Protein AF-0000000084953321 (afdb_homodimer)

Secondary structure (DSSP, 8-state):
--HHHHHHHHHH---------PBPHHHHHHHHHHH-HHHHHHHHHHHHHHHHHHHHHHTTSPPEEEEEEEEEEEESEE-TTS-EESS-EEEEEEEEEEEEEEEETTHHHHHHHHHHHHHHHHHHHHHHHHHHHHHHHHHHHHHHHHHHHHHHHHHHHHHHHHHHHHHHHHHHHTTSS-HHHHHHHHHHHHHHHHHHHHHHHHHHHHHHHHHHHHT-S--TT--BPPP-----PPP-S-HHHHHHHHHHH-HHHHHHHHHHHHHHHHHHHHHGGGS-EEEEEEEEEEEEEE-SS----HHHHHHHT-EEEEEEEEE--S--TTHHHHHHHHHHHHHHHHHHHHHHHHHHHHHHHHHHHHHHHHHHHHHHHHHHHHHHHHHHHHHHHHHHHTT-S-HHHHHHHHHHHHHHHHHHHHHHHHHHHHHHHHHHHTT----/-HHHHHHHHHHHT--------PBPHHHHHHHHHHH-HHHHHHHHHHHHHHHHHHHHHHTTSPP-EEEEEEEEE-SSEE-TTS-EESS-EEEEEEEEEEEEEEESTTHHHHHHHHHHHHHHHHHHHHHHHHHHHHHHHHHHHHHHHHHHHHHHHHHHHHHHHHHHHHHHHHHHHTTSS-HHHHHHHHHHHHHHHHHHHHHHHHHHHHHHHHHHHHT-S--TT--BPPP-----PPP-S-HHHHHHHHHHH-HHHHHHHHHHHHHHHHHHHHHGGGS-EEEEEEEEEEEEEE-SS----HHHHHHHT-EEEEEEEEEEEEE-TTHHHHHHHHHHHHHHHHHHHHHHHHHHHHHHHHHHHHHHHHHHHHHHHHHHHHHHHHHHHHHHHHHHHTT-S-HHHHHHHHHHHHHHHHHHHHHHHHHHHHHHHHHHHHHS---

Foldseek 3Di:
DVVVVVVVVVVPPCPVPPLPPAAELVRLLVLLCVPPVVLVVLVVVLVVLVVVLVVLVCLQPKDKDKDKDKDWDAAFDQDPVRDTDGFIKIKIKMKIKIKGWDDQLCLSVLVSVLSVLVSLLSVLVSVQVSLVLSLQLLVLQLQLLLLVLLLVLLVVLLVVLVVVLVLVVVCCVVVLDPPVQNVVSVVVNVVSVVSNVVSVVSSVVSLVSSCVSSVPDDCVSHHHDDDPLPDLDADDDDLVRLLVQLCVPRSLLVSLVSVLVSLVSQLSSLLSLQDKIKMKMKMWMFMAMDGPPDGDDPVVRRVVRIDIDIDMDIGHPPDDPCPSVVSSVVSVVVSVVSVVVSVVSSVVVSVVSNVLSVQLVVLSVQLVVLVVQLVVLVVQLVVQVVCVSVSNDGSVSNVVSSVSNSVSSSSNSVSSSSNVSSVLVSCVSSVNPSD/DVVVVVVVVVVVPCPVVPLPPAAELVRLLVLLCVDPVVLVVLVVVLVVLVVVLVVLVCLQPKDKDKDKDKDWDAAWDQDPVRDTDGFIKIKIKIKIKIKGWDDLLCLSVLVSVLSVLVSLLSVLVSVLVSLVLSLQLLVLQLQLLLLVLLLVLLVVLLVVLVVVLVLVVVCCVVVLDPPVQNVVSVVVSVVSVVSNVVSVVSSVVSLVSSCVSSVPPDCPSHHHDDDPLPDLDADPDDLVLLLVQLCVPRSVLVSLVSVLVSLVSQLSSLLSLQAKIKMKMKMWMFMAMDDPPDGPDPVVRRVVRIDIDIDMDIGGPPDDPCSSVVSSVVSVVVSVVSVVVSVVSSVVVSVVSNVLNVQLVVLSVQLVVLVVQLVVLVVLLVVQVVCVSVSNDGSVSNSVSSVSNSVSSSSNSVSSSSNVSSVLVSVCSRPVDSD

Radius of gyration: 41.82 Å; Cα contacts (8 Å, |Δi|>4): 1225; chains: 2; bounding box: 87×138×111 Å

Solvent-accessible surface area (backbone atoms only — not comparable to full-atom values): 43554 Å² total; per-residue (Å²): 120,71,72,64,53,56,56,58,54,62,67,63,59,66,63,64,74,65,68,63,73,52,39,42,69,52,55,47,38,52,42,21,70,72,53,26,62,70,52,53,46,38,48,43,52,38,50,46,36,50,48,48,32,50,42,51,57,30,62,63,43,53,35,33,36,42,36,37,37,42,37,39,32,40,45,47,21,73,44,97,84,56,34,76,40,82,43,61,37,39,38,38,38,38,34,42,37,33,42,27,65,76,39,51,37,57,23,63,62,30,48,34,52,26,37,51,38,50,38,51,27,37,51,23,48,41,51,36,48,49,50,51,51,43,51,50,48,50,52,35,51,52,47,35,56,45,30,50,52,46,27,49,53,30,50,50,48,37,54,54,40,51,52,47,40,54,51,43,48,55,36,29,76,71,67,69,40,62,67,64,52,43,40,48,41,51,22,48,37,30,49,31,50,36,50,26,53,54,31,48,44,53,30,52,51,36,48,52,55,41,36,56,50,35,60,55,84,80,62,81,71,71,48,67,53,85,74,86,75,74,87,81,67,76,84,87,70,51,55,67,61,36,40,66,50,25,65,75,67,38,32,67,47,52,24,30,53,41,46,30,54,29,28,53,29,45,29,51,33,29,52,14,58,74,39,47,32,34,32,43,37,39,36,41,33,30,38,45,71,48,52,90,79,83,60,75,58,70,69,60,36,36,63,74,44,52,43,79,45,76,52,75,48,76,48,70,71,86,76,67,88,57,50,44,62,49,42,27,52,51,27,50,53,50,27,52,51,32,46,52,51,33,50,47,49,52,51,50,52,46,50,51,46,42,50,40,47,51,50,24,51,49,20,47,53,49,27,57,54,25,54,52,47,34,53,51,27,49,52,47,31,53,51,35,49,52,33,38,75,70,60,74,47,51,69,64,56,40,50,49,30,51,51,49,28,52,51,31,49,46,51,28,47,50,20,48,49,47,22,53,50,31,48,48,52,50,35,39,45,54,73,37,77,81,104,118,72,72,61,52,55,55,60,55,60,67,66,58,65,63,68,74,64,70,66,72,54,40,43,71,58,53,48,37,52,44,21,69,74,52,24,62,69,52,52,51,37,49,52,53,36,51,53,36,50,51,50,31,50,52,51,58,55,63,61,50,61,53,78,47,82,47,79,46,81,46,79,39,73,46,75,24,72,44,96,62,64,45,81,41,82,42,63,35,38,37,40,39,40,34,42,37,35,43,27,68,76,39,50,39,56,24,64,61,31,48,34,53,27,36,50,38,50,36,52,27,37,50,22,49,39,50,34,48,49,51,52,49,43,50,50,45,50,52,35,51,51,48,32,55,45,29,50,50,46,27,49,54,30,49,50,48,37,53,54,38,52,53,47,41,54,51,42,48,54,37,28,75,70,67,68,40,62,67,66,53,45,53,52,40,51,52,48,38,53,52,31,49,51,50,25,52,53,31,46,49,52,28,51,51,36,48,50,54,42,38,59,51,34,60,55,85,80,62,82,72,71,48,66,53,85,74,83,78,70,86,86,65,78,84,89,70,52,54,65,61,36,40,64,45,23,65,74,66,38,31,66,47,52,23,30,52,40,46,29,53,29,29,53,28,47,28,50,33,30,53,13,57,72,38,46,33,34,33,42,34,38,36,40,33,27,36,45,69,47,50,90,79,83,58,75,58,69,71,60,33,36,63,67,44,32,26,40,35,41,34,39,42,37,41,34,59,73,36,65,37,56,45,42,61,44,43,28,53,42,26,48,44,48,26,52,45,32,46,52,50,32,52,49,50,52,52,50,51,46,49,51,46,42,52,40,47,50,49,24,53,45,19,47,54,40,27,58,31,24,53,51,23,32,53,30,24,49,51,38,31,55,52,37,50,53,33,39,76,69,61,74,46,53,69,64,57,41,49,50,32,50,51,51,27,51,51,31,48,46,49,28,48,50,20,48,48,46,21,54,51,31,48,48,52,51,44,24,48,50,67,66,63,76,113

pLDDT: mean 88.87, std 13.4, range [34.41, 98.69]

Structure (mmCIF, N/CA/C/O backbone):
data_AF-0000000084953321-model_v1
#
loop_
_entity.id
_entity.type
_entity.pdbx_description
1 polymer 'Outer membrane efflux protein'
#
loop_
_atom_site.group_PDB
_atom_site.id
_atom_site.type_symbol
_atom_site.label_atom_id
_atom_site.label_alt_id
_atom_site.label_comp_id
_atom_site.label_asym_id
_atom_site.label_entity_id
_atom_site.label_seq_id
_atom_site.pdbx_PDB_ins_code
_atom_site.Cartn_x
_atom_site.Cartn_y
_atom_site.Cartn_z
_atom_site.occupancy
_atom_site.B_iso_or_equiv
_atom_site.auth_seq_id
_atom_site.auth_comp_id
_atom_site.auth_asym_id
_atom_site.auth_atom_id
_atom_site.pdbx_PDB_model_num
ATOM 1 N N . MET A 1 1 ? -1.437 18.734 -62.312 1 34.41 1 MET A N 1
ATOM 2 C CA . MET A 1 1 ? -1.422 18.906 -60.844 1 34.41 1 MET A CA 1
ATOM 3 C C . MET A 1 1 ? -2.051 17.719 -60.156 1 34.41 1 MET A C 1
ATOM 5 O O . MET A 1 1 ? -1.994 17.625 -58.906 1 34.41 1 MET A O 1
ATOM 9 N N . LYS A 1 2 ? -2.984 16.938 -60.875 1 46.22 2 LYS A N 1
ATOM 10 C CA . LYS A 1 2 ? -3.689 15.758 -60.375 1 46.22 2 LYS A CA 1
ATOM 11 C C . LYS A 1 2 ? -2.725 14.602 -60.125 1 46.22 2 LYS A C 1
ATOM 13 O O . LYS A 1 2 ? -2.971 13.758 -59.281 1 46.22 2 LYS A O 1
ATOM 18 N N . SER A 1 3 ? -1.724 14.477 -61.094 1 47.38 3 SER A N 1
ATOM 19 C CA . SER A 1 3 ? -0.884 13.289 -61 1 47.38 3 SER A CA 1
ATOM 20 C C . SER A 1 3 ? 0.082 13.391 -59.812 1 47.38 3 SER A C 1
ATOM 22 O O . SER A 1 3 ? 0.59 12.375 -59.344 1 47.38 3 SER A O 1
ATOM 24 N N . MET A 1 4 ? 0.511 14.672 -59.469 1 47.03 4 MET A N 1
ATOM 25 C CA . MET A 1 4 ? 1.503 14.766 -58.406 1 47.03 4 MET A CA 1
ATOM 26 C C . MET A 1 4 ? 0.872 14.469 -57.062 1 47.03 4 MET A C 1
ATOM 28 O O . MET A 1 4 ? 1.576 14.188 -56.094 1 47.03 4 MET A O 1
ATOM 32 N N . VAL A 1 5 ? -0.448 14.719 -56.969 1 49.5 5 VAL A N 1
ATOM 33 C CA . VAL A 1 5 ? -1.085 14.578 -55.688 1 49.5 5 VAL A CA 1
ATOM 34 C C . VAL A 1 5 ? -1.229 13.102 -55.312 1 49.5 5 VAL A C 1
ATOM 36 O O . VAL A 1 5 ? -1.121 12.719 -54.156 1 49.5 5 VAL A O 1
ATOM 39 N N . PHE A 1 6 ? -1.409 12.305 -56.438 1 45.25 6 PHE A N 1
ATOM 40 C CA . PHE A 1 6 ? -1.646 10.898 -56.125 1 45.25 6 PHE A CA 1
ATOM 41 C C . PHE A 1 6 ? -0.385 10.258 -55.531 1 45.25 6 PHE A C 1
ATOM 43 O O . PHE A 1 6 ? -0.465 9.336 -54.719 1 45.25 6 PHE A O 1
ATOM 50 N N . LEU A 1 7 ? 0.84 10.797 -56 1 44.09 7 LEU A N 1
ATOM 51 C CA . LEU A 1 7 ? 2.047 10.117 -55.562 1 44.09 7 LEU A CA 1
ATOM 52 C C . LEU A 1 7 ? 2.307 10.406 -54.094 1 44.09 7 LEU A C 1
ATOM 54 O O . LEU A 1 7 ? 2.783 9.539 -53.344 1 44.09 7 LEU A O 1
ATOM 58 N N . VAL A 1 8 ? 1.982 11.672 -53.625 1 45.53 8 VAL A N 1
ATOM 59 C CA . VAL A 1 8 ? 2.295 11.992 -52.25 1 45.53 8 VAL A CA 1
ATOM 60 C C . VAL A 1 8 ? 1.425 11.156 -51.312 1 45.53 8 VAL A C 1
ATOM 62 O O . VAL A 1 8 ? 1.843 10.812 -50.219 1 45.53 8 VAL A O 1
ATOM 65 N N . LEU A 1 9 ? 0.199 10.773 -51.812 1 40.38 9 LEU A N 1
ATOM 66 C CA . LEU A 1 9 ? -0.658 10.047 -50.875 1 40.38 9 LEU A CA 1
ATOM 67 C C . LEU A 1 9 ? -0.146 8.625 -50.656 1 40.38 9 LEU A C 1
ATOM 69 O O . LEU A 1 9 ? -0.31 8.055 -49.594 1 40.38 9 LEU A O 1
ATOM 73 N N . CYS A 1 10 ? 0.402 7.996 -51.75 1 38.84 10 CYS A N 1
ATOM 74 C CA . CYS A 1 10 ? 0.872 6.633 -51.531 1 38.84 10 CYS A CA 1
ATOM 75 C C . CYS A 1 10 ? 2.033 6.605 -50.562 1 38.84 10 CYS A C 1
ATOM 77 O O . CYS A 1 10 ? 2.432 5.539 -50.094 1 38.84 10 CYS A O 1
ATOM 79 N N . LEU A 1 11 ? 2.893 7.688 -50.562 1 38.62 11 LEU A N 1
ATOM 80 C CA . LEU A 1 11 ? 4.02 7.57 -49.656 1 38.62 11 LEU A CA 1
ATOM 81 C C . LEU A 1 11 ? 3.549 7.605 -48.188 1 38.62 11 LEU A C 1
ATOM 83 O O . LEU A 1 11 ? 4.332 7.359 -47.281 1 38.62 11 LEU A O 1
ATOM 87 N N . LEU A 1 12 ? 2.422 8.344 -48 1 39.53 12 LEU A N 1
ATOM 88 C CA . LEU A 1 12 ? 2.117 8.453 -46.562 1 39.53 12 LEU A CA 1
ATOM 89 C C . LEU A 1 12 ? 1.625 7.125 -46 1 39.53 12 LEU A C 1
ATOM 91 O O . LEU A 1 12 ? 1.459 6.977 -44.781 1 39.53 12 LEU A O 1
ATOM 95 N N . SER A 1 13 ? 0.953 6.344 -46.906 1 35.62 13 SER A N 1
ATOM 96 C CA . SER A 1 13 ? 0.2 5.305 -46.188 1 35.62 13 SER A CA 1
ATOM 97 C C . SER A 1 13 ? 1.119 4.195 -45.688 1 35.62 13 SER A C 1
ATOM 99 O O . SER A 1 13 ? 0.65 3.176 -45.188 1 35.62 13 SER A O 1
ATOM 101 N N . GLY A 1 14 ? 2.287 4.059 -46.375 1 35.19 14 GLY A N 1
ATOM 102 C CA . GLY A 1 14 ? 2.861 2.84 -45.844 1 35.19 14 GLY A CA 1
ATOM 103 C C . GLY A 1 14 ? 3.109 2.914 -44.344 1 35.19 14 GLY A C 1
ATOM 104 O O . GLY A 1 14 ? 4.176 3.352 -43.906 1 35.19 14 GLY A O 1
ATOM 105 N N . ASN A 1 15 ? 2.248 3.5 -43.656 1 35.62 15 ASN A N 1
ATOM 106 C CA . ASN A 1 15 ? 2.469 3.154 -42.25 1 35.62 15 ASN A CA 1
ATOM 107 C C . ASN A 1 15 ? 2.699 1.657 -42.094 1 35.62 15 ASN A C 1
ATOM 109 O O . ASN A 1 15 ? 1.761 0.865 -42.188 1 35.62 15 ASN A O 1
ATOM 113 N N . LEU A 1 16 ? 3.693 1.079 -42.781 1 35.28 16 LEU A N 1
ATOM 114 C CA . LEU A 1 16 ? 4.164 -0.241 -42.406 1 35.28 16 LEU A CA 1
ATOM 115 C C . LEU A 1 16 ? 3.947 -0.465 -40.906 1 35.28 16 LEU A C 1
ATOM 117 O O . LEU A 1 16 ? 4.234 0.417 -40.094 1 35.28 16 LEU A O 1
ATOM 121 N N . LEU A 1 17 ? 2.906 -1.05 -40.625 1 37.84 17 LEU A N 1
ATOM 122 C CA . LEU A 1 17 ? 2.783 -1.704 -39.312 1 37.84 17 LEU A CA 1
ATOM 123 C C . LEU A 1 17 ? 4.137 -2.217 -38.844 1 37.84 17 LEU A C 1
ATOM 125 O O . LEU A 1 17 ? 4.621 -3.248 -39.312 1 37.84 17 LEU A O 1
ATOM 129 N N . TYR A 1 18 ? 5.191 -1.519 -38.938 1 39.66 18 TYR A N 1
ATOM 130 C CA . TYR A 1 18 ? 6.402 -1.981 -38.25 1 39.66 18 TYR A CA 1
ATOM 131 C C . TYR A 1 18 ? 6.059 -2.832 -37.031 1 39.66 18 TYR A C 1
ATOM 133 O O . TYR A 1 18 ? 5.398 -2.357 -36.125 1 39.66 18 TYR A O 1
ATOM 141 N N . GLY A 1 19 ? 5.613 -3.943 -37.312 1 47.06 19 GLY A N 1
ATOM 142 C CA . GLY A 1 19 ? 5.633 -4.871 -36.188 1 47.06 19 GLY A CA 1
ATOM 143 C C . GLY A 1 19 ? 6.656 -4.508 -35.156 1 47.06 19 GLY A C 1
ATOM 144 O O . GLY A 1 19 ? 7.824 -4.262 -35.469 1 47.06 19 GLY A O 1
ATOM 145 N N . GLN A 1 20 ? 6.23 -3.846 -34.156 1 59.62 20 GLN A N 1
ATOM 146 C CA . GLN A 1 20 ? 7.117 -3.385 -33.094 1 59.62 20 GLN A CA 1
ATOM 147 C C . GLN A 1 20 ? 8.203 -4.414 -32.812 1 59.62 20 GLN A C 1
ATOM 149 O O . GLN A 1 20 ? 7.914 -5.602 -32.625 1 59.62 20 GLN A O 1
ATOM 154 N N . ALA A 1 21 ? 9.57 -4.191 -33.344 1 76.06 21 ALA A N 1
ATOM 155 C CA . ALA A 1 21 ? 10.742 -5.016 -33.031 1 76.06 21 ALA A CA 1
ATOM 156 C C . ALA A 1 21 ? 10.703 -5.5 -31.578 1 76.06 21 ALA A C 1
ATOM 158 O O . ALA A 1 21 ? 10.234 -4.789 -30.703 1 76.06 21 ALA A O 1
ATOM 159 N N . PRO A 1 22 ? 11.023 -6.848 -31.438 1 89.94 22 PRO A N 1
ATOM 160 C CA . PRO A 1 22 ? 11.039 -7.371 -30.078 1 89.94 22 PRO A CA 1
ATOM 161 C C . PRO A 1 22 ? 11.93 -6.551 -29.141 1 89.94 22 PRO A C 1
ATOM 163 O O . PRO A 1 22 ? 12.922 -5.965 -29.578 1 89.94 22 PRO A O 1
ATOM 166 N N . TYR A 1 23 ? 11.562 -6.395 -28 1 92.25 23 TYR A N 1
ATOM 167 C CA . TYR A 1 23 ? 12.25 -5.59 -27 1 92.25 23 TYR A CA 1
ATOM 168 C C . TYR A 1 23 ? 13.438 -6.348 -26.406 1 92.25 23 TYR A C 1
ATOM 170 O O . TYR A 1 23 ? 13.328 -7.531 -26.078 1 92.25 23 TYR A O 1
ATOM 178 N N . THR A 1 24 ? 14.594 -5.656 -26.375 1 95.12 24 THR A N 1
ATOM 179 C CA . THR A 1 24 ? 15.719 -6.199 -25.641 1 95.12 24 THR A CA 1
ATOM 180 C C . THR A 1 24 ? 15.562 -5.93 -24.141 1 95.12 24 THR A C 1
ATOM 182 O O . THR A 1 24 ? 14.719 -5.125 -23.734 1 95.12 24 THR A O 1
ATOM 185 N N . LEU A 1 25 ? 16.312 -6.637 -23.328 1 95.5 25 LEU A N 1
ATOM 186 C CA . LEU A 1 25 ? 16.266 -6.418 -21.875 1 95.5 25 LEU A CA 1
ATOM 187 C C . LEU A 1 25 ? 16.578 -4.965 -21.547 1 95.5 25 LEU A C 1
ATOM 189 O O . LEU A 1 25 ? 15.859 -4.344 -20.75 1 95.5 25 LEU A O 1
ATOM 193 N N . GLY A 1 26 ? 17.609 -4.391 -22.156 1 95.06 26 GLY A N 1
ATOM 194 C CA . GLY A 1 26 ? 17.969 -3 -21.938 1 95.06 26 GLY A CA 1
ATOM 195 C C . GLY A 1 26 ? 16.859 -2.031 -22.266 1 95.06 26 GLY A C 1
ATOM 196 O O . GLY A 1 26 ? 16.609 -1.078 -21.531 1 95.06 26 GLY A O 1
ATOM 197 N N . GLU A 1 27 ? 16.203 -2.281 -23.359 1 95.12 27 GLU A N 1
ATOM 198 C CA . GLU A 1 27 ? 15.094 -1.429 -23.781 1 95.12 27 GLU A CA 1
ATOM 199 C C . GLU A 1 27 ? 13.922 -1.526 -22.812 1 95.12 27 GLU A C 1
ATOM 201 O O . GLU A 1 27 ? 13.266 -0.526 -22.516 1 95.12 27 GLU A O 1
ATOM 206 N N . CYS A 1 28 ? 13.703 -2.771 -22.328 1 96.62 28 CYS A N 1
ATOM 207 C CA . CYS A 1 28 ? 12.641 -2.955 -21.344 1 96.62 28 CYS A CA 1
ATOM 208 C C . CYS A 1 28 ? 12.938 -2.184 -20.062 1 96.62 28 CYS A C 1
ATOM 210 O O . CYS A 1 28 ? 12.062 -1.514 -19.516 1 96.62 28 CYS A O 1
ATOM 212 N N . ILE A 1 29 ? 14.172 -2.221 -19.688 1 96.81 29 ILE A N 1
ATOM 213 C CA . ILE A 1 29 ? 14.562 -1.535 -18.453 1 96.81 29 ILE A CA 1
ATOM 214 C C . ILE A 1 29 ? 14.438 -0.025 -18.641 1 96.81 29 ILE A C 1
ATOM 216 O O . ILE A 1 29 ? 13.867 0.666 -17.797 1 96.81 29 ILE A O 1
ATOM 220 N N . GLN A 1 30 ? 14.875 0.483 -19.766 1 96.38 30 GLN A N 1
ATOM 221 C CA . GLN A 1 30 ? 14.805 1.916 -20.047 1 96.38 30 GLN A CA 1
ATOM 222 C C . GLN A 1 30 ? 13.352 2.391 -20.109 1 96.38 30 GLN A C 1
ATOM 224 O O . GLN A 1 30 ? 13.016 3.441 -19.562 1 96.38 30 GLN A O 1
ATOM 229 N N . GLN A 1 31 ? 12.578 1.626 -20.781 1 95.19 31 GLN A N 1
ATOM 230 C CA . GLN A 1 31 ? 11.164 1.958 -20.875 1 95.19 31 GLN A CA 1
ATOM 231 C C . GLN A 1 31 ? 10.516 2.004 -19.5 1 95.19 31 GLN A C 1
ATOM 233 O O . GLN A 1 31 ? 9.742 2.92 -19.203 1 95.19 31 GLN A O 1
ATOM 238 N N . ALA A 1 32 ? 10.773 0.993 -18.609 1 96.31 32 ALA A N 1
ATOM 239 C CA . ALA A 1 32 ? 10.211 0.942 -17.266 1 96.31 32 ALA A CA 1
ATOM 240 C C . ALA A 1 32 ? 10.695 2.119 -16.422 1 96.31 32 ALA A C 1
ATOM 242 O O . ALA A 1 32 ? 9.906 2.73 -15.695 1 96.31 32 ALA A O 1
ATOM 243 N N . LEU A 1 33 ? 12 2.463 -16.578 1 96.69 33 LEU A N 1
ATOM 244 C CA . LEU A 1 33 ? 12.578 3.561 -15.805 1 96.69 33 LEU A CA 1
ATOM 245 C C . LEU A 1 33 ? 11.93 4.887 -16.188 1 96.69 33 LEU A C 1
ATOM 247 O O . LEU A 1 33 ? 11.797 5.781 -15.352 1 96.69 33 LEU A O 1
ATOM 251 N N . HIS A 1 34 ? 11.477 5.004 -17.375 1 94.62 34 HIS A N 1
ATOM 252 C CA . HIS A 1 34 ? 10.906 6.254 -17.859 1 94.62 34 HIS A CA 1
ATOM 253 C C . HIS A 1 34 ? 9.414 6.348 -17.531 1 94.62 34 HIS A C 1
ATOM 255 O O . HIS A 1 34 ? 8.906 7.43 -17.25 1 94.62 34 HIS A O 1
ATOM 261 N N . ALA A 1 35 ? 8.789 5.238 -17.516 1 92.56 35 ALA A N 1
ATOM 262 C CA . ALA A 1 35 ? 7.328 5.309 -17.562 1 92.56 35 ALA A CA 1
ATOM 263 C C . ALA A 1 35 ? 6.727 4.801 -16.25 1 92.56 35 ALA A C 1
ATOM 265 O O . ALA A 1 35 ? 5.551 5.047 -15.961 1 92.56 35 ALA A O 1
ATOM 266 N N . ASN A 1 36 ? 7.477 4.07 -15.422 1 93.06 36 ASN A N 1
ATOM 267 C CA . ASN A 1 36 ? 6.918 3.404 -14.25 1 93.06 36 ASN A CA 1
ATOM 268 C C . ASN A 1 36 ? 6.379 4.41 -13.234 1 93.06 36 ASN A C 1
ATOM 270 O O . ASN A 1 36 ? 7.047 5.395 -12.914 1 93.06 36 ASN A O 1
ATOM 274 N N . VAL A 1 37 ? 5.215 4.18 -12.727 1 92.81 37 VAL A N 1
ATOM 275 C CA . VAL A 1 37 ? 4.473 5.109 -11.883 1 92.81 37 VAL A CA 1
ATOM 276 C C . VAL A 1 37 ? 5.172 5.242 -10.531 1 92.81 37 VAL A C 1
ATOM 278 O O . VAL A 1 37 ? 5.195 6.324 -9.938 1 92.81 37 VAL A O 1
ATOM 281 N N . ASP A 1 38 ? 5.754 4.176 -10.016 1 93.19 38 ASP A N 1
ATOM 282 C CA . ASP A 1 38 ? 6.422 4.207 -8.719 1 93.19 38 ASP A CA 1
ATOM 283 C C . ASP A 1 38 ? 7.613 5.16 -8.734 1 93.19 38 ASP A C 1
ATOM 285 O O . ASP A 1 38 ? 7.883 5.84 -7.738 1 93.19 38 ASP A O 1
ATOM 289 N N . ILE A 1 39 ? 8.305 5.215 -9.867 1 96.25 39 ILE A N 1
ATOM 290 C CA . ILE A 1 39 ? 9.43 6.125 -10.016 1 96.25 39 ILE A CA 1
ATOM 291 C C . ILE A 1 39 ? 8.93 7.566 -10.039 1 96.25 39 ILE A C 1
ATOM 293 O O . ILE A 1 39 ? 9.5 8.438 -9.375 1 96.25 39 ILE A O 1
ATOM 297 N N . LYS A 1 40 ? 7.828 7.758 -10.766 1 96.31 40 LYS A N 1
ATOM 298 C CA . LYS A 1 40 ? 7.254 9.094 -10.852 1 96.31 40 LYS A CA 1
ATOM 299 C C . LYS A 1 40 ? 6.773 9.578 -9.484 1 96.31 40 LYS A C 1
ATOM 301 O O . LYS A 1 40 ? 6.957 10.742 -9.133 1 96.31 40 LYS A O 1
ATOM 306 N N . ARG A 1 41 ? 6.223 8.672 -8.766 1 96.19 41 ARG A N 1
ATOM 307 C CA . ARG A 1 41 ? 5.73 9.023 -7.438 1 96.19 41 ARG A CA 1
ATOM 308 C C . ARG A 1 41 ? 6.883 9.352 -6.496 1 96.19 41 ARG A C 1
ATOM 310 O O . ARG A 1 41 ? 6.785 10.281 -5.684 1 96.19 41 ARG A O 1
ATOM 317 N N . GLN A 1 42 ? 7.969 8.594 -6.586 1 97.12 42 GLN A N 1
ATOM 318 C CA . GLN A 1 42 ? 9.141 8.883 -5.766 1 97.12 42 GLN A CA 1
ATOM 319 C C . GLN A 1 42 ? 9.773 10.211 -6.164 1 97.12 42 GLN A C 1
ATOM 321 O O . GLN A 1 42 ? 10.289 10.945 -5.316 1 97.12 42 GLN A O 1
ATOM 326 N N . GLN A 1 43 ? 9.672 10.555 -7.457 1 97.94 43 GLN A N 1
ATOM 327 C CA . GLN A 1 43 ? 10.148 11.852 -7.926 1 97.94 43 GLN A CA 1
ATOM 328 C C . GLN A 1 43 ? 9.336 12.984 -7.32 1 97.94 43 GLN A C 1
ATOM 330 O O . GLN A 1 43 ? 9.891 14.016 -6.93 1 97.94 43 GLN A O 1
ATOM 335 N N . VAL A 1 44 ? 8.047 12.789 -7.234 1 98.12 44 VAL A N 1
ATOM 336 C CA . VAL A 1 44 ? 7.176 13.789 -6.625 1 98.12 44 VAL A CA 1
ATOM 337 C C . VAL A 1 44 ? 7.574 13.992 -5.164 1 98.12 44 VAL A C 1
ATOM 339 O O . VAL A 1 44 ? 7.641 15.125 -4.684 1 98.12 44 VAL A O 1
ATOM 342 N N . LYS A 1 45 ? 7.902 12.922 -4.434 1 97.69 45 LYS A N 1
ATOM 343 C CA . LYS A 1 45 ? 8.336 13.016 -3.041 1 97.69 45 LYS A CA 1
ATOM 344 C C . LYS A 1 45 ? 9.648 13.789 -2.928 1 97.69 45 LYS A C 1
ATOM 346 O O . LYS A 1 45 ? 9.812 14.602 -2.01 1 97.69 45 LYS A O 1
ATOM 351 N N . LEU A 1 46 ? 10.539 13.555 -3.869 1 98.38 46 LEU A N 1
ATOM 352 C CA . LEU A 1 46 ? 11.805 14.281 -3.916 1 98.38 46 LEU A CA 1
ATOM 353 C C . LEU A 1 46 ? 11.57 15.766 -4.141 1 98.38 46 LEU A C 1
ATOM 355 O O . LEU A 1 46 ? 12.188 16.609 -3.477 1 98.38 46 LEU A O 1
ATOM 359 N N . ASP A 1 47 ? 10.648 16.109 -5.012 1 98.44 47 ASP A N 1
ATOM 360 C CA . ASP A 1 47 ? 10.328 17.5 -5.293 1 98.44 47 ASP A CA 1
ATOM 361 C C . ASP A 1 47 ? 9.719 18.188 -4.07 1 98.44 47 ASP A C 1
ATOM 363 O O . ASP A 1 47 ? 10.047 19.328 -3.77 1 98.44 47 ASP A O 1
ATOM 367 N N . LYS A 1 48 ? 8.859 17.438 -3.387 1 98.38 48 LYS A N 1
ATOM 368 C CA . LYS A 1 48 ? 8.258 17.984 -2.178 1 98.38 48 LYS A CA 1
ATOM 369 C C . LYS A 1 48 ? 9.32 18.266 -1.111 1 98.38 48 LYS A C 1
ATOM 371 O O . LYS A 1 48 ? 9.258 19.281 -0.417 1 98.38 48 LYS A O 1
ATOM 376 N N . GLN A 1 49 ? 10.273 17.391 -1.01 1 98.44 49 GLN A N 1
ATOM 377 C CA . GLN A 1 49 ? 11.352 17.578 -0.045 1 98.44 49 GLN A CA 1
ATOM 378 C C . GLN A 1 49 ? 12.227 18.781 -0.424 1 98.44 49 GLN A C 1
ATOM 380 O O . GLN A 1 49 ? 12.695 19.516 0.449 1 98.44 49 GLN A O 1
ATOM 385 N N . ALA A 1 50 ? 12.43 18.984 -1.701 1 98.56 50 ALA A N 1
ATOM 386 C CA . ALA A 1 50 ? 13.172 20.156 -2.164 1 98.56 50 ALA A CA 1
ATOM 387 C C . ALA A 1 50 ? 12.461 21.453 -1.785 1 98.56 50 ALA A C 1
ATOM 389 O O . ALA A 1 50 ? 13.102 22.422 -1.381 1 98.56 50 ALA A O 1
ATOM 390 N N . ILE A 1 51 ? 11.148 21.422 -1.904 1 98.44 51 ILE A N 1
ATOM 391 C CA . ILE A 1 51 ? 10.359 22.578 -1.511 1 98.44 51 ILE A CA 1
ATOM 392 C C . ILE A 1 51 ? 10.5 22.812 -0.009 1 98.44 51 ILE A C 1
ATOM 394 O O . ILE A 1 51 ? 10.586 23.969 0.44 1 98.44 51 ILE A O 1
ATOM 398 N N . ARG A 1 52 ? 10.578 21.781 0.773 1 97.94 52 ARG A N 1
ATOM 399 C CA . ARG A 1 52 ? 10.734 21.891 2.219 1 97.94 52 ARG A CA 1
ATOM 400 C C . ARG A 1 52 ? 12.078 22.531 2.576 1 97.94 52 ARG A C 1
ATOM 402 O O . ARG A 1 52 ? 12.156 23.344 3.498 1 97.94 52 ARG A O 1
ATOM 409 N N . VAL A 1 53 ? 13.133 22.188 1.866 1 98.12 53 VAL A N 1
ATOM 410 C CA . VAL A 1 53 ? 14.445 22.781 2.078 1 98.12 53 VAL A CA 1
ATOM 411 C C . VAL A 1 53 ? 14.375 24.281 1.813 1 98.12 53 VAL A C 1
ATOM 413 O O . VAL A 1 53 ? 14.875 25.094 2.604 1 98.12 53 VAL A O 1
ATOM 416 N N . GLU A 1 54 ? 13.695 24.656 0.747 1 97.69 54 GLU A N 1
ATOM 417 C CA . GLU A 1 54 ? 13.539 26.062 0.401 1 97.69 54 GLU A CA 1
ATOM 418 C C . GLU A 1 54 ? 12.758 26.812 1.476 1 97.69 54 GLU A C 1
ATOM 420 O O . GLU A 1 54 ? 13.109 27.938 1.838 1 97.69 54 GLU A O 1
ATOM 425 N N . THR A 1 55 ? 11.742 26.125 1.97 1 97.38 55 THR A N 1
ATOM 426 C CA . THR A 1 55 ? 10.914 26.719 3.006 1 97.38 55 THR A CA 1
ATOM 427 C C . THR A 1 55 ? 11.727 26.984 4.266 1 97.38 55 THR A C 1
ATOM 429 O O . THR A 1 55 ? 11.633 28.062 4.855 1 97.38 55 THR A O 1
ATOM 432 N N . GLU A 1 56 ? 12.492 26.031 4.641 1 96.44 56 GLU A N 1
ATOM 433 C CA . GLU A 1 56 ? 13.328 26.203 5.828 1 96.44 56 GLU A CA 1
ATOM 434 C C . GLU A 1 56 ? 14.375 27.281 5.613 1 96.44 56 GLU A C 1
ATOM 436 O O . GLU A 1 56 ? 14.68 28.062 6.527 1 96.44 56 GLU A O 1
ATOM 441 N N . LYS A 1 57 ? 14.945 27.422 4.426 1 97.31 57 LYS A N 1
ATOM 442 C CA . LYS A 1 57 ? 15.945 28.453 4.102 1 97.31 57 LYS A CA 1
ATOM 443 C C . LYS A 1 57 ? 15.336 29.844 4.168 1 97.31 57 LYS A C 1
ATOM 445 O O . LYS A 1 57 ? 15.945 30.766 4.707 1 97.31 57 LYS A O 1
ATOM 450 N N . TYR A 1 58 ? 14.094 29.953 3.68 1 96.94 58 TYR A N 1
A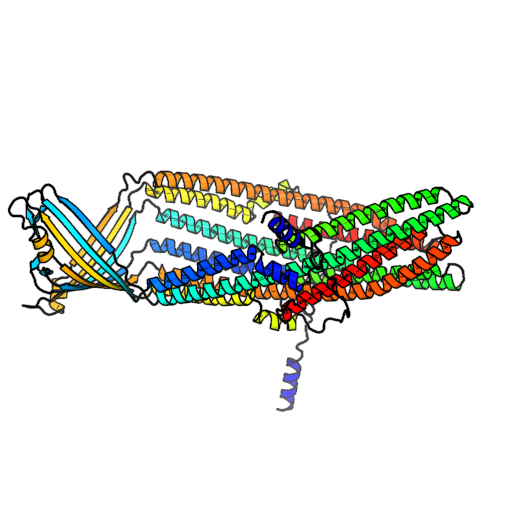TOM 451 C CA . TYR A 1 58 ? 13.445 31.266 3.598 1 96.94 58 TYR A CA 1
ATOM 452 C C . TYR A 1 58 ? 12.906 31.688 4.957 1 96.94 58 TYR A C 1
ATOM 454 O O . TYR A 1 58 ? 12.562 32.844 5.16 1 96.94 58 TYR A O 1
ATOM 462 N N . SER A 1 59 ? 12.914 30.75 5.938 1 95.19 59 SER A N 1
ATOM 463 C CA . SER A 1 59 ? 12.445 31.078 7.277 1 95.19 59 SER A CA 1
ATOM 464 C C . SER A 1 59 ? 13.367 32.094 7.949 1 95.19 59 SER A C 1
ATOM 466 O O . SER A 1 59 ? 13 32.719 8.945 1 95.19 59 SER A O 1
ATOM 468 N N . ARG A 1 60 ? 14.57 32.344 7.32 1 95.19 60 ARG A N 1
ATOM 469 C CA . ARG A 1 60 ? 15.555 33.25 7.859 1 95.19 60 ARG A CA 1
ATOM 470 C C . ARG A 1 60 ? 15.25 34.688 7.434 1 95.19 60 ARG A C 1
ATOM 472 O O . ARG A 1 60 ? 15.82 35.656 7.973 1 95.19 60 ARG A O 1
ATOM 479 N N . LEU A 1 61 ? 14.25 34.875 6.562 1 96.44 61 LEU A N 1
ATOM 480 C CA . LEU A 1 61 ? 13.93 36.188 6.035 1 96.44 61 LEU A CA 1
ATOM 481 C C . LEU A 1 61 ? 12.93 36.906 6.93 1 96.44 61 LEU A C 1
ATOM 483 O O . LEU A 1 61 ? 12.195 36.25 7.684 1 96.44 61 LEU A O 1
ATOM 487 N N . PRO A 1 62 ? 12.93 38.25 6.957 1 96.5 62 PRO A N 1
ATOM 488 C CA . PRO A 1 62 ? 11.867 38.969 7.664 1 96.5 62 PRO A CA 1
ATOM 489 C C . PRO A 1 62 ? 10.5 38.781 7 1 96.5 62 PRO A C 1
ATOM 491 O O . PRO A 1 62 ? 10.43 38.5 5.801 1 96.5 62 PRO A O 1
ATOM 4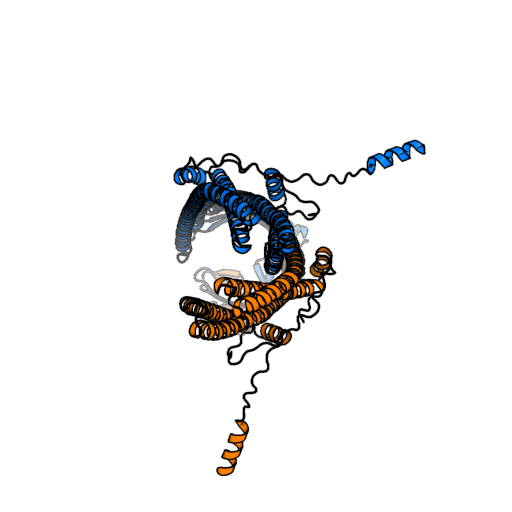94 N N . ASP A 1 63 ? 9.492 38.906 7.75 1 96.25 63 ASP A N 1
ATOM 495 C CA . ASP A 1 63 ? 8.141 38.906 7.188 1 96.25 63 ASP A CA 1
ATOM 496 C C . ASP A 1 63 ? 7.602 40.312 7.074 1 96.25 63 ASP A C 1
ATOM 498 O O . ASP A 1 63 ? 8.312 41.281 7.352 1 96.25 63 ASP A O 1
ATOM 502 N N . LEU A 1 64 ? 6.48 40.562 6.43 1 96.94 64 LEU A N 1
ATOM 503 C CA . LEU A 1 64 ? 5.809 41.875 6.328 1 96.94 64 LEU A CA 1
ATOM 504 C C . LEU A 1 64 ? 4.293 41.688 6.348 1 96.94 64 LEU A C 1
ATOM 506 O O . LEU A 1 64 ? 3.736 40.969 5.516 1 96.94 64 LEU A O 1
ATOM 510 N N . ASN A 1 65 ? 3.668 42.312 7.383 1 96.5 65 ASN A N 1
ATOM 511 C CA . ASN A 1 65 ? 2.223 42.188 7.547 1 96.5 65 ASN A CA 1
ATOM 512 C C . ASN A 1 65 ? 1.57 43.562 7.734 1 96.5 65 ASN A C 1
ATOM 514 O O . ASN A 1 65 ? 2.129 44.438 8.398 1 96.5 65 ASN A O 1
ATOM 518 N N . LEU A 1 66 ? 0.456 43.781 7.129 1 96.06 66 LEU A N 1
ATOM 519 C CA . LEU A 1 66 ? -0.393 44.969 7.352 1 96.06 66 LEU A CA 1
ATOM 520 C C . LEU A 1 66 ? -1.626 44.594 8.172 1 96.06 66 LEU A C 1
ATOM 522 O O . LEU A 1 66 ? -2.369 43.656 7.797 1 96.06 66 LEU A O 1
ATOM 526 N N . ASN A 1 67 ? -1.767 45.188 9.289 1 95.69 67 ASN A N 1
ATOM 527 C CA . ASN A 1 67 ? -2.916 44.969 10.156 1 95.69 67 ASN A CA 1
ATOM 528 C C . ASN A 1 67 ? -3.797 46.188 10.273 1 95.69 67 ASN A C 1
ATOM 530 O O . ASN A 1 67 ? -3.293 47.312 10.328 1 95.69 67 ASN A O 1
ATOM 534 N N . GLY A 1 68 ? -5.113 46.031 10.258 1 94.38 68 GLY A N 1
ATOM 535 C CA . GLY A 1 68 ? -6.102 47.094 10.484 1 94.38 68 GLY A CA 1
ATOM 536 C C . GLY A 1 68 ? -7.172 46.688 11.477 1 94.38 68 GLY A C 1
ATOM 537 O O . GLY A 1 68 ? -7.629 45.531 11.484 1 94.38 68 GLY A O 1
ATOM 538 N N . THR A 1 69 ? -7.469 47.594 12.367 1 94.5 69 THR A N 1
ATOM 539 C CA . THR A 1 69 ? -8.531 47.344 13.336 1 94.5 69 THR A CA 1
ATOM 540 C C . THR A 1 69 ? -9.492 48.531 13.406 1 94.5 69 THR A C 1
ATOM 542 O O . THR A 1 69 ? -9.055 49.656 13.516 1 94.5 69 THR A O 1
ATOM 545 N N . GLN A 1 70 ? -10.781 48.344 13.242 1 93.12 70 GLN A N 1
ATOM 546 C CA . GLN A 1 70 ? -11.828 49.312 13.5 1 93.12 70 GLN A CA 1
ATOM 547 C C . GLN A 1 70 ? -12.625 48.969 14.75 1 93.12 70 GLN A C 1
ATOM 549 O O . GLN A 1 70 ? -13.219 47.875 14.828 1 93.12 70 GLN A O 1
ATOM 554 N N . GLN A 1 71 ? -12.523 49.812 15.68 1 93.19 71 GLN A N 1
ATOM 555 C CA . GLN A 1 71 ? -13.141 49.531 16.969 1 93.19 71 GLN A CA 1
ATOM 556 C C . GLN A 1 71 ? -14.25 50.531 17.266 1 93.19 71 GLN A C 1
ATOM 558 O O . GLN A 1 71 ? -14.109 51.719 16.984 1 93.19 71 GLN A O 1
ATOM 563 N N . PHE A 1 72 ? -15.398 50.094 17.719 1 90.88 72 PHE A N 1
ATOM 564 C CA . PHE A 1 72 ? -16.516 50.906 18.203 1 90.88 72 PHE A CA 1
ATOM 565 C C . PHE A 1 72 ? -16.734 50.688 19.703 1 90.88 72 PHE A C 1
ATOM 567 O O . PHE A 1 72 ? -17.031 49.562 20.125 1 90.88 72 PHE A O 1
ATOM 574 N N . ASP A 1 73 ? -16.547 51.656 20.438 1 88.5 73 ASP A N 1
ATOM 575 C CA . ASP A 1 73 ? -16.75 51.562 21.875 1 88.5 73 ASP A CA 1
ATOM 576 C C . ASP A 1 73 ? -18.031 52.281 22.297 1 88.5 73 ASP A C 1
ATOM 578 O O . ASP A 1 73 ? -18.281 53.406 21.906 1 88.5 73 ASP A O 1
ATOM 582 N N . PHE A 1 74 ? -18.812 51.562 23.078 1 86.06 74 PHE A N 1
ATOM 583 C CA . PHE A 1 74 ? -20.047 52.125 23.609 1 86.06 74 PHE A CA 1
ATOM 584 C C . PHE A 1 74 ? -20.016 52.188 25.125 1 86.06 74 PHE A C 1
ATOM 586 O O . PHE A 1 74 ? -19.562 51.219 25.781 1 86.06 74 PHE A O 1
ATOM 593 N N . GLY A 1 75 ? -20.391 53.25 25.719 1 78.12 75 GLY A N 1
ATOM 594 C CA . GLY A 1 75 ? -20.391 53.438 27.172 1 78.12 75 GLY A CA 1
ATOM 595 C C . GLY A 1 75 ? -19.141 54.156 27.656 1 78.12 75 GLY A C 1
ATOM 596 O O . GLY A 1 75 ? -18.844 55.281 27.203 1 78.12 75 GLY A O 1
ATOM 597 N N . ARG A 1 76 ? -18.375 53.438 28.516 1 75.06 76 ARG A N 1
ATOM 598 C CA . ARG A 1 76 ? -17.141 54.031 29.016 1 75.06 76 ARG A CA 1
ATOM 599 C C . ARG A 1 76 ? -15.984 53.75 28.062 1 75.06 76 ARG A C 1
ATOM 601 O O . ARG A 1 76 ? -15.719 52.594 27.719 1 75.06 76 ARG A O 1
ATOM 608 N N . SER A 1 77 ? -15.531 54.906 27.453 1 70.94 77 SER A N 1
ATOM 609 C CA . SER A 1 77 ? -14.492 54.719 26.453 1 70.94 77 SER A CA 1
ATOM 610 C C . SER A 1 77 ? -13.25 55.531 26.781 1 70.94 77 SER A C 1
ATOM 612 O O . SER A 1 77 ? -13.328 56.5 27.547 1 70.94 77 SER A O 1
ATOM 614 N N . LEU A 1 78 ? -12.141 55.031 26.391 1 65.75 78 LEU A N 1
ATOM 615 C CA . LEU A 1 78 ? -10.883 55.75 26.578 1 65.75 78 LEU A CA 1
ATOM 616 C C . LEU A 1 78 ? -10.773 56.906 25.578 1 65.75 78 LEU A C 1
ATOM 618 O O . LEU A 1 78 ? -11 56.719 24.375 1 65.75 78 LEU A O 1
ATOM 622 N N . ASN A 1 79 ? -10.555 58.062 26.078 1 62.12 79 ASN A N 1
ATOM 623 C CA . ASN A 1 79 ? -10.398 59.219 25.188 1 62.12 79 ASN A CA 1
ATOM 624 C C . ASN A 1 79 ? -8.953 59.344 24.719 1 62.12 79 ASN A C 1
ATOM 626 O O . ASN A 1 79 ? -8.094 58.531 25.062 1 62.12 79 ASN A O 1
ATOM 630 N N . ARG A 1 80 ? -8.617 60.312 23.906 1 63.53 80 ARG A N 1
ATOM 631 C CA . ARG A 1 80 ? -7.309 60.562 23.297 1 63.53 80 ARG A CA 1
ATOM 632 C C . ARG A 1 80 ? -6.238 60.75 24.359 1 63.53 80 ARG A C 1
ATOM 634 O O . ARG A 1 80 ? -5.078 60.406 24.156 1 63.53 80 ARG A O 1
ATOM 641 N N . ASP A 1 81 ? -6.621 61.219 25.438 1 58.81 81 ASP A N 1
ATOM 642 C CA . ASP A 1 81 ? -5.68 61.5 26.516 1 58.81 81 ASP A CA 1
ATOM 643 C C . ASP A 1 81 ? -5.531 60.312 27.453 1 58.81 81 ASP A C 1
ATOM 645 O O . ASP A 1 81 ? -4.93 60.438 28.531 1 58.81 81 ASP A O 1
ATOM 649 N N . ASN A 1 82 ? -6.113 59.188 27.156 1 65.44 82 ASN A N 1
ATOM 650 C CA . ASN A 1 82 ? -6.031 57.969 27.938 1 65.44 82 ASN A CA 1
ATOM 651 C C . ASN A 1 82 ? -6.812 58.062 29.234 1 65.44 82 ASN A C 1
ATOM 653 O O . ASN A 1 82 ? -6.336 57.656 30.297 1 65.44 82 ASN A O 1
ATOM 657 N N . THR A 1 83 ? -7.902 58.906 29.141 1 67.12 83 THR A N 1
ATOM 658 C CA . THR A 1 83 ? -8.797 59 30.281 1 67.12 83 THR A CA 1
ATOM 659 C C . THR A 1 83 ? -10.18 58.438 29.938 1 67.12 83 THR A C 1
ATOM 661 O O . THR A 1 83 ? -10.633 58.562 28.797 1 67.12 83 THR A O 1
ATOM 664 N N . TYR A 1 84 ? -10.836 57.75 30.875 1 70.5 84 TYR A N 1
ATOM 665 C CA . TYR A 1 84 ? -12.148 57.156 30.625 1 70.5 84 TYR A CA 1
ATOM 666 C C . TYR A 1 84 ? -13.25 58.219 30.719 1 70.5 84 TYR A C 1
ATOM 668 O O . TYR A 1 84 ? -13.273 59.031 31.656 1 70.5 84 TYR A O 1
ATOM 676 N N . THR A 1 85 ? -13.969 58.375 29.562 1 70.75 85 THR A N 1
ATOM 677 C CA . THR A 1 85 ? -15.156 59.219 29.562 1 70.75 85 THR A CA 1
ATOM 678 C C . THR A 1 85 ? -16.375 58.438 29.078 1 70.75 85 THR A C 1
ATOM 680 O O . THR A 1 85 ? -16.234 57.406 28.375 1 70.75 85 THR A O 1
ATOM 683 N N . ASP A 1 86 ? -17.562 58.719 29.406 1 74.56 86 ASP A N 1
ATOM 684 C CA . ASP A 1 86 ? -18.797 58.062 29.031 1 74.56 86 ASP A CA 1
ATOM 685 C C . ASP A 1 86 ? -19.297 58.531 27.672 1 74.56 86 ASP A C 1
ATOM 687 O O . ASP A 1 86 ? -20.391 59.094 27.578 1 74.56 86 ASP A O 1
ATOM 691 N N . VAL A 1 87 ? -18.469 58.438 26.656 1 76 87 VAL A N 1
ATOM 692 C CA . VAL A 1 87 ? -18.859 58.812 25.297 1 76 87 VAL A CA 1
ATOM 693 C C . VAL A 1 87 ? -18.578 57.688 24.328 1 76 87 VAL A C 1
ATOM 695 O O . VAL A 1 87 ? -17.656 56.875 24.547 1 76 87 VAL A O 1
ATOM 698 N N . ASN A 1 88 ? -19.406 57.625 23.266 1 80.75 88 ASN A N 1
ATOM 699 C CA . ASN A 1 88 ? -19.141 56.656 22.188 1 80.75 88 ASN A CA 1
ATOM 700 C C . ASN A 1 88 ? -17.922 57.094 21.375 1 80.75 88 ASN A C 1
ATOM 702 O O . ASN A 1 88 ? -17.672 58.281 21.172 1 80.75 88 ASN A O 1
ATOM 706 N N . SER A 1 89 ? -17.125 56.156 21.109 1 82.88 89 SER A N 1
ATOM 707 C CA . SER A 1 89 ? -15.93 56.469 20.344 1 82.88 89 SER A CA 1
ATOM 708 C C . SER A 1 89 ? -15.656 55.438 19.25 1 82.88 89 SER A C 1
ATOM 710 O O . SER A 1 89 ? -16.156 54.312 19.328 1 82.88 89 SER A O 1
ATOM 712 N N . GLN A 1 90 ? -15.109 55.906 18.125 1 86 90 GLN A N 1
ATOM 713 C CA . GLN A 1 90 ? -14.633 55.062 17.031 1 86 90 GLN A CA 1
ATOM 714 C C . GLN A 1 90 ? -13.141 55.25 16.797 1 86 90 GLN A C 1
ATOM 716 O O . GLN A 1 90 ? -12.648 56.375 16.797 1 86 90 GLN A O 1
ATOM 721 N N . THR A 1 91 ? -12.508 54.188 16.797 1 86.31 91 THR A N 1
ATOM 722 C CA . THR A 1 91 ? -11.062 54.281 16.578 1 86.31 91 THR A CA 1
ATOM 723 C C . THR A 1 91 ? -10.633 53.344 15.438 1 86.31 91 THR A C 1
ATOM 725 O O . THR A 1 91 ? -11.086 52.219 15.352 1 86.31 91 THR A O 1
ATOM 728 N N . SER A 1 92 ? -9.898 53.875 14.438 1 89.81 92 SER A N 1
ATOM 729 C CA . SER A 1 92 ? -9.242 53.094 13.383 1 89.81 92 SER A CA 1
ATOM 730 C C . SER A 1 92 ? -7.73 53.062 13.578 1 89.81 92 SER A C 1
ATOM 732 O O . SER A 1 92 ? -7.113 54.125 13.82 1 89.81 92 SER A O 1
ATOM 734 N N . SER A 1 93 ? -7.223 51.906 13.609 1 91.62 93 SER A N 1
ATOM 735 C CA . SER A 1 93 ? -5.777 51.781 13.766 1 91.62 93 SER A CA 1
ATOM 736 C C . SER A 1 93 ? -5.18 50.906 12.672 1 91.62 93 SER A C 1
ATOM 738 O O . SER A 1 93 ? -5.781 49.906 12.281 1 91.62 93 SER A O 1
ATOM 740 N N . PHE A 1 94 ? -4.07 51.312 12.039 1 93.31 94 PHE A N 1
ATOM 741 C CA . PHE A 1 94 ? -3.309 50.562 11.047 1 93.31 94 PHE A CA 1
ATOM 742 C C . PHE A 1 94 ? -1.868 50.375 11.508 1 93.31 94 PHE A C 1
ATOM 744 O O . PHE A 1 94 ? -1.275 51.281 12.109 1 93.31 94 PHE A O 1
ATOM 751 N N . SER A 1 95 ? -1.417 49.219 11.227 1 95.62 95 SER A N 1
ATOM 752 C CA . SER A 1 95 ? -0.028 48.969 11.594 1 95.62 95 SER A CA 1
ATOM 753 C C . SER A 1 95 ? 0.666 48.062 10.57 1 95.62 95 SER A C 1
ATOM 755 O O . SER A 1 95 ? 0.059 47.125 10.039 1 95.62 95 SER A O 1
ATOM 757 N N . LEU A 1 96 ? 1.878 48.438 10.172 1 95.75 96 LEU A N 1
ATOM 758 C CA . LEU A 1 96 ? 2.807 47.625 9.391 1 95.75 96 LEU A CA 1
ATOM 759 C C . LEU A 1 96 ? 3.871 47 10.289 1 95.75 96 LEU A C 1
ATOM 761 O O . LEU A 1 96 ? 4.551 47.719 11.031 1 95.75 96 LEU A O 1
ATOM 765 N N . THR A 1 97 ? 3.92 45.656 10.227 1 96.88 97 THR A N 1
ATOM 766 C CA . THR A 1 97 ? 4.848 45 11.125 1 96.88 97 THR A CA 1
ATOM 767 C C . THR A 1 97 ? 5.781 44.062 10.359 1 96.88 97 THR A C 1
ATOM 769 O O . THR A 1 97 ? 5.379 43.469 9.352 1 96.88 97 THR A O 1
ATOM 772 N N . THR A 1 98 ? 7.09 43.938 10.719 1 96.88 98 THR A N 1
ATOM 773 C CA . THR A 1 98 ? 8.086 43 10.203 1 96.88 98 THR A CA 1
ATOM 774 C C . THR A 1 98 ? 8.914 42.406 11.336 1 96.88 98 THR A C 1
ATOM 776 O O . THR A 1 98 ? 9.125 43.062 12.359 1 96.88 98 THR A O 1
ATOM 779 N N . GLU A 1 99 ? 9.18 41.125 11.156 1 97.25 99 GLU A N 1
ATOM 780 C CA . GLU A 1 99 ? 9.945 40.438 12.195 1 97.25 99 GLU A CA 1
ATOM 781 C C . GLU A 1 99 ? 10.93 39.438 11.578 1 97.25 99 GLU A C 1
ATOM 783 O O . GLU A 1 99 ? 10.617 38.781 10.578 1 97.25 99 GLU A O 1
ATOM 788 N N . VAL A 1 100 ? 12.164 39.375 12.133 1 96.31 100 VAL A N 1
ATOM 789 C CA . VAL A 1 100 ? 13.172 38.438 11.695 1 96.31 100 VAL A CA 1
ATOM 790 C C . VAL A 1 100 ? 13.852 37.812 12.914 1 96.31 100 VAL A C 1
ATOM 792 O O . VAL A 1 100 ? 14.148 38.5 13.891 1 96.31 100 VAL A O 1
ATOM 795 N N . GLY A 1 101 ? 13.914 36.5 12.898 1 94.25 101 GLY A N 1
ATOM 796 C CA . GLY A 1 101 ? 14.68 35.844 13.945 1 94.25 101 GLY A CA 1
ATOM 797 C C . GLY A 1 101 ? 16.188 35.969 13.773 1 94.25 101 GLY A C 1
ATOM 798 O O . GLY A 1 101 ? 16.734 35.625 12.727 1 94.25 101 GLY A O 1
ATOM 799 N N . LEU A 1 102 ? 16.859 36.531 14.75 1 95 102 LEU A N 1
ATOM 800 C CA . LEU A 1 102 ? 18.297 36.75 14.664 1 95 102 LEU A CA 1
ATOM 801 C C . LEU A 1 102 ? 19.047 35.531 15.211 1 95 102 LEU A C 1
ATOM 803 O O . LEU A 1 102 ? 20.078 35.125 14.641 1 95 102 LEU A O 1
ATOM 807 N N . PHE A 1 103 ? 18.562 35.062 16.312 1 95.5 103 PHE A N 1
ATOM 808 C CA . PHE A 1 103 ? 19.188 33.938 16.953 1 95.5 103 PHE A CA 1
ATOM 809 C C . PHE A 1 103 ? 18.156 33 17.594 1 95.5 103 PHE A C 1
ATOM 811 O O . PHE A 1 103 ? 17.266 33.469 18.312 1 95.5 103 PHE A O 1
ATOM 818 N N . SER A 1 104 ? 18.203 31.734 17.234 1 94.25 104 SER A N 1
ATOM 819 C CA . SER A 1 104 ? 17.25 30.766 17.766 1 94.25 104 SER A CA 1
ATOM 820 C C . SER A 1 104 ? 17.969 29.531 18.312 1 94.25 104 SER A C 1
ATOM 822 O O . SER A 1 104 ? 17.547 28.391 18.047 1 94.25 104 SER A O 1
ATOM 824 N N . GLY A 1 105 ? 19.172 29.688 18.922 1 94.19 105 GLY A N 1
ATOM 825 C CA . GLY A 1 105 ? 19.938 28.562 19.453 1 94.19 105 GLY A CA 1
ATOM 826 C C . GLY A 1 105 ? 20.438 27.625 18.359 1 94.19 105 GLY A C 1
ATOM 827 O O . GLY A 1 105 ? 20.422 26.406 18.531 1 94.19 105 GLY A O 1
ATOM 828 N N . PHE A 1 106 ? 20.594 28.109 17.172 1 95.06 106 PHE A N 1
ATOM 829 C CA . PHE A 1 106 ? 21.094 27.406 16 1 95.06 106 PHE A CA 1
ATOM 830 C C . PHE A 1 106 ? 20.047 26.453 15.453 1 95.06 106 PHE A C 1
ATOM 832 O O . PHE A 1 106 ? 20.375 25.531 14.695 1 95.06 106 PHE A O 1
ATOM 839 N N . LYS A 1 107 ? 18.828 26.531 15.93 1 96.5 107 LYS A N 1
ATOM 840 C CA . LYS A 1 107 ? 17.75 25.656 15.492 1 96.5 107 LYS A CA 1
ATOM 841 C C . LYS A 1 107 ? 17.547 25.75 13.977 1 96.5 107 LYS A C 1
ATOM 843 O O . LYS A 1 107 ? 17.484 24.719 13.297 1 96.5 107 LYS A O 1
ATOM 848 N N . THR A 1 108 ? 17.5 26.969 13.461 1 95.81 108 THR A N 1
ATOM 849 C CA . THR A 1 108 ? 17.234 27.172 12.039 1 95.81 108 THR A CA 1
ATOM 850 C C . THR A 1 108 ? 18.375 26.594 11.195 1 95.81 108 THR A C 1
ATOM 852 O O . THR A 1 108 ? 18.109 25.938 10.188 1 95.81 108 THR A O 1
ATOM 855 N N . MET A 1 109 ? 19.609 26.797 11.609 1 96.19 109 MET A N 1
ATOM 856 C CA . MET A 1 109 ? 20.781 26.281 10.891 1 96.19 109 MET A CA 1
ATOM 857 C C . MET A 1 109 ? 20.75 24.766 10.836 1 96.19 109 MET A C 1
ATOM 859 O O . MET A 1 109 ? 20.891 24.172 9.758 1 96.19 109 MET A O 1
ATOM 863 N N . HIS A 1 110 ? 20.469 24.172 11.992 1 97.44 110 HIS A N 1
ATOM 864 C CA . HIS A 1 110 ? 20.438 22.719 12.055 1 97.44 110 HIS A CA 1
ATOM 865 C C . HIS A 1 110 ? 19.219 22.156 11.344 1 97.44 110 HIS A C 1
ATOM 867 O O . HIS A 1 110 ? 19.281 21.062 10.766 1 97.44 110 HIS A O 1
ATOM 873 N N . SER A 1 111 ? 18.125 22.859 11.391 1 97.62 111 SER A N 1
ATOM 874 C CA . SER A 1 111 ? 16.922 22.422 10.68 1 97.62 111 SER A CA 1
ATOM 875 C C . SER A 1 111 ? 17.141 22.406 9.172 1 97.62 111 SER A C 1
ATOM 877 O O . SER A 1 111 ? 16.766 21.453 8.492 1 97.62 111 SER A O 1
ATOM 879 N N . ILE A 1 112 ? 17.797 23.469 8.609 1 97.81 112 ILE A N 1
ATOM 880 C CA . ILE A 1 112 ? 18.125 23.516 7.188 1 97.81 112 ILE A CA 1
ATOM 881 C C . ILE A 1 112 ? 19.062 22.359 6.832 1 97.81 112 ILE A C 1
ATOM 883 O O . ILE A 1 112 ? 18.844 21.672 5.832 1 97.81 112 ILE A O 1
ATOM 887 N N . ALA A 1 113 ? 20.062 22.156 7.688 1 97.75 113 ALA A N 1
ATOM 888 C CA . ALA A 1 113 ? 21 21.062 7.457 1 97.75 113 ALA A CA 1
ATOM 889 C C . ALA A 1 113 ? 20.266 19.719 7.434 1 97.75 113 ALA A C 1
ATOM 891 O O . ALA A 1 113 ? 20.531 18.875 6.574 1 97.75 113 ALA A O 1
ATOM 892 N N . ARG A 1 114 ? 19.359 19.516 8.344 1 98.12 114 ARG A N 1
ATOM 893 C CA . ARG A 1 114 ? 18.609 18.266 8.406 1 98.12 114 ARG A CA 1
ATOM 894 C C . ARG A 1 114 ? 17.766 18.078 7.141 1 98.12 114 ARG A C 1
ATOM 896 O O . ARG A 1 114 ? 17.734 16.984 6.582 1 98.12 114 ARG A O 1
ATOM 903 N N . GLN A 1 115 ? 17.062 19.125 6.715 1 98.38 115 GLN A N 1
ATOM 904 C CA . GLN A 1 115 ? 16.219 19.016 5.531 1 98.38 115 GLN A CA 1
ATOM 905 C C . GLN A 1 115 ? 17.047 18.688 4.293 1 98.38 115 GLN A C 1
ATOM 907 O O . GLN A 1 115 ? 16.578 17.984 3.396 1 98.38 115 GLN A O 1
ATOM 912 N N . LYS A 1 116 ? 18.297 19.25 4.203 1 98.5 116 LYS A N 1
ATOM 913 C CA . LYS A 1 116 ? 19.188 18.906 3.104 1 98.5 116 LYS A CA 1
ATOM 914 C C . LYS A 1 116 ? 19.562 17.422 3.131 1 98.5 116 LYS A C 1
ATOM 916 O O . LYS A 1 116 ? 19.656 16.781 2.082 1 98.5 116 LYS A O 1
ATOM 921 N N . LEU A 1 117 ? 19.812 16.922 4.336 1 98.62 117 LEU A N 1
ATOM 922 C CA . LEU A 1 117 ? 20.078 15.492 4.473 1 98.62 117 LEU A CA 1
ATOM 923 C C . LEU A 1 117 ? 18.875 14.664 4.062 1 98.62 117 LEU A C 1
ATOM 925 O O . LEU A 1 117 ? 19.016 13.633 3.398 1 98.62 117 LEU A O 1
ATOM 929 N N . GLU A 1 118 ? 17.688 15.133 4.461 1 98.5 118 GLU A N 1
ATOM 930 C CA . GLU A 1 118 ? 16.469 14.453 4.055 1 98.5 118 GLU A CA 1
ATOM 931 C C . GLU A 1 118 ? 16.312 14.445 2.537 1 98.5 118 GLU A C 1
ATOM 933 O O . GLU A 1 118 ? 15.812 13.477 1.964 1 98.5 118 GLU A O 1
ATOM 938 N N . LEU A 1 119 ? 16.719 15.57 1.876 1 98.62 119 LEU A N 1
ATOM 939 C CA . LEU A 1 119 ? 16.703 15.617 0.418 1 98.62 119 LEU A CA 1
ATOM 940 C C . LEU A 1 119 ? 17.641 14.562 -0.167 1 98.62 119 LEU A C 1
ATOM 942 O O . LEU A 1 119 ? 17.266 13.867 -1.118 1 98.62 119 LEU A O 1
ATOM 946 N N . LYS A 1 120 ? 18.828 14.414 0.427 1 98.56 120 LYS A N 1
ATOM 947 C CA . LYS A 1 120 ? 19.766 13.391 -0.008 1 98.56 120 LYS A CA 1
ATOM 948 C C . LYS A 1 120 ? 19.188 11.992 0.174 1 98.56 120 LYS A C 1
ATOM 950 O O . LYS A 1 120 ? 19.344 11.125 -0.692 1 98.56 120 LYS A O 1
ATOM 955 N N . ILE A 1 121 ? 18.5 11.727 1.295 1 98.5 121 ILE A N 1
ATOM 956 C CA . ILE A 1 121 ? 17.859 10.445 1.57 1 98.5 121 ILE A CA 1
ATOM 957 C C . ILE A 1 121 ? 16.844 10.133 0.48 1 98.5 121 ILE A C 1
ATOM 959 O O . ILE A 1 121 ? 16.844 9.031 -0.079 1 98.5 121 ILE A O 1
ATOM 963 N N . ASN A 1 122 ? 16.016 11.125 0.136 1 98.44 122 ASN A N 1
ATOM 964 C CA . ASN A 1 122 ? 14.984 10.914 -0.874 1 98.44 122 ASN A CA 1
ATOM 965 C C . ASN A 1 122 ? 15.594 10.672 -2.254 1 98.44 122 ASN A C 1
ATOM 967 O O . ASN A 1 122 ? 15.039 9.914 -3.055 1 98.44 122 ASN A O 1
ATOM 971 N N . ARG A 1 123 ? 16.719 11.305 -2.527 1 98.44 123 ARG A N 1
ATOM 972 C CA . ARG A 1 123 ? 17.422 11.039 -3.777 1 98.44 123 ARG A CA 1
ATOM 973 C C . ARG A 1 123 ? 17.906 9.594 -3.842 1 98.44 123 ARG A C 1
ATOM 975 O O . ARG A 1 123 ? 17.75 8.93 -4.867 1 98.44 123 ARG A O 1
ATOM 982 N N . GLU A 1 124 ? 18.469 9.148 -2.711 1 98.19 124 GLU A N 1
ATOM 983 C CA . GLU A 1 124 ? 18.891 7.754 -2.645 1 98.19 124 GLU A CA 1
ATOM 984 C C . GLU A 1 124 ? 17.703 6.801 -2.756 1 98.19 124 GLU A C 1
ATOM 986 O O . GLU A 1 124 ? 17.797 5.742 -3.379 1 98.19 124 GLU A O 1
ATOM 991 N N . LEU A 1 125 ? 16.625 7.125 -2.189 1 97.81 125 LEU A N 1
ATOM 992 C CA . LEU A 1 125 ? 15.422 6.293 -2.268 1 97.81 125 LEU A CA 1
ATOM 993 C C . LEU A 1 125 ? 14.906 6.223 -3.699 1 97.81 125 LEU A C 1
ATOM 995 O O . LEU A 1 125 ? 14.391 5.184 -4.125 1 97.81 125 LEU A O 1
ATOM 999 N N . LEU A 1 126 ? 14.992 7.344 -4.457 1 97.88 126 LEU A N 1
ATOM 1000 C CA . LEU A 1 126 ? 14.633 7.316 -5.871 1 97.88 126 LEU A CA 1
ATOM 1001 C C . LEU A 1 126 ? 15.516 6.336 -6.633 1 97.88 126 LEU A C 1
ATOM 1003 O O . LEU A 1 126 ? 15.023 5.551 -7.445 1 97.88 126 LEU A O 1
ATOM 1007 N N . GLU A 1 127 ? 16.812 6.352 -6.32 1 97.31 127 GLU A N 1
ATOM 1008 C CA . GLU A 1 127 ? 17.719 5.41 -6.957 1 97.31 127 GLU A CA 1
ATOM 1009 C C . GLU A 1 127 ? 17.391 3.971 -6.57 1 97.31 127 GLU A C 1
ATOM 1011 O O . GLU A 1 127 ? 17.516 3.059 -7.391 1 97.31 127 GLU A O 1
ATOM 1016 N N . LYS A 1 128 ? 16.984 3.74 -5.359 1 97.06 128 LYS A N 1
ATOM 1017 C CA . LYS A 1 128 ? 16.594 2.41 -4.914 1 97.06 128 LYS A CA 1
ATOM 1018 C C . LYS A 1 128 ? 15.391 1.901 -5.703 1 97.06 128 LYS A C 1
ATOM 1020 O O . LYS A 1 128 ? 15.367 0.746 -6.133 1 97.06 128 LYS A O 1
ATOM 1025 N N . VAL A 1 129 ? 14.406 2.771 -5.859 1 97.19 129 VAL A N 1
ATOM 1026 C CA . VAL A 1 129 ? 13.219 2.389 -6.613 1 97.19 129 VAL A CA 1
ATOM 1027 C C . VAL A 1 129 ? 13.602 2.049 -8.047 1 97.19 129 VAL A C 1
ATOM 1029 O O . VAL A 1 129 ? 13.086 1.087 -8.625 1 97.19 129 VAL A O 1
ATOM 1032 N N . ARG A 1 130 ? 14.516 2.809 -8.602 1 96.75 130 ARG A N 1
ATOM 1033 C CA . ARG A 1 130 ? 15 2.535 -9.953 1 96.75 130 ARG A CA 1
ATOM 1034 C C . ARG A 1 130 ? 15.672 1.166 -10.031 1 96.75 130 ARG A C 1
ATOM 1036 O O . ARG A 1 130 ? 15.414 0.393 -10.953 1 96.75 130 ARG A O 1
ATOM 1043 N N . ASN A 1 131 ? 16.516 0.871 -9.039 1 95.81 131 ASN A N 1
ATOM 1044 C CA . ASN A 1 131 ? 17.141 -0.438 -8.953 1 95.81 131 ASN A CA 1
ATOM 1045 C C . ASN A 1 131 ? 16.109 -1.557 -8.828 1 95.81 131 ASN A C 1
ATOM 1047 O O . ASN A 1 131 ? 16.219 -2.578 -9.508 1 95.81 131 ASN A O 1
ATOM 1051 N N . ASP A 1 132 ? 15.156 -1.325 -7.965 1 96.38 132 ASP A N 1
ATOM 1052 C CA . ASP A 1 132 ? 14.133 -2.338 -7.73 1 96.38 132 ASP A CA 1
ATOM 1053 C C . ASP A 1 132 ? 13.352 -2.633 -9.008 1 96.38 132 ASP A C 1
ATOM 1055 O O . ASP A 1 132 ? 13.078 -3.793 -9.32 1 96.38 132 ASP A O 1
ATOM 1059 N N . ILE A 1 133 ? 13 -1.603 -9.719 1 96.69 133 ILE A N 1
ATOM 1060 C CA . ILE A 1 133 ? 12.234 -1.764 -10.945 1 96.69 133 ILE A CA 1
ATOM 1061 C C . ILE A 1 133 ? 13.086 -2.471 -12 1 96.69 133 ILE A C 1
ATOM 1063 O O . ILE A 1 133 ? 12.609 -3.357 -12.703 1 96.69 133 ILE A O 1
ATOM 1067 N N . SER A 1 134 ? 14.367 -2.141 -12.109 1 96.88 134 SER A N 1
ATOM 1068 C CA . SER A 1 134 ? 15.273 -2.797 -13.047 1 96.88 134 SER A CA 1
ATOM 1069 C C . SER A 1 134 ? 15.383 -4.289 -12.758 1 96.88 134 SER A C 1
ATOM 1071 O O . SER A 1 134 ? 15.359 -5.109 -13.672 1 96.88 134 SER A O 1
ATOM 1073 N N . LEU A 1 135 ? 15.516 -4.582 -11.516 1 96.31 135 LEU A N 1
ATOM 1074 C CA . LEU A 1 135 ? 15.609 -5.98 -11.109 1 96.31 135 LEU A CA 1
ATOM 1075 C C . LEU A 1 135 ? 14.32 -6.723 -11.422 1 96.31 135 LEU A C 1
ATOM 1077 O O . LEU A 1 135 ? 14.352 -7.855 -11.914 1 96.31 135 LEU A O 1
ATOM 1081 N N . GLN A 1 136 ? 13.18 -6.098 -11.164 1 96.88 136 GLN A N 1
ATOM 1082 C CA . GLN A 1 136 ? 11.891 -6.723 -11.422 1 96.88 136 GLN A CA 1
ATOM 1083 C C . GLN A 1 136 ? 11.688 -6.988 -12.906 1 96.88 136 GLN A C 1
ATOM 1085 O O . GLN A 1 136 ? 11.195 -8.047 -13.297 1 96.88 136 GLN A O 1
ATOM 1090 N N . VAL A 1 137 ? 12.062 -6.031 -13.68 1 97.31 137 VAL A N 1
ATOM 1091 C CA . VAL A 1 137 ? 11.961 -6.199 -15.133 1 97.31 137 VAL A CA 1
ATOM 1092 C C . VAL A 1 137 ? 12.836 -7.367 -15.57 1 97.31 137 VAL A C 1
ATOM 1094 O O . VAL A 1 137 ? 12.414 -8.195 -16.375 1 97.31 137 VAL A O 1
ATOM 1097 N N . THR A 1 138 ? 14.023 -7.473 -15.039 1 96.62 138 THR A N 1
ATOM 1098 C CA . THR A 1 138 ? 14.938 -8.555 -15.375 1 96.62 138 THR A CA 1
ATOM 1099 C C . THR A 1 138 ? 14.344 -9.906 -15.008 1 96.62 138 THR A C 1
ATOM 1101 O O . THR A 1 138 ? 14.391 -10.852 -15.797 1 96.62 138 THR A O 1
ATOM 1104 N N . ILE A 1 139 ? 13.75 -9.953 -13.844 1 97.19 139 ILE A N 1
ATOM 1105 C CA . ILE A 1 139 ? 13.133 -11.188 -13.375 1 97.19 139 ILE A CA 1
ATOM 1106 C C . ILE A 1 139 ? 12.008 -11.594 -14.328 1 97.19 139 ILE A C 1
ATOM 1108 O O . ILE A 1 139 ? 11.938 -12.75 -14.758 1 97.19 139 ILE A O 1
ATOM 1112 N N . CYS A 1 140 ? 11.164 -10.648 -14.656 1 97.5 140 CYS A N 1
ATOM 1113 C CA . CYS A 1 140 ? 10.047 -10.93 -15.547 1 97.5 140 CYS A CA 1
ATOM 1114 C C . CYS A 1 140 ? 10.547 -11.328 -16.938 1 97.5 140 CYS A C 1
ATOM 1116 O O . CYS A 1 140 ? 9.984 -12.227 -17.562 1 97.5 140 CYS A O 1
ATOM 1118 N N . TYR A 1 141 ? 11.602 -10.719 -17.391 1 97.19 141 TYR A N 1
ATOM 1119 C CA . TYR A 1 141 ? 12.18 -10.992 -18.703 1 97.19 141 TYR A CA 1
ATOM 1120 C C . TYR A 1 141 ? 12.664 -12.43 -18.797 1 97.19 141 TYR A C 1
ATOM 1122 O O . TYR A 1 141 ? 12.312 -13.148 -19.75 1 97.19 141 TYR A O 1
ATOM 1130 N N . TYR A 1 142 ? 13.422 -12.844 -17.828 1 96.62 142 TYR A N 1
ATOM 1131 C CA . TYR A 1 142 ? 13.953 -14.203 -17.828 1 96.62 142 TYR A CA 1
ATOM 1132 C C . TYR A 1 142 ? 12.844 -15.227 -17.625 1 96.62 142 TYR A C 1
ATOM 1134 O O . TYR A 1 142 ? 12.906 -16.328 -18.172 1 96.62 142 TYR A O 1
ATOM 1142 N N . GLN A 1 143 ? 11.844 -14.805 -16.906 1 97.44 143 GLN A N 1
ATOM 1143 C CA . GLN A 1 143 ? 10.711 -15.711 -16.719 1 97.44 143 GLN A CA 1
ATOM 1144 C C . GLN A 1 143 ? 9.992 -15.961 -18.047 1 97.44 143 GLN A C 1
ATOM 1146 O O . GLN A 1 143 ? 9.555 -17.078 -18.312 1 97.44 143 GLN A O 1
ATOM 1151 N N . ILE A 1 144 ? 9.852 -14.938 -18.812 1 97.44 144 ILE A N 1
ATOM 1152 C CA . ILE A 1 144 ? 9.211 -15.086 -20.125 1 97.44 144 ILE A CA 1
ATOM 1153 C C . ILE A 1 144 ? 10.047 -16.016 -21 1 97.44 144 ILE A C 1
ATOM 1155 O O . ILE A 1 144 ? 9.508 -16.891 -21.672 1 97.44 144 ILE A O 1
ATOM 1159 N N . LEU A 1 145 ? 11.383 -15.852 -20.969 1 97.31 145 LEU A N 1
ATOM 1160 C CA . LEU A 1 145 ? 12.258 -16.703 -21.75 1 97.31 145 LEU A CA 1
ATOM 1161 C C . LEU A 1 145 ? 12.117 -18.172 -21.328 1 97.31 145 LEU A C 1
ATOM 1163 O O . LEU A 1 145 ? 12.039 -19.062 -22.172 1 97.31 145 LEU A O 1
ATOM 1167 N N . LEU A 1 146 ? 12.047 -18.359 -20.016 1 97.31 146 LEU A N 1
ATOM 1168 C CA . LEU A 1 146 ? 11.844 -19.703 -19.5 1 97.31 146 LEU A CA 1
ATOM 1169 C C . LEU A 1 146 ? 10.5 -20.266 -19.938 1 97.31 146 LEU A C 1
ATOM 1171 O O . LEU A 1 146 ? 10.422 -21.391 -20.422 1 97.31 146 LEU A O 1
ATOM 1175 N N . ASP A 1 147 ? 9.469 -19.453 -19.828 1 97.44 147 ASP A N 1
ATOM 1176 C CA . ASP A 1 147 ? 8.125 -19.906 -20.156 1 97.44 147 ASP A CA 1
ATOM 1177 C C . ASP A 1 147 ? 7.996 -20.203 -21.641 1 97.44 147 ASP A C 1
ATOM 1179 O O . ASP A 1 147 ? 7.258 -21.109 -22.047 1 97.44 147 ASP A O 1
ATOM 1183 N N . LYS A 1 148 ? 8.711 -19.5 -22.469 1 96.69 148 LYS A N 1
ATOM 1184 C CA . LYS A 1 148 ? 8.75 -19.781 -23.906 1 96.69 148 LYS A CA 1
ATOM 1185 C C . LYS A 1 148 ? 9.344 -21.172 -24.172 1 96.69 148 LYS A C 1
ATOM 1187 O O . LYS A 1 148 ? 8.805 -21.938 -24.969 1 96.69 148 LYS A O 1
ATOM 1192 N N . GLU A 1 149 ? 10.438 -21.438 -23.469 1 96.19 149 GLU A N 1
ATOM 1193 C CA . GLU A 1 149 ? 11.078 -22.734 -23.641 1 96.19 149 GLU A CA 1
ATOM 1194 C C . GLU A 1 149 ? 10.195 -23.859 -23.125 1 96.19 149 GLU A C 1
ATOM 1196 O O . GLU A 1 149 ? 10.102 -24.922 -23.766 1 96.19 149 GLU A O 1
ATOM 1201 N N . ILE A 1 150 ? 9.531 -23.609 -22.031 1 97.12 150 ILE A N 1
ATOM 1202 C CA . ILE A 1 150 ? 8.641 -24.625 -21.453 1 97.12 150 ILE A CA 1
ATOM 1203 C C . ILE A 1 150 ? 7.477 -24.875 -22.406 1 97.12 150 ILE A C 1
ATOM 1205 O O . ILE A 1 150 ? 7.082 -26.031 -22.625 1 97.12 150 ILE A O 1
ATOM 1209 N N . ALA A 1 151 ? 6.93 -23.844 -23 1 96.75 151 ALA A N 1
ATOM 1210 C CA . ALA A 1 151 ? 5.855 -23.984 -23.969 1 96.75 151 ALA A CA 1
ATOM 1211 C C . ALA A 1 151 ? 6.324 -24.766 -25.203 1 96.75 151 ALA A C 1
ATOM 1213 O O . ALA A 1 151 ? 5.598 -25.609 -25.719 1 96.75 151 ALA A O 1
ATOM 1214 N N . ALA A 1 152 ? 7.559 -24.531 -25.609 1 96.19 152 ALA A N 1
ATOM 1215 C CA . ALA A 1 152 ? 8.117 -25.234 -26.766 1 96.19 152 ALA A CA 1
ATOM 1216 C C . ALA A 1 152 ? 8.281 -26.734 -26.469 1 96.19 152 ALA A C 1
ATOM 1218 O O . ALA A 1 152 ? 8.008 -27.578 -27.312 1 96.19 152 ALA A O 1
ATOM 1219 N N . ILE A 1 153 ? 8.703 -27.016 -25.234 1 95.12 153 ILE A N 1
ATOM 1220 C CA . ILE A 1 153 ? 8.859 -28.406 -24.812 1 95.12 153 ILE A CA 1
ATOM 1221 C C . ILE A 1 153 ? 7.504 -29.109 -24.828 1 95.12 153 ILE A C 1
ATOM 1223 O O . ILE A 1 153 ? 7.387 -30.234 -25.297 1 95.12 153 ILE A O 1
ATOM 1227 N N . ALA A 1 154 ? 6.484 -28.453 -24.328 1 95.19 154 ALA A N 1
ATOM 1228 C CA . ALA A 1 154 ? 5.137 -29 -24.312 1 95.19 154 ALA A CA 1
ATOM 1229 C C . ALA A 1 154 ? 4.617 -29.25 -25.719 1 95.19 154 ALA A C 1
ATOM 1231 O O . ALA A 1 154 ? 3.992 -30.281 -25.984 1 95.19 154 ALA A O 1
ATOM 1232 N N . ASP A 1 155 ? 4.918 -28.422 -26.656 1 95.69 155 ASP A N 1
ATOM 1233 C CA . ASP A 1 155 ? 4.496 -28.562 -28.047 1 95.69 155 ASP A CA 1
ATOM 1234 C C . ASP A 1 155 ? 5.215 -29.734 -28.719 1 95.69 155 ASP A C 1
ATOM 1236 O O . ASP A 1 155 ? 4.617 -30.469 -29.5 1 95.69 155 ASP A O 1
ATOM 1240 N N . GLU A 1 156 ? 6.461 -29.859 -28.375 1 94.25 156 GLU A N 1
ATOM 1241 C CA . GLU A 1 156 ? 7.238 -30.969 -28.922 1 94.25 156 GLU A CA 1
ATOM 1242 C C . GLU A 1 156 ? 6.676 -32.312 -28.453 1 94.25 156 GLU A C 1
ATOM 1244 O O . GLU A 1 156 ? 6.703 -33.281 -29.219 1 94.25 156 GLU A O 1
ATOM 1249 N N . GLN A 1 157 ? 6.141 -32.344 -27.266 1 94.12 157 GLN A N 1
ATOM 1250 C CA . GLN A 1 157 ? 5.551 -33.562 -26.734 1 94.12 157 GLN A CA 1
ATOM 1251 C C . GLN A 1 157 ? 4.32 -33.969 -27.547 1 94.12 157 GLN A C 1
ATOM 1253 O O . GLN A 1 157 ? 4.074 -35.156 -27.75 1 94.12 157 GLN A O 1
ATOM 1258 N N . ILE A 1 158 ? 3.578 -33 -27.953 1 94.19 158 ILE A N 1
ATOM 1259 C CA . ILE A 1 158 ? 2.398 -33.281 -28.766 1 94.19 158 ILE A CA 1
ATOM 1260 C C . ILE A 1 158 ? 2.824 -33.938 -30.094 1 94.19 158 ILE A C 1
ATOM 1262 O O . ILE A 1 158 ? 2.227 -34.906 -30.531 1 94.19 158 ILE A O 1
ATOM 1266 N N . ILE A 1 159 ? 3.885 -33.438 -30.656 1 93.88 159 ILE A N 1
ATOM 1267 C CA . ILE A 1 159 ? 4.383 -33.938 -31.922 1 93.88 159 ILE A CA 1
ATOM 1268 C C . ILE A 1 159 ? 4.844 -35.406 -31.75 1 93.88 159 ILE A C 1
ATOM 1270 O O . ILE A 1 159 ? 4.469 -36.281 -32.531 1 93.88 159 ILE A O 1
ATOM 1274 N N . LEU A 1 160 ? 5.566 -35.656 -30.656 1 90.69 160 LEU A N 1
ATOM 1275 C CA . LEU A 1 160 ? 6.07 -37 -30.391 1 90.69 160 LEU A CA 1
ATOM 1276 C C . LEU A 1 160 ? 4.922 -37.969 -30.156 1 90.69 160 LEU A C 1
ATOM 1278 O O . LEU A 1 160 ? 4.953 -39.094 -30.656 1 90.69 160 LEU A O 1
ATOM 1282 N N . THR A 1 161 ? 3.936 -37.531 -29.422 1 93.44 161 THR A N 1
ATOM 1283 C CA . THR A 1 161 ? 2.82 -38.406 -29.094 1 93.44 161 THR A CA 1
ATOM 1284 C C . THR A 1 161 ? 1.938 -38.625 -30.312 1 93.44 161 THR A C 1
ATOM 1286 O O . THR A 1 161 ? 1.385 -39.719 -30.5 1 93.44 161 THR A O 1
ATOM 1289 N N . ARG A 1 162 ? 1.812 -37.688 -31.203 1 93.94 162 ARG A N 1
ATOM 1290 C CA . ARG A 1 162 ? 1.089 -37.875 -32.469 1 93.94 162 ARG A CA 1
ATOM 1291 C C . ARG A 1 162 ? 1.78 -38.906 -33.344 1 93.94 162 ARG A C 1
ATOM 1293 O O . ARG A 1 162 ? 1.121 -39.75 -33.969 1 93.94 162 ARG A O 1
ATOM 1300 N N . GLU A 1 163 ? 3.096 -38.844 -33.375 1 91.5 163 GLU A N 1
ATOM 1301 C CA . GLU A 1 163 ? 3.865 -39.875 -34.125 1 91.5 163 GLU A CA 1
ATOM 1302 C C . GLU A 1 163 ? 3.66 -41.25 -33.531 1 91.5 163 GLU A C 1
ATOM 1304 O O . GLU A 1 163 ? 3.529 -42.25 -34.25 1 91.5 163 GLU A O 1
ATOM 1309 N N . GLN A 1 164 ? 3.641 -41.25 -32.188 1 90.81 164 GLN A N 1
ATOM 1310 C CA . GLN A 1 164 ? 3.414 -42.5 -31.5 1 90.81 164 GLN A CA 1
ATOM 1311 C C . GLN A 1 164 ? 2.035 -43.062 -31.828 1 90.81 164 GLN A C 1
ATOM 1313 O O . GLN A 1 164 ? 1.875 -44.281 -31.969 1 90.81 164 GLN A O 1
ATOM 1318 N N . GLU A 1 165 ? 1.079 -42.188 -31.859 1 92.12 165 GLU A N 1
ATOM 1319 C CA . GLU A 1 165 ? -0.277 -42.594 -32.188 1 92.12 165 GLU A CA 1
ATOM 1320 C C . GLU A 1 165 ? -0.338 -43.25 -33.562 1 92.12 165 GLU A C 1
ATOM 1322 O O . GLU A 1 165 ? -0.941 -44.312 -33.719 1 92.12 165 GLU A O 1
ATOM 1327 N N . GLU A 1 166 ? 0.31 -42.688 -34.562 1 91.94 166 GLU A N 1
ATOM 1328 C CA . GLU A 1 166 ? 0.333 -43.219 -35.906 1 91.94 166 GLU A CA 1
ATOM 1329 C C . GLU A 1 166 ? 1.043 -44.562 -35.969 1 91.94 166 GLU A C 1
ATOM 1331 O O . GLU A 1 166 ? 0.563 -45.5 -36.625 1 91.94 166 GLU A O 1
ATOM 1336 N N . MET A 1 167 ? 2.111 -44.625 -35.25 1 89.31 167 MET A N 1
ATOM 1337 C CA . MET A 1 167 ? 2.867 -45.875 -35.219 1 89.31 167 MET A CA 1
ATOM 1338 C C . MET A 1 167 ? 2.053 -46.969 -34.562 1 89.31 167 MET A C 1
ATOM 1340 O O . MET A 1 167 ? 2.01 -48.094 -35.062 1 89.31 167 MET A O 1
ATOM 1344 N N . THR A 1 168 ? 1.45 -46.625 -33.406 1 90.62 168 THR A N 1
ATOM 1345 C CA . THR A 1 168 ? 0.671 -47.625 -32.688 1 90.62 168 THR A CA 1
ATOM 1346 C C . THR A 1 168 ? -0.533 -48.062 -33.5 1 90.62 168 THR A C 1
ATOM 1348 O O . THR A 1 168 ? -0.918 -49.25 -33.438 1 90.62 168 THR A O 1
ATOM 1351 N N . ARG A 1 169 ? -1.104 -47.188 -34.281 1 91.25 169 ARG A N 1
ATOM 1352 C CA . ARG A 1 169 ? -2.225 -47.531 -35.125 1 91.25 169 ARG A CA 1
ATOM 1353 C C . ARG A 1 169 ? -1.806 -48.531 -36.219 1 91.25 169 ARG A C 1
ATOM 1355 O O . ARG A 1 169 ? -2.543 -49.5 -36.5 1 91.25 169 ARG A O 1
ATOM 1362 N N . VAL A 1 170 ? -0.628 -48.406 -36.781 1 90.06 170 VAL A N 1
ATOM 1363 C CA . VAL A 1 170 ? -0.101 -49.312 -37.781 1 90.06 170 VAL A CA 1
ATOM 1364 C C . VAL A 1 170 ? 0.175 -50.656 -37.188 1 90.06 170 VAL A C 1
ATOM 1366 O O . VAL A 1 170 ? -0.173 -51.688 -37.75 1 90.06 170 VAL A O 1
ATOM 1369 N N . LEU A 1 171 ? 0.737 -50.688 -35.969 1 87.69 171 LEU A N 1
ATOM 1370 C CA . LEU A 1 171 ? 1.039 -51.938 -35.312 1 87.69 171 LEU A CA 1
ATOM 1371 C C . LEU A 1 171 ? -0.242 -52.688 -34.938 1 87.69 171 LEU A C 1
ATOM 1373 O O . LEU A 1 171 ? -0.3 -53.906 -35 1 87.69 171 LEU A O 1
ATOM 1377 N N . ALA A 1 172 ? -1.258 -51.906 -34.531 1 88.19 172 ALA A N 1
ATOM 1378 C CA . ALA A 1 172 ? -2.535 -52.5 -34.156 1 88.19 172 ALA A CA 1
ATOM 1379 C C . ALA A 1 172 ? -3.238 -53.094 -35.375 1 88.19 172 ALA A C 1
ATOM 1381 O O . ALA A 1 172 ? -3.828 -54.188 -35.281 1 88.19 172 ALA A O 1
ATOM 1382 N N . THR A 1 173 ? -3.133 -52.5 -36.5 1 89.94 173 THR A N 1
ATOM 1383 C CA . THR A 1 173 ? -3.762 -52.969 -37.75 1 89.94 173 THR A CA 1
ATOM 1384 C C . THR A 1 173 ? -3.121 -54.25 -38.219 1 89.94 173 THR A C 1
ATOM 1386 O O . THR A 1 173 ? -3.795 -55.125 -38.781 1 89.94 173 THR A O 1
ATOM 1389 N N . HIS A 1 174 ? -1.834 -54.469 -37.844 1 87.69 174 HIS A N 1
ATOM 1390 C CA . HIS A 1 174 ? -1.109 -55.656 -38.25 1 87.69 174 HIS A CA 1
ATOM 1391 C C . HIS A 1 174 ? -1.142 -56.719 -37.156 1 87.69 174 HIS A C 1
ATOM 1393 O O . HIS A 1 174 ? -0.446 -57.75 -37.25 1 87.69 174 HIS A O 1
ATOM 1399 N N . GLY A 1 175 ? -1.855 -56.438 -36.031 1 83.44 175 GLY A N 1
ATOM 1400 C CA . GLY A 1 175 ? -2.096 -57.438 -34.969 1 83.44 175 GLY A CA 1
ATOM 1401 C C . GLY A 1 175 ? -0.923 -57.594 -34.031 1 83.44 175 GLY A C 1
ATOM 1402 O O . GLY A 1 175 ? -0.865 -58.531 -33.25 1 83.44 175 GLY A O 1
ATOM 1403 N N . LYS A 1 176 ? -0.01 -56.625 -34.125 1 82.19 176 LYS A N 1
ATOM 1404 C CA . LYS A 1 176 ? 1.188 -56.719 -33.281 1 82.19 176 LYS A CA 1
ATOM 1405 C C . LYS A 1 176 ? 0.934 -56.156 -31.891 1 82.19 176 LYS A C 1
ATOM 1407 O O . LYS A 1 176 ? 1.6 -56.562 -30.938 1 82.19 176 LYS A O 1
ATOM 1412 N N . VAL A 1 177 ? 0.045 -55.156 -31.812 1 84.12 177 VAL A N 1
ATOM 1413 C CA . VAL A 1 177 ? -0.313 -54.594 -30.516 1 84.12 177 VAL A CA 1
ATOM 1414 C C . VAL A 1 177 ? -1.833 -54.562 -30.359 1 84.12 177 VAL A C 1
ATOM 1416 O O . VAL A 1 177 ? -2.557 -54.594 -31.359 1 84.12 177 VAL A O 1
ATOM 1419 N N . ALA A 1 178 ? -2.266 -54.625 -29.188 1 81.25 178 ALA A N 1
ATOM 1420 C CA . ALA A 1 178 ? -3.701 -54.594 -28.922 1 81.25 178 ALA A CA 1
ATOM 1421 C C . ALA A 1 178 ? -4.285 -53.219 -29.25 1 81.25 178 ALA A C 1
ATOM 1423 O O . ALA A 1 178 ? -3.604 -52.188 -29.125 1 81.25 178 ALA A O 1
ATOM 1424 N N . GLU A 1 179 ? -5.543 -53.188 -29.625 1 81.06 179 GLU A N 1
ATOM 1425 C CA . GLU A 1 179 ? -6.254 -51.938 -29.938 1 81.06 179 GLU A CA 1
ATOM 1426 C C . GLU A 1 179 ? -6.348 -51.031 -28.703 1 81.06 179 GLU A C 1
ATOM 1428 O O . GLU A 1 179 ? -6.418 -49.812 -28.828 1 81.06 179 GLU A O 1
ATOM 1433 N N . SER A 1 180 ? -6.254 -51.625 -27.594 1 80 180 SER A N 1
ATOM 1434 C CA . SER A 1 180 ? -6.32 -50.875 -26.344 1 80 180 SER A CA 1
ATOM 1435 C C . SER A 1 180 ? -5.137 -49.906 -26.203 1 80 180 SER A C 1
ATOM 1437 O O . SER A 1 180 ? -5.242 -48.875 -25.547 1 80 180 SER A O 1
ATOM 1439 N N . GLN A 1 181 ? -4.086 -50.25 -26.812 1 84.06 181 GLN A N 1
ATOM 1440 C CA . GLN A 1 181 ? -2.895 -49.406 -26.75 1 84.06 181 GLN A CA 1
ATOM 1441 C C . GLN A 1 181 ? -3.08 -48.094 -27.531 1 84.06 181 GLN A C 1
ATOM 1443 O O . GLN A 1 181 ? -2.537 -47.062 -27.156 1 84.06 181 GLN A O 1
ATOM 1448 N N . VAL A 1 182 ? -3.852 -48.219 -28.578 1 87.31 182 VAL A N 1
ATOM 1449 C CA . VAL A 1 182 ? -4.148 -47 -29.359 1 87.31 182 VAL A CA 1
ATOM 1450 C C . VAL A 1 182 ? -4.965 -46.031 -28.516 1 87.31 182 VAL A C 1
ATOM 1452 O O . VAL A 1 182 ? -4.715 -44.812 -28.547 1 87.31 182 VAL A O 1
ATOM 1455 N N . LEU A 1 183 ? -5.844 -46.594 -27.75 1 83.31 183 LEU A N 1
ATOM 1456 C CA . LEU A 1 183 ? -6.668 -45.75 -26.891 1 83.31 183 LEU A CA 1
ATOM 1457 C C . LEU A 1 183 ? -5.828 -45.094 -25.797 1 83.31 183 LEU A C 1
ATOM 1459 O O . LEU A 1 183 ? -6.074 -43.938 -25.422 1 83.31 183 LEU A O 1
ATOM 1463 N N . THR A 1 184 ? -4.84 -45.75 -25.312 1 83.69 184 THR A N 1
ATOM 1464 C CA . THR A 1 184 ? -3.939 -45.219 -24.297 1 83.69 184 THR A CA 1
ATOM 1465 C C . THR A 1 184 ? -3.119 -44.062 -24.844 1 83.69 184 THR A C 1
ATOM 1467 O O . THR A 1 184 ? -2.932 -43.062 -24.172 1 83.69 184 THR A O 1
ATOM 1470 N N . VAL A 1 185 ? -2.707 -44.219 -26.047 1 88 185 VAL A N 1
ATOM 1471 C CA . VAL A 1 185 ? -1.909 -43.156 -26.672 1 88 185 VAL A CA 1
ATOM 1472 C C . VAL A 1 185 ? -2.785 -41.938 -26.938 1 88 185 VAL A C 1
ATOM 1474 O O . VAL A 1 185 ? -2.34 -40.812 -26.781 1 88 185 VAL A O 1
ATOM 1477 N N . LYS A 1 186 ? -4.02 -42.188 -27.297 1 87.75 186 LYS A N 1
ATOM 1478 C CA . LYS A 1 186 ? -4.957 -41.094 -27.531 1 87.75 186 LYS A CA 1
ATOM 1479 C C . LYS A 1 186 ? -5.215 -40.344 -26.234 1 87.75 186 LYS A C 1
ATOM 1481 O O . LYS A 1 186 ? -5.309 -39.094 -26.266 1 87.75 186 LYS A O 1
ATOM 1486 N N . ALA A 1 187 ? -5.305 -41.031 -25.188 1 84.69 187 ALA A N 1
ATOM 1487 C CA . ALA A 1 187 ? -5.469 -40.406 -23.891 1 84.69 187 ALA A CA 1
ATOM 1488 C C . ALA A 1 187 ? -4.242 -39.562 -23.531 1 84.69 187 ALA A C 1
ATOM 1490 O O . ALA A 1 187 ? -4.371 -38.469 -23 1 84.69 187 ALA A O 1
ATOM 1491 N N . GLN A 1 188 ? -3.111 -40.094 -23.828 1 87.75 188 GLN A N 1
ATOM 1492 C CA . GLN A 1 188 ? -1.873 -39.375 -23.578 1 87.75 188 GLN A CA 1
ATOM 1493 C C . GLN A 1 188 ? -1.787 -38.125 -24.422 1 87.75 188 GLN A C 1
ATOM 1495 O O . GLN A 1 188 ? -1.334 -37.062 -23.953 1 87.75 188 GLN A O 1
ATOM 1500 N N . LEU A 1 189 ? -2.203 -38.219 -25.656 1 90.19 189 LEU A N 1
ATOM 1501 C CA . LEU A 1 189 ? -2.219 -37.062 -26.547 1 90.19 189 LEU A CA 1
ATOM 1502 C C . LEU A 1 189 ? -3.104 -35.938 -25.984 1 90.19 189 LEU A C 1
ATOM 1504 O O . LEU A 1 189 ? -2.721 -34.781 -26 1 90.19 189 LEU A O 1
ATOM 1508 N N . ALA A 1 190 ? -4.219 -36.375 -25.5 1 86.44 190 ALA A N 1
ATOM 1509 C CA . ALA A 1 190 ? -5.121 -35.406 -24.891 1 86.44 190 ALA A CA 1
ATOM 1510 C C . ALA A 1 190 ? -4.473 -34.719 -23.672 1 86.44 190 ALA A C 1
ATOM 1512 O O . ALA A 1 190 ? -4.633 -33.531 -23.469 1 86.44 190 ALA A O 1
ATOM 1513 N N . ASN A 1 191 ? -3.738 -35.438 -22.859 1 86.75 191 ASN A N 1
ATOM 1514 C CA . ASN A 1 191 ? -3.02 -34.906 -21.703 1 86.75 191 ASN A CA 1
ATOM 1515 C C . ASN A 1 191 ? -1.917 -33.938 -22.141 1 86.75 191 ASN A C 1
ATOM 1517 O O . ASN A 1 191 ? -1.688 -32.938 -21.5 1 86.75 191 ASN A O 1
ATOM 1521 N N . ASP A 1 192 ? -1.262 -34.281 -23.203 1 90.69 192 ASP A N 1
ATOM 1522 C CA . ASP A 1 192 ? -0.204 -33.438 -23.719 1 90.69 192 ASP A CA 1
ATOM 1523 C C . ASP A 1 192 ? -0.775 -32.094 -24.25 1 90.69 192 ASP A C 1
ATOM 1525 O O . ASP A 1 192 ? -0.168 -31.047 -24.062 1 90.69 192 ASP A O 1
ATOM 1529 N N . GLU A 1 193 ? -1.878 -32.25 -24.875 1 90.25 193 GLU A N 1
ATOM 1530 C CA . GLU A 1 193 ? -2.537 -31.047 -25.359 1 90.25 193 GLU A CA 1
ATOM 1531 C C . GLU A 1 193 ? -2.945 -30.125 -24.203 1 90.25 193 GLU A C 1
ATOM 1533 O O . GLU A 1 193 ? -2.795 -28.906 -24.297 1 90.25 193 GLU A O 1
ATOM 1538 N N . LEU A 1 194 ? -3.41 -30.734 -23.188 1 87.25 194 LEU A N 1
ATOM 1539 C CA . LEU A 1 194 ? -3.756 -29.969 -22 1 87.25 194 LEU A CA 1
ATOM 1540 C C . LEU A 1 194 ? -2.525 -29.281 -21.422 1 87.25 194 LEU A C 1
ATOM 1542 O O . LEU A 1 194 ? -2.584 -28.109 -21.031 1 87.25 194 LEU A O 1
ATOM 1546 N N . ALA A 1 195 ? -1.462 -29.969 -21.312 1 89.62 195 ALA A N 1
ATOM 1547 C CA . ALA A 1 195 ? -0.214 -29.422 -20.797 1 89.62 195 ALA A CA 1
ATOM 1548 C C . ALA A 1 195 ? 0.262 -28.234 -21.625 1 89.62 195 ALA A C 1
ATOM 1550 O O . ALA A 1 195 ? 0.772 -27.25 -21.094 1 89.62 195 ALA A O 1
ATOM 1551 N N . SER A 1 196 ? 0.141 -28.359 -22.922 1 93.38 196 SER A N 1
ATOM 1552 C CA . SER A 1 196 ? 0.518 -27.266 -23.828 1 93.38 196 SER A CA 1
ATOM 1553 C C . SER A 1 196 ? -0.341 -26.031 -23.594 1 93.38 196 SER A C 1
ATOM 1555 O O . SER A 1 196 ? 0.172 -24.906 -23.562 1 93.38 196 SER A O 1
ATOM 1557 N N . VAL A 1 197 ? -1.591 -26.219 -23.406 1 89.62 197 VAL A N 1
ATOM 1558 C CA . VAL A 1 197 ? -2.508 -25.109 -23.141 1 89.62 197 VAL A CA 1
ATOM 1559 C C . VAL A 1 197 ? -2.121 -24.438 -21.828 1 89.62 197 VAL A C 1
ATOM 1561 O O . VAL A 1 197 ? -2.094 -23.203 -21.75 1 89.62 197 VAL A O 1
ATOM 1564 N N . LYS A 1 198 ? -1.789 -25.203 -20.797 1 90.88 198 LYS A N 1
ATOM 1565 C CA . LYS A 1 198 ? -1.371 -24.656 -19.5 1 90.88 198 LYS A CA 1
ATOM 1566 C C . LYS A 1 198 ? -0.088 -23.844 -19.641 1 90.88 198 LYS A C 1
ATOM 1568 O O . LYS A 1 198 ? 0.025 -22.766 -19.078 1 90.88 198 LYS A O 1
ATOM 1573 N N . ALA A 1 199 ? 0.839 -24.344 -20.391 1 94.69 199 ALA A N 1
ATOM 1574 C CA . ALA A 1 199 ? 2.109 -23.656 -20.594 1 94.69 199 ALA A CA 1
ATOM 1575 C C . ALA A 1 199 ? 1.907 -22.359 -21.359 1 94.69 199 ALA A C 1
ATOM 1577 O O . ALA A 1 199 ? 2.537 -21.344 -21.047 1 94.69 199 ALA A O 1
ATOM 1578 N N . ALA A 1 200 ? 1.07 -22.422 -22.344 1 93 200 ALA A N 1
ATOM 1579 C CA . ALA A 1 200 ? 0.768 -21.219 -23.125 1 93 200 ALA A CA 1
ATOM 1580 C C . ALA A 1 200 ? 0.13 -20.141 -22.266 1 93 200 ALA A C 1
ATOM 1582 O O . ALA A 1 200 ? 0.425 -18.953 -22.422 1 93 200 ALA A O 1
ATOM 1583 N N . ASN A 1 201 ? -0.706 -20.531 -21.422 1 89.75 201 ASN A N 1
ATOM 1584 C CA . ASN A 1 201 ? -1.341 -19.594 -20.5 1 89.75 201 ASN A CA 1
ATOM 1585 C C . ASN A 1 201 ? -0.327 -18.969 -19.547 1 89.75 201 ASN A C 1
ATOM 1587 O O . ASN A 1 201 ? -0.383 -17.766 -19.281 1 89.75 201 ASN A O 1
ATOM 1591 N N . THR A 1 202 ? 0.501 -19.766 -19.016 1 94.44 202 THR A N 1
ATOM 1592 C CA . THR A 1 202 ? 1.545 -19.266 -18.125 1 94.44 202 THR A CA 1
ATOM 1593 C C . THR A 1 202 ? 2.412 -18.234 -18.844 1 94.44 202 THR A C 1
ATOM 1595 O O . THR A 1 202 ? 2.766 -17.203 -18.25 1 94.44 202 THR A O 1
ATOM 1598 N N . LEU A 1 203 ? 2.762 -18.547 -20.094 1 94.94 203 LEU A N 1
ATOM 1599 C CA . LEU A 1 203 ? 3.547 -17.609 -20.891 1 94.94 203 LEU A CA 1
ATOM 1600 C C . LEU A 1 203 ? 2.803 -16.297 -21.078 1 94.94 203 LEU A C 1
ATOM 1602 O O . LEU A 1 203 ? 3.385 -15.219 -20.922 1 94.94 203 LEU A O 1
ATOM 1606 N N . ARG A 1 204 ? 1.534 -16.359 -21.359 1 90.56 204 ARG A N 1
ATOM 1607 C CA . ARG A 1 204 ? 0.714 -15.164 -21.547 1 90.56 204 ARG A CA 1
ATOM 1608 C C . ARG A 1 204 ? 0.688 -14.312 -20.281 1 90.56 204 ARG A C 1
ATOM 1610 O O . ARG A 1 204 ? 0.813 -13.094 -20.344 1 90.56 204 ARG A O 1
ATOM 1617 N N . LEU A 1 205 ? 0.549 -14.977 -19.172 1 90.75 205 LEU A N 1
ATOM 1618 C CA . LEU A 1 205 ? 0.51 -14.273 -17.891 1 90.75 205 LEU A CA 1
ATOM 1619 C C . LEU A 1 205 ? 1.846 -13.594 -17.609 1 90.75 205 LEU A C 1
ATOM 1621 O O . LEU A 1 205 ? 1.881 -12.461 -17.109 1 90.75 205 LEU A O 1
ATOM 1625 N N . SER A 1 206 ? 2.912 -14.289 -17.891 1 95.12 206 SER A N 1
ATOM 1626 C CA . SER A 1 206 ? 4.234 -13.695 -17.703 1 95.12 206 SER A CA 1
ATOM 1627 C C . SER A 1 206 ? 4.426 -12.469 -18.578 1 95.12 206 SER A C 1
ATOM 1629 O O . SER A 1 206 ? 5.027 -11.484 -18.156 1 95.12 206 SER A O 1
ATOM 1631 N N . MET A 1 207 ? 3.916 -12.555 -19.781 1 92.94 207 MET A N 1
ATOM 1632 C CA . MET A 1 207 ? 4 -11.414 -20.703 1 92.94 207 MET A CA 1
ATOM 1633 C C . MET A 1 207 ? 3.217 -10.227 -20.156 1 92.94 207 MET A C 1
ATOM 1635 O O . MET A 1 207 ? 3.693 -9.086 -20.203 1 92.94 207 MET A O 1
ATOM 1639 N N . ILE A 1 208 ? 2.072 -10.461 -19.625 1 88.75 208 ILE A N 1
ATOM 1640 C CA . ILE A 1 208 ? 1.226 -9.414 -19.062 1 88.75 208 ILE A CA 1
ATOM 1641 C C . ILE A 1 208 ? 1.941 -8.742 -17.891 1 88.75 208 ILE A C 1
ATOM 1643 O O . ILE A 1 208 ? 1.894 -7.52 -17.734 1 88.75 208 ILE A O 1
ATOM 1647 N N . ASN A 1 209 ? 2.643 -9.516 -17.094 1 92.38 209 ASN A N 1
ATOM 1648 C CA . ASN A 1 209 ? 3.371 -8.977 -15.945 1 92.38 209 ASN A CA 1
ATOM 1649 C C . ASN A 1 209 ? 4.461 -8 -16.375 1 92.38 209 ASN A C 1
ATOM 1651 O O . ASN A 1 209 ? 4.625 -6.941 -15.773 1 92.38 209 ASN A O 1
ATOM 1655 N N . LEU A 1 210 ? 5.184 -8.43 -17.422 1 95.25 210 LEU A N 1
ATOM 1656 C CA . LEU A 1 210 ? 6.23 -7.543 -17.922 1 95.25 210 LEU A CA 1
ATOM 1657 C C . LEU A 1 210 ? 5.629 -6.281 -18.531 1 95.25 210 LEU A C 1
ATOM 1659 O O . LEU A 1 210 ? 6.109 -5.176 -18.281 1 95.25 210 LEU A O 1
ATOM 1663 N N . LEU A 1 211 ? 4.566 -6.445 -19.281 1 91.44 211 LEU A N 1
ATOM 1664 C CA . LEU A 1 211 ? 3.916 -5.316 -19.938 1 91.44 211 LEU A CA 1
ATOM 1665 C C . LEU A 1 211 ? 3.432 -4.293 -18.906 1 91.44 211 LEU A C 1
ATOM 1667 O O . LEU A 1 211 ? 3.496 -3.088 -19.156 1 91.44 211 LEU A O 1
ATOM 1671 N N . GLN A 1 212 ? 3.047 -4.773 -17.797 1 88.88 212 GLN A N 1
ATOM 1672 C CA . GLN A 1 212 ? 2.592 -3.891 -16.734 1 88.88 212 GLN A CA 1
ATOM 1673 C C . GLN A 1 212 ? 3.742 -3.051 -16.188 1 88.88 212 GLN A C 1
ATOM 1675 O O . GLN A 1 212 ? 3.582 -1.854 -15.945 1 88.88 212 GLN A O 1
ATOM 1680 N N . LEU A 1 213 ? 4.852 -3.641 -16.016 1 92.12 213 LEU A N 1
ATOM 1681 C CA . LEU A 1 213 ? 6.023 -2.928 -15.523 1 92.12 213 LEU A CA 1
ATOM 1682 C C . LEU A 1 213 ? 6.477 -1.868 -16.531 1 92.12 213 LEU A C 1
ATOM 1684 O O . LEU A 1 213 ? 6.977 -0.812 -16.141 1 92.12 213 LEU A O 1
ATOM 1688 N N . LEU A 1 214 ? 6.27 -2.217 -17.781 1 93.38 214 LEU A N 1
ATOM 1689 C CA . LEU A 1 214 ? 6.719 -1.333 -18.844 1 93.38 214 LEU A CA 1
ATOM 1690 C C . LEU A 1 214 ? 5.703 -0.224 -19.109 1 93.38 214 LEU A C 1
ATOM 1692 O O . LEU A 1 214 ? 6 0.745 -19.797 1 93.38 214 LEU A O 1
ATOM 1696 N N . GLU A 1 215 ? 4.543 -0.417 -18.5 1 88.44 215 GLU A N 1
ATOM 1697 C CA . GLU A 1 215 ? 3.471 0.561 -18.641 1 88.44 215 GLU A CA 1
ATOM 1698 C C . GLU A 1 215 ? 3.115 0.762 -20.125 1 88.44 215 GLU A C 1
ATOM 1700 O O . GLU A 1 215 ? 3 1.896 -20.578 1 88.44 215 GLU A O 1
ATOM 1705 N N . LEU A 1 216 ? 3.059 -0.339 -20.781 1 85 216 LEU A N 1
ATOM 1706 C CA . LEU A 1 216 ? 2.678 -0.288 -22.188 1 85 216 LEU A CA 1
ATOM 1707 C C . LEU A 1 216 ? 1.2 -0.618 -22.359 1 85 216 LEU A C 1
ATOM 1709 O O . LEU A 1 216 ? 0.696 -1.568 -21.766 1 85 216 LEU A O 1
ATOM 1713 N N . ARG A 1 217 ? 0.407 0.111 -23.078 1 72.69 217 ARG A N 1
ATOM 1714 C CA . ARG A 1 217 ? -1.026 -0.081 -23.266 1 72.69 217 ARG A CA 1
ATOM 1715 C C . ARG A 1 217 ? -1.301 -1.026 -24.438 1 72.69 217 ARG A C 1
ATOM 1717 O O . ARG A 1 217 ? -2.184 -1.882 -24.344 1 72.69 217 ARG A O 1
ATOM 1724 N N . ASP A 1 218 ? -0.589 -0.747 -25.484 1 66.06 218 ASP A N 1
ATOM 1725 C CA . ASP A 1 218 ? -0.821 -1.559 -26.672 1 66.06 218 ASP A CA 1
ATOM 1726 C C . ASP A 1 218 ? 0.076 -2.795 -26.688 1 66.06 218 ASP A C 1
ATOM 1728 O O . ASP A 1 218 ? 1.292 -2.686 -26.844 1 66.06 218 ASP A O 1
ATOM 1732 N N . THR A 1 219 ? -0.563 -3.916 -26.391 1 69.31 219 THR A N 1
ATOM 1733 C CA . THR A 1 219 ? 0.22 -5.129 -26.188 1 69.31 219 THR A CA 1
ATOM 1734 C C . THR A 1 219 ? 0.159 -6.023 -27.422 1 69.31 219 THR A C 1
ATOM 1736 O O . THR A 1 219 ? 0.721 -7.121 -27.438 1 69.31 219 THR A O 1
ATOM 1739 N N . ALA A 1 220 ? -0.49 -5.359 -28.453 1 71.69 220 ALA A N 1
ATOM 1740 C CA . ALA A 1 220 ? -0.594 -6.227 -29.625 1 71.69 220 ALA A CA 1
ATOM 1741 C C . ALA A 1 220 ? 0.77 -6.43 -30.266 1 71.69 220 ALA A C 1
ATOM 1743 O O . ALA A 1 220 ? 1.459 -5.461 -30.594 1 71.69 220 ALA A O 1
ATOM 1744 N N . GLY A 1 221 ? 1.198 -7.617 -30.281 1 77.81 221 GLY A N 1
ATOM 1745 C CA . GLY A 1 221 ? 2.426 -7.984 -30.969 1 77.81 221 GLY A CA 1
ATOM 1746 C C . GLY A 1 221 ? 3.662 -7.84 -30.109 1 77.81 221 GLY A C 1
ATOM 1747 O O . GLY A 1 221 ? 4.781 -7.789 -30.625 1 77.81 221 GLY A O 1
ATOM 1748 N N . PHE A 1 222 ? 3.572 -7.645 -28.828 1 88.44 222 PHE A N 1
ATOM 1749 C CA . PHE A 1 222 ? 4.715 -7.508 -27.922 1 88.44 222 PHE A CA 1
ATOM 1750 C C . PHE A 1 222 ? 5.512 -8.805 -27.859 1 88.44 222 PHE A C 1
ATOM 1752 O O . PHE A 1 222 ? 4.934 -9.891 -27.766 1 88.44 222 PHE A O 1
ATOM 1759 N N . ASP A 1 223 ? 6.797 -8.672 -28.047 1 92.31 223 ASP A N 1
ATOM 1760 C CA . ASP A 1 223 ? 7.695 -9.812 -27.906 1 92.31 223 ASP A CA 1
ATOM 1761 C C . ASP A 1 223 ? 9.07 -9.367 -27.406 1 92.31 223 ASP A C 1
ATOM 1763 O O . ASP A 1 223 ? 9.367 -8.172 -27.391 1 92.31 223 ASP A O 1
ATOM 1767 N N . ILE A 1 224 ? 9.781 -10.328 -26.891 1 94.81 224 ILE A N 1
ATOM 1768 C CA . ILE A 1 224 ? 11.094 -9.992 -26.344 1 94.81 224 ILE A CA 1
ATOM 1769 C C . ILE A 1 224 ? 12.18 -10.742 -27.109 1 94.81 224 ILE A C 1
ATOM 1771 O O . ILE A 1 224 ? 11.914 -11.781 -27.719 1 94.81 224 ILE A O 1
ATOM 1775 N N . VAL A 1 225 ? 13.414 -10.211 -27.156 1 94.19 225 VAL A N 1
ATOM 1776 C CA . VAL A 1 225 ? 14.555 -10.836 -27.812 1 94.19 225 VAL A CA 1
ATOM 1777 C C . VAL A 1 225 ? 15.156 -11.906 -26.891 1 94.19 225 VAL A C 1
ATOM 1779 O O . VAL A 1 225 ? 15.391 -11.656 -25.703 1 94.19 225 VAL A O 1
ATOM 1782 N N . PRO A 1 226 ? 15.305 -13.117 -27.438 1 91.94 226 PRO A N 1
ATOM 1783 C CA . PRO A 1 226 ? 15.953 -14.148 -26.609 1 91.94 226 PRO A CA 1
ATOM 1784 C C . PRO A 1 226 ? 17.391 -13.789 -26.234 1 91.94 226 PRO A C 1
ATOM 1786 O O . PRO A 1 226 ? 18.078 -13.094 -26.984 1 91.94 226 PRO A O 1
ATOM 1789 N N . VAL A 1 227 ? 17.719 -14.219 -25.016 1 86.75 227 VAL A N 1
ATOM 1790 C CA . VAL A 1 227 ? 19.078 -13.969 -24.547 1 86.75 227 VAL A CA 1
ATOM 1791 C C . VAL A 1 227 ? 19.906 -15.242 -24.656 1 86.75 227 VAL A C 1
ATOM 1793 O O . VAL A 1 227 ? 19.406 -16.344 -24.391 1 86.75 227 VAL A O 1
ATOM 1796 N N . ALA A 1 228 ? 21.109 -15.109 -25.25 1 75.81 228 ALA A N 1
ATOM 1797 C CA . ALA A 1 228 ? 22.016 -16.25 -25.344 1 75.81 228 ALA A CA 1
ATOM 1798 C C . ALA A 1 228 ? 22.516 -16.656 -23.969 1 75.81 228 ALA A C 1
ATOM 1800 O O . ALA A 1 228 ? 23.047 -15.836 -23.219 1 75.81 228 ALA A O 1
ATOM 1801 N N . LEU A 1 229 ? 22.016 -17.875 -23.484 1 75.75 229 LEU A N 1
ATOM 1802 C CA . LEU A 1 229 ? 22.422 -18.344 -22.172 1 75.75 229 LEU A CA 1
ATOM 1803 C C . LEU A 1 229 ? 23.734 -19.125 -22.25 1 75.75 229 LEU A C 1
ATOM 1805 O O . LEU A 1 229 ? 24.094 -19.844 -21.312 1 75.75 229 LEU A O 1
ATOM 1809 N N . ASP A 1 230 ? 24.656 -18.75 -23.203 1 61.06 230 ASP A N 1
ATOM 1810 C CA . ASP A 1 230 ? 25.797 -19.625 -23.469 1 61.06 230 ASP A CA 1
ATOM 1811 C C . ASP A 1 230 ? 26.438 -20.078 -22.156 1 61.06 230 ASP A C 1
ATOM 1813 O O . ASP A 1 230 ? 26.156 -21.188 -21.688 1 61.06 230 ASP A O 1
ATOM 1817 N N . THR A 1 231 ? 27.672 -19.266 -21.656 1 60.09 231 THR A N 1
ATOM 1818 C CA . THR A 1 231 ? 28.719 -19.828 -20.812 1 60.09 231 THR A CA 1
ATOM 1819 C C . THR A 1 231 ? 28.328 -19.766 -19.344 1 60.09 231 THR A C 1
ATOM 1821 O O . THR A 1 231 ? 28.156 -18.688 -18.781 1 60.09 231 THR A O 1
ATOM 1824 N N . LEU A 1 232 ? 27.594 -20.875 -18.875 1 67.75 232 LEU A N 1
ATOM 1825 C CA . LEU A 1 232 ? 27.297 -21.016 -17.453 1 67.75 232 LEU A CA 1
ATOM 1826 C C . LEU A 1 232 ? 28.578 -21.203 -16.656 1 67.75 232 LEU A C 1
ATOM 1828 O O . LEU A 1 232 ? 28.891 -22.312 -16.188 1 67.75 232 LEU A O 1
ATOM 1832 N N . MET A 1 233 ? 29.406 -20.219 -16.734 1 70.12 233 MET A N 1
ATOM 1833 C CA . MET A 1 233 ? 30.641 -20.312 -15.961 1 70.12 233 MET A CA 1
ATOM 1834 C C . MET A 1 233 ? 30.359 -20.172 -14.469 1 70.12 233 MET A C 1
ATOM 1836 O O . MET A 1 233 ? 29.453 -19.422 -14.07 1 70.12 233 MET A O 1
ATOM 1840 N N . PRO A 1 234 ? 31.062 -21.094 -13.617 1 73.06 234 PRO A N 1
ATOM 1841 C CA . PRO A 1 234 ? 30.875 -21.031 -12.164 1 73.06 234 PRO A CA 1
ATOM 1842 C C . PRO A 1 234 ? 31.125 -19.641 -11.602 1 73.06 234 PRO A C 1
ATOM 1844 O O . PRO A 1 234 ? 31.844 -18.844 -12.203 1 73.06 234 PRO A O 1
ATOM 1847 N N . LEU A 1 235 ? 30.531 -19.422 -10.523 1 81.94 235 LEU A N 1
ATOM 1848 C CA . LEU A 1 235 ? 30.641 -18.156 -9.82 1 81.94 235 LEU A CA 1
ATOM 1849 C C . LEU A 1 235 ? 32.062 -17.906 -9.344 1 81.94 235 LEU A C 1
ATOM 1851 O O . LEU A 1 235 ? 32.656 -18.781 -8.703 1 81.94 235 LEU A O 1
ATOM 1855 N N . ALA A 1 236 ? 32.688 -16.766 -9.703 1 78.06 236 ALA A N 1
ATOM 1856 C CA . ALA A 1 236 ? 34.094 -16.5 -9.391 1 78.06 236 ALA A CA 1
ATOM 1857 C C . ALA A 1 236 ? 34.219 -15.664 -8.117 1 78.06 236 ALA A C 1
ATOM 1859 O O . ALA A 1 236 ? 35.281 -15.664 -7.469 1 78.06 236 ALA A O 1
ATOM 1860 N N . VAL A 1 237 ? 33.219 -15.07 -7.699 1 87.19 237 VAL A N 1
ATOM 1861 C CA . VAL A 1 237 ? 33.312 -14.109 -6.605 1 87.19 237 VAL A CA 1
ATOM 1862 C C . VAL A 1 237 ? 32.469 -14.578 -5.426 1 87.19 237 VAL A C 1
ATOM 1864 O O . VAL A 1 237 ? 31.344 -15.086 -5.609 1 87.19 237 VAL A O 1
ATOM 1867 N N . SER A 1 238 ? 32.969 -14.438 -4.211 1 92.31 238 SER A N 1
ATOM 1868 C CA . SER A 1 238 ? 32.281 -14.867 -3.002 1 92.31 238 SER A CA 1
ATOM 1869 C C . SER A 1 238 ? 31.219 -13.852 -2.584 1 92.31 238 SER A C 1
ATOM 1871 O O . SER A 1 238 ? 31.281 -12.688 -2.98 1 92.31 238 SER A O 1
ATOM 1873 N N . PRO A 1 239 ? 30.219 -14.359 -1.854 1 94.81 239 PRO A N 1
ATOM 1874 C CA . PRO A 1 239 ? 29.219 -13.43 -1.344 1 94.81 239 PRO A CA 1
ATOM 1875 C C . PRO A 1 239 ? 29.812 -12.273 -0.555 1 94.81 239 PRO A C 1
ATOM 1877 O O . PRO A 1 239 ? 29.328 -11.141 -0.638 1 94.81 239 PRO A O 1
ATOM 1880 N N . ASP A 1 240 ? 30.891 -12.578 0.184 1 95.56 240 ASP A N 1
ATOM 1881 C CA . ASP A 1 240 ? 31.531 -11.555 1.005 1 95.56 240 ASP A CA 1
ATOM 1882 C C . ASP A 1 240 ? 32.156 -10.461 0.136 1 95.56 240 ASP A C 1
ATOM 1884 O O . ASP A 1 240 ? 32.062 -9.273 0.47 1 95.56 240 ASP A O 1
ATOM 1888 N N . GLU A 1 241 ? 32.75 -10.852 -0.919 1 94.69 241 GLU A N 1
ATOM 1889 C CA . GLU A 1 241 ? 33.375 -9.898 -1.832 1 94.69 241 GLU A CA 1
ATOM 1890 C C . GLU A 1 241 ? 32.344 -9.023 -2.516 1 94.69 241 GLU A C 1
ATOM 1892 O O . GLU A 1 241 ? 32.531 -7.82 -2.674 1 94.69 241 GLU A O 1
ATOM 1897 N N . ILE A 1 242 ? 31.25 -9.617 -2.904 1 95.19 242 ILE A N 1
ATOM 1898 C CA . ILE A 1 242 ? 30.172 -8.867 -3.539 1 95.19 242 ILE A CA 1
ATOM 1899 C C . ILE A 1 242 ? 29.578 -7.875 -2.545 1 95.19 242 ILE A C 1
ATOM 1901 O O . ILE A 1 242 ? 29.312 -6.719 -2.895 1 95.19 242 ILE A O 1
ATOM 1905 N N . PHE A 1 243 ? 29.422 -8.32 -1.31 1 96 243 PHE A N 1
ATOM 1906 C CA . PHE A 1 243 ? 28.859 -7.48 -0.263 1 96 243 PHE A CA 1
ATOM 1907 C C . PHE A 1 243 ? 29.75 -6.273 0.001 1 96 243 PHE A C 1
ATOM 1909 O O . PHE A 1 243 ? 29.25 -5.16 0.201 1 96 243 PHE A O 1
ATOM 1916 N N . ALA A 1 244 ? 31.031 -6.477 0.026 1 94.69 244 ALA A N 1
ATOM 1917 C CA . ALA A 1 244 ? 31.984 -5.402 0.303 1 94.69 244 ALA A CA 1
ATOM 1918 C C . ALA A 1 244 ? 31.828 -4.262 -0.702 1 94.69 244 ALA A C 1
ATOM 1920 O O . ALA A 1 244 ? 31.969 -3.092 -0.345 1 94.69 244 ALA A O 1
ATOM 1921 N N . VAL A 1 245 ? 31.531 -4.617 -1.87 1 93.44 245 VAL A N 1
ATOM 1922 C CA . VAL A 1 245 ? 31.328 -3.609 -2.904 1 93.44 245 VAL A CA 1
ATOM 1923 C C . VAL A 1 245 ? 29.922 -3.016 -2.775 1 93.44 245 VAL A C 1
ATOM 1925 O O . VAL A 1 245 ? 29.766 -1.795 -2.797 1 93.44 245 VAL A O 1
ATOM 1928 N N . SER A 1 246 ? 28.875 -3.891 -2.576 1 95.44 246 SER A N 1
ATOM 1929 C CA . SER A 1 246 ? 27.469 -3.506 -2.57 1 95.44 246 SER A CA 1
ATOM 1930 C C . SER A 1 246 ? 27.172 -2.551 -1.422 1 95.44 246 SER A C 1
ATOM 1932 O O . SER A 1 246 ? 26.375 -1.619 -1.577 1 95.44 246 SER A O 1
ATOM 1934 N N . GLU A 1 247 ? 27.812 -2.797 -0.299 1 95.06 247 GLU A N 1
ATOM 1935 C CA . GLU A 1 247 ? 27.516 -1.977 0.872 1 95.06 247 GLU A CA 1
ATOM 1936 C C . GLU A 1 247 ? 27.906 -0.521 0.642 1 95.06 247 GLU A C 1
ATOM 1938 O O . GLU A 1 247 ? 27.359 0.385 1.268 1 95.06 247 GLU A O 1
ATOM 1943 N N . GLN A 1 248 ? 28.828 -0.25 -0.312 1 94.12 248 GLN A N 1
ATOM 1944 C CA . GLN A 1 248 ? 29.312 1.098 -0.566 1 94.12 248 GLN A CA 1
ATOM 1945 C C . GLN A 1 248 ? 28.5 1.796 -1.643 1 94.12 248 GLN A C 1
ATOM 1947 O O . GLN A 1 248 ? 28.453 3.027 -1.703 1 94.12 248 GLN A O 1
ATOM 1952 N N . ILE A 1 249 ? 27.828 0.981 -2.422 1 94.06 249 ILE A N 1
ATOM 1953 C CA . ILE A 1 249 ? 27.281 1.62 -3.613 1 94.06 249 ILE A CA 1
ATOM 1954 C C . ILE A 1 249 ? 25.75 1.56 -3.574 1 94.06 249 ILE A C 1
ATOM 1956 O O . ILE A 1 249 ? 25.078 2.34 -4.25 1 94.06 249 ILE A O 1
ATOM 1960 N N . MET A 1 250 ? 25.125 0.656 -2.783 1 96.19 250 MET A N 1
ATOM 1961 C CA . MET A 1 250 ? 23.672 0.473 -2.799 1 96.19 250 MET A CA 1
ATOM 1962 C C . MET A 1 250 ? 22.969 1.67 -2.17 1 96.19 250 MET A C 1
ATOM 1964 O O . MET A 1 250 ? 23.281 2.051 -1.037 1 96.19 250 MET A O 1
ATOM 1968 N N . PRO A 1 251 ? 21.984 2.188 -2.904 1 97.25 251 PRO A N 1
ATOM 1969 C CA . PRO A 1 251 ? 21.312 3.396 -2.43 1 97.25 251 PRO A CA 1
ATOM 1970 C C . PRO A 1 251 ? 20.562 3.18 -1.112 1 97.25 251 PRO A C 1
ATOM 1972 O O . PRO A 1 251 ? 20.453 4.105 -0.304 1 97.25 251 PRO A O 1
ATOM 1975 N N . GLU A 1 252 ? 20.031 1.97 -0.824 1 96.69 252 GLU A N 1
ATOM 1976 C CA . GLU A 1 252 ? 19.312 1.701 0.424 1 96.69 252 GLU A CA 1
ATOM 1977 C C . GLU A 1 252 ? 20.25 1.838 1.627 1 96.69 252 GLU A C 1
ATOM 1979 O O . GLU A 1 252 ? 19.812 2.262 2.703 1 96.69 252 GLU A O 1
ATOM 1984 N N . ILE A 1 253 ? 21.547 1.518 1.444 1 97.62 253 ILE A N 1
ATOM 1985 C CA . ILE A 1 253 ? 22.516 1.64 2.523 1 97.62 253 ILE A CA 1
ATOM 1986 C C . ILE A 1 253 ? 22.922 3.104 2.693 1 97.62 253 ILE A C 1
ATOM 1988 O O . ILE A 1 253 ? 22.984 3.607 3.816 1 97.62 253 ILE A O 1
ATOM 1992 N N . LYS A 1 254 ? 23.141 3.768 1.558 1 97.56 254 LYS A N 1
ATOM 1993 C CA . LYS A 1 254 ? 23.469 5.188 1.608 1 97.56 254 LYS A CA 1
ATOM 1994 C C . LYS A 1 254 ? 22.359 5.988 2.277 1 97.56 254 LYS A C 1
ATOM 1996 O O . LYS A 1 254 ? 22.625 6.875 3.092 1 97.56 254 LYS A O 1
ATOM 2001 N N . SER A 1 255 ? 21.094 5.637 1.936 1 98.19 255 SER A N 1
ATOM 2002 C CA . SER A 1 255 ? 19.938 6.305 2.539 1 98.19 255 SER A CA 1
ATOM 2003 C C . SER A 1 255 ? 19.891 6.066 4.047 1 98.19 255 SER A C 1
ATOM 2005 O O . SER A 1 255 ? 19.656 6.996 4.82 1 98.19 255 SER A O 1
ATOM 2007 N N . ALA A 1 256 ? 20.125 4.871 4.477 1 98 256 ALA A N 1
ATOM 2008 C CA . ALA A 1 256 ? 20.094 4.52 5.895 1 98 256 ALA A CA 1
ATOM 2009 C C . ALA A 1 256 ? 21.188 5.23 6.668 1 98 256 ALA A C 1
ATOM 2011 O O . ALA A 1 256 ? 20.969 5.715 7.781 1 98 256 ALA A O 1
ATOM 2012 N N . ARG A 1 257 ? 22.406 5.309 6.105 1 97.75 257 ARG A N 1
ATOM 2013 C CA . ARG A 1 257 ? 23.516 6 6.746 1 97.75 257 ARG A CA 1
ATOM 2014 C C . ARG A 1 257 ? 23.234 7.496 6.863 1 97.75 257 ARG A C 1
ATOM 2016 O O . ARG A 1 257 ? 23.5 8.102 7.902 1 97.75 257 ARG A O 1
ATOM 2023 N N . THR A 1 258 ? 22.703 8.039 5.801 1 98.38 258 THR A N 1
ATOM 2024 C CA . THR A 1 258 ? 22.359 9.461 5.82 1 98.38 258 THR A CA 1
ATOM 2025 C C . THR A 1 258 ? 21.266 9.734 6.84 1 98.38 258 THR A C 1
ATOM 2027 O O . THR A 1 258 ? 21.25 10.789 7.473 1 98.38 258 THR A O 1
ATOM 2030 N N . ALA A 1 259 ? 20.328 8.789 7.062 1 98.38 259 ALA A N 1
ATOM 2031 C CA . ALA A 1 259 ? 19.266 8.938 8.055 1 98.38 259 ALA A CA 1
ATOM 2032 C C . ALA A 1 259 ? 19.844 9.039 9.461 1 98.38 259 ALA A C 1
ATOM 2034 O O . ALA A 1 259 ? 19.312 9.773 10.305 1 98.38 259 ALA A O 1
ATOM 2035 N N . VAL A 1 260 ? 20.938 8.344 9.711 1 98.19 260 VAL A N 1
ATOM 2036 C CA . VAL A 1 260 ? 21.609 8.438 11 1 98.19 260 VAL A CA 1
ATOM 2037 C C . VAL A 1 260 ? 22.188 9.836 11.18 1 98.19 260 VAL A C 1
ATOM 2039 O O . VAL A 1 260 ? 22.047 10.438 12.25 1 98.19 260 VAL A O 1
ATOM 2042 N N . GLU A 1 261 ? 22.766 10.344 10.117 1 97.94 261 GLU A N 1
ATOM 2043 C CA . GLU A 1 261 ? 23.281 11.711 10.148 1 97.94 261 GLU A CA 1
ATOM 2044 C C . GLU A 1 261 ? 22.172 12.727 10.383 1 97.94 261 GLU A C 1
ATOM 2046 O O . GLU A 1 261 ? 22.344 13.68 11.141 1 97.94 261 GLU A O 1
ATOM 2051 N N . SER A 1 262 ? 21.031 12.469 9.719 1 98.31 262 SER A N 1
ATOM 2052 C CA . SER A 1 262 ? 19.875 13.344 9.898 1 98.31 262 SER A CA 1
ATOM 2053 C C . SER A 1 262 ? 19.391 13.328 11.336 1 98.31 262 SER A C 1
ATOM 2055 O O . SER A 1 262 ? 19.016 14.367 11.883 1 98.31 262 SER A O 1
ATOM 2057 N N . SER A 1 263 ? 19.375 12.18 11.945 1 98 263 SER A N 1
ATOM 2058 C CA . SER A 1 263 ? 18.938 12.055 13.328 1 98 263 SER A CA 1
ATOM 2059 C C . SER A 1 263 ? 19.875 12.797 14.273 1 98 263 SER A C 1
ATOM 2061 O O . SER A 1 263 ? 19.453 13.312 15.305 1 98 263 SER A O 1
ATOM 2063 N N . GLN A 1 264 ? 21.219 12.867 13.922 1 97.38 264 GLN A N 1
ATOM 2064 C CA . GLN A 1 264 ? 22.172 13.664 14.695 1 97.38 264 GLN A CA 1
ATOM 2065 C C . GLN A 1 264 ? 21.812 15.148 14.648 1 97.38 264 GLN A C 1
ATOM 2067 O O . GLN A 1 264 ? 21.922 15.852 15.656 1 97.38 264 GLN A O 1
ATOM 2072 N N . SER A 1 265 ? 21.375 15.547 13.5 1 97.12 265 SER A N 1
ATOM 2073 C CA . SER A 1 265 ? 20.922 16.922 13.367 1 97.12 265 SER A CA 1
ATOM 2074 C C . SER A 1 265 ? 19.672 17.172 14.211 1 97.12 265 SER A C 1
ATOM 2076 O O . SER A 1 265 ? 19.5 18.266 14.766 1 97.12 265 SER A O 1
ATOM 2078 N N . ALA A 1 266 ? 18.828 16.172 14.352 1 97.94 266 ALA A N 1
ATOM 2079 C CA . ALA A 1 266 ? 17.625 16.297 15.172 1 97.94 266 ALA A CA 1
ATOM 2080 C C . ALA A 1 266 ? 17.984 16.5 16.641 1 97.94 266 ALA A C 1
ATOM 2082 O O . ALA A 1 266 ? 17.281 17.234 17.359 1 97.94 266 ALA A O 1
ATOM 2083 N N . ILE A 1 267 ? 19.062 15.906 17.078 1 98.25 267 ILE A N 1
ATOM 2084 C CA . ILE A 1 267 ? 19.531 16.109 18.438 1 98.25 267 ILE A CA 1
ATOM 2085 C C . ILE A 1 267 ? 19.984 17.547 18.625 1 98.25 267 ILE A C 1
ATOM 2087 O O . ILE A 1 267 ? 19.656 18.188 19.625 1 98.25 267 ILE A O 1
ATOM 2091 N N . ARG A 1 268 ? 20.672 18.062 17.641 1 97.94 268 ARG A N 1
ATOM 2092 C CA . ARG A 1 268 ? 21.156 19.438 17.703 1 97.94 268 ARG A CA 1
ATOM 2093 C C . ARG A 1 268 ? 19.984 20.422 17.703 1 97.94 268 ARG A C 1
ATOM 2095 O O . ARG A 1 268 ? 20.031 21.438 18.391 1 97.94 268 ARG A O 1
ATOM 2102 N N . ILE A 1 269 ? 18.969 20.047 16.938 1 98.12 269 ILE A N 1
ATOM 2103 C CA . ILE A 1 269 ? 17.766 20.875 16.906 1 98.12 269 ILE A CA 1
ATOM 2104 C C . ILE A 1 269 ? 17.094 20.875 18.281 1 98.12 269 ILE A C 1
ATOM 2106 O O . ILE A 1 269 ? 16.703 21.922 18.797 1 98.12 269 ILE A O 1
ATOM 2110 N N . ALA A 1 270 ? 17 19.734 18.891 1 97.94 270 ALA A N 1
ATOM 2111 C CA . ALA A 1 270 ? 16.406 19.625 20.219 1 97.94 270 ALA A CA 1
ATOM 2112 C C . ALA A 1 270 ? 17.203 20.406 21.25 1 97.94 270 ALA A C 1
ATOM 2114 O O . ALA A 1 270 ? 16.641 21.047 22.156 1 97.94 270 ALA A O 1
ATOM 2115 N N . LYS A 1 271 ? 18.547 20.438 21.172 1 97.44 271 LYS A N 1
ATOM 2116 C CA . LYS A 1 271 ? 19.422 21.125 22.109 1 97.44 271 LYS A CA 1
ATOM 2117 C C . LYS A 1 271 ? 19.25 22.641 22 1 97.44 271 LYS A C 1
ATOM 2119 O O . LYS A 1 271 ? 19.656 23.375 22.906 1 97.44 271 LYS A O 1
ATOM 2124 N N . ALA A 1 272 ? 18.719 23 20.859 1 96.38 272 ALA A N 1
ATOM 2125 C CA . ALA A 1 272 ? 18.516 24.438 20.672 1 96.38 272 ALA A CA 1
ATOM 2126 C C . ALA A 1 272 ? 17.562 24.984 21.734 1 96.38 272 ALA A C 1
ATOM 2128 O O . ALA A 1 272 ? 17.609 26.188 22.047 1 96.38 272 ALA A O 1
ATOM 2129 N N . GLY A 1 273 ? 16.766 24.156 22.375 1 95.62 273 GLY A N 1
ATOM 2130 C CA . GLY A 1 273 ? 15.812 24.562 23.406 1 95.62 273 GLY A CA 1
ATOM 2131 C C . GLY A 1 273 ? 16.484 25.031 24.672 1 95.62 273 GLY A C 1
ATOM 2132 O O . GLY A 1 273 ? 15.859 25.688 25.516 1 95.62 273 GLY A O 1
ATOM 2133 N N . TYR A 1 274 ? 17.891 24.812 24.797 1 95.94 274 TYR A N 1
ATOM 2134 C CA . TYR A 1 274 ? 18.641 25.25 25.969 1 95.94 274 TYR A CA 1
ATOM 2135 C C . TYR A 1 274 ? 19.125 26.672 25.797 1 95.94 274 TYR A C 1
ATOM 2137 O O . TYR A 1 274 ? 19.578 27.312 26.766 1 95.94 274 TYR A O 1
ATOM 2145 N N . TYR A 1 275 ? 19 27.156 24.594 1 96.31 275 TYR A N 1
ATOM 2146 C CA . TYR A 1 275 ? 19.594 28.453 24.281 1 96.31 275 TYR A CA 1
ATOM 2147 C C . TYR A 1 275 ? 18.516 29.547 24.203 1 96.31 275 TYR A C 1
ATOM 2149 O O . TYR A 1 275 ? 17.344 29.25 23.969 1 96.31 275 TYR A O 1
ATOM 2157 N N . PRO A 1 276 ? 18.875 30.797 24.453 1 95.94 276 PRO A N 1
ATOM 2158 C CA . PRO A 1 276 ? 17.922 31.906 24.281 1 95.94 276 PRO A CA 1
ATOM 2159 C C . PRO A 1 276 ? 17.547 32.125 22.828 1 95.94 276 PRO A C 1
ATOM 2161 O O . PRO A 1 276 ? 18.203 31.609 21.922 1 95.94 276 PRO A O 1
ATOM 2164 N N 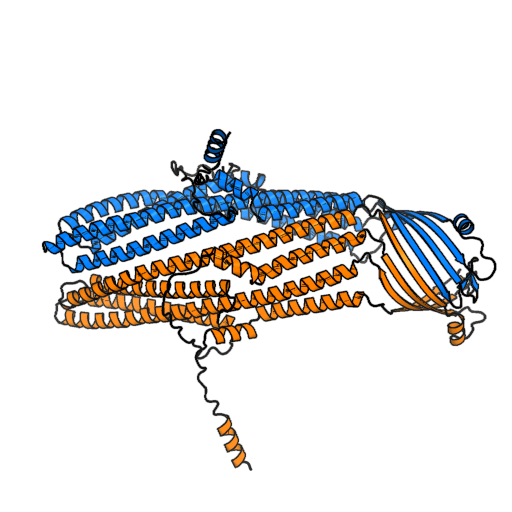. SER A 1 277 ? 16.469 32.781 22.594 1 96.31 277 SER A N 1
ATOM 2165 C CA . SER A 1 277 ? 16.094 33.219 21.25 1 96.31 277 SER A CA 1
ATOM 2166 C C . SER A 1 277 ? 16.016 34.75 21.188 1 96.31 277 SER A C 1
ATOM 2168 O O . SER A 1 277 ? 15.664 35.406 22.172 1 96.31 277 SER A O 1
ATOM 2170 N N . LEU A 1 278 ? 16.531 35.312 20.094 1 97.38 278 LEU A N 1
ATOM 2171 C CA . LEU A 1 278 ? 16.562 36.75 19.859 1 97.38 278 LEU A CA 1
ATOM 2172 C C . LEU A 1 278 ? 15.883 37.094 18.531 1 97.38 278 LEU A C 1
ATOM 2174 O O . LEU A 1 278 ? 16.172 36.469 17.516 1 97.38 278 LEU A O 1
ATOM 2178 N N . ALA A 1 279 ? 14.898 38.031 18.609 1 97.38 279 ALA A N 1
ATOM 2179 C CA . ALA A 1 279 ? 14.203 38.469 17.391 1 97.38 279 ALA A CA 1
ATOM 2180 C C . ALA A 1 279 ? 14.219 40 17.281 1 97.38 279 ALA A C 1
ATOM 2182 O O . ALA A 1 279 ? 14.25 40.688 18.281 1 97.38 279 ALA A O 1
ATOM 2183 N N . LEU A 1 280 ? 14.328 40.469 16.047 1 97.62 280 LEU A N 1
ATOM 2184 C CA . LEU A 1 280 ? 14.227 41.875 15.711 1 97.62 280 LEU A CA 1
ATOM 2185 C C . LEU A 1 280 ? 12.906 42.156 15.008 1 97.62 280 LEU A C 1
ATOM 2187 O O . LEU A 1 280 ? 12.508 41.438 14.094 1 97.62 280 LEU A O 1
ATOM 2191 N N . ALA A 1 281 ? 12.141 43.125 15.5 1 97.44 281 ALA A N 1
ATOM 2192 C CA . ALA A 1 281 ? 10.867 43.5 14.891 1 97.44 281 ALA A CA 1
ATOM 2193 C C . ALA A 1 281 ? 10.742 45 14.75 1 97.44 281 ALA A C 1
ATOM 2195 O O . ALA A 1 281 ? 11.43 45.75 15.438 1 97.44 281 ALA A O 1
ATOM 2196 N N . ALA A 1 282 ? 10.031 45.438 13.789 1 96.81 282 ALA A N 1
ATOM 2197 C CA . ALA A 1 282 ? 9.688 46.844 13.562 1 96.81 282 ALA A CA 1
ATOM 2198 C C . ALA A 1 282 ? 8.188 47 13.289 1 96.81 282 ALA A C 1
ATOM 2200 O O . ALA A 1 282 ? 7.566 46.094 12.703 1 96.81 282 ALA A O 1
ATOM 2201 N N . LYS A 1 283 ? 7.625 48 13.797 1 96.44 283 LYS A N 1
ATOM 2202 C CA . LYS A 1 283 ? 6.203 48.281 13.641 1 96.44 283 LYS A CA 1
ATOM 2203 C C . LYS A 1 283 ? 5.977 49.781 13.344 1 96.44 283 LYS A C 1
ATOM 2205 O O . LYS A 1 283 ? 6.57 50.625 13.984 1 96.44 283 LYS A O 1
ATOM 2210 N N . ILE A 1 284 ? 5.316 50.156 12.297 1 94.88 284 ILE A N 1
ATOM 2211 C CA . ILE A 1 284 ? 4.801 51.5 12.016 1 94.88 284 ILE A CA 1
ATOM 2212 C C . ILE A 1 284 ? 3.281 51.5 12.172 1 94.88 284 ILE A C 1
ATOM 2214 O O . ILE A 1 284 ? 2.584 50.688 11.547 1 94.88 284 ILE A O 1
ATOM 2218 N N . SER A 1 285 ? 2.812 52.219 13.109 1 93.88 285 SER A N 1
ATOM 2219 C CA . SER A 1 285 ? 1.371 52.25 13.328 1 93.88 285 SER A CA 1
ATOM 2220 C C . SER A 1 285 ? 0.845 53.656 13.344 1 93.88 285 SER A C 1
ATOM 2222 O O . SER A 1 285 ? 1.589 54.594 13.641 1 93.88 285 SER A O 1
ATOM 2224 N N . SER A 1 286 ? -0.353 53.844 12.859 1 90.44 286 SER A N 1
ATOM 2225 C CA . SER A 1 286 ? -1.086 55.094 12.93 1 90.44 286 SER A CA 1
ATOM 2226 C C . SER A 1 286 ? -2.578 54.875 13.141 1 90.44 286 SER A C 1
ATOM 2228 O O . SER A 1 286 ? -3.041 53.719 13.102 1 90.44 286 SER A O 1
ATOM 2230 N N . GLY A 1 287 ? -3.271 55.875 13.742 1 86.25 287 GLY A N 1
ATOM 2231 C CA . GLY A 1 287 ? -4.688 55.688 14.016 1 86.25 287 GLY A CA 1
ATOM 2232 C C . GLY A 1 287 ? -5.477 56.969 13.938 1 86.25 287 GLY A C 1
ATOM 2233 O O . GLY A 1 287 ? -4.898 58.062 13.844 1 86.25 287 GLY A O 1
ATOM 2234 N N . TYR A 1 288 ? -6.711 56.781 13.664 1 83.25 288 TYR A N 1
ATOM 2235 C CA . TYR A 1 288 ? -7.688 57.844 13.641 1 83.25 288 TYR A CA 1
ATOM 2236 C C . TYR A 1 288 ? -8.727 57.688 14.742 1 83.25 288 TYR A C 1
ATOM 2238 O O . TYR A 1 288 ? -9.242 56.594 14.953 1 83.25 288 TYR A O 1
ATOM 2246 N N . TYR A 1 289 ? -8.828 58.719 15.609 1 80.69 289 TYR A N 1
ATOM 2247 C CA . TYR A 1 289 ? -9.82 58.75 16.672 1 80.69 289 TYR A CA 1
ATOM 2248 C C . TYR A 1 289 ? -10.953 59.688 16.344 1 80.69 289 TYR A C 1
ATOM 2250 O O . TYR A 1 289 ? -10.719 60.844 15.938 1 80.69 289 TYR A O 1
ATOM 2258 N N . HIS A 1 290 ? -12.117 59.188 16.172 1 78.19 290 HIS A N 1
ATOM 2259 C CA . HIS A 1 290 ? -13.273 60.031 15.992 1 78.19 290 HIS A CA 1
ATOM 2260 C C . HIS A 1 290 ? -14.117 60.125 17.266 1 78.19 290 HIS A C 1
ATOM 2262 O O . HIS A 1 290 ? -14.609 59.094 17.75 1 78.19 290 HIS A O 1
ATOM 2268 N N . ASN A 1 291 ? -14.008 61.344 17.922 1 67.75 291 ASN A N 1
ATOM 2269 C CA . ASN A 1 291 ? -14.938 61.656 19 1 67.75 291 ASN A CA 1
ATOM 2270 C C . ASN A 1 291 ? -15.867 62.781 18.625 1 67.75 291 ASN A C 1
ATOM 2272 O O . ASN A 1 291 ? -15.664 63.469 17.609 1 67.75 291 ASN A O 1
ATOM 2276 N N . ASN A 1 292 ? -17.094 63.031 19.094 1 59.19 292 ASN A N 1
ATOM 2277 C CA . ASN A 1 292 ? -18.141 64 18.766 1 59.19 292 ASN A CA 1
ATOM 2278 C C . ASN A 1 292 ? -17.625 65.438 18.812 1 59.19 292 ASN A C 1
ATOM 2280 O O . ASN A 1 292 ? -18.297 66.312 18.344 1 59.19 292 ASN A O 1
ATOM 2284 N N . ASP A 1 293 ? -16.641 65.75 19.469 1 59.47 293 ASP A N 1
ATOM 2285 C CA . ASP A 1 293 ? -16.516 67.188 19.641 1 59.47 293 ASP A CA 1
ATOM 2286 C C . ASP A 1 293 ? -15.633 67.75 18.547 1 59.47 293 ASP A C 1
ATOM 2288 O O . ASP A 1 293 ? -16.031 68.75 17.875 1 59.47 293 ASP A O 1
ATOM 2292 N N . ASN A 1 294 ? -14.242 67.75 18.562 1 60.16 294 ASN A N 1
ATOM 2293 C CA . ASN A 1 294 ? -13.367 68.438 17.609 1 60.16 294 ASN A CA 1
ATOM 2294 C C . ASN A 1 294 ? -12.461 67.438 16.891 1 60.16 294 ASN A C 1
ATOM 2296 O O . ASN A 1 294 ? -11.422 67.062 17.406 1 60.16 294 ASN A O 1
ATOM 2300 N N . ASN A 1 295 ? -12.945 66.938 15.68 1 67.44 295 ASN A N 1
ATOM 2301 C CA . ASN A 1 295 ? -12.188 65.875 15.031 1 67.44 295 ASN A CA 1
ATOM 2302 C C . ASN A 1 295 ? -11.328 66.438 13.891 1 67.44 295 ASN A C 1
ATOM 2304 O O . ASN A 1 295 ? -11.852 66.875 12.875 1 67.44 295 ASN A O 1
ATOM 2308 N N . PRO A 1 296 ? -10.023 66.625 14.195 1 72.06 296 PRO A N 1
ATOM 2309 C CA . PRO A 1 296 ? -9.18 66.938 13.055 1 72.06 296 PRO A CA 1
ATOM 2310 C C . PRO A 1 296 ? -9.328 66 11.883 1 72.06 296 PRO A C 1
ATOM 2312 O O . PRO A 1 296 ? -9.766 64.875 12.07 1 72.06 296 PRO A O 1
ATOM 2315 N N . PRO A 1 297 ? -8.992 66.562 10.633 1 77.38 297 PRO A N 1
ATOM 2316 C CA . PRO A 1 297 ? -9.133 65.75 9.445 1 77.38 297 PRO A CA 1
ATOM 2317 C C . PRO A 1 297 ? -8.258 64.5 9.508 1 77.38 297 PRO A C 1
ATOM 2319 O O . PRO A 1 297 ? -7.258 64.438 10.234 1 77.38 297 PRO A O 1
ATOM 2322 N N . LEU A 1 298 ? -8.547 63.5 8.688 1 76.56 298 LEU A N 1
ATOM 2323 C CA . LEU A 1 298 ? -7.953 62.156 8.672 1 76.56 298 LEU A CA 1
ATOM 2324 C C . LEU A 1 298 ? -6.461 62.219 8.352 1 76.56 298 LEU A C 1
ATOM 2326 O O . LEU A 1 298 ? -5.652 61.562 9 1 76.56 298 LEU A O 1
ATOM 2330 N N . ASP A 1 299 ? -6.059 63 7.457 1 76.62 299 ASP A N 1
ATOM 2331 C CA . ASP A 1 299 ? -4.676 63.062 6.996 1 76.62 299 ASP A CA 1
ATOM 2332 C C . ASP A 1 299 ? -3.764 63.625 8.07 1 76.62 299 ASP A C 1
ATOM 2334 O O . ASP A 1 299 ? -2.66 63.125 8.297 1 76.62 299 ASP A O 1
ATOM 2338 N N . ILE A 1 300 ? -4.262 64.625 8.719 1 75.44 300 ILE A N 1
ATOM 2339 C CA . ILE A 1 300 ? -3.461 65.312 9.75 1 75.44 300 ILE A CA 1
ATOM 2340 C C . ILE A 1 300 ? -3.314 64.375 10.953 1 75.44 300 ILE A C 1
ATOM 2342 O O . ILE A 1 300 ? -2.221 64.25 11.508 1 75.44 300 ILE A O 1
ATOM 2346 N N . GLN A 1 301 ? -4.324 63.656 11.188 1 77.81 301 GLN A N 1
ATOM 2347 C CA . GLN A 1 301 ? -4.266 62.75 12.344 1 77.81 301 GLN A CA 1
ATOM 2348 C C . GLN A 1 301 ? -3.354 61.562 12.078 1 77.81 301 GLN A C 1
ATOM 2350 O O . GLN A 1 301 ? -2.598 61.156 12.953 1 77.81 301 GLN A O 1
ATOM 2355 N N . PHE A 1 302 ? -3.412 61.125 10.859 1 82.62 302 PHE A N 1
ATOM 2356 C CA . PHE A 1 302 ? -2.594 59.969 10.508 1 82.62 302 PHE A CA 1
ATOM 2357 C C . PHE A 1 302 ? -1.11 60.312 10.602 1 82.62 302 PHE A C 1
ATOM 2359 O O . PHE A 1 302 ? -0.303 59.469 11.016 1 82.62 302 PHE A O 1
ATOM 2366 N N . LYS A 1 303 ? -0.746 61.5 10.211 1 80.56 303 LYS A N 1
ATOM 2367 C CA . LYS A 1 303 ? 0.646 61.938 10.289 1 80.56 303 LYS A CA 1
ATOM 2368 C C . LYS A 1 303 ? 1.055 62.219 11.734 1 80.56 303 LYS A C 1
ATOM 2370 O O . LYS A 1 303 ? 2.141 61.844 12.164 1 80.56 303 LYS A O 1
ATOM 2375 N N . ASN A 1 304 ? 0.175 62.844 12.453 1 78.5 304 ASN A N 1
ATOM 2376 C CA . ASN A 1 304 ? 0.505 63.25 13.82 1 78.5 304 ASN A CA 1
ATOM 2377 C C . ASN A 1 304 ? 0.496 62.062 14.773 1 78.5 304 ASN A C 1
ATOM 2379 O O . ASN A 1 304 ? 1.199 62.062 15.789 1 78.5 304 ASN A O 1
ATOM 2383 N N . ASN A 1 305 ? -0.207 60.938 14.367 1 80.19 305 ASN A N 1
ATOM 2384 C CA . ASN A 1 305 ? -0.344 59.812 15.273 1 80.19 305 ASN A CA 1
ATOM 2385 C C . ASN A 1 305 ? 0.59 58.656 14.891 1 80.19 305 ASN A C 1
ATOM 2387 O O . ASN A 1 305 ? 0.535 57.594 15.484 1 80.19 305 ASN A O 1
ATOM 2391 N N . MET A 1 306 ? 1.463 58.969 13.945 1 86.5 306 MET A N 1
ATOM 2392 C CA . MET A 1 306 ? 2.357 57.906 13.461 1 86.5 306 MET A CA 1
ATOM 2393 C C . MET A 1 306 ? 3.393 57.562 14.523 1 86.5 306 MET A C 1
ATOM 2395 O O . MET A 1 306 ? 4.016 58.438 15.109 1 86.5 306 MET A O 1
ATOM 2399 N N . GLN A 1 307 ? 3.4 56.281 14.789 1 90.88 307 GLN A N 1
ATOM 2400 C CA . GLN A 1 307 ? 4.379 55.75 15.734 1 90.88 307 GLN A CA 1
ATOM 2401 C C . GLN A 1 307 ? 5.27 54.719 15.062 1 90.88 307 GLN A C 1
ATOM 2403 O O . GLN A 1 307 ? 4.773 53.781 14.398 1 90.88 307 GLN A O 1
ATOM 2408 N N . GLN A 1 308 ? 6.559 54.938 15.062 1 93.56 308 GLN A N 1
ATOM 2409 C CA . GLN A 1 308 ? 7.543 54 14.57 1 93.56 308 GLN A CA 1
ATOM 2410 C C . GLN A 1 308 ? 8.32 53.344 15.719 1 93.56 308 GLN A C 1
ATOM 2412 O O . GLN A 1 308 ? 8.891 54.062 16.547 1 93.56 308 GLN A O 1
ATOM 2417 N N . THR A 1 309 ? 8.227 52.094 15.75 1 95.38 309 THR A N 1
ATOM 2418 C CA . THR A 1 309 ? 8.883 51.406 16.844 1 95.38 309 THR A CA 1
ATOM 2419 C C . THR A 1 309 ? 9.781 50.281 16.297 1 95.38 309 THR A C 1
ATOM 2421 O O . THR A 1 309 ? 9.391 49.531 15.406 1 95.38 309 THR A O 1
ATOM 2424 N N . VAL A 1 310 ? 11.031 50.219 16.656 1 95.06 310 VAL A N 1
ATOM 2425 C CA . VAL A 1 310 ? 11.938 49.094 16.453 1 95.06 310 VAL A CA 1
ATOM 2426 C C . VAL A 1 310 ? 12.289 48.469 17.797 1 95.06 310 VAL A C 1
ATOM 2428 O O . VAL A 1 310 ? 12.617 49.156 18.766 1 95.06 310 VAL A O 1
ATOM 2431 N N . TYR A 1 311 ? 12.156 47.156 17.922 1 94.12 311 TYR A N 1
ATOM 2432 C CA . TYR A 1 311 ? 12.438 46.562 19.219 1 94.12 311 TYR A CA 1
ATOM 2433 C C . TYR A 1 311 ? 13.062 45.188 19.062 1 94.12 311 TYR A C 1
ATOM 2435 O O . TYR A 1 311 ? 12.867 44.5 18.031 1 94.12 311 TYR A O 1
ATOM 2443 N N . LEU A 1 312 ? 13.852 44.781 20.016 1 96.5 312 LEU A N 1
ATOM 2444 C CA . LEU A 1 312 ? 14.469 43.469 20.156 1 96.5 312 LEU A CA 1
ATOM 2445 C C . LEU A 1 312 ? 13.805 42.656 21.266 1 96.5 312 LEU A C 1
ATOM 2447 O O . LEU A 1 312 ? 13.484 43.188 22.328 1 96.5 312 LEU A O 1
ATOM 2451 N N . THR A 1 313 ? 13.484 41.438 20.906 1 96.5 313 THR A N 1
ATOM 2452 C CA . THR A 1 313 ? 12.891 40.594 21.938 1 96.5 313 THR A CA 1
ATOM 2453 C C . THR A 1 313 ? 13.805 39.406 22.25 1 96.5 313 THR A C 1
ATOM 2455 O O . THR A 1 313 ? 14.164 38.625 21.359 1 96.5 313 THR A O 1
ATOM 2458 N N . LEU A 1 314 ? 14.211 39.344 23.5 1 97 314 LEU A N 1
ATOM 2459 C CA . LEU A 1 314 ? 15.039 38.25 23.984 1 97 314 LEU A CA 1
ATOM 2460 C C . LEU A 1 314 ? 14.234 37.312 24.875 1 97 314 LEU A C 1
ATOM 2462 O O . LEU A 1 314 ? 13.547 37.75 25.797 1 97 314 LEU A O 1
ATOM 2466 N N . ARG A 1 315 ? 14.18 36.031 24.578 1 96.25 315 ARG A N 1
ATOM 2467 C CA . ARG A 1 315 ? 13.508 35.031 25.391 1 96.25 315 ARG A CA 1
ATOM 2468 C C . ARG A 1 315 ? 14.492 33.969 25.875 1 96.25 315 ARG A C 1
ATOM 2470 O O . ARG A 1 315 ? 15.148 33.312 25.062 1 96.25 315 ARG A O 1
ATOM 2477 N N . ILE A 1 316 ? 14.648 33.812 27.203 1 95.56 316 ILE A N 1
ATOM 2478 C CA . ILE A 1 316 ? 15.547 32.844 27.812 1 95.56 316 ILE A CA 1
ATOM 2479 C C . ILE A 1 316 ? 14.734 31.844 28.641 1 95.56 316 ILE A C 1
ATOM 2481 O O . ILE A 1 316 ? 14.227 32.188 29.703 1 95.56 316 ILE A O 1
ATOM 2485 N N . PRO A 1 317 ? 14.562 30.641 28.188 1 93.81 317 PRO A N 1
ATOM 2486 C CA . PRO A 1 317 ? 13.883 29.641 29.016 1 93.81 317 PRO A CA 1
ATOM 2487 C C . PRO A 1 317 ? 14.742 29.141 30.188 1 93.81 317 PRO A C 1
ATOM 2489 O O . PRO A 1 317 ? 15.742 28.453 29.969 1 93.81 317 PRO A O 1
ATOM 2492 N N . LEU A 1 318 ? 14.422 29.5 31.328 1 94.31 318 LEU A N 1
ATOM 2493 C CA . LEU A 1 318 ? 15.172 29.094 32.5 1 94.31 318 LEU A CA 1
ATOM 2494 C C . LEU A 1 318 ? 14.734 27.719 33 1 94.31 318 LEU A C 1
ATOM 2496 O O . LEU A 1 318 ? 15.57 26.891 33.406 1 94.31 318 LEU A O 1
ATOM 2500 N N . PHE A 1 319 ? 13.445 27.531 33 1 95.06 319 PHE A N 1
ATOM 2501 C CA . PHE A 1 319 ? 12.844 26.266 33.375 1 95.06 319 PHE A CA 1
ATOM 2502 C C . PHE A 1 319 ? 11.586 25.984 32.562 1 95.06 319 PHE A C 1
ATOM 2504 O O . PHE A 1 319 ? 10.633 26.766 32.594 1 95.06 319 PHE A O 1
ATOM 2511 N N . ASN A 1 320 ? 11.633 24.875 31.844 1 95 320 ASN A N 1
ATOM 2512 C CA . ASN A 1 320 ? 10.5 24.547 30.984 1 95 320 ASN A CA 1
ATOM 2513 C C . ASN A 1 320 ? 9.945 23.156 31.312 1 95 320 ASN A C 1
ATOM 2515 O O . ASN A 1 320 ? 9.594 22.391 30.406 1 95 320 ASN A O 1
ATOM 2519 N N . ARG A 1 321 ? 10.047 22.828 32.594 1 96.5 321 ARG A N 1
ATOM 2520 C CA . ARG A 1 321 ? 9.469 21.594 33.125 1 96.5 321 ARG A CA 1
ATOM 2521 C C . ARG A 1 321 ? 10.094 20.375 32.438 1 96.5 321 ARG A C 1
ATOM 2523 O O . ARG A 1 321 ? 9.391 19.422 32.094 1 96.5 321 ARG A O 1
ATOM 2530 N N . MET A 1 322 ? 11.359 20.438 31.984 1 96.62 322 MET A N 1
ATOM 2531 C CA . MET A 1 322 ? 12.195 19.359 31.453 1 96.62 322 MET A CA 1
ATOM 2532 C C . MET A 1 322 ? 11.789 19 30.031 1 96.62 322 MET A C 1
ATOM 2534 O O . MET A 1 322 ? 12.07 17.891 29.562 1 96.62 322 MET A O 1
ATOM 2538 N N . THR A 1 323 ? 11.023 19.797 29.375 1 97 323 THR A N 1
ATOM 2539 C CA . THR A 1 323 ? 10.586 19.531 28.016 1 97 323 THR A CA 1
ATOM 2540 C C . THR A 1 323 ? 11.773 19.406 27.078 1 97 323 THR A C 1
ATOM 2542 O O . THR A 1 323 ? 11.852 18.469 26.281 1 97 323 THR A O 1
ATOM 2545 N N . THR A 1 324 ? 12.836 20.391 27.156 1 96.69 324 THR A N 1
ATOM 2546 C CA . THR A 1 324 ? 14.008 20.359 26.297 1 96.69 324 THR A CA 1
ATOM 2547 C C . THR A 1 324 ? 14.875 19.141 26.609 1 96.69 324 THR A C 1
ATOM 2549 O O . THR A 1 324 ? 15.32 18.438 25.703 1 96.69 324 THR A O 1
ATOM 2552 N N . ARG A 1 325 ? 15.086 18.938 27.844 1 97.12 325 ARG A N 1
ATOM 2553 C CA . ARG A 1 325 ? 15.883 17.797 28.25 1 97.12 325 ARG A CA 1
ATOM 2554 C C . ARG A 1 325 ? 15.305 16.5 27.688 1 97.12 325 ARG A C 1
ATOM 2556 O O . ARG A 1 325 ? 16.031 15.672 27.141 1 97.12 325 ARG A O 1
ATOM 2563 N N . ASN A 1 326 ? 13.992 16.297 27.828 1 97.94 326 ASN A N 1
ATOM 2564 C CA . ASN A 1 326 ? 13.344 15.078 27.359 1 97.94 326 ASN A CA 1
ATOM 2565 C C . ASN A 1 326 ? 13.289 15.023 25.844 1 97.94 326 ASN A C 1
ATOM 2567 O O . ASN A 1 326 ? 13.367 13.945 25.25 1 97.94 326 ASN A O 1
ATOM 2571 N N . ALA A 1 327 ? 13.148 16.125 25.188 1 98.12 327 ALA A N 1
ATOM 2572 C CA . ALA A 1 327 ? 13.211 16.156 23.719 1 98.12 327 ALA A CA 1
ATOM 2573 C C . ALA A 1 327 ? 14.57 15.68 23.219 1 98.12 327 ALA A C 1
ATOM 2575 O O . ALA A 1 327 ? 14.656 14.945 22.234 1 98.12 327 ALA A O 1
ATOM 2576 N N . VAL A 1 328 ? 15.656 16.156 23.891 1 98.25 328 VAL A N 1
ATOM 2577 C CA . VAL A 1 328 ? 17.016 15.742 23.531 1 98.25 328 VAL A CA 1
ATOM 2578 C C . VAL A 1 328 ? 17.172 14.234 23.75 1 98.25 328 VAL A C 1
ATOM 2580 O O . VAL A 1 328 ? 17.688 13.531 22.875 1 98.25 328 VAL A O 1
ATOM 2583 N N . ARG A 1 329 ? 16.656 13.742 24.844 1 98.31 329 ARG A N 1
ATOM 2584 C CA . ARG A 1 329 ? 16.734 12.312 25.125 1 98.31 329 ARG A CA 1
ATOM 2585 C C . ARG A 1 329 ? 15.953 11.5 24.109 1 98.31 329 ARG A C 1
ATOM 2587 O O . ARG A 1 329 ? 16.406 10.438 23.672 1 98.31 329 ARG A O 1
ATOM 2594 N N . THR A 1 330 ? 14.766 11.961 23.781 1 98.38 330 THR A N 1
ATOM 2595 C CA . THR A 1 330 ? 13.969 11.305 22.766 1 98.38 330 THR A CA 1
ATOM 2596 C C . THR A 1 330 ? 14.711 11.273 21.422 1 98.38 330 THR A C 1
ATOM 2598 O O . THR A 1 330 ? 14.742 10.242 20.75 1 98.38 330 THR A O 1
ATOM 2601 N N . ALA A 1 331 ? 15.328 12.43 21.031 1 98.31 331 ALA A N 1
ATOM 2602 C CA . ALA A 1 331 ? 16.078 12.508 19.781 1 98.31 331 ALA A CA 1
ATOM 2603 C C . ALA A 1 331 ? 17.266 11.547 19.797 1 98.31 331 ALA A C 1
ATOM 2605 O O . ALA A 1 331 ? 17.609 10.953 18.766 1 98.31 331 ALA A O 1
ATOM 2606 N N . GLN A 1 332 ? 17.891 11.43 20.953 1 98.56 332 GLN A N 1
ATOM 2607 C CA . GLN A 1 332 ? 19 10.492 21.078 1 98.56 332 GLN A CA 1
ATOM 2608 C C . GLN A 1 332 ? 18.531 9.055 20.875 1 98.56 332 GLN A C 1
ATOM 2610 O O . GLN A 1 332 ? 19.219 8.258 20.234 1 98.56 332 GLN A O 1
ATOM 2615 N N . LYS A 1 333 ? 17.344 8.719 21.453 1 98.38 333 LYS A N 1
ATOM 2616 C CA . LYS A 1 333 ? 16.781 7.387 21.25 1 98.38 333 LYS A CA 1
ATOM 2617 C C . LYS A 1 333 ? 16.422 7.176 19.781 1 98.38 333 LYS A C 1
ATOM 2619 O O . LYS A 1 333 ? 16.578 6.074 19.25 1 98.38 333 LYS A O 1
ATOM 2624 N N . GLU A 1 334 ? 15.945 8.203 19.125 1 98.06 334 GLU A N 1
ATOM 2625 C CA . GLU A 1 334 ? 15.625 8.117 17.703 1 98.06 334 GLU A CA 1
ATOM 2626 C C . GLU A 1 334 ? 16.891 7.859 16.875 1 98.06 334 GLU A C 1
ATOM 2628 O O . GLU A 1 334 ? 16.844 7.133 15.883 1 98.06 334 GLU A O 1
ATOM 2633 N N . ARG A 1 335 ? 18.016 8.508 17.25 1 98.06 335 ARG A N 1
ATOM 2634 C CA . ARG A 1 335 ? 19.281 8.234 16.578 1 98.06 335 ARG A CA 1
ATOM 2635 C C . ARG A 1 335 ? 19.703 6.781 16.766 1 98.06 335 ARG A C 1
ATOM 2637 O O . ARG A 1 335 ? 20.156 6.133 15.812 1 98.06 335 ARG A O 1
ATOM 2644 N N . GLU A 1 336 ? 19.516 6.262 17.953 1 98.12 336 GLU A N 1
ATOM 2645 C CA . GLU A 1 336 ? 19.797 4.852 18.203 1 98.12 336 GLU A CA 1
ATOM 2646 C C . GLU A 1 336 ? 18.953 3.949 17.312 1 98.12 336 GLU A C 1
ATOM 2648 O O . GLU A 1 336 ? 19.453 2.979 16.75 1 98.12 336 GLU A O 1
ATOM 2653 N N . ASP A 1 337 ? 17.703 4.227 17.234 1 97.75 337 ASP A N 1
ATOM 2654 C CA . ASP A 1 337 ? 16.797 3.473 16.375 1 97.75 337 ASP A CA 1
ATOM 2655 C C . ASP A 1 337 ? 17.266 3.535 14.914 1 97.75 337 ASP A C 1
ATOM 2657 O O . ASP A 1 337 ? 17.234 2.527 14.211 1 97.75 337 ASP A O 1
ATOM 2661 N N . SER A 1 338 ? 17.656 4.758 14.453 1 97.75 338 SER A N 1
ATOM 2662 C CA . SER A 1 338 ? 18.141 4.922 13.086 1 97.75 338 SER A CA 1
ATOM 2663 C C . SER A 1 338 ? 19.391 4.098 12.836 1 97.75 338 SER A C 1
ATOM 2665 O O . SER A 1 338 ? 19.578 3.535 11.758 1 97.75 338 SER A O 1
ATOM 2667 N N . ARG A 1 339 ? 20.266 4.059 13.789 1 98.06 339 ARG A N 1
ATOM 2668 C CA . ARG A 1 339 ? 21.484 3.244 13.68 1 98.06 339 ARG A CA 1
ATOM 2669 C C . ARG A 1 339 ? 21.125 1.765 13.562 1 98.06 339 ARG A C 1
ATOM 2671 O O . ARG A 1 339 ? 21.703 1.051 12.742 1 98.06 339 ARG A O 1
ATOM 2678 N N . LEU A 1 340 ? 20.203 1.312 14.391 1 98.12 340 LEU A N 1
ATOM 2679 C CA . LEU A 1 340 ? 19.766 -0.076 14.328 1 98.12 340 LEU A CA 1
ATOM 2680 C C . LEU A 1 340 ? 19.125 -0.377 12.969 1 98.12 340 LEU A C 1
ATOM 2682 O O . LEU A 1 340 ? 19.328 -1.458 12.414 1 98.12 340 LEU A O 1
ATOM 2686 N N . ALA A 1 341 ? 18.375 0.558 12.508 1 97.56 341 ALA A N 1
ATOM 2687 C CA . ALA A 1 341 ? 17.766 0.395 11.188 1 97.56 341 ALA A CA 1
ATOM 2688 C C . ALA A 1 341 ? 18.828 0.279 10.102 1 97.56 341 ALA A C 1
ATOM 2690 O O . ALA A 1 341 ? 18.688 -0.513 9.164 1 97.56 341 ALA A O 1
ATOM 2691 N N . ALA A 1 342 ? 19.875 1.104 10.18 1 97.81 342 ALA A N 1
ATOM 2692 C CA . ALA A 1 342 ? 20.984 1.028 9.227 1 97.81 342 ALA A CA 1
ATOM 2693 C C . ALA A 1 342 ? 21.688 -0.325 9.297 1 97.81 342 ALA A C 1
ATOM 2695 O O . ALA A 1 342 ? 22 -0.93 8.273 1 97.81 342 ALA A O 1
ATOM 2696 N N . ASP A 1 343 ? 21.844 -0.848 10.492 1 97.5 343 ASP A N 1
ATOM 2697 C CA . ASP A 1 343 ? 22.438 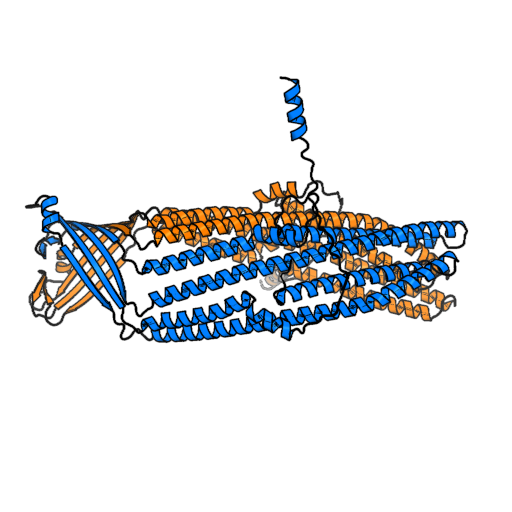-2.17 10.68 1 97.5 343 ASP A CA 1
ATOM 2698 C C . ASP A 1 343 ? 21.547 -3.256 10.062 1 97.5 343 ASP A C 1
ATOM 2700 O O . ASP A 1 343 ? 22.062 -4.188 9.438 1 97.5 343 ASP A O 1
ATOM 2704 N N . ASN A 1 344 ? 20.312 -3.105 10.312 1 97.5 344 ASN A N 1
ATOM 2705 C CA . ASN A 1 344 ? 19.375 -4.07 9.742 1 97.5 344 ASN A CA 1
ATOM 2706 C C . ASN A 1 344 ? 19.391 -4.039 8.219 1 97.5 344 ASN A C 1
ATOM 2708 O O . ASN A 1 344 ? 19.266 -5.078 7.57 1 97.5 344 ASN A O 1
ATOM 2712 N N . ALA A 1 345 ? 19.516 -2.855 7.645 1 97.31 345 ALA A N 1
ATOM 2713 C CA . ALA A 1 345 ? 19.609 -2.74 6.191 1 97.31 345 ALA A CA 1
ATOM 2714 C C . ALA A 1 345 ? 20.828 -3.477 5.656 1 97.31 345 ALA A C 1
ATOM 2716 O O . ALA A 1 345 ? 20.766 -4.148 4.625 1 97.31 345 ALA A O 1
ATOM 2717 N N . LEU A 1 346 ? 21.922 -3.381 6.348 1 97.25 346 LEU A N 1
ATOM 2718 C CA . LEU A 1 346 ? 23.156 -4.07 5.961 1 97.25 346 LEU A CA 1
ATOM 2719 C C . LEU A 1 346 ? 22.984 -5.582 6.051 1 97.25 346 LEU A C 1
ATOM 2721 O O . LEU A 1 346 ? 23.359 -6.309 5.133 1 97.25 346 LEU A O 1
ATOM 2725 N N . LYS A 1 347 ? 22.375 -6.023 7.141 1 97.38 347 LYS A N 1
ATOM 2726 C CA . LYS A 1 347 ? 22.141 -7.453 7.32 1 97.38 347 LYS A CA 1
ATOM 2727 C C . LYS A 1 347 ? 21.203 -7.992 6.238 1 97.38 347 LYS A C 1
ATOM 2729 O O . LYS A 1 347 ? 21.422 -9.086 5.715 1 97.38 347 LYS A O 1
ATOM 2734 N N . THR A 1 348 ? 20.203 -7.246 5.977 1 97.56 348 THR A N 1
ATOM 2735 C CA . THR A 1 348 ? 19.25 -7.656 4.957 1 97.56 348 THR A CA 1
ATOM 2736 C C . THR A 1 348 ? 19.922 -7.75 3.59 1 97.56 348 THR A C 1
ATOM 2738 O O . THR A 1 348 ? 19.703 -8.711 2.848 1 97.56 348 THR A O 1
ATOM 2741 N N . LEU A 1 349 ? 20.75 -6.727 3.264 1 97 349 LEU A N 1
ATOM 2742 C CA . LEU A 1 349 ? 21.484 -6.746 2.002 1 97 349 LEU A CA 1
ATOM 2743 C C . LEU A 1 349 ? 22.406 -7.969 1.926 1 97 349 LEU A C 1
ATOM 2745 O O . LEU A 1 349 ? 22.422 -8.672 0.912 1 97 349 LEU A O 1
ATOM 2749 N N . TYR A 1 350 ? 23.078 -8.305 2.984 1 97.19 350 TYR A N 1
ATOM 2750 C CA . TYR A 1 350 ? 23.969 -9.453 3.027 1 97.19 350 TYR A CA 1
ATOM 2751 C C . TYR A 1 350 ? 23.188 -10.75 2.836 1 97.19 350 TYR A C 1
ATOM 2753 O O . TYR A 1 350 ? 23.594 -11.617 2.059 1 97.19 350 TYR A O 1
ATOM 2761 N N . LYS A 1 351 ? 22.156 -10.836 3.549 1 97.31 351 LYS A N 1
ATOM 2762 C CA . LYS A 1 351 ? 21.312 -12.023 3.432 1 97.31 351 LYS A CA 1
ATOM 2763 C C . LYS A 1 351 ? 20.812 -12.203 2.002 1 97.31 351 LYS A C 1
ATOM 2765 O O . LYS A 1 351 ? 20.812 -13.32 1.478 1 97.31 351 LYS A O 1
ATOM 2770 N N . GLU A 1 352 ? 20.391 -11.156 1.39 1 96.69 352 GLU A N 1
ATOM 2771 C CA . GLU A 1 352 ? 19.891 -11.219 0.021 1 96.69 352 GLU A CA 1
ATOM 2772 C C . GLU A 1 352 ? 20.984 -11.656 -0.95 1 96.69 352 GLU A C 1
ATOM 2774 O O . GLU A 1 352 ? 20.734 -12.469 -1.847 1 96.69 352 GLU A O 1
ATOM 2779 N N . ILE A 1 353 ? 22.172 -11.156 -0.766 1 96.5 353 ILE A N 1
ATOM 2780 C CA . ILE A 1 353 ? 23.297 -11.508 -1.621 1 96.5 353 ILE A CA 1
ATOM 2781 C C . ILE A 1 353 ? 23.656 -12.977 -1.406 1 96.5 353 ILE A C 1
ATOM 2783 O O . ILE A 1 353 ? 23.844 -13.727 -2.369 1 96.5 353 ILE A O 1
ATOM 2787 N N . GLN A 1 354 ? 23.672 -13.398 -0.127 1 96.94 354 GLN A N 1
ATOM 2788 C CA . GLN A 1 354 ? 23.984 -14.789 0.183 1 96.94 354 GLN A CA 1
ATOM 2789 C C . GLN A 1 354 ? 22.953 -15.727 -0.436 1 96.94 354 GLN A C 1
ATOM 2791 O O . GLN A 1 354 ? 23.297 -16.719 -1.068 1 96.94 354 GLN A O 1
ATOM 2796 N N . LYS A 1 355 ? 21.719 -15.352 -0.229 1 97.38 355 LYS A N 1
ATOM 2797 C CA . LYS A 1 355 ? 20.656 -16.188 -0.78 1 97.38 355 LYS A CA 1
ATOM 2798 C C . LYS A 1 355 ? 20.766 -16.281 -2.299 1 97.38 355 LYS A C 1
ATOM 2800 O O . LYS A 1 355 ? 20.672 -17.375 -2.861 1 97.38 355 LYS A O 1
ATOM 2805 N N . THR A 1 356 ? 20.984 -15.18 -2.898 1 96.62 356 THR A N 1
ATOM 2806 C CA . THR A 1 356 ? 21.094 -15.156 -4.352 1 96.62 356 THR A CA 1
ATOM 2807 C C . THR A 1 356 ? 22.312 -15.969 -4.816 1 96.62 356 THR A C 1
ATOM 2809 O O . THR A 1 356 ? 22.219 -16.703 -5.809 1 96.62 356 THR A O 1
ATOM 2812 N N . TRP A 1 357 ? 23.406 -15.867 -4.09 1 95.94 357 TRP A N 1
ATOM 2813 C CA . TRP A 1 357 ? 24.625 -16.594 -4.43 1 95.94 357 TRP A CA 1
ATOM 2814 C C . TRP A 1 357 ? 24.422 -18.094 -4.289 1 95.94 357 TRP A C 1
ATOM 2816 O O . TRP A 1 357 ? 24.781 -18.859 -5.191 1 95.94 357 TRP A O 1
ATOM 2826 N N . TYR A 1 358 ? 23.766 -18.516 -3.197 1 96.12 358 TYR A N 1
ATOM 2827 C CA . TYR A 1 358 ? 23.547 -19.938 -2.984 1 96.12 358 TYR A CA 1
ATOM 2828 C C . TYR A 1 358 ? 22.5 -20.469 -3.957 1 96.12 358 TYR A C 1
ATOM 2830 O O . TYR A 1 358 ? 22.578 -21.625 -4.387 1 96.12 358 TYR A O 1
ATOM 2838 N N . ASP A 1 359 ? 21.531 -19.641 -4.27 1 96 359 ASP A N 1
ATOM 2839 C CA . ASP A 1 359 ? 20.578 -20.031 -5.301 1 96 359 ASP A CA 1
ATOM 2840 C C . ASP A 1 359 ? 21.281 -20.234 -6.645 1 96 359 ASP A C 1
ATOM 2842 O O . ASP A 1 359 ? 20.938 -21.172 -7.379 1 96 359 ASP A O 1
ATOM 2846 N N . ALA A 1 360 ? 22.219 -19.359 -6.941 1 94.88 360 ALA A N 1
ATOM 2847 C CA . ALA A 1 360 ? 22.984 -19.484 -8.172 1 94.88 360 ALA A CA 1
ATOM 2848 C C . ALA A 1 360 ? 23.828 -20.766 -8.164 1 94.88 360 ALA A C 1
ATOM 2850 O O . ALA A 1 360 ? 23.859 -21.5 -9.148 1 94.88 360 ALA A O 1
ATOM 2851 N N . LEU A 1 361 ? 24.406 -21.031 -7.016 1 94.19 361 LEU A N 1
ATOM 2852 C CA . LEU A 1 361 ? 25.203 -22.234 -6.867 1 94.19 361 LEU A CA 1
ATOM 2853 C C . LEU A 1 361 ? 24.344 -23.484 -7.027 1 94.19 361 LEU A C 1
ATOM 2855 O O . LEU A 1 361 ? 24.703 -24.422 -7.754 1 94.19 361 LEU A O 1
ATOM 2859 N N . SER A 1 362 ? 23.219 -23.469 -6.359 1 95.38 362 SER A N 1
ATOM 2860 C CA . SER A 1 362 ? 22.297 -24.578 -6.449 1 95.38 362 SER A CA 1
ATOM 2861 C C . SER A 1 362 ? 21.797 -24.781 -7.879 1 95.38 362 SER A C 1
ATOM 2863 O O . SER A 1 362 ? 21.719 -25.906 -8.359 1 95.38 362 SER A O 1
ATOM 2865 N N . ALA A 1 363 ? 21.5 -23.688 -8.516 1 94.88 363 ALA A N 1
ATOM 2866 C CA . ALA A 1 363 ? 21.016 -23.766 -9.891 1 94.88 363 ALA A CA 1
ATOM 2867 C C . ALA A 1 363 ? 22.094 -24.328 -10.812 1 94.88 363 ALA A C 1
ATOM 2869 O O . ALA A 1 363 ? 21.812 -25.125 -11.711 1 94.88 363 ALA A O 1
ATOM 2870 N N . HIS A 1 364 ? 23.344 -23.938 -10.594 1 93.19 364 HIS A N 1
ATOM 2871 C CA . HIS A 1 364 ? 24.469 -24.453 -11.383 1 93.19 364 HIS A CA 1
ATOM 2872 C C . HIS A 1 364 ? 24.641 -25.953 -11.188 1 93.19 364 HIS A C 1
ATOM 2874 O O . HIS A 1 364 ? 24.812 -26.688 -12.156 1 93.19 364 HIS A O 1
ATOM 2880 N N . GLU A 1 365 ? 24.531 -26.359 -9.945 1 93.06 365 GLU A N 1
ATOM 2881 C CA . GLU A 1 365 ? 24.656 -27.781 -9.641 1 93.06 365 GLU A CA 1
ATOM 2882 C C . GLU A 1 365 ? 23.5 -28.594 -10.234 1 93.06 365 GLU A C 1
ATOM 2884 O O . GLU A 1 365 ? 23.703 -29.688 -10.766 1 93.06 365 GLU A O 1
ATOM 2889 N N . ARG A 1 366 ? 22.328 -28.016 -10.141 1 94 366 ARG A N 1
ATOM 2890 C CA . ARG A 1 366 ? 21.172 -28.656 -10.742 1 94 366 ARG A CA 1
ATOM 2891 C C . ARG A 1 366 ? 21.328 -28.766 -12.258 1 94 366 ARG A C 1
ATOM 2893 O O . ARG A 1 366 ? 21.016 -29.797 -12.852 1 94 366 ARG A O 1
ATOM 2900 N N . TYR A 1 367 ? 21.828 -27.719 -12.891 1 92.25 367 TYR A N 1
ATOM 2901 C CA . TYR A 1 367 ? 22.016 -27.719 -14.336 1 92.25 367 TYR A CA 1
ATOM 2902 C C . TYR A 1 367 ? 22.984 -28.797 -14.766 1 92.25 367 TYR A C 1
ATOM 2904 O O . TYR A 1 367 ? 22.734 -29.531 -15.719 1 92.25 367 TYR A O 1
ATOM 2912 N N . GLU A 1 368 ? 24.031 -28.969 -14.023 1 91 368 GLU A N 1
ATOM 2913 C CA . GLU A 1 368 ? 25.016 -30 -14.328 1 91 368 GLU A CA 1
ATOM 2914 C C . GLU A 1 368 ? 24.422 -31.391 -14.188 1 91 368 GLU A C 1
ATOM 2916 O O . GLU A 1 368 ? 24.672 -32.281 -15.023 1 91 368 GLU A O 1
ATOM 2921 N N . SER A 1 369 ? 23.641 -31.516 -13.148 1 93.06 369 SER A N 1
ATOM 2922 C CA . SER A 1 369 ? 23 -32.812 -12.938 1 93.06 369 SER A CA 1
ATOM 2923 C C . SER A 1 369 ? 21.984 -33.094 -14.031 1 93.06 369 SER A C 1
ATOM 2925 O O . SER A 1 369 ? 21.844 -34.25 -14.469 1 93.06 369 SER A O 1
ATOM 2927 N N . THR A 1 370 ? 21.281 -32.062 -14.469 1 93.69 370 THR A N 1
ATOM 2928 C CA . THR A 1 370 ? 20.25 -32.25 -15.469 1 93.69 370 THR A CA 1
ATOM 2929 C C . THR A 1 370 ? 20.859 -32.562 -16.828 1 93.69 370 THR A C 1
ATOM 2931 O O . THR A 1 370 ? 20.234 -33.219 -17.656 1 93.69 370 THR A O 1
ATOM 2934 N N . ARG A 1 371 ? 22.047 -32.094 -17.094 1 90.38 371 ARG A N 1
ATOM 2935 C CA . ARG A 1 371 ? 22.719 -32.438 -18.328 1 90.38 371 ARG A CA 1
ATOM 2936 C C . ARG A 1 371 ? 22.875 -33.938 -18.469 1 90.38 371 ARG A C 1
ATOM 2938 O O . ARG A 1 371 ? 22.594 -34.531 -19.516 1 90.38 371 ARG A O 1
ATOM 2945 N N . HIS A 1 372 ? 23.188 -34.562 -17.359 1 93.06 372 HIS A N 1
ATOM 2946 C CA . HIS A 1 372 ? 23.312 -36.031 -17.344 1 93.06 372 HIS A CA 1
ATOM 2947 C C . HIS A 1 372 ? 21.953 -36.719 -17.438 1 93.06 372 HIS A C 1
ATOM 2949 O O . HIS A 1 372 ? 21.812 -37.688 -18.156 1 93.06 372 HIS A O 1
ATOM 2955 N N . SER A 1 373 ? 21.047 -36.094 -16.75 1 94.69 373 SER A N 1
ATOM 2956 C CA . SER A 1 373 ? 19.703 -36.656 -16.75 1 94.69 373 SER A CA 1
ATOM 2957 C C . SER A 1 373 ? 19.078 -36.594 -18.141 1 94.69 373 SER A C 1
ATOM 2959 O O . SER A 1 373 ? 18.453 -37.562 -18.594 1 94.69 373 SER A O 1
ATOM 2961 N N . VAL A 1 374 ? 19.234 -35.5 -18.844 1 95.38 374 VAL A N 1
ATOM 2962 C CA . VAL A 1 374 ? 18.672 -35.344 -20.188 1 95.38 374 VAL A CA 1
ATOM 2963 C C . VAL A 1 374 ? 19.359 -36.344 -21.141 1 95.38 374 VAL A C 1
ATOM 2965 O O . VAL A 1 374 ? 18.688 -37 -21.953 1 95.38 374 VAL A O 1
ATOM 2968 N N . ALA A 1 375 ? 20.656 -36.531 -21.016 1 94.81 375 ALA A N 1
ATOM 2969 C CA . ALA A 1 375 ? 21.391 -37.469 -21.859 1 94.81 375 ALA A CA 1
ATOM 2970 C C . ALA A 1 375 ? 20.922 -38.906 -21.625 1 94.81 375 ALA A C 1
ATOM 2972 O O . ALA A 1 375 ? 20.656 -39.625 -22.578 1 94.81 375 ALA A O 1
ATOM 2973 N N . ALA A 1 376 ? 20.766 -39.219 -20.375 1 95.31 376 ALA A N 1
ATOM 2974 C CA . ALA A 1 376 ? 20.344 -40.594 -20.016 1 95.31 376 ALA A CA 1
ATOM 2975 C C . ALA A 1 376 ? 18.906 -40.844 -20.5 1 95.31 376 ALA A C 1
ATOM 2977 O O . ALA A 1 376 ? 18.625 -41.906 -21.078 1 95.31 376 ALA A O 1
ATOM 2978 N N . ASN A 1 377 ? 18.094 -39.875 -20.281 1 95.19 377 ASN A N 1
ATOM 2979 C CA . ASN A 1 377 ? 16.688 -40.062 -20.672 1 95.19 377 ASN A CA 1
ATOM 2980 C C . ASN A 1 377 ? 16.516 -40.031 -22.188 1 95.19 377 ASN A C 1
ATOM 2982 O O . ASN A 1 377 ? 15.633 -40.688 -22.719 1 95.19 377 ASN A O 1
ATOM 2986 N N . SER A 1 378 ? 17.344 -39.312 -22.859 1 94.75 378 SER A N 1
ATOM 2987 C CA . SER A 1 378 ? 17.328 -39.312 -24.312 1 94.75 378 SER A CA 1
ATOM 2988 C C . SER A 1 378 ? 17.688 -40.688 -24.875 1 94.75 378 SER A C 1
ATOM 2990 O O . SER A 1 378 ? 17.031 -41.188 -25.797 1 94.75 378 SER A O 1
ATOM 2992 N N . GLU A 1 379 ? 18.703 -41.312 -24.266 1 94.94 379 GLU A N 1
ATOM 2993 C CA . GLU A 1 379 ? 19.109 -42.656 -24.672 1 94.94 379 GLU A CA 1
ATOM 2994 C C . GLU A 1 379 ? 18.031 -43.688 -24.312 1 94.94 379 GLU A C 1
ATOM 2996 O O . GLU A 1 379 ? 17.75 -44.594 -25.109 1 94.94 379 GLU A O 1
ATOM 3001 N N . ALA A 1 380 ? 17.484 -43.438 -23.141 1 93.44 380 ALA A N 1
ATOM 3002 C CA . ALA A 1 380 ? 16.422 -44.344 -22.719 1 93.44 380 ALA A CA 1
ATOM 3003 C C . ALA A 1 380 ? 15.234 -44.281 -23.672 1 93.44 380 ALA A C 1
ATOM 3005 O O . ALA A 1 380 ? 14.617 -45.281 -23.984 1 93.44 380 ALA A O 1
ATOM 3006 N N . LEU A 1 381 ? 14.914 -43.094 -24.109 1 93.19 381 LEU A N 1
ATOM 3007 C CA . LEU A 1 381 ? 13.812 -42.938 -25.047 1 93.19 381 LEU A CA 1
ATOM 3008 C C . LEU A 1 381 ? 14.133 -43.562 -26.391 1 93.19 381 LEU A C 1
ATOM 3010 O O . LEU A 1 381 ? 13.266 -44.219 -27 1 93.19 381 LEU A O 1
ATOM 3014 N N . ARG A 1 382 ? 15.375 -43.469 -26.844 1 93.12 382 ARG A N 1
ATOM 3015 C CA . ARG A 1 382 ? 15.805 -44.062 -28.094 1 93.12 382 ARG A CA 1
ATOM 3016 C C . ARG A 1 382 ? 15.633 -45.594 -28.047 1 93.12 382 ARG A C 1
ATOM 3018 O O . ARG A 1 382 ? 15.07 -46.188 -28.953 1 93.12 382 ARG A O 1
ATOM 3025 N N . TYR A 1 383 ? 16.047 -46.188 -26.938 1 92.56 383 TYR A N 1
ATOM 3026 C CA . TYR A 1 383 ? 15.93 -47.625 -26.766 1 92.56 383 TYR A CA 1
ATOM 3027 C C . TYR A 1 383 ? 14.469 -48.031 -26.656 1 92.56 383 TYR A C 1
ATOM 3029 O O . TYR A 1 383 ? 14.062 -49.062 -27.234 1 92.56 383 TYR A O 1
ATOM 3037 N N . ALA A 1 384 ? 13.758 -47.188 -25.875 1 90.88 384 ALA A N 1
ATOM 3038 C CA . ALA A 1 384 ? 12.344 -47.531 -25.719 1 90.88 384 ALA A CA 1
ATOM 3039 C C . ALA A 1 384 ? 11.609 -47.469 -27.047 1 90.88 384 ALA A C 1
ATOM 3041 O O . ALA A 1 384 ? 10.719 -48.281 -27.312 1 90.88 384 ALA A O 1
ATOM 3042 N N . LYS A 1 385 ? 11.977 -46.562 -27.859 1 90 385 LYS A N 1
ATOM 3043 C CA . LYS A 1 385 ? 11.367 -46.406 -29.188 1 90 385 LYS A CA 1
ATOM 3044 C C . LYS A 1 385 ? 11.68 -47.625 -30.062 1 90 385 LYS A C 1
ATOM 3046 O O . LYS A 1 385 ? 10.789 -48.156 -30.719 1 90 385 LYS A O 1
ATOM 3051 N N . GLU A 1 386 ? 12.922 -48.156 -30.062 1 90.19 386 GLU A N 1
ATOM 3052 C CA . GLU A 1 386 ? 13.344 -49.281 -30.859 1 90.19 386 GLU A CA 1
ATOM 3053 C C . GLU A 1 386 ? 12.641 -50.562 -30.391 1 90.19 386 GLU A C 1
ATOM 3055 O O . GLU A 1 386 ? 12.172 -51.344 -31.219 1 90.19 386 GLU A O 1
ATOM 3060 N N . LYS A 1 387 ? 12.609 -50.625 -29.125 1 88.62 387 LYS A N 1
ATOM 3061 C CA . LYS A 1 387 ? 11.945 -51.812 -28.578 1 88.62 387 LYS A CA 1
ATOM 3062 C C . LYS A 1 387 ? 10.453 -51.812 -28.906 1 88.62 387 LYS A C 1
ATOM 3064 O O . LYS A 1 387 ? 9.875 -52.844 -29.188 1 88.62 387 LYS A O 1
ATOM 3069 N N . TYR A 1 388 ? 9.906 -50.656 -28.812 1 87.12 388 TYR A N 1
ATOM 3070 C CA . TYR A 1 388 ? 8.484 -50.531 -29.094 1 87.12 388 TYR A CA 1
ATOM 3071 C C . TYR A 1 388 ? 8.188 -50.812 -30.562 1 87.12 388 TYR A C 1
ATOM 3073 O O . TYR A 1 388 ? 7.223 -51.5 -30.891 1 87.12 388 TYR A O 1
ATOM 3081 N N . GLN A 1 389 ? 9.055 -50.344 -31.453 1 84.06 389 GLN A N 1
ATOM 3082 C CA . GLN A 1 389 ? 8.891 -50.562 -32.875 1 84.06 389 GLN A CA 1
ATOM 3083 C C . GLN A 1 389 ? 9.031 -52.031 -33.25 1 84.06 389 GLN A C 1
ATOM 3085 O O . GLN A 1 389 ? 8.398 -52.531 -34.188 1 84.06 389 GLN A O 1
ATOM 3090 N N . ALA A 1 390 ? 9.805 -52.75 -32.375 1 81.94 390 ALA A N 1
ATOM 3091 C CA . ALA A 1 390 ? 10.023 -54.156 -32.594 1 81.94 390 ALA A CA 1
ATOM 3092 C C . ALA A 1 390 ? 8.922 -55 -31.922 1 81.94 390 ALA A C 1
ATOM 3094 O O . ALA A 1 390 ? 8.906 -56.219 -32.031 1 81.94 390 ALA A O 1
ATOM 3095 N N . GLY A 1 391 ? 7.996 -54.312 -31.203 1 77.5 391 GLY A N 1
ATOM 3096 C CA . GLY A 1 391 ? 6.902 -55 -30.531 1 77.5 391 GLY A CA 1
ATOM 3097 C C . GLY A 1 391 ? 7.309 -55.625 -29.219 1 77.5 391 GLY A C 1
ATOM 3098 O O . GLY A 1 391 ? 6.609 -56.5 -28.703 1 77.5 391 GLY A O 1
ATOM 3099 N N . LYS A 1 392 ? 8.43 -55.156 -28.688 1 78.5 392 LYS A N 1
ATOM 3100 C CA . LYS A 1 392 ? 8.984 -55.812 -27.5 1 78.5 392 LYS A CA 1
ATOM 3101 C C . LYS A 1 392 ? 8.766 -54.969 -26.25 1 78.5 392 LYS A C 1
ATOM 3103 O O . LYS A 1 392 ? 9.352 -55.219 -25.203 1 78.5 392 LYS A O 1
ATOM 3108 N N . SER A 1 393 ? 8.062 -53.875 -26.406 1 79.88 393 SER A N 1
ATOM 3109 C CA . SER A 1 393 ? 7.793 -53.031 -25.266 1 79.88 393 SER A CA 1
ATOM 3110 C C . SER A 1 393 ? 6.34 -52.562 -25.25 1 79.88 393 SER A C 1
ATOM 3112 O O . SER A 1 393 ? 5.625 -52.719 -26.234 1 79.88 393 SER A O 1
ATOM 3114 N N . THR A 1 394 ? 5.922 -52.125 -24.094 1 78.75 394 THR A N 1
ATOM 3115 C CA . THR A 1 394 ? 4.543 -51.688 -23.938 1 78.75 394 THR A CA 1
ATOM 3116 C C . THR A 1 394 ? 4.441 -50.156 -24.156 1 78.75 394 THR A C 1
ATOM 3118 O O . THR A 1 394 ? 5.441 -49.438 -24.078 1 78.75 394 THR A O 1
ATOM 3121 N N . VAL A 1 395 ? 3.262 -49.75 -24.562 1 81.62 395 VAL A N 1
ATOM 3122 C CA . VAL A 1 395 ? 2.957 -48.344 -24.75 1 81.62 395 VAL A CA 1
ATOM 3123 C C . VAL A 1 395 ? 3.264 -47.562 -23.484 1 81.62 395 VAL A C 1
ATOM 3125 O O . VAL A 1 395 ? 3.709 -46.406 -23.531 1 81.62 395 VAL A O 1
ATOM 3128 N N . TYR A 1 396 ? 3.156 -48.188 -22.391 1 78.5 396 TYR A N 1
ATOM 3129 C CA . TYR A 1 396 ? 3.385 -47.562 -21.109 1 78.5 396 TYR A CA 1
ATOM 3130 C C . TYR A 1 396 ? 4.863 -47.219 -20.906 1 78.5 396 TYR A C 1
ATOM 3132 O O . TYR A 1 396 ? 5.211 -46.125 -20.453 1 78.5 396 TYR A O 1
ATOM 3140 N N . GLU A 1 397 ? 5.656 -48.156 -21.359 1 83.38 397 GLU A N 1
ATOM 3141 C CA . GLU A 1 397 ? 7.094 -47.969 -21.219 1 83.38 397 GLU A CA 1
ATOM 3142 C C . GLU A 1 397 ? 7.574 -46.812 -22.109 1 83.38 397 GLU A C 1
ATOM 3144 O O . GLU A 1 397 ? 8.383 -46 -21.703 1 83.38 397 GLU A O 1
ATOM 3149 N N . TYR A 1 398 ? 7.07 -46.812 -23.219 1 86.12 398 TYR A N 1
ATOM 3150 C CA . TYR A 1 398 ? 7.438 -45.781 -24.172 1 86.12 398 TYR A CA 1
ATOM 3151 C C . TYR A 1 398 ? 6.949 -44.406 -23.688 1 86.12 398 TYR A C 1
ATOM 3153 O O . TYR A 1 398 ? 7.695 -43.438 -23.719 1 86.12 398 TYR A O 1
ATOM 3161 N N . ASN A 1 399 ? 5.746 -44.375 -23.219 1 86.31 399 ASN A N 1
ATOM 3162 C CA . ASN A 1 399 ? 5.188 -43.156 -22.688 1 86.31 399 ASN A CA 1
ATOM 3163 C C . ASN A 1 399 ? 5.977 -42.656 -21.484 1 86.31 399 ASN A C 1
ATOM 3165 O O . ASN A 1 399 ? 6.207 -41.438 -21.344 1 86.31 399 ASN A O 1
ATOM 3169 N N . GLU A 1 400 ? 6.289 -43.469 -20.688 1 86.25 400 GLU A N 1
ATOM 3170 C CA . GLU A 1 400 ? 7.062 -43.094 -19.5 1 86.25 400 GLU A CA 1
ATOM 3171 C C . GLU A 1 400 ? 8.406 -42.5 -19.891 1 86.25 400 GLU A C 1
ATOM 3173 O O . GLU A 1 400 ? 8.828 -41.5 -19.297 1 86.25 400 GLU A O 1
ATOM 3178 N N . ALA A 1 401 ? 9.023 -43.156 -20.828 1 90.25 401 ALA A N 1
ATOM 3179 C CA . ALA A 1 401 ? 10.312 -42.625 -21.281 1 90.25 401 ALA A CA 1
ATOM 3180 C C . ALA A 1 401 ? 10.172 -41.219 -21.875 1 90.25 401 ALA A C 1
ATOM 3182 O O . ALA A 1 401 ? 11 -40.375 -21.625 1 90.25 401 ALA A O 1
ATOM 3183 N N . LYS A 1 402 ? 9.125 -41 -22.594 1 91.5 402 LYS A N 1
ATOM 3184 C CA . LYS A 1 402 ? 8.859 -39.719 -23.188 1 91.5 402 LYS A CA 1
ATOM 3185 C C . LYS A 1 402 ? 8.633 -38.656 -22.125 1 91.5 402 LYS A C 1
ATOM 3187 O O . LYS A 1 402 ? 9.164 -37.531 -22.219 1 91.5 402 LYS A O 1
ATOM 3192 N N . MET A 1 403 ? 7.836 -39 -21.141 1 88.88 403 MET A N 1
ATOM 3193 C CA . MET A 1 403 ? 7.512 -38.062 -20.062 1 88.88 403 MET A CA 1
ATOM 3194 C C . MET A 1 403 ? 8.758 -37.719 -19.25 1 88.88 403 MET A C 1
ATOM 3196 O O . MET A 1 403 ? 8.953 -36.562 -18.875 1 88.88 403 MET A O 1
ATOM 3200 N N . LYS A 1 404 ? 9.523 -38.75 -19.078 1 91.38 404 LYS A N 1
ATOM 3201 C CA . LYS A 1 404 ? 10.742 -38.531 -18.297 1 91.38 404 LYS A CA 1
ATOM 3202 C C . LYS A 1 404 ? 11.703 -37.594 -19.031 1 91.38 404 LYS A C 1
ATOM 3204 O O . LYS A 1 404 ? 12.328 -36.75 -18.406 1 91.38 404 LYS A O 1
ATOM 3209 N N . LEU A 1 405 ? 11.836 -37.75 -20.312 1 93.19 405 LEU A N 1
ATOM 3210 C CA . LEU A 1 405 ? 12.703 -36.875 -21.078 1 93.19 405 LEU A CA 1
ATOM 3211 C C . LEU A 1 405 ? 12.172 -35.438 -21.078 1 93.19 405 LEU A C 1
ATOM 3213 O O . LEU A 1 405 ? 12.93 -34.5 -20.844 1 93.19 405 LEU A O 1
ATOM 3217 N N . ALA A 1 406 ? 10.906 -35.281 -21.266 1 92.69 406 ALA A N 1
ATOM 3218 C CA . ALA A 1 406 ? 10.297 -33.969 -21.266 1 92.69 406 ALA A CA 1
ATOM 3219 C C . ALA A 1 406 ? 10.508 -33.281 -19.922 1 92.69 406 ALA A C 1
ATOM 3221 O O . ALA A 1 406 ? 10.844 -32.094 -19.859 1 92.69 406 ALA A O 1
ATOM 3222 N N . ASN A 1 407 ? 10.25 -34 -18.859 1 93.69 407 ASN A N 1
ATOM 3223 C CA . ASN A 1 407 ? 10.445 -33.469 -17.516 1 93.69 407 ASN A CA 1
ATOM 3224 C C . ASN A 1 407 ? 11.891 -33.062 -17.266 1 93.69 407 ASN A C 1
ATOM 3226 O O . ASN A 1 407 ? 12.156 -32 -16.688 1 93.69 407 ASN A O 1
ATOM 3230 N N . SER A 1 408 ? 12.75 -33.938 -17.688 1 95.19 408 SER A N 1
ATOM 3231 C CA . SER A 1 408 ? 14.164 -33.625 -17.5 1 95.19 408 SER A CA 1
ATOM 3232 C C . SER A 1 408 ? 14.57 -32.375 -18.297 1 95.19 408 SER A C 1
ATOM 3234 O O . SER A 1 408 ? 15.383 -31.578 -17.844 1 95.19 408 SER A O 1
ATOM 3236 N N . ARG A 1 409 ? 14.07 -32.219 -19.516 1 94.44 409 ARG A N 1
ATOM 3237 C CA . ARG A 1 409 ? 14.344 -31.031 -20.328 1 94.44 409 ARG A CA 1
ATOM 3238 C C . ARG A 1 409 ? 13.789 -29.781 -19.672 1 94.44 409 ARG A C 1
ATOM 3240 O O . ARG A 1 409 ? 14.438 -28.734 -19.688 1 94.44 409 ARG A O 1
ATOM 3247 N N . SER A 1 410 ? 12.602 -29.859 -19.156 1 95.5 410 SER A N 1
ATOM 3248 C CA . SER A 1 410 ? 12 -28.734 -18.453 1 95.5 410 SER A CA 1
ATOM 3249 C C . SER A 1 410 ? 12.844 -28.328 -17.234 1 95.5 410 SER A C 1
ATOM 3251 O O . SER A 1 410 ? 13.062 -27.141 -17 1 95.5 410 SER A O 1
ATOM 3253 N N . GLU A 1 411 ? 13.281 -29.297 -16.516 1 95.62 411 GLU A N 1
ATOM 3254 C CA . GLU A 1 411 ? 14.117 -29.047 -15.344 1 95.62 411 GLU A CA 1
ATOM 3255 C C . GLU A 1 411 ? 15.438 -28.391 -15.742 1 95.62 411 GLU A C 1
ATOM 3257 O O . GLU A 1 411 ? 15.945 -27.516 -15.031 1 95.62 411 GLU A O 1
ATOM 3262 N N . GLN A 1 412 ? 15.992 -28.906 -16.812 1 94.81 412 GLN A N 1
ATOM 3263 C CA . GLN A 1 412 ? 17.234 -28.312 -17.297 1 94.81 412 GLN A CA 1
ATOM 3264 C C . GLN A 1 412 ? 17.031 -26.844 -17.688 1 94.81 412 GLN A C 1
ATOM 3266 O O . GLN A 1 412 ? 17.844 -25.984 -17.328 1 94.81 412 GLN A O 1
ATOM 3271 N N . ALA A 1 413 ? 15.984 -26.578 -18.406 1 94.56 413 ALA A N 1
ATOM 3272 C CA . ALA A 1 413 ? 15.664 -25.203 -18.781 1 94.56 413 ALA A CA 1
ATOM 3273 C C . ALA A 1 413 ? 15.5 -24.328 -17.547 1 94.56 413 ALA A C 1
ATOM 3275 O O . ALA A 1 413 ? 16.031 -23.219 -17.5 1 94.56 413 ALA A O 1
ATOM 3276 N N . GLN A 1 414 ? 14.797 -24.812 -16.547 1 96.31 414 GLN A N 1
ATOM 3277 C CA . GLN A 1 414 ? 14.57 -24.078 -15.312 1 96.31 414 GLN A CA 1
ATOM 3278 C C . GLN A 1 414 ? 15.891 -23.766 -14.617 1 96.31 414 GLN A C 1
ATOM 3280 O O . GLN A 1 414 ? 16.125 -22.625 -14.195 1 96.31 414 GLN A O 1
ATOM 3285 N N . ALA A 1 415 ? 16.641 -24.781 -14.477 1 95.12 415 ALA A N 1
ATOM 3286 C CA . ALA A 1 415 ? 17.938 -24.594 -13.812 1 95.12 415 ALA A CA 1
ATOM 3287 C C . ALA A 1 415 ? 18.812 -23.609 -14.57 1 95.12 415 ALA A C 1
ATOM 3289 O O . ALA A 1 415 ? 19.469 -22.766 -13.969 1 95.12 415 ALA A O 1
ATOM 3290 N N . ARG A 1 416 ? 18.859 -23.75 -15.875 1 93.62 416 ARG A N 1
ATOM 3291 C CA . ARG A 1 416 ? 19.672 -22.891 -16.734 1 93.62 416 ARG A CA 1
ATOM 3292 C C . ARG A 1 416 ? 19.25 -21.438 -16.609 1 93.62 416 ARG A C 1
ATOM 3294 O O . ARG A 1 416 ? 20.094 -20.562 -16.391 1 93.62 416 ARG A O 1
ATOM 3301 N N . TYR A 1 417 ? 18.016 -21.156 -16.719 1 95.19 417 TYR A N 1
ATOM 3302 C CA . TYR A 1 417 ? 17.516 -19.781 -16.641 1 95.19 417 TYR A CA 1
ATOM 3303 C C . TYR A 1 417 ? 17.625 -19.234 -15.227 1 95.19 417 TYR A C 1
ATOM 3305 O O . TYR A 1 417 ? 17.875 -18.047 -15.031 1 95.19 417 TYR A O 1
ATOM 3313 N N . GLU A 1 418 ? 17.422 -20.062 -14.258 1 95.44 418 GLU A N 1
ATOM 3314 C CA . GLU A 1 418 ? 17.594 -19.625 -12.875 1 95.44 418 GLU A CA 1
ATOM 3315 C C . GLU A 1 418 ? 19.031 -19.203 -12.609 1 95.44 418 GLU A C 1
ATOM 3317 O O . GLU A 1 418 ? 19.281 -18.172 -11.961 1 95.44 418 GLU A O 1
ATOM 3322 N N . PHE A 1 419 ? 19.938 -20 -13.094 1 94.31 419 PHE A N 1
ATOM 3323 C CA . PHE A 1 419 ? 21.344 -19.656 -12.914 1 94.31 419 PHE A CA 1
ATOM 3324 C C . PHE A 1 419 ? 21.672 -18.344 -13.609 1 94.31 419 PHE A C 1
ATOM 3326 O O . PHE A 1 419 ? 22.312 -17.469 -13.023 1 94.31 419 PHE A O 1
ATOM 3333 N N . ALA A 1 420 ? 21.281 -18.25 -14.789 1 93.56 420 ALA A N 1
ATOM 3334 C CA . ALA A 1 420 ? 21.547 -17.031 -15.562 1 93.56 420 ALA A CA 1
ATOM 3335 C C . ALA A 1 420 ? 20.969 -15.805 -14.875 1 93.56 420 ALA A C 1
ATOM 3337 O O . ALA A 1 420 ? 21.609 -14.766 -14.797 1 93.56 420 ALA A O 1
ATOM 3338 N N . LEU A 1 421 ? 19.75 -15.883 -14.414 1 94.62 421 LEU A N 1
ATOM 3339 C CA . LEU A 1 421 ? 19.078 -14.789 -13.727 1 94.62 421 LEU A CA 1
ATOM 3340 C C . LEU A 1 421 ? 19.812 -14.414 -12.445 1 94.62 421 LEU A C 1
ATOM 3342 O O . LEU A 1 421 ? 20.062 -13.234 -12.195 1 94.62 421 LEU A O 1
ATOM 3346 N N . ARG A 1 422 ? 20.125 -15.422 -11.641 1 94.62 422 ARG A N 1
ATOM 3347 C CA . ARG A 1 422 ? 20.797 -15.164 -10.375 1 94.62 422 ARG A CA 1
ATOM 3348 C C . ARG A 1 422 ? 22.172 -14.547 -10.609 1 94.62 422 ARG A C 1
ATOM 3350 O O . ARG A 1 422 ? 22.594 -13.672 -9.852 1 94.62 422 ARG A O 1
ATOM 3357 N N . LYS A 1 423 ? 22.844 -15.07 -11.578 1 92.19 423 LYS A N 1
ATOM 3358 C CA . LYS A 1 423 ? 24.141 -14.484 -11.93 1 92.19 423 LYS A CA 1
ATOM 3359 C C . LYS A 1 423 ? 23.984 -13.016 -12.312 1 92.19 423 LYS A C 1
ATOM 3361 O O . LYS A 1 423 ? 24.797 -12.18 -11.906 1 92.19 423 LYS A O 1
ATOM 3366 N N . LYS A 1 424 ? 23 -12.758 -13.086 1 91.94 424 LYS A N 1
ATOM 3367 C CA . LYS A 1 424 ? 22.734 -11.383 -13.492 1 91.94 424 LYS A CA 1
ATOM 3368 C C . LYS A 1 424 ? 22.453 -10.492 -12.281 1 91.94 424 LYS A C 1
ATOM 3370 O O . LYS A 1 424 ? 22.906 -9.352 -12.219 1 91.94 424 LYS A O 1
ATOM 3375 N N . ILE A 1 425 ? 21.703 -10.953 -11.32 1 94.25 425 ILE A N 1
ATOM 3376 C CA . ILE A 1 425 ? 21.359 -10.219 -10.109 1 94.25 425 ILE A CA 1
ATOM 3377 C C . ILE A 1 425 ? 22.625 -9.977 -9.273 1 94.25 425 ILE A C 1
ATOM 3379 O O . ILE A 1 425 ? 22.812 -8.891 -8.719 1 94.25 425 ILE A O 1
ATOM 3383 N N . LEU A 1 426 ? 23.469 -10.992 -9.234 1 93.88 426 LEU A N 1
ATOM 3384 C CA . LEU A 1 426 ? 24.719 -10.844 -8.5 1 93.88 426 LEU A CA 1
ATOM 3385 C C . LEU A 1 426 ? 25.609 -9.797 -9.156 1 93.88 426 LEU A C 1
ATOM 3387 O O . LEU A 1 426 ? 26.281 -9.031 -8.469 1 93.88 426 LEU A O 1
ATOM 3391 N N . ASP A 1 427 ? 25.609 -9.812 -10.438 1 91.19 427 ASP A N 1
ATOM 3392 C CA . ASP A 1 427 ? 26.359 -8.797 -11.164 1 91.19 427 ASP A CA 1
ATOM 3393 C C . ASP A 1 427 ? 25.844 -7.395 -10.852 1 91.19 427 ASP A C 1
ATOM 3395 O O . ASP A 1 427 ? 26.625 -6.445 -10.758 1 91.19 427 ASP A O 1
ATOM 3399 N N . PHE A 1 428 ? 24.562 -7.324 -10.672 1 92 428 PHE A N 1
ATOM 3400 C CA . PHE A 1 428 ? 23.922 -6.062 -10.297 1 92 428 PHE A CA 1
ATOM 3401 C C . PHE A 1 428 ? 24.422 -5.59 -8.938 1 92 428 PHE A C 1
ATOM 3403 O O . PHE A 1 428 ? 24.75 -4.414 -8.766 1 92 428 PHE A O 1
ATOM 3410 N N . TYR A 1 429 ? 24.516 -6.484 -8.039 1 92.38 429 TYR A N 1
ATOM 3411 C CA . TYR A 1 429 ? 25 -6.141 -6.699 1 92.38 429 TYR A CA 1
ATOM 3412 C C . TYR A 1 429 ? 26.469 -5.777 -6.719 1 92.38 429 TYR A C 1
ATOM 3414 O O . TYR A 1 429 ? 26.938 -5.004 -5.883 1 92.38 429 TYR A O 1
ATOM 3422 N N . ALA A 1 430 ? 27.203 -6.273 -7.637 1 87.19 430 ALA A N 1
ATOM 3423 C CA . ALA A 1 430 ? 28.641 -6.027 -7.742 1 87.19 430 ALA A CA 1
ATOM 3424 C C . ALA A 1 430 ? 28.922 -4.828 -8.641 1 87.19 430 ALA A C 1
ATOM 3426 O O . ALA A 1 430 ? 30.078 -4.566 -8.984 1 87.19 430 ALA A O 1
ATOM 3427 N N . ASP A 1 431 ? 27.859 -3.893 -8.781 1 73.06 431 ASP A N 1
ATOM 3428 C CA . ASP A 1 431 ? 27.922 -2.631 -9.516 1 73.06 431 ASP A CA 1
ATOM 3429 C C . ASP A 1 431 ? 28.266 -2.865 -10.984 1 73.06 431 ASP A C 1
ATOM 3431 O O . ASP A 1 431 ? 28.844 -2 -11.641 1 73.06 431 ASP A O 1
ATOM 3435 N N . GLN A 1 432 ? 27.984 -4.086 -11.305 1 61.47 432 GLN A N 1
ATOM 3436 C CA . GLN A 1 432 ? 28.078 -4.332 -12.742 1 61.47 432 GLN A CA 1
ATOM 3437 C C . GLN A 1 432 ? 26.75 -4.047 -13.438 1 61.47 432 GLN A C 1
ATOM 3439 O O . GLN A 1 432 ? 25.688 -4.211 -12.852 1 61.47 432 GLN A O 1
ATOM 3444 N N . SER A 1 433 ? 26.641 -2.965 -14.172 1 55.47 433 SER A N 1
ATOM 3445 C CA . SER A 1 433 ? 25.438 -2.475 -14.812 1 55.47 433 SER A CA 1
ATOM 3446 C C . SER A 1 433 ? 24.562 -3.627 -15.305 1 55.47 433 SER A C 1
ATOM 3448 O O . SER A 1 433 ? 25.078 -4.605 -15.859 1 55.47 433 SER A O 1
ATOM 3450 N N . ILE A 1 434 ? 23.344 -3.85 -14.766 1 54.81 434 ILE A N 1
ATOM 3451 C CA . ILE A 1 434 ? 22.375 -4.781 -15.32 1 54.81 434 ILE A CA 1
ATOM 3452 C C . ILE A 1 434 ? 22.016 -4.367 -16.75 1 54.81 434 ILE A C 1
ATOM 3454 O O . ILE A 1 434 ? 21.219 -3.451 -16.953 1 54.81 434 ILE A O 1
ATOM 3458 N N . ARG A 1 435 ? 22.969 -4.027 -17.688 1 41.84 435 ARG A N 1
ATOM 3459 C CA . ARG A 1 435 ? 22.578 -3.746 -19.062 1 41.84 435 ARG A CA 1
ATOM 3460 C C . ARG A 1 435 ? 22.234 -5.031 -19.797 1 41.84 435 ARG A C 1
ATOM 3462 O O . ARG A 1 435 ? 22.875 -6.066 -19.594 1 41.84 435 ARG A O 1
ATOM 3469 N N . MET B 1 1 ? -54.062 -24.188 38.125 1 36.47 1 MET B N 1
ATOM 3470 C CA . MET B 1 1 ? -53.25 -23.156 37.438 1 36.47 1 MET B CA 1
ATOM 3471 C C . MET B 1 1 ? -51.875 -23.672 37.094 1 36.47 1 MET B C 1
ATOM 3473 O O . MET B 1 1 ? -51.188 -23.078 36.25 1 36.47 1 MET B O 1
ATOM 3477 N N . LYS B 1 2 ? -51.375 -24.656 37.969 1 47.78 2 LYS B N 1
ATOM 3478 C CA . LYS B 1 2 ? -50 -25.156 37.812 1 47.78 2 LYS B CA 1
ATOM 3479 C C . LYS B 1 2 ? -49.906 -26.078 36.625 1 47.78 2 LYS B C 1
ATOM 3481 O O . LYS B 1 2 ? -48.812 -26.219 36.031 1 47.78 2 LYS B O 1
ATOM 3486 N N . SER B 1 3 ? -50.969 -26.859 36.406 1 47.06 3 SER B N 1
ATOM 3487 C CA . SER B 1 3 ? -50.906 -27.859 35.344 1 47.06 3 SER B CA 1
ATOM 3488 C C . SER B 1 3 ? -50.938 -27.188 33.969 1 47.06 3 SER B C 1
ATOM 3490 O O . SER B 1 3 ? -50.531 -27.797 32.969 1 47.06 3 SER B O 1
ATOM 3492 N N . MET B 1 4 ? -51.625 -25.984 33.906 1 47.88 4 MET B N 1
ATOM 3493 C CA . MET B 1 4 ? -51.781 -25.359 32.625 1 47.88 4 MET B CA 1
ATOM 3494 C C . MET B 1 4 ? -50.438 -24.734 32.188 1 47.88 4 MET B C 1
ATOM 3496 O O . MET B 1 4 ? -50.25 -24.469 30.984 1 47.88 4 MET B O 1
ATOM 3500 N N . VAL B 1 5 ? -49.625 -24.328 33.188 1 51.06 5 VAL B N 1
ATOM 3501 C CA . VAL B 1 5 ? -48.406 -23.656 32.812 1 51.06 5 VAL B CA 1
ATOM 3502 C C . VAL B 1 5 ? -47.438 -24.641 32.188 1 51.06 5 VAL B C 1
ATOM 3504 O O . VAL B 1 5 ? -46.656 -24.297 31.297 1 51.06 5 VAL B O 1
ATOM 3507 N N . PHE B 1 6 ? -47.594 -25.922 32.625 1 48.62 6 PHE B N 1
ATOM 3508 C CA . PHE B 1 6 ? -46.594 -26.859 32.125 1 48.62 6 PHE B CA 1
ATOM 3509 C C . PHE B 1 6 ? -46.812 -27.141 30.641 1 48.62 6 PHE B C 1
ATOM 3511 O O . PHE B 1 6 ? -45.844 -27.375 29.891 1 48.62 6 PHE B O 1
ATOM 3518 N N . LEU B 1 7 ? -48.125 -27.078 30.25 1 46.34 7 LEU B N 1
ATOM 3519 C CA . LEU B 1 7 ? -48.375 -27.453 28.859 1 46.34 7 LEU B CA 1
ATOM 3520 C C . LEU B 1 7 ? -47.844 -26.359 27.922 1 46.34 7 LEU B C 1
ATOM 3522 O O . LEU B 1 7 ? -47.344 -26.656 26.828 1 46.34 7 LEU B O 1
ATOM 3526 N N . VAL B 1 8 ? -48.031 -25.062 28.359 1 47.81 8 VAL B N 1
ATOM 3527 C CA . VAL B 1 8 ? -47.625 -23.984 27.438 1 47.81 8 VAL B CA 1
ATOM 3528 C C . VAL B 1 8 ? -46.125 -24 27.25 1 47.81 8 VAL B C 1
ATOM 3530 O O . VAL B 1 8 ? -45.625 -23.641 26.188 1 47.81 8 VAL B O 1
ATOM 3533 N N . LEU B 1 9 ? -45.375 -24.547 28.281 1 42.69 9 LEU B N 1
ATOM 3534 C CA . LEU B 1 9 ? -43.938 -24.5 28.094 1 42.69 9 LEU B CA 1
ATOM 3535 C C . LEU B 1 9 ? -43.469 -25.547 27.094 1 42.69 9 LEU B C 1
ATOM 3537 O O . LEU B 1 9 ? -42.5 -25.344 26.359 1 42.69 9 LEU B O 1
ATOM 3541 N N . CYS B 1 10 ? -44.156 -26.75 27.047 1 42.5 10 CYS B N 1
ATOM 3542 C CA . CYS B 1 10 ? -43.688 -27.75 26.094 1 42.5 10 CYS B CA 1
ATOM 3543 C C . CYS B 1 10 ? -43.875 -27.281 24.656 1 42.5 10 CYS B C 1
ATOM 3545 O O . CYS B 1 10 ? -43.25 -27.797 23.75 1 42.5 10 CYS B O 1
ATOM 3547 N N . LEU B 1 11 ? -45.031 -26.578 24.422 1 41.41 11 LEU B N 1
ATOM 3548 C CA . LEU B 1 11 ? -45.219 -26.25 23 1 41.41 11 LEU B CA 1
ATOM 3549 C C . LEU B 1 11 ? -44.156 -25.281 22.516 1 41.41 11 LEU B C 1
ATOM 3551 O O . LEU B 1 11 ? -44.031 -25.031 21.312 1 41.41 11 LEU B O 1
ATOM 3555 N N . LEU B 1 12 ? -43.625 -24.422 23.406 1 41.03 12 LEU B N 1
ATOM 3556 C CA . LEU B 1 12 ? -42.719 -23.453 22.828 1 41.03 12 LEU B CA 1
ATOM 3557 C C . LEU B 1 12 ? -41.406 -24.125 22.422 1 41.03 12 LEU B C 1
ATOM 3559 O O . LEU B 1 12 ? -40.531 -23.484 21.812 1 41.03 12 LEU B O 1
ATOM 3563 N N . SER B 1 13 ? -41.156 -25.266 23.094 1 37.84 13 SER B N 1
ATOM 3564 C CA . SER B 1 13 ? -39.781 -25.625 22.812 1 37.84 13 SER B CA 1
ATOM 3565 C C . SER B 1 13 ? -39.625 -26.266 21.438 1 37.84 13 SER B C 1
ATOM 3567 O O . SER B 1 13 ? -38.625 -26.906 21.141 1 37.84 13 SER B O 1
ATOM 3569 N N . GLY B 1 14 ? -40.75 -26.656 20.828 1 35.97 14 GLY B N 1
ATOM 3570 C CA . GLY B 1 14 ? -40.344 -27.281 19.578 1 35.97 14 GLY B CA 1
ATOM 3571 C C . GLY B 1 14 ? -39.5 -26.359 18.719 1 35.97 14 GLY B C 1
ATOM 3572 O O . GLY B 1 14 ? -40.031 -25.578 17.938 1 35.97 14 GLY B O 1
ATOM 3573 N N . ASN B 1 15 ? -38.625 -25.688 19.281 1 36.88 15 ASN B N 1
ATOM 3574 C CA . ASN B 1 15 ? -37.719 -25.141 18.281 1 36.88 15 ASN B CA 1
ATOM 3575 C C . ASN B 1 15 ? -37.281 -26.203 17.266 1 36.88 15 ASN B C 1
ATOM 3577 O O . ASN B 1 15 ? -36.594 -27.156 17.609 1 36.88 15 ASN B O 1
ATOM 3581 N N . LEU B 1 16 ? -38.219 -26.766 16.438 1 35.59 16 LEU B N 1
ATOM 3582 C CA . LEU B 1 16 ? -37.75 -27.469 15.242 1 35.59 16 LEU B CA 1
ATOM 3583 C C . LEU B 1 16 ? -36.406 -26.938 14.766 1 35.59 16 LEU B C 1
ATOM 3585 O O . LEU B 1 16 ? -36.219 -25.734 14.641 1 35.59 16 LEU B O 1
ATOM 3589 N N . LEU B 1 17 ? -35.406 -27.547 15.219 1 38.19 17 LEU B N 1
ATOM 3590 C CA . LEU B 1 17 ? -34.125 -27.422 14.547 1 38.19 17 LEU B CA 1
ATOM 3591 C C . LEU B 1 17 ? -34.312 -27.297 13.039 1 38.19 17 LEU B C 1
ATOM 3593 O O . LEU B 1 17 ? -34.562 -28.281 12.352 1 38.19 17 LEU B O 1
ATOM 3597 N N . TYR B 1 18 ? -35.188 -26.531 12.531 1 40.09 18 TYR B N 1
ATOM 3598 C CA . TYR B 1 18 ? -35.094 -26.281 11.094 1 40.09 18 TYR B CA 1
ATOM 3599 C C . TYR B 1 18 ? -33.656 -26.375 10.609 1 40.09 18 TYR B C 1
ATOM 3601 O O . TYR B 1 18 ? -32.781 -25.656 11.094 1 40.09 18 TYR B O 1
ATOM 3609 N N . GLY B 1 19 ? -33.219 -27.547 10.484 1 47.53 19 GLY B N 1
ATOM 3610 C CA . GLY B 1 19 ? -31.969 -27.656 9.734 1 47.53 19 GLY B CA 1
ATOM 3611 C C . GLY B 1 19 ? -31.719 -26.5 8.789 1 47.53 19 GLY B C 1
ATOM 3612 O O . GLY B 1 19 ? -32.594 -26.156 7.992 1 47.53 19 GLY B O 1
ATOM 3613 N N . GLN B 1 20 ? -30.984 -25.594 9.219 1 59.91 20 GLN B N 1
ATOM 3614 C CA . GLN B 1 20 ? -30.688 -24.375 8.469 1 59.91 20 GLN B CA 1
ATOM 3615 C C . GLN B 1 20 ? -30.484 -24.688 6.984 1 59.91 20 GLN B C 1
ATOM 3617 O O . GLN B 1 20 ? -29.719 -25.578 6.629 1 59.91 20 GLN B O 1
ATOM 3622 N N . ALA B 1 21 ? -31.547 -24.391 6.082 1 75.88 21 ALA B N 1
ATOM 3623 C CA . ALA B 1 21 ? -31.469 -24.516 4.629 1 75.88 21 ALA B CA 1
ATOM 3624 C C . ALA B 1 21 ? -30.109 -24.047 4.113 1 75.88 21 ALA B C 1
ATOM 3626 O O . ALA B 1 21 ? -29.5 -23.125 4.672 1 75.88 21 ALA B O 1
ATOM 3627 N N . PRO B 1 22 ? -29.547 -24.906 3.205 1 90.25 22 PRO B N 1
ATOM 3628 C CA . PRO B 1 22 ? -28.25 -24.516 2.65 1 90.25 22 PRO B CA 1
ATOM 3629 C C . PRO B 1 22 ? -28.266 -23.094 2.088 1 90.25 22 PRO B C 1
ATOM 3631 O O . PRO B 1 22 ? -29.297 -22.609 1.631 1 90.25 22 PRO B O 1
ATOM 3634 N N . TYR B 1 23 ? -27.266 -22.438 2.234 1 91.94 23 TYR B N 1
ATOM 3635 C CA . TYR B 1 23 ? -27.125 -21.047 1.828 1 91.94 23 TYR B CA 1
ATOM 3636 C C . TYR B 1 23 ? -26.875 -20.938 0.329 1 91.94 23 TYR B C 1
ATOM 3638 O O . TYR B 1 23 ? -26.062 -21.688 -0.225 1 91.94 23 TYR B O 1
ATOM 3646 N N . THR B 1 24 ? -27.656 -20.016 -0.309 1 94.75 24 THR B N 1
ATOM 3647 C CA . THR B 1 24 ? -27.344 -19.672 -1.688 1 94.75 24 THR B CA 1
ATOM 3648 C C . THR B 1 24 ? -26.203 -18.641 -1.738 1 94.75 24 THR B C 1
ATOM 3650 O O . THR B 1 24 ? -25.859 -18.047 -0.716 1 94.75 24 THR B O 1
ATOM 3653 N N . LEU B 1 25 ? -25.609 -18.5 -2.904 1 95.31 25 LEU B N 1
ATOM 3654 C CA . LEU B 1 25 ? -24.547 -17.516 -3.062 1 95.31 25 LEU B CA 1
ATOM 3655 C C . LEU B 1 25 ? -25.031 -16.125 -2.672 1 95.31 25 LEU B C 1
ATOM 3657 O O . LEU B 1 25 ? -24.359 -15.398 -1.935 1 95.31 25 LEU B O 1
ATOM 3661 N N . GLY B 1 26 ? -26.25 -15.734 -3.113 1 94.75 26 GLY B N 1
ATOM 3662 C CA . GLY B 1 26 ? -26.828 -14.438 -2.779 1 94.75 26 GLY B CA 1
ATOM 3663 C C . GLY B 1 26 ? -27 -14.227 -1.286 1 94.75 26 GLY B C 1
ATOM 3664 O O . GLY B 1 26 ? -26.703 -13.148 -0.769 1 94.75 26 GLY B O 1
ATOM 3665 N N . GLU B 1 27 ? -27.422 -15.273 -0.64 1 94.81 27 GLU B N 1
ATOM 3666 C CA . GLU B 1 27 ? -27.625 -15.195 0.805 1 94.81 27 GLU B CA 1
ATOM 3667 C C . GLU B 1 27 ? -26.297 -15.055 1.536 1 94.81 27 GLU B C 1
ATOM 3669 O O . GLU B 1 27 ? -26.203 -14.328 2.531 1 94.81 27 GLU B O 1
ATOM 3674 N N . CYS B 1 28 ? -25.312 -15.797 1.03 1 96.25 28 CYS B N 1
ATOM 3675 C CA . CYS B 1 28 ? -23.984 -15.68 1.625 1 96.25 28 CYS B CA 1
ATOM 3676 C C . CYS B 1 28 ? -23.438 -14.258 1.479 1 96.25 28 CYS B C 1
ATOM 3678 O O . CYS B 1 28 ? -22.906 -13.695 2.432 1 96.25 28 CYS B O 1
ATOM 3680 N N . ILE B 1 29 ? -23.641 -13.695 0.308 1 96.69 29 ILE B N 1
ATOM 3681 C CA . ILE B 1 29 ? -23.156 -12.344 0.047 1 96.69 29 ILE B CA 1
ATOM 3682 C C . ILE B 1 29 ? -23.875 -11.344 0.95 1 96.69 29 ILE B C 1
ATOM 3684 O O . ILE B 1 29 ? -23.25 -10.5 1.583 1 96.69 29 ILE B O 1
ATOM 3688 N N . GLN B 1 30 ? -25.188 -11.492 1.074 1 96.12 30 GLN B N 1
ATOM 3689 C CA . GLN B 1 30 ? -25.984 -10.578 1.901 1 96.12 30 GLN B CA 1
ATOM 3690 C C . GLN B 1 30 ? -25.578 -10.688 3.371 1 96.12 30 GLN B C 1
ATOM 3692 O O . GLN B 1 30 ? -25.453 -9.672 4.059 1 96.12 30 GLN B O 1
ATOM 3697 N N . GLN B 1 31 ? -25.422 -11.914 3.783 1 94.88 31 GLN B N 1
ATOM 3698 C CA . GLN B 1 31 ? -25 -12.141 5.164 1 94.88 31 GLN B CA 1
ATOM 3699 C C . GLN B 1 31 ? -23.641 -11.5 5.434 1 94.88 31 GLN B C 1
ATOM 3701 O O . GLN B 1 31 ? -23.453 -10.859 6.473 1 94.88 31 GLN B O 1
ATOM 3706 N N . ALA B 1 32 ? -22.656 -11.664 4.531 1 96.62 32 ALA B N 1
ATOM 3707 C CA . ALA B 1 32 ? -21.328 -11.086 4.691 1 96.62 32 ALA B CA 1
ATOM 3708 C C . ALA B 1 32 ? -21.375 -9.562 4.684 1 96.62 32 ALA B C 1
ATOM 3710 O O . ALA B 1 32 ? -20.719 -8.906 5.488 1 96.62 32 ALA B O 1
ATOM 3711 N N . LEU B 1 33 ? -22.234 -8.992 3.795 1 96.81 33 LEU B N 1
ATOM 3712 C CA . LEU B 1 33 ? -22.359 -7.547 3.684 1 96.81 33 LEU B CA 1
ATOM 3713 C C . LEU B 1 33 ? -22.922 -6.945 4.969 1 96.81 33 LEU B C 1
ATOM 3715 O O . LEU B 1 33 ? -22.578 -5.824 5.34 1 96.81 33 LEU B O 1
ATOM 3719 N N . HIS B 1 34 ? -23.688 -7.699 5.66 1 94.75 34 HIS B N 1
ATOM 3720 C CA . HIS B 1 34 ? -24.344 -7.207 6.871 1 94.75 34 HIS B CA 1
ATOM 3721 C C . HIS B 1 34 ? -23.453 -7.391 8.094 1 94.75 34 HIS B C 1
ATOM 3723 O O . HIS B 1 34 ? -23.453 -6.555 9 1 94.75 34 HIS B O 1
ATOM 3729 N N . ALA B 1 35 ? -22.641 -8.43 8.039 1 93.88 35 ALA B N 1
ATOM 3730 C CA . ALA B 1 35 ? -22.016 -8.836 9.305 1 93.88 35 ALA B CA 1
ATOM 3731 C C . ALA B 1 35 ? -20.5 -8.633 9.266 1 93.88 35 ALA B C 1
ATOM 3733 O O . ALA B 1 35 ? -19.859 -8.617 10.312 1 93.88 35 ALA B O 1
ATOM 3734 N N . ASN B 1 36 ? -19.906 -8.477 8.141 1 94.81 36 ASN B N 1
ATOM 3735 C CA . ASN B 1 36 ? -18.438 -8.453 8.031 1 94.81 36 ASN B CA 1
ATOM 3736 C C . ASN B 1 36 ? -17.844 -7.254 8.75 1 94.81 36 ASN B C 1
ATOM 3738 O O . ASN B 1 36 ? -18.312 -6.129 8.586 1 94.81 36 ASN B O 1
ATOM 3742 N N . VAL B 1 37 ? -16.75 -7.477 9.469 1 95.31 37 VAL B N 1
ATOM 3743 C CA . VAL B 1 37 ? -16.156 -6.488 10.359 1 95.31 37 VAL B CA 1
ATOM 3744 C C . VAL B 1 37 ? -15.484 -5.391 9.531 1 95.31 37 VAL B C 1
ATOM 3746 O O . VAL B 1 37 ? -15.492 -4.223 9.922 1 95.31 37 VAL B O 1
ATOM 3749 N N . ASP B 1 38 ? -14.906 -5.754 8.438 1 96 38 ASP B N 1
ATOM 3750 C CA . ASP B 1 38 ? -14.219 -4.766 7.609 1 96 38 ASP B CA 1
ATOM 3751 C C . ASP B 1 38 ? -15.195 -3.721 7.078 1 96 38 ASP B C 1
ATOM 3753 O O . ASP B 1 38 ? -14.844 -2.545 6.953 1 96 38 ASP B O 1
ATOM 3757 N N . ILE B 1 39 ? -16.406 -4.113 6.715 1 97.19 39 ILE B N 1
ATOM 3758 C CA . ILE B 1 39 ? -17.438 -3.189 6.246 1 97.19 39 ILE B CA 1
ATOM 3759 C C . ILE B 1 39 ? -17.844 -2.256 7.383 1 97.19 39 ILE B C 1
ATOM 3761 O O . ILE B 1 39 ? -17.969 -1.045 7.184 1 97.19 39 ILE B O 1
ATOM 3765 N N . LYS B 1 40 ? -17.953 -2.855 8.531 1 96.88 40 LYS B N 1
ATOM 3766 C CA . LYS B 1 40 ? -18.312 -2.055 9.695 1 96.88 40 LYS B CA 1
ATOM 3767 C C . LYS B 1 40 ? -17.234 -1.036 10.023 1 96.88 40 LYS B C 1
ATOM 3769 O O . LYS B 1 40 ? -17.531 0.108 10.375 1 96.88 40 LYS B O 1
ATOM 3774 N N . ARG B 1 41 ? -16.062 -1.48 9.922 1 97.69 41 ARG B N 1
ATOM 3775 C CA . ARG B 1 41 ? -14.938 -0.584 10.188 1 97.69 41 ARG B CA 1
ATOM 3776 C C . ARG B 1 41 ? -14.914 0.565 9.18 1 97.69 41 ARG B C 1
ATOM 3778 O O . ARG B 1 41 ? -14.648 1.711 9.555 1 97.69 41 ARG B O 1
ATOM 3785 N N . GLN B 1 42 ? -15.18 0.283 7.918 1 97.88 42 GLN B N 1
ATOM 3786 C CA . GLN B 1 42 ? -15.211 1.328 6.898 1 97.88 42 GLN B CA 1
ATOM 3787 C C . GLN B 1 42 ? -16.391 2.273 7.117 1 97.88 42 GLN B C 1
ATOM 3789 O O . GLN B 1 42 ? -16.281 3.473 6.844 1 97.88 42 GLN B O 1
ATOM 3794 N N . GLN B 1 43 ? -17.484 1.737 7.621 1 98.12 43 GLN B N 1
ATOM 3795 C CA . GLN B 1 43 ? -18.641 2.572 7.965 1 98.12 43 GLN B CA 1
ATOM 3796 C C . GLN B 1 43 ? -18.281 3.57 9.062 1 98.12 43 GLN B C 1
ATOM 3798 O O . GLN B 1 43 ? -18.688 4.734 9.008 1 98.12 43 GLN B O 1
ATOM 3803 N N . VAL B 1 44 ? -17.516 3.143 10.07 1 98.31 44 VAL B N 1
ATOM 3804 C CA . VAL B 1 44 ? -17.062 4.02 11.141 1 98.31 44 VAL B CA 1
ATOM 3805 C C . VAL B 1 44 ? -16.203 5.145 10.57 1 98.31 44 VAL B C 1
ATOM 3807 O O . VAL B 1 44 ? -16.344 6.305 10.969 1 98.31 44 VAL B O 1
ATOM 3810 N N . LYS B 1 45 ? -15.359 4.801 9.641 1 98.19 45 LYS B N 1
ATOM 3811 C CA . LYS B 1 45 ? -14.531 5.82 9.008 1 98.19 45 LYS B CA 1
ATOM 3812 C C . LYS B 1 45 ? -15.383 6.84 8.258 1 98.19 45 LYS B C 1
ATOM 3814 O O . LYS B 1 45 ? -15.109 8.039 8.305 1 98.19 45 LYS B O 1
ATOM 3819 N N . LEU B 1 46 ? -16.422 6.371 7.582 1 98.5 46 LEU B N 1
ATOM 3820 C CA . LEU B 1 46 ? -17.344 7.246 6.875 1 98.5 46 LEU B CA 1
ATOM 3821 C C . LEU B 1 46 ? -18.062 8.172 7.852 1 98.5 46 LEU B C 1
ATOM 3823 O O . LEU B 1 46 ? -18.188 9.375 7.594 1 98.5 46 LEU B O 1
ATOM 3827 N N . ASP B 1 47 ? -18.422 7.676 8.984 1 98.5 47 ASP B N 1
ATOM 3828 C CA . ASP B 1 47 ? -19.094 8.469 10 1 98.5 47 ASP B CA 1
ATOM 3829 C C . ASP B 1 47 ? -18.172 9.523 10.594 1 98.5 47 ASP B C 1
ATOM 3831 O O . ASP B 1 47 ? -18.578 10.656 10.836 1 98.5 47 ASP B O 1
ATOM 3835 N N . LYS B 1 48 ? -16.969 9.094 10.852 1 98.62 48 LYS B N 1
ATOM 3836 C CA . LYS B 1 48 ? -15.977 10.047 11.352 1 98.62 48 LYS B CA 1
ATOM 3837 C C . LYS B 1 48 ? -15.781 11.195 10.367 1 98.62 48 LYS B C 1
ATOM 3839 O O . LYS B 1 48 ? -15.656 12.352 10.773 1 98.62 48 LYS B O 1
ATOM 3844 N N . GLN B 1 49 ? -15.797 10.867 9.086 1 98.56 49 GLN B N 1
ATOM 3845 C CA . GLN B 1 49 ? -15.633 11.898 8.062 1 98.56 49 GLN B CA 1
ATOM 3846 C C . GLN B 1 49 ? -16.844 12.828 8.016 1 98.56 49 GLN B C 1
ATOM 3848 O O . GLN B 1 49 ? -16.703 14.031 7.797 1 98.56 49 GLN B O 1
ATOM 3853 N N . ALA B 1 50 ? -18 12.297 8.203 1 98.62 50 ALA B N 1
ATOM 3854 C CA . ALA B 1 50 ? -19.203 13.117 8.258 1 98.62 50 ALA B CA 1
ATOM 3855 C C . ALA B 1 50 ? -19.141 14.117 9.414 1 98.62 50 ALA B C 1
ATOM 3857 O O . ALA B 1 50 ? -19.531 15.273 9.266 1 98.62 50 ALA B O 1
ATOM 3858 N N . ILE B 1 51 ? -18.578 13.664 10.516 1 98.56 51 ILE B N 1
ATOM 3859 C CA . ILE B 1 51 ? -18.406 14.539 11.672 1 98.56 51 ILE B CA 1
ATOM 3860 C C . ILE B 1 51 ? -17.391 15.641 11.344 1 98.56 51 ILE B C 1
ATOM 3862 O O . ILE B 1 51 ? -17.578 16.797 11.727 1 98.56 51 ILE B O 1
ATOM 3866 N N . ARG B 1 52 ? -16.422 15.328 10.602 1 98.44 52 ARG B N 1
ATOM 3867 C CA . ARG B 1 52 ? -15.43 16.312 10.203 1 98.44 52 ARG B CA 1
ATOM 3868 C C . ARG B 1 52 ? -16.062 17.391 9.312 1 98.44 52 ARG B C 1
ATOM 3870 O O . ARG B 1 52 ? -15.727 18.578 9.43 1 98.44 52 ARG B O 1
ATOM 3877 N N . VAL B 1 53 ? -16.953 16.984 8.406 1 98.25 53 VAL B N 1
ATOM 3878 C CA . VAL B 1 53 ? -17.656 17.938 7.555 1 98.25 53 VAL B CA 1
ATOM 3879 C C . VAL B 1 53 ? -18.469 18.891 8.414 1 98.25 53 VAL B C 1
ATOM 3881 O O . VAL B 1 53 ? -18.438 20.109 8.211 1 98.25 53 VAL B O 1
ATOM 3884 N N . GLU B 1 54 ? -19.109 18.344 9.406 1 98.06 54 GLU B N 1
ATOM 3885 C CA . GLU B 1 54 ? -19.922 19.156 10.305 1 98.06 54 GLU B CA 1
ATOM 3886 C C . GLU B 1 54 ? -19.047 20.125 11.102 1 98.06 54 GLU B C 1
ATOM 3888 O O . GLU B 1 54 ? -19.406 21.297 11.266 1 98.06 54 GLU B O 1
ATOM 3893 N N . THR B 1 55 ? -17.953 19.609 11.547 1 97.88 55 THR B N 1
ATOM 3894 C CA . THR B 1 55 ? -17.031 20.438 12.32 1 97.88 55 THR B CA 1
ATOM 3895 C C . THR B 1 55 ? -16.547 21.609 11.484 1 97.88 55 THR B C 1
ATOM 3897 O O . THR B 1 55 ? -16.516 22.75 11.961 1 97.88 55 THR B O 1
ATOM 3900 N N . GLU B 1 56 ? -16.203 21.359 10.25 1 96.69 56 GLU B N 1
ATOM 3901 C CA . GLU B 1 56 ? -15.727 22.422 9.367 1 96.69 56 GLU B CA 1
ATOM 3902 C C . GLU B 1 56 ? -16.844 23.406 9.039 1 96.69 56 GLU B C 1
ATOM 3904 O O . GLU B 1 56 ? -16.609 24.609 8.953 1 96.69 56 GLU B O 1
ATOM 3909 N N . LYS B 1 57 ? -18.078 22.938 8.859 1 97.31 57 LYS B N 1
ATOM 3910 C CA . LYS B 1 57 ? -19.234 23.812 8.594 1 97.31 57 LYS B CA 1
ATOM 3911 C C . LYS B 1 57 ? -19.5 24.734 9.766 1 97.31 57 LYS B C 1
ATOM 3913 O O . LYS B 1 57 ? -19.766 25.922 9.578 1 97.31 57 LYS B O 1
ATOM 3918 N N . TYR B 1 58 ? -19.328 24.172 11.008 1 97.12 58 TYR B N 1
ATOM 3919 C CA . TYR B 1 58 ? -19.656 24.938 12.203 1 97.12 58 TYR B CA 1
ATOM 3920 C C . TYR B 1 58 ? -18.547 25.906 12.57 1 97.12 58 TYR B C 1
ATOM 3922 O O . TYR B 1 58 ? -18.719 26.781 13.414 1 97.12 58 TYR B O 1
ATOM 3930 N N . SER B 1 59 ? -17.469 25.781 11.867 1 95.12 59 SER B N 1
ATOM 3931 C CA . SER B 1 59 ? -16.375 26.703 12.117 1 95.12 59 SER B CA 1
ATOM 3932 C C . SER B 1 59 ? -16.734 28.109 11.656 1 95.12 59 SER B C 1
ATOM 3934 O O . SER B 1 59 ? -16.062 29.078 12.031 1 95.12 59 SER B O 1
ATOM 3936 N N . ARG B 1 60 ? -17.859 28.266 10.875 1 95.25 60 ARG B N 1
ATOM 3937 C CA . ARG B 1 60 ? -18.328 29.562 10.359 1 95.25 60 ARG B CA 1
ATOM 3938 C C . ARG B 1 60 ? -19.141 30.297 11.414 1 95.25 60 ARG B C 1
ATOM 3940 O O . ARG B 1 60 ? -19.422 31.5 11.258 1 95.25 60 ARG B O 1
ATOM 3947 N N . LEU B 1 61 ? -19.438 29.625 12.516 1 96.31 61 LEU B N 1
ATOM 3948 C CA . LEU B 1 61 ? -20.281 30.234 13.539 1 96.31 61 LEU B CA 1
ATOM 3949 C C . LEU B 1 61 ? -19.438 31.016 14.539 1 96.31 61 LEU B C 1
ATOM 3951 O O . LEU B 1 61 ? -18.25 30.719 14.727 1 96.31 61 LEU B O 1
ATOM 3955 N N . PRO B 1 62 ? -19.984 32.125 15.156 1 96.5 62 PRO B N 1
ATOM 3956 C CA . PRO B 1 62 ? -19.25 32.812 16.219 1 96.5 62 PRO B CA 1
ATOM 3957 C C . PRO B 1 62 ? -19.062 31.953 17.469 1 96.5 62 PRO B C 1
ATOM 3959 O O . PRO B 1 62 ? -19.859 31.047 17.719 1 96.5 62 PRO B O 1
ATOM 3962 N N . ASP B 1 63 ? -18.078 32.125 18.125 1 96.62 63 ASP B N 1
ATOM 3963 C CA . ASP B 1 63 ? -17.875 31.484 19.422 1 96.62 63 ASP B CA 1
ATOM 3964 C C . ASP B 1 63 ? -18.391 32.375 20.562 1 96.62 63 ASP B C 1
ATOM 3966 O O . ASP B 1 63 ? -18.938 33.438 20.312 1 96.62 63 ASP B O 1
ATOM 3970 N N . LEU B 1 64 ? -18.484 31.938 21.75 1 97.19 64 LEU B N 1
ATOM 3971 C CA . LEU B 1 64 ? -18.828 32.688 22.953 1 97.19 64 LEU B CA 1
ATOM 3972 C C . LEU B 1 64 ? -18 32.219 24.141 1 97.19 64 LEU B C 1
ATOM 3974 O O . LEU B 1 64 ? -18.031 31.047 24.5 1 97.19 64 LEU B O 1
ATOM 3978 N N . ASN B 1 65 ? -17.234 33.25 24.719 1 97.44 65 ASN B N 1
ATOM 3979 C CA . ASN B 1 65 ? -16.359 32.906 25.844 1 97.44 65 ASN B CA 1
ATOM 3980 C C . ASN B 1 65 ? -16.531 33.875 27 1 97.44 65 ASN B C 1
ATOM 3982 O O . ASN B 1 65 ? -16.703 35.094 26.766 1 97.44 65 ASN B O 1
ATOM 3986 N N . LEU B 1 66 ? -16.469 33.375 28.203 1 96.44 66 LEU B N 1
ATOM 3987 C CA . LEU B 1 66 ? -16.422 34.156 29.422 1 96.44 66 LEU B CA 1
ATOM 3988 C C . LEU B 1 66 ? -15.031 34.094 30.047 1 96.44 66 LEU B C 1
ATOM 3990 O O . LEU B 1 66 ? -14.508 33 30.312 1 96.44 66 LEU B O 1
ATOM 3994 N N . ASN B 1 67 ? -14.477 35.375 30.172 1 96.25 67 ASN B N 1
ATOM 3995 C CA . ASN B 1 67 ? -13.172 35.469 30.812 1 96.25 67 ASN B CA 1
ATOM 3996 C C . ASN B 1 67 ? -13.242 36.25 32.125 1 96.25 67 ASN B C 1
ATOM 3998 O O . ASN B 1 67 ? -13.969 37.25 32.188 1 96.25 67 ASN B O 1
ATOM 4002 N N . GLY B 1 68 ? -12.422 35.812 33.156 1 93.62 68 GLY B N 1
ATOM 4003 C CA . GLY B 1 68 ? -12.281 36.5 34.438 1 93.62 68 GLY B CA 1
ATOM 4004 C C . GLY B 1 68 ? -10.844 36.594 34.938 1 93.62 68 GLY B C 1
ATOM 4005 O O . GLY B 1 68 ? -10.094 35.594 34.812 1 93.62 68 GLY B O 1
ATOM 4006 N N . THR B 1 69 ? -10.547 37.844 35.281 1 94.12 69 THR B N 1
ATOM 4007 C CA . THR B 1 69 ? -9.203 38.062 35.812 1 94.12 69 THR B CA 1
ATOM 4008 C C . THR B 1 69 ? -9.25 38.781 37.156 1 94.12 69 THR B C 1
ATOM 4010 O O . THR B 1 69 ? -9.914 39.812 37.281 1 94.12 69 THR B O 1
ATOM 4013 N N . GLN B 1 70 ? -8.609 38.219 38.156 1 91.81 70 GLN B N 1
ATOM 4014 C CA . GLN B 1 70 ? -8.367 38.906 39.406 1 91.81 70 GLN B CA 1
ATOM 4015 C C . GLN B 1 70 ? -6.887 39.25 39.562 1 91.81 70 GLN B C 1
ATOM 4017 O O . GLN B 1 70 ? -6.027 38.375 39.531 1 91.81 70 GLN B O 1
ATOM 4022 N N . GLN B 1 71 ? -6.703 40.625 39.656 1 91.69 71 GLN B N 1
ATOM 4023 C CA . GLN B 1 71 ? -5.328 41.094 39.75 1 91.69 71 GLN B CA 1
ATOM 4024 C C . GLN B 1 71 ? -5.07 41.812 41.062 1 91.69 71 GLN B C 1
ATOM 4026 O O . GLN B 1 71 ? -5.914 42.562 41.531 1 91.69 71 GLN B O 1
ATOM 4031 N N . PHE B 1 72 ? -3.916 41.438 41.719 1 88.44 72 PHE B N 1
ATOM 4032 C CA . PHE B 1 72 ? -3.43 42.125 42.906 1 88.44 72 PHE B CA 1
ATOM 4033 C C . PHE B 1 72 ? -2.131 42.875 42.625 1 88.44 72 PHE B C 1
ATOM 4035 O O . PHE B 1 72 ? -1.134 42.25 42.25 1 88.44 72 PHE B O 1
ATOM 4042 N N . ASP B 1 73 ? -2.201 44.156 42.656 1 86.81 73 ASP B N 1
ATOM 4043 C CA . ASP B 1 73 ? -1.015 45 42.469 1 86.81 73 ASP B CA 1
ATOM 4044 C C . ASP B 1 73 ? -0.485 45.5 43.781 1 86.81 73 ASP B C 1
ATOM 4046 O O . ASP B 1 73 ? -1.247 46.031 44.594 1 86.81 73 ASP B O 1
ATOM 4050 N N . PHE B 1 74 ? 0.794 45.281 43.875 1 86.81 74 PHE B N 1
ATOM 4051 C CA . PHE B 1 74 ? 1.45 45.75 45.094 1 86.81 74 PHE B CA 1
ATOM 4052 C C . PHE B 1 74 ? 2.443 46.875 44.75 1 86.81 74 PHE B C 1
ATOM 4054 O O . PHE B 1 74 ? 3.23 46.75 43.812 1 86.81 74 PHE B O 1
ATOM 4061 N N . GLY B 1 75 ? 2.447 47.938 45.312 1 82.12 75 GLY B N 1
ATOM 4062 C CA . GLY B 1 75 ? 3.318 49.062 45.094 1 82.12 75 GLY B CA 1
ATOM 4063 C C . GLY B 1 75 ? 2.682 50.156 44.25 1 82.12 75 GLY B C 1
ATOM 4064 O O . GLY B 1 75 ? 1.641 50.688 44.625 1 82.12 75 GLY B O 1
ATOM 4065 N N . ARG B 1 76 ? 3.225 50.375 42.969 1 79.25 76 ARG B N 1
ATOM 4066 C CA . ARG B 1 76 ? 2.689 51.375 42.062 1 79.25 76 ARG B CA 1
ATOM 4067 C C . ARG B 1 76 ? 1.598 50.75 41.156 1 79.25 76 ARG B C 1
ATOM 4069 O O . ARG B 1 76 ? 1.824 49.75 40.5 1 79.25 76 ARG B O 1
ATOM 4076 N N . SER B 1 77 ? 0.388 51.312 41.438 1 74.62 77 SER B N 1
ATOM 4077 C CA . SER B 1 77 ? -0.728 50.719 40.719 1 74.62 77 SER B CA 1
ATOM 4078 C C . SER B 1 77 ? -1.522 51.781 39.969 1 74.62 77 SER B C 1
ATOM 4080 O O . SER B 1 77 ? -1.46 52.969 40.312 1 74.62 77 SER B O 1
ATOM 4082 N N . LEU B 1 78 ? -2.139 51.406 38.844 1 69.38 78 LEU B N 1
ATOM 4083 C CA . LEU B 1 78 ? -3.014 52.281 38.062 1 69.38 78 LEU B CA 1
ATOM 4084 C C . LEU B 1 78 ? -4.359 52.438 38.75 1 69.38 78 LEU B C 1
ATOM 4086 O O . LEU B 1 78 ? -4.973 51.469 39.188 1 69.38 78 LEU B O 1
ATOM 4090 N N . ASN B 1 79 ? -4.77 53.688 38.906 1 65.69 79 ASN B N 1
ATOM 4091 C CA . ASN B 1 79 ? -6.062 53.938 39.531 1 65.69 79 ASN B CA 1
ATOM 4092 C C . ASN B 1 79 ? -7.191 53.938 38.5 1 65.69 79 ASN B C 1
ATOM 4094 O O . ASN B 1 79 ? -6.961 53.688 37.312 1 65.69 79 ASN B O 1
ATOM 4098 N N . ARG B 1 80 ? -8.398 54.156 38.906 1 65.81 80 ARG B N 1
ATOM 4099 C CA . ARG B 1 80 ? -9.602 54.125 38.094 1 65.81 80 ARG B CA 1
ATOM 4100 C C . ARG B 1 80 ? -9.484 55.125 36.938 1 65.81 80 ARG B C 1
ATOM 4102 O O . ARG B 1 80 ? -10.047 54.875 35.844 1 65.81 80 ARG B O 1
ATOM 4109 N N . ASP B 1 81 ? -8.781 56.094 37.125 1 62.69 81 ASP B N 1
ATOM 4110 C CA . ASP B 1 81 ? -8.68 57.156 36.094 1 62.69 81 ASP B CA 1
ATOM 4111 C C . ASP B 1 81 ? -7.465 56.938 35.219 1 62.69 81 ASP B C 1
ATOM 4113 O O . ASP B 1 81 ? -7.133 57.781 34.375 1 62.69 81 ASP B O 1
ATOM 4117 N N . ASN B 1 82 ? -6.773 55.812 35.375 1 67.62 82 ASN B N 1
ATOM 4118 C CA . ASN B 1 82 ? -5.613 55.438 34.562 1 67.62 82 ASN B CA 1
ATOM 4119 C C . ASN B 1 82 ? -4.391 56.281 34.938 1 67.62 82 ASN B C 1
ATOM 4121 O O . ASN B 1 82 ? -3.674 56.75 34.062 1 67.62 82 ASN B O 1
ATOM 4125 N N . THR B 1 83 ? -4.18 56.688 36.312 1 70.81 83 THR B N 1
ATOM 4126 C CA . THR B 1 83 ? -3.004 57.375 36.812 1 70.81 83 THR B CA 1
ATOM 4127 C C . THR B 1 83 ? -2.283 56.531 37.844 1 70.81 83 THR B C 1
ATOM 4129 O O . THR B 1 83 ? -2.914 55.75 38.562 1 70.81 83 THR B O 1
ATOM 4132 N N . TYR B 1 84 ? -0.952 56.594 37.781 1 74.81 84 TYR B N 1
ATOM 4133 C CA . TYR B 1 84 ? -0.149 55.781 38.688 1 74.81 84 TYR B CA 1
ATOM 4134 C C . TYR B 1 84 ? -0.085 56.375 40.094 1 74.81 84 TYR B C 1
ATOM 4136 O O . TYR B 1 84 ? 0.142 57.594 40.219 1 74.81 84 TYR B O 1
ATOM 4144 N N . THR B 1 85 ? -0.514 55.531 41.125 1 75.5 85 THR B N 1
ATOM 4145 C CA . THR B 1 85 ? -0.348 55.906 42.531 1 75.5 85 THR B CA 1
ATOM 4146 C C . THR B 1 85 ? 0.326 54.781 43.312 1 75.5 85 THR B C 1
ATOM 4148 O O . THR B 1 85 ? 0.276 53.625 42.906 1 75.5 85 THR B O 1
ATOM 4151 N N . ASP B 1 86 ? 1.036 55.031 44.344 1 79.75 86 ASP B N 1
ATOM 4152 C CA . ASP B 1 86 ? 1.759 54.062 45.156 1 79.75 86 ASP B CA 1
ATOM 4153 C C . ASP B 1 86 ? 0.828 53.406 46.188 1 79.75 86 ASP B C 1
ATOM 4155 O O . ASP B 1 86 ? 1.017 53.562 47.375 1 79.75 86 ASP B O 1
ATOM 4159 N N . VAL B 1 87 ? -0.283 52.812 45.781 1 78.31 87 VAL B N 1
ATOM 4160 C CA . VAL B 1 87 ? -1.209 52.125 46.656 1 78.31 87 VAL B CA 1
ATOM 4161 C C . VAL B 1 87 ? -1.447 50.719 46.156 1 78.31 87 VAL B C 1
ATOM 4163 O O . VAL B 1 87 ? -1.371 50.469 44.938 1 78.31 87 VAL B O 1
ATOM 4166 N N . ASN B 1 88 ? -1.699 49.719 47.25 1 82 88 ASN B N 1
ATOM 4167 C CA . ASN B 1 88 ? -2.129 48.406 46.844 1 82 88 ASN B CA 1
ATOM 4168 C C . ASN B 1 88 ? -3.523 48.406 46.25 1 82 88 ASN B C 1
ATOM 4170 O O . ASN B 1 88 ? -4.371 49.219 46.625 1 82 88 ASN B O 1
ATOM 4174 N N . SER B 1 89 ? -3.67 47.75 45.125 1 81.5 89 SER B N 1
ATOM 4175 C CA . SER B 1 89 ? -4.98 47.719 44.5 1 81.5 89 SER B CA 1
ATOM 4176 C C . SER B 1 89 ? -5.367 46.312 44.031 1 81.5 89 SER B C 1
ATOM 4178 O O . SER B 1 89 ? -4.504 45.469 43.906 1 81.5 89 SER B O 1
ATOM 4180 N N . GLN B 1 90 ? -6.695 46.094 44.188 1 85.88 90 GLN B N 1
ATOM 4181 C CA . GLN B 1 90 ? -7.27 44.875 43.625 1 85.88 90 GLN B CA 1
ATOM 4182 C C . GLN B 1 90 ? -8.258 45.156 42.5 1 85.88 90 GLN B C 1
ATOM 4184 O O . GLN B 1 90 ? -9.062 46.094 42.625 1 85.88 90 GLN B O 1
ATOM 4189 N N . THR B 1 91 ? -8.031 44.5 41.469 1 86 91 THR B N 1
ATOM 4190 C CA . THR B 1 91 ? -8.938 44.719 40.344 1 86 91 THR B CA 1
ATOM 4191 C C . THR B 1 91 ? -9.508 43.375 39.844 1 86 91 THR B C 1
ATOM 4193 O O . THR B 1 91 ? -8.781 42.406 39.688 1 86 91 THR B O 1
ATOM 4196 N N . SER B 1 92 ? -10.875 43.312 39.781 1 88.5 92 SER B N 1
ATOM 4197 C CA . SER B 1 92 ? -11.562 42.188 39.125 1 88.5 92 SER B CA 1
ATOM 4198 C C . SER B 1 92 ? -12.141 42.625 37.781 1 88.5 92 SER B C 1
ATOM 4200 O O . SER B 1 92 ? -12.773 43.688 37.688 1 88.5 92 SER B O 1
ATOM 4202 N N . SER B 1 93 ? -11.766 41.906 36.781 1 91.38 93 SER B N 1
ATOM 4203 C CA . SER B 1 93 ? -12.297 42.219 35.469 1 91.38 93 SER B CA 1
ATOM 4204 C C . SER B 1 93 ? -12.961 41 34.844 1 91.38 93 SER B C 1
ATOM 4206 O O . SER B 1 93 ? -12.469 39.875 34.969 1 91.38 93 SER B O 1
ATOM 4208 N N . PHE B 1 94 ? -14.18 41.188 34.281 1 92.25 94 PHE B N 1
ATOM 4209 C CA . PHE B 1 94 ? -14.922 40.156 33.531 1 92.25 94 PHE B CA 1
ATOM 4210 C C . PHE B 1 94 ? -15.172 40.625 32.125 1 92.25 94 PHE B C 1
ATOM 4212 O O . PHE B 1 94 ? -15.445 41.812 31.875 1 92.25 94 PHE B O 1
ATOM 4219 N N . SER B 1 95 ? -15.047 39.688 31.266 1 95.19 95 SER B N 1
ATOM 4220 C CA . SER B 1 95 ? -15.336 40.062 29.891 1 95.19 95 SER B CA 1
ATOM 4221 C C . SER B 1 95 ? -16.016 38.906 29.141 1 95.19 95 SER B C 1
ATOM 4223 O O . SER B 1 95 ? -15.672 37.75 29.344 1 95.19 95 SER B O 1
ATOM 4225 N N . LEU B 1 96 ? -17.094 39.156 28.391 1 95.69 96 LEU B N 1
ATOM 4226 C CA . LEU B 1 96 ? -17.734 38.281 27.422 1 95.69 96 LEU B CA 1
ATOM 4227 C C . LEU B 1 96 ? -17.281 38.625 26 1 95.69 96 LEU B C 1
ATOM 4229 O O . LEU B 1 96 ? -17.391 39.781 25.578 1 95.69 96 LEU B O 1
ATOM 4233 N N . THR B 1 97 ? -16.734 37.594 25.406 1 96.88 97 THR B N 1
ATOM 4234 C CA . THR B 1 97 ? -16.203 37.875 24.078 1 96.88 97 THR B CA 1
ATOM 4235 C C . THR B 1 97 ? -16.797 36.906 23.047 1 96.88 97 THR B C 1
ATOM 4237 O O . THR B 1 97 ? -17.062 35.75 23.359 1 96.88 97 THR B O 1
ATOM 4240 N N . THR B 1 98 ? -17.109 37.281 21.766 1 96.88 98 THR B N 1
ATOM 4241 C CA . THR B 1 98 ? -17.531 36.5 20.609 1 96.88 98 THR B CA 1
ATOM 4242 C C . THR B 1 98 ? -16.781 36.938 19.359 1 96.88 98 THR B C 1
ATOM 4244 O O . THR B 1 98 ? -16.422 38.094 19.219 1 96.88 98 THR B O 1
ATOM 4247 N N . GLU B 1 99 ? -16.422 35.969 18.609 1 97.25 99 GLU B N 1
ATOM 4248 C CA . GLU B 1 99 ? -15.688 36.25 17.391 1 97.25 99 GLU B CA 1
ATOM 4249 C C . GLU B 1 99 ? -16.156 35.375 16.234 1 97.25 99 GLU B C 1
ATOM 4251 O O . GLU B 1 99 ? -16.484 34.219 16.438 1 97.25 99 GLU B O 1
ATOM 4256 N N . VAL B 1 100 ? -16.297 35.938 15.016 1 96.25 100 VAL B N 1
ATOM 4257 C CA . VAL B 1 100 ? -16.641 35.188 13.812 1 96.25 100 VAL B CA 1
ATOM 4258 C C . VAL B 1 100 ? -15.766 35.625 12.648 1 96.25 100 VAL B C 1
ATOM 4260 O O . VAL B 1 100 ? -15.5 36.812 12.492 1 96.25 100 VAL B O 1
ATOM 4263 N N . GLY B 1 101 ? -15.203 34.625 11.992 1 94.19 101 GLY B N 1
ATOM 4264 C CA . GLY B 1 101 ? -14.477 34.969 10.773 1 94.19 101 GLY B CA 1
ATOM 4265 C C . GLY B 1 101 ? -15.383 35.344 9.625 1 94.19 101 GLY B C 1
ATOM 4266 O O . GLY B 1 101 ? -16.281 34.562 9.25 1 94.19 101 GLY B O 1
ATOM 4267 N N . LEU B 1 102 ? -15.164 36.562 9.055 1 94.94 102 LEU B N 1
ATOM 4268 C CA . LEU B 1 102 ? -16 37.031 7.953 1 94.94 102 LEU B CA 1
ATOM 4269 C C . LEU B 1 102 ? -15.406 36.656 6.609 1 94.94 102 LEU B C 1
ATOM 4271 O O . LEU B 1 102 ? -16.141 36.312 5.676 1 94.94 102 LEU B O 1
ATOM 4275 N N . PHE B 1 103 ? -14.125 36.75 6.539 1 95.38 103 PHE B N 1
ATOM 4276 C CA . PHE B 1 103 ? -13.414 36.438 5.305 1 95.38 103 PHE B CA 1
ATOM 4277 C C . PHE B 1 103 ? -12.031 35.875 5.609 1 95.38 103 PHE B C 1
ATOM 4279 O O . PHE B 1 103 ? -11.273 36.469 6.395 1 95.38 103 PHE B O 1
ATOM 4286 N N . SER B 1 104 ? -11.719 34.75 5.09 1 94 104 SER B N 1
ATOM 4287 C CA . SER B 1 104 ? -10.43 34.094 5.309 1 94 104 SER B CA 1
ATOM 4288 C C . SER B 1 104 ? -9.805 33.656 3.99 1 94 104 SER B C 1
ATOM 4290 O O . SER B 1 104 ? -9.289 32.562 3.883 1 94 104 SER B O 1
ATOM 4292 N N . GLY B 1 105 ? -9.977 34.5 2.875 1 94.06 105 GLY B N 1
ATOM 4293 C CA . GLY B 1 105 ? -9.422 34.188 1.573 1 94.06 105 GLY B CA 1
ATOM 4294 C C . GLY B 1 105 ? -10.062 32.938 0.96 1 94.06 105 GLY B C 1
ATOM 4295 O O . GLY B 1 105 ? -9.383 32.125 0.34 1 94.06 105 GLY B O 1
ATOM 4296 N N . PHE B 1 106 ? -11.242 32.656 1.326 1 95 106 PHE B N 1
ATOM 4297 C CA . PHE B 1 106 ? -12.062 31.547 0.837 1 95 106 PHE B CA 1
ATOM 4298 C C . PHE B 1 106 ? -11.57 30.219 1.409 1 95 106 PHE B C 1
ATOM 4300 O O . PHE B 1 106 ? -11.867 29.156 0.864 1 95 106 PHE B O 1
ATOM 4307 N N . LYS B 1 107 ? -10.68 30.234 2.402 1 96.38 107 LYS B N 1
ATOM 4308 C CA . LYS B 1 107 ? -10.125 29.016 3.014 1 96.38 107 LYS B CA 1
ATOM 4309 C C . LYS B 1 107 ? -11.234 28.141 3.58 1 96.38 107 LYS B C 1
ATOM 4311 O O . LYS B 1 107 ? -11.273 26.938 3.309 1 96.38 107 LYS B O 1
ATOM 4316 N N . THR B 1 108 ? -12.125 28.734 4.348 1 95.81 108 THR B N 1
ATOM 4317 C CA . THR B 1 108 ? -13.195 27.984 4.996 1 95.81 108 THR B CA 1
ATOM 4318 C C . THR B 1 108 ? -14.102 27.344 3.961 1 95.81 108 THR B C 1
ATOM 4320 O O . THR B 1 108 ? -14.461 26.172 4.094 1 95.81 108 THR B O 1
ATOM 4323 N N . MET B 1 109 ? -14.445 28.078 2.9 1 96.06 109 MET B N 1
ATOM 4324 C CA . MET B 1 109 ? -15.305 27.578 1.837 1 96.06 109 MET B CA 1
ATOM 4325 C C . MET B 1 109 ? -14.664 26.375 1.145 1 96.06 109 MET B C 1
ATOM 4327 O O . MET B 1 109 ? -15.305 25.328 0.982 1 96.06 109 MET B O 1
ATOM 4331 N N . HIS B 1 110 ? -13.398 26.578 0.815 1 97.31 110 HIS B N 1
ATOM 4332 C CA . HIS B 1 110 ? -12.703 25.5 0.118 1 97.31 110 HIS B CA 1
ATOM 4333 C C . HIS B 1 110 ? -12.43 24.328 1.05 1 97.31 110 HIS B C 1
ATOM 4335 O O . HIS B 1 110 ? -12.43 23.172 0.617 1 97.31 110 HIS B O 1
ATOM 4341 N N . SER B 1 111 ? -12.195 24.562 2.357 1 97.75 111 SER B N 1
ATOM 4342 C CA . SER B 1 111 ? -12 23.5 3.334 1 97.75 111 SER B CA 1
ATOM 4343 C C . SER B 1 111 ? -13.25 22.641 3.479 1 97.75 111 SER B C 1
ATOM 4345 O O . SER B 1 111 ? -13.172 21.406 3.502 1 97.75 111 SER B O 1
ATOM 4347 N N . ILE B 1 112 ? -14.414 23.297 3.555 1 97.88 112 ILE B N 1
ATOM 4348 C CA . ILE B 1 112 ? -15.672 22.578 3.635 1 97.88 112 ILE B CA 1
ATOM 4349 C C . ILE B 1 112 ? -15.875 21.75 2.367 1 97.88 112 ILE B C 1
ATOM 4351 O O . ILE B 1 112 ? -16.234 20.578 2.438 1 97.88 112 ILE B O 1
ATOM 4355 N N . ALA B 1 113 ? -15.633 22.359 1.215 1 97.69 113 ALA B N 1
ATOM 4356 C CA . ALA B 1 113 ? -15.766 21.656 -0.056 1 97.69 113 ALA B CA 1
ATOM 4357 C C . ALA B 1 113 ? -14.859 20.422 -0.094 1 97.69 113 ALA B C 1
ATOM 4359 O O . ALA B 1 113 ? -15.281 19.359 -0.545 1 97.69 113 ALA B O 1
ATOM 4360 N N . ARG B 1 114 ? -13.617 20.578 0.404 1 98.12 114 ARG B N 1
ATOM 4361 C CA . ARG B 1 114 ? -12.68 19.469 0.42 1 98.12 114 ARG B CA 1
ATOM 4362 C C . ARG B 1 114 ? -13.18 18.344 1.313 1 98.12 114 ARG B C 1
ATOM 4364 O O . ARG B 1 114 ? -13.117 17.156 0.94 1 98.12 114 ARG B O 1
ATOM 4371 N N . GLN B 1 115 ? -13.664 18.703 2.512 1 98.44 115 GLN B N 1
ATOM 4372 C CA . GLN B 1 115 ? -14.148 17.672 3.438 1 98.44 115 GLN B CA 1
ATOM 4373 C C . GLN B 1 115 ? -15.336 16.922 2.855 1 98.44 115 GLN B C 1
ATOM 4375 O O . GLN B 1 115 ? -15.508 15.734 3.104 1 98.44 115 GLN B O 1
ATOM 4380 N N . LYS B 1 116 ? -16.219 17.641 2.092 1 98.56 116 LYS B N 1
ATOM 4381 C CA . LYS B 1 116 ? -17.328 16.969 1.42 1 98.56 116 LYS B CA 1
ATOM 4382 C C . LYS B 1 116 ? -16.828 15.977 0.38 1 98.56 116 LYS B C 1
ATOM 4384 O O . LYS B 1 116 ? -17.406 14.898 0.217 1 98.56 116 LYS B O 1
ATOM 4389 N N . LEU B 1 117 ? -15.812 16.406 -0.354 1 98.62 117 LEU B N 1
ATOM 4390 C CA . LEU B 1 117 ? -15.219 15.492 -1.317 1 98.62 117 LEU B CA 1
ATOM 4391 C C . LEU B 1 117 ? -14.617 14.281 -0.612 1 98.62 117 LEU B C 1
ATOM 4393 O O . LEU B 1 117 ? -14.742 13.156 -1.092 1 98.62 117 LEU B O 1
ATOM 4397 N N . GLU B 1 118 ? -13.984 14.508 0.571 1 98.62 118 GLU B N 1
ATOM 4398 C CA . GLU B 1 118 ? -13.438 13.406 1.357 1 98.62 118 GLU B CA 1
ATOM 4399 C C . GLU B 1 118 ? -14.547 12.453 1.809 1 98.62 118 GLU B C 1
ATOM 4401 O O . GLU B 1 118 ? -14.336 11.242 1.885 1 98.62 118 GLU B O 1
ATOM 4406 N N . LEU B 1 119 ? -15.688 13.047 2.123 1 98.69 119 LEU B N 1
ATOM 4407 C CA . LEU B 1 119 ? -16.844 12.227 2.48 1 98.69 119 LEU B CA 1
ATOM 4408 C C . LEU B 1 119 ? -17.25 11.344 1.309 1 98.69 119 LEU B C 1
ATOM 4410 O O . LEU B 1 119 ? -17.531 10.156 1.486 1 98.69 119 LEU B O 1
ATOM 4414 N N . LYS B 1 120 ? -17.312 11.906 0.127 1 98.62 120 LYS B N 1
ATOM 4415 C CA . LYS B 1 120 ? -17.641 11.148 -1.077 1 98.62 120 LYS B CA 1
ATOM 4416 C C . LYS B 1 120 ? -16.625 10.031 -1.314 1 98.62 120 LYS B C 1
ATOM 4418 O O . LYS B 1 120 ? -17 8.914 -1.69 1 98.62 120 LYS B O 1
ATOM 4423 N N . ILE B 1 121 ? -15.312 10.305 -1.104 1 98.56 121 ILE B N 1
ATOM 4424 C CA . ILE B 1 121 ? -14.25 9.32 -1.261 1 98.56 121 ILE B CA 1
ATOM 4425 C C . ILE B 1 121 ? -14.5 8.141 -0.315 1 98.56 121 ILE B C 1
ATOM 4427 O O . ILE B 1 121 ? -14.453 6.984 -0.731 1 98.56 121 ILE B O 1
ATOM 4431 N N . ASN B 1 122 ? -14.812 8.453 0.934 1 98.5 122 ASN B N 1
ATOM 4432 C CA . ASN B 1 122 ? -15.023 7.402 1.921 1 98.5 122 ASN B CA 1
ATOM 4433 C C . ASN B 1 122 ? -16.266 6.574 1.598 1 98.5 122 ASN B C 1
ATOM 4435 O O . ASN B 1 122 ? -16.297 5.371 1.863 1 98.5 122 ASN B O 1
ATOM 4439 N N . ARG B 1 123 ? -17.266 7.219 1.019 1 98.56 123 ARG B N 1
ATOM 4440 C CA . ARG B 1 123 ? -18.438 6.477 0.569 1 98.56 123 ARG B CA 1
ATOM 4441 C C . ARG B 1 123 ? -18.062 5.48 -0.526 1 98.56 123 ARG B C 1
ATOM 4443 O O . ARG B 1 123 ? -18.5 4.332 -0.497 1 98.56 123 ARG B O 1
ATOM 4450 N N . GLU B 1 124 ? -17.281 5.996 -1.471 1 98.31 124 GLU B N 1
ATOM 4451 C CA . GLU B 1 124 ? -16.828 5.109 -2.535 1 98.31 124 GLU B CA 1
ATOM 4452 C C . GLU B 1 124 ? -15.961 3.984 -1.981 1 98.31 124 GLU B C 1
ATOM 4454 O O . GLU B 1 124 ? -16.031 2.848 -2.453 1 98.31 124 GLU B O 1
ATOM 4459 N N . LEU B 1 125 ? -15.133 4.25 -0.997 1 98.19 125 LEU B N 1
ATOM 4460 C CA . LEU B 1 125 ? -14.289 3.232 -0.383 1 98.19 125 LEU B CA 1
ATOM 4461 C C . LEU B 1 125 ? -15.133 2.18 0.328 1 98.19 125 LEU B C 1
ATOM 4463 O O . LEU B 1 125 ? -14.781 0.997 0.337 1 98.19 125 LEU B O 1
ATOM 4467 N N . LEU B 1 126 ? -16.203 2.617 0.944 1 98.25 126 LEU B N 1
ATOM 4468 C CA . LEU B 1 126 ? -17.125 1.656 1.541 1 98.25 126 LEU B CA 1
ATOM 4469 C C . LEU B 1 126 ? -17.703 0.719 0.482 1 98.25 126 LEU B C 1
ATOM 4471 O O . LEU B 1 126 ? -17.766 -0.495 0.69 1 98.25 126 LEU B O 1
ATOM 4475 N N . GLU B 1 127 ? -18.109 1.271 -0.634 1 97.38 127 GLU B N 1
ATOM 4476 C CA . GLU B 1 127 ? -18.609 0.452 -1.73 1 97.38 127 GLU B CA 1
ATOM 4477 C C . GLU B 1 127 ? -17.547 -0.502 -2.25 1 97.38 127 GLU B C 1
ATOM 4479 O O . GLU B 1 127 ? -17.844 -1.637 -2.627 1 97.38 127 GLU B O 1
ATOM 4484 N N . LYS B 1 128 ? -16.281 -0.052 -2.295 1 97.31 128 LYS B N 1
ATOM 4485 C CA . LYS B 1 128 ? -15.18 -0.913 -2.715 1 97.31 128 LYS B CA 1
ATOM 4486 C C . LYS B 1 128 ? -15.023 -2.107 -1.778 1 97.31 128 LYS B C 1
ATOM 4488 O O . LYS B 1 128 ? -14.859 -3.242 -2.232 1 97.31 128 LYS B O 1
ATOM 4493 N N . VAL B 1 129 ? -15.102 -1.838 -0.483 1 97.69 129 VAL B N 1
ATOM 4494 C CA . VAL B 1 129 ? -14.977 -2.91 0.498 1 97.69 129 VAL B CA 1
ATOM 4495 C C . VAL B 1 129 ? -16.125 -3.902 0.332 1 97.69 129 VAL B C 1
ATOM 4497 O O . VAL B 1 129 ? -15.922 -5.117 0.417 1 97.69 129 VAL B O 1
ATOM 4500 N N . ARG B 1 130 ? -17.312 -3.389 0.068 1 96.88 130 ARG B N 1
ATOM 4501 C CA . ARG B 1 130 ? -18.453 -4.254 -0.174 1 96.88 130 ARG B CA 1
ATOM 4502 C C . ARG B 1 130 ? -18.234 -5.141 -1.393 1 96.88 130 ARG B C 1
ATOM 4504 O O . ARG B 1 130 ? -18.5 -6.344 -1.349 1 96.88 130 ARG B O 1
ATOM 4511 N N . ASN B 1 131 ? -17.734 -4.531 -2.445 1 96.06 131 ASN B N 1
ATOM 4512 C CA . ASN B 1 131 ? -17.406 -5.285 -3.648 1 96.06 131 ASN B CA 1
ATOM 4513 C C . ASN B 1 131 ? -16.344 -6.359 -3.367 1 96.06 131 ASN B C 1
ATOM 4515 O O . ASN B 1 131 ? -16.484 -7.5 -3.812 1 96.06 131 ASN B O 1
ATOM 4519 N N . ASP B 1 132 ? -15.297 -5.949 -2.631 1 96.62 132 ASP B N 1
ATOM 4520 C CA . ASP B 1 132 ? -14.219 -6.879 -2.322 1 96.62 132 ASP B CA 1
ATOM 4521 C C . ASP B 1 132 ? -14.734 -8.078 -1.528 1 96.62 132 ASP B C 1
ATOM 4523 O O . ASP B 1 132 ? -14.359 -9.219 -1.808 1 96.62 132 ASP B O 1
ATOM 4527 N N . ILE B 1 133 ? -15.562 -7.805 -0.607 1 97.19 133 ILE B N 1
ATOM 4528 C CA . ILE B 1 133 ? -16.109 -8.867 0.233 1 97.19 133 ILE B CA 1
ATOM 4529 C C . ILE B 1 133 ? -17.016 -9.766 -0.598 1 97.19 133 ILE B C 1
ATOM 4531 O O . ILE B 1 133 ? -16.969 -10.992 -0.471 1 97.19 133 ILE B O 1
ATOM 4535 N N . SER B 1 134 ? -17.859 -9.219 -1.444 1 96.94 134 SER B N 1
ATOM 4536 C CA . SER B 1 134 ? -18.719 -10 -2.318 1 96.94 134 SER B CA 1
ATOM 4537 C C . SER B 1 134 ? -17.906 -10.922 -3.217 1 96.94 134 SER B C 1
ATOM 4539 O O . SER B 1 134 ? -18.266 -12.094 -3.398 1 96.94 134 SER B O 1
ATOM 4541 N N . LEU B 1 135 ? -16.859 -10.383 -3.768 1 96.38 135 LEU B N 1
ATOM 4542 C CA . LEU B 1 135 ? -15.992 -11.188 -4.629 1 96.38 135 LEU B CA 1
ATOM 4543 C C . LEU B 1 135 ? -15.328 -12.312 -3.842 1 96.38 135 LEU B C 1
ATOM 4545 O O . LEU B 1 135 ? -15.242 -13.445 -4.32 1 96.38 135 LEU B O 1
ATOM 4549 N N . GLN B 1 136 ? -14.891 -11.992 -2.617 1 97.25 136 GLN B N 1
ATOM 4550 C CA . GLN B 1 136 ? -14.234 -13 -1.784 1 97.25 136 GLN B CA 1
ATOM 4551 C C . GLN B 1 136 ? -15.195 -14.125 -1.421 1 97.25 136 GLN B C 1
ATOM 4553 O O . GLN B 1 136 ? -14.812 -15.297 -1.447 1 97.25 136 GLN B O 1
ATOM 4558 N N . VAL B 1 137 ? -16.375 -13.75 -1.123 1 97.44 137 VAL B N 1
ATOM 4559 C CA . VAL B 1 137 ? -17.391 -14.75 -0.806 1 97.44 137 VAL B CA 1
ATOM 4560 C C . VAL B 1 137 ? -17.641 -15.633 -2.023 1 97.44 137 VAL B C 1
ATOM 4562 O O . VAL B 1 137 ? -17.734 -16.859 -1.9 1 97.44 137 VAL B O 1
ATOM 4565 N N . THR B 1 138 ? -17.719 -15.023 -3.17 1 96.69 138 THR B N 1
ATOM 4566 C CA . THR B 1 138 ? -17.938 -15.773 -4.402 1 96.69 138 THR B CA 1
ATOM 4567 C C . THR B 1 138 ? -16.812 -16.766 -4.652 1 96.69 138 THR B C 1
ATOM 4569 O O . THR B 1 138 ? -17.062 -17.922 -4.992 1 96.69 138 THR B O 1
ATOM 4572 N N . ILE B 1 139 ? -15.602 -16.297 -4.441 1 97.25 139 ILE B N 1
ATOM 4573 C CA . ILE B 1 139 ? -14.438 -17.156 -4.645 1 97.25 139 ILE B CA 1
ATOM 4574 C C . ILE B 1 139 ? -14.492 -18.344 -3.689 1 97.25 139 ILE B C 1
ATOM 4576 O O . ILE B 1 139 ? -14.32 -19.484 -4.105 1 97.25 139 ILE B O 1
ATOM 4580 N N . CYS B 1 140 ? -14.789 -18.047 -2.467 1 97.69 140 CYS B N 1
ATOM 4581 C CA . CYS B 1 140 ? -14.867 -19.109 -1.47 1 97.69 140 CYS B CA 1
ATOM 4582 C C . CYS B 1 140 ? -16.016 -20.078 -1.775 1 97.69 140 CYS B C 1
ATOM 4584 O O . CYS B 1 140 ? -15.867 -21.281 -1.616 1 97.69 140 CYS B O 1
ATOM 4586 N N . TYR B 1 141 ? -17.125 -19.562 -2.209 1 97.12 141 TYR B N 1
ATOM 4587 C CA . TYR B 1 141 ? -18.297 -20.359 -2.537 1 97.12 141 TYR B CA 1
ATOM 4588 C C . TYR B 1 141 ? -17.984 -21.375 -3.635 1 97.12 141 TYR B C 1
ATOM 4590 O O . TYR B 1 141 ? -18.25 -22.562 -3.49 1 97.12 141 TYR B O 1
ATOM 4598 N N . TYR B 1 142 ? -17.359 -20.906 -4.691 1 96.44 142 TYR B N 1
ATOM 4599 C CA . TYR B 1 142 ? -17.016 -21.781 -5.809 1 96.44 142 TYR B CA 1
ATOM 4600 C C . TYR B 1 142 ? -15.93 -22.766 -5.414 1 96.44 142 TYR B C 1
ATOM 4602 O O . TYR B 1 142 ? -15.914 -23.906 -5.895 1 96.44 142 TYR B O 1
ATOM 4610 N N . GLN B 1 143 ? -15.055 -22.312 -4.535 1 97.5 143 GLN B N 1
ATOM 4611 C CA . GLN B 1 143 ? -14.016 -23.219 -4.066 1 97.5 143 GLN B CA 1
ATOM 4612 C C . GLN B 1 143 ? -14.617 -24.391 -3.287 1 97.5 143 GLN B C 1
ATOM 4614 O O . GLN B 1 143 ? -14.164 -25.531 -3.416 1 97.5 143 GLN B O 1
ATOM 4619 N N . ILE B 1 144 ? -15.617 -24.109 -2.502 1 97.56 144 ILE B N 1
ATOM 4620 C CA . ILE B 1 144 ? -16.281 -25.156 -1.748 1 97.56 144 ILE B CA 1
ATOM 4621 C C . ILE B 1 144 ? -16.953 -26.141 -2.711 1 97.56 144 ILE B C 1
ATOM 4623 O O . ILE B 1 144 ? -16.875 -27.359 -2.535 1 97.56 144 ILE B O 1
ATOM 4627 N N . LEU B 1 145 ? -17.609 -25.594 -3.738 1 97.25 145 LEU B N 1
ATOM 4628 C CA . LEU B 1 145 ? -18.266 -26.453 -4.723 1 97.25 145 LEU B CA 1
ATOM 4629 C C . LEU B 1 145 ? -17.234 -27.344 -5.414 1 97.25 145 LEU B C 1
ATOM 4631 O O . LEU B 1 145 ? -17.484 -28.547 -5.613 1 97.25 145 LEU B O 1
ATOM 4635 N N . LEU B 1 146 ? -16.109 -26.75 -5.75 1 97.19 146 LEU B N 1
ATOM 4636 C CA . LEU B 1 146 ? -15.039 -27.531 -6.363 1 97.19 146 LEU B CA 1
ATOM 4637 C C . LEU B 1 146 ? -14.531 -28.594 -5.402 1 97.19 146 LEU B C 1
ATOM 4639 O O . LEU B 1 146 ? -14.398 -29.766 -5.781 1 97.19 146 LEU B O 1
ATOM 4643 N N . ASP B 1 147 ? -14.32 -28.219 -4.152 1 97.56 147 ASP B N 1
ATOM 4644 C CA . ASP B 1 147 ? -13.766 -29.141 -3.17 1 97.56 147 ASP B CA 1
ATOM 4645 C C . ASP B 1 147 ? -14.742 -30.281 -2.865 1 97.56 147 ASP B C 1
ATOM 4647 O O . ASP B 1 147 ? -14.336 -31.406 -2.602 1 97.56 147 ASP B O 1
ATOM 4651 N N . LYS B 1 148 ? -16.047 -30.031 -2.926 1 96.75 148 LYS B N 1
ATOM 4652 C CA . LYS B 1 148 ? -17.047 -31.078 -2.775 1 96.75 148 LYS B CA 1
ATOM 4653 C C . LYS B 1 148 ? -16.953 -32.125 -3.891 1 96.75 148 LYS B C 1
ATOM 4655 O O . LYS B 1 148 ? -17.016 -33.312 -3.637 1 96.75 148 LYS B O 1
ATOM 4660 N N . GLU B 1 149 ? -16.766 -31.547 -5.082 1 95.88 149 GLU B N 1
ATOM 4661 C CA . GLU B 1 149 ? -16.641 -32.438 -6.219 1 95.88 149 GLU B CA 1
ATOM 4662 C C . GLU B 1 149 ? -15.367 -33.281 -6.145 1 95.88 149 GLU B C 1
ATOM 4664 O O . GLU B 1 149 ? -15.367 -34.469 -6.445 1 95.88 149 GLU B O 1
ATOM 4669 N N . ILE B 1 150 ? -14.297 -32.625 -5.699 1 97.06 150 ILE B N 1
ATOM 4670 C CA . ILE B 1 150 ? -13.016 -33.312 -5.578 1 97.06 150 ILE B CA 1
ATOM 4671 C C . ILE B 1 150 ? -13.117 -34.406 -4.504 1 97.06 150 ILE B C 1
ATOM 4673 O O . ILE B 1 150 ? -12.617 -35.5 -4.684 1 97.06 150 ILE B O 1
ATOM 4677 N N . ALA B 1 151 ? -13.789 -34.125 -3.414 1 97 151 ALA B N 1
ATOM 4678 C CA . ALA B 1 151 ? -13.992 -35.094 -2.354 1 97 151 ALA B CA 1
ATOM 4679 C C . ALA B 1 151 ? -14.836 -36.25 -2.848 1 97 151 ALA B C 1
ATOM 4681 O O . ALA B 1 151 ? -14.562 -37.406 -2.523 1 97 151 ALA B O 1
ATOM 4682 N N . ALA B 1 152 ? -15.82 -35.969 -3.641 1 96.19 152 ALA B N 1
ATOM 4683 C CA . ALA B 1 152 ? -16.672 -37 -4.195 1 96.19 152 ALA B CA 1
ATOM 4684 C C . ALA B 1 152 ? -15.891 -37.906 -5.125 1 96.19 152 ALA B C 1
ATOM 4686 O O . ALA B 1 152 ? -16.078 -39.125 -5.113 1 96.19 152 ALA B O 1
ATOM 4687 N N . ILE B 1 153 ? -15 -37.281 -5.91 1 94.88 153 ILE B N 1
ATOM 4688 C CA . ILE B 1 153 ? -14.164 -38.062 -6.82 1 94.88 153 ILE B CA 1
ATOM 4689 C C . ILE B 1 153 ? -13.242 -38.969 -6.016 1 94.88 153 ILE B C 1
ATOM 4691 O O . ILE B 1 153 ? -13.078 -40.156 -6.359 1 94.88 153 ILE B O 1
ATOM 4695 N N . ALA B 1 154 ? -12.68 -38.469 -4.93 1 95.75 154 ALA B N 1
ATOM 4696 C CA . ALA B 1 154 ? -11.797 -39.281 -4.078 1 95.75 154 ALA B CA 1
ATOM 4697 C C . ALA B 1 154 ? -12.555 -40.438 -3.436 1 95.75 154 ALA B C 1
ATOM 4699 O O . ALA B 1 154 ? -12.039 -41.562 -3.352 1 95.75 154 ALA B O 1
ATOM 4700 N N . ASP B 1 155 ? -13.781 -40.25 -3.039 1 96 155 ASP B N 1
ATOM 4701 C CA . ASP B 1 155 ? -14.602 -41.281 -2.438 1 96 155 ASP B CA 1
ATOM 4702 C C . ASP B 1 155 ? -14.969 -42.375 -3.459 1 96 155 ASP B C 1
ATOM 4704 O O . ASP B 1 155 ? -14.992 -43.562 -3.135 1 96 155 ASP B O 1
ATOM 4708 N N . GLU B 1 156 ? -15.234 -41.875 -4.629 1 94.38 156 GLU B N 1
ATOM 4709 C CA . GLU B 1 156 ? -15.547 -42.812 -5.699 1 94.38 156 GLU B CA 1
ATOM 4710 C C . GLU B 1 156 ? -14.367 -43.75 -5.984 1 94.38 156 GLU B C 1
ATOM 4712 O O . GLU B 1 156 ? -14.555 -44.906 -6.324 1 94.38 156 GLU B O 1
ATOM 4717 N N . GLN B 1 157 ? -13.188 -43.25 -5.828 1 94.62 157 GLN B N 1
ATOM 4718 C CA . GLN B 1 157 ? -11.992 -44.062 -6.051 1 94.62 157 GLN B CA 1
ATOM 4719 C C . GLN B 1 157 ? -11.891 -45.188 -5.027 1 94.62 157 GLN B C 1
ATOM 4721 O O . GLN B 1 157 ? -11.43 -46.281 -5.355 1 94.62 157 GLN B O 1
ATOM 4726 N N . ILE B 1 158 ? -12.281 -44.906 -3.828 1 95.06 158 ILE B N 1
ATOM 4727 C CA . ILE B 1 158 ? -12.266 -45.938 -2.787 1 95.06 158 ILE B CA 1
ATOM 4728 C C . ILE B 1 158 ? -13.227 -47.062 -3.154 1 95.06 158 ILE B C 1
ATOM 4730 O O . ILE B 1 158 ? -12.891 -48.219 -3.033 1 95.06 158 ILE B O 1
ATOM 4734 N N . ILE B 1 159 ? -14.336 -46.656 -3.664 1 94.25 159 ILE B N 1
ATOM 4735 C CA . ILE B 1 159 ? -15.344 -47.656 -4.043 1 94.25 159 ILE B CA 1
ATOM 4736 C C . ILE B 1 159 ? -14.82 -48.531 -5.176 1 94.25 159 ILE B C 1
ATOM 4738 O O . ILE B 1 159 ? -14.914 -49.75 -5.113 1 94.25 159 ILE B O 1
ATOM 4742 N N . LEU B 1 160 ? -14.195 -47.875 -6.137 1 91 160 LEU B N 1
ATOM 4743 C CA . LEU B 1 160 ? -13.656 -48.594 -7.281 1 91 160 LEU B CA 1
ATOM 4744 C C . LEU B 1 160 ? -12.539 -49.531 -6.844 1 91 160 LEU B C 1
ATOM 4746 O O . LEU B 1 160 ? -12.469 -50.688 -7.312 1 91 160 LEU B O 1
ATOM 4750 N N . THR B 1 161 ? -11.719 -49.094 -5.949 1 94.5 161 THR B N 1
ATOM 4751 C CA . THR B 1 161 ? -10.586 -49.906 -5.512 1 94.5 161 THR B CA 1
ATOM 4752 C C . THR B 1 161 ? -11.055 -51.031 -4.605 1 94.5 161 THR B C 1
ATOM 4754 O O . THR B 1 161 ? -10.484 -52.125 -4.633 1 94.5 161 THR B O 1
ATOM 4757 N N . ARG B 1 162 ? -12.094 -50.875 -3.834 1 94.5 162 ARG B N 1
ATOM 4758 C CA . ARG B 1 162 ? -12.672 -51.938 -3.037 1 94.5 162 ARG B CA 1
ATOM 4759 C C . ARG B 1 162 ? -13.25 -53.031 -3.93 1 94.5 162 ARG B C 1
ATOM 4761 O O . ARG B 1 162 ? -13.094 -54.219 -3.646 1 94.5 162 ARG B O 1
ATOM 4768 N N . GLU B 1 163 ? -13.891 -52.594 -4.977 1 91.81 163 GLU B N 1
ATOM 4769 C CA . GLU B 1 163 ? -14.391 -53.531 -5.957 1 91.81 163 GLU B CA 1
ATOM 4770 C C . GLU B 1 163 ? -13.25 -54.312 -6.605 1 91.81 163 GLU B C 1
ATOM 4772 O O . GLU B 1 163 ? -13.367 -55.531 -6.82 1 91.81 163 GLU B O 1
ATOM 4777 N N . GLN B 1 164 ? -12.234 -53.594 -6.863 1 90.94 164 GLN B N 1
ATOM 4778 C CA . GLN B 1 164 ? -11.055 -54.219 -7.445 1 90.94 164 GLN B CA 1
ATOM 4779 C C . GLN B 1 164 ? -10.445 -55.25 -6.484 1 90.94 164 GLN B C 1
ATOM 4781 O O . GLN B 1 164 ? -9.977 -56.281 -6.906 1 90.94 164 GLN B O 1
ATOM 4786 N N . GLU B 1 165 ? -10.414 -54.844 -5.211 1 93.06 165 GLU B N 1
ATOM 4787 C CA . GLU B 1 165 ? -9.875 -55.75 -4.203 1 93.06 165 GLU B CA 1
ATOM 4788 C C . GLU B 1 165 ? -10.664 -57.062 -4.156 1 93.06 165 GLU B C 1
ATOM 4790 O O . GLU B 1 165 ? -10.078 -58.156 -4.125 1 93.06 165 GLU B O 1
ATOM 4795 N N . GLU B 1 166 ? -11.938 -56.969 -4.203 1 92.38 166 GLU B N 1
ATOM 4796 C CA . GLU B 1 166 ? -12.805 -58.156 -4.164 1 92.38 166 GLU B CA 1
ATOM 4797 C C . GLU B 1 166 ? -12.617 -59 -5.41 1 92.38 166 GLU B C 1
ATOM 4799 O O . GLU B 1 166 ? -12.531 -60.25 -5.316 1 92.38 166 GLU B O 1
ATOM 4804 N N . MET B 1 167 ? -12.523 -58.312 -6.449 1 89.31 167 MET B N 1
ATOM 4805 C CA . MET B 1 167 ? -12.328 -59.062 -7.703 1 89.31 167 MET B CA 1
ATOM 4806 C C . MET B 1 167 ? -10.977 -59.781 -7.707 1 89.31 167 MET B C 1
ATOM 4808 O O . MET B 1 167 ? -10.891 -60.938 -8.102 1 89.31 167 MET B O 1
ATOM 4812 N N . THR B 1 168 ? -9.945 -59.062 -7.285 1 91.69 168 THR B N 1
ATOM 4813 C CA . THR B 1 168 ? -8.602 -59.625 -7.27 1 91.69 168 THR B CA 1
ATOM 4814 C C . THR B 1 168 ? -8.516 -60.812 -6.289 1 91.69 168 THR B C 1
ATOM 4816 O O . THR B 1 168 ? -7.82 -61.781 -6.543 1 91.69 168 THR B O 1
ATOM 4819 N N . ARG B 1 169 ? -9.242 -60.719 -5.199 1 91.88 169 ARG B N 1
ATOM 4820 C CA . ARG B 1 169 ? -9.289 -61.781 -4.223 1 91.88 169 ARG B CA 1
ATOM 4821 C C . ARG B 1 169 ? -9.906 -63.062 -4.824 1 91.88 169 ARG B C 1
ATOM 4823 O O . ARG B 1 169 ? -9.422 -64.188 -4.59 1 91.88 169 ARG B O 1
ATOM 4830 N N . VAL B 1 170 ? -10.922 -62.875 -5.629 1 90.81 170 VAL B N 1
ATOM 4831 C CA . VAL B 1 170 ? -11.594 -64 -6.277 1 90.81 170 VAL B CA 1
ATOM 4832 C C . VAL B 1 170 ? -10.664 -64.625 -7.309 1 90.81 170 VAL B C 1
ATOM 4834 O O . VAL B 1 170 ? -10.547 -65.875 -7.383 1 90.81 170 VAL B O 1
ATOM 4837 N N . LEU B 1 171 ? -9.992 -63.812 -8.039 1 88.81 171 LEU B N 1
ATOM 4838 C CA . LEU B 1 171 ? -9.07 -64.312 -9.055 1 88.81 171 LEU B CA 1
ATOM 4839 C C . LEU B 1 171 ? -7.895 -65.062 -8.414 1 88.81 171 LEU B C 1
ATOM 4841 O O . LEU B 1 171 ? -7.426 -66.062 -8.93 1 88.81 171 LEU B O 1
ATOM 4845 N N . ALA B 1 172 ? -7.434 -64.562 -7.254 1 90 172 ALA B N 1
ATOM 4846 C CA . ALA B 1 172 ? -6.316 -65.125 -6.539 1 90 172 ALA B CA 1
ATOM 4847 C C . ALA B 1 172 ? -6.719 -66.5 -5.961 1 90 172 ALA B C 1
ATOM 4849 O O . ALA B 1 172 ? -5.945 -67.438 -6.004 1 90 172 ALA B O 1
ATOM 4850 N N . THR B 1 173 ? -7.871 -66.562 -5.504 1 90.69 173 THR B N 1
ATOM 4851 C CA . THR B 1 173 ? -8.375 -67.812 -4.918 1 90.69 173 THR B CA 1
ATOM 4852 C C . THR B 1 173 ? -8.508 -68.938 -5.977 1 90.69 173 THR B C 1
ATOM 4854 O O . THR B 1 173 ? -8.328 -70.125 -5.684 1 90.69 173 THR B O 1
ATOM 4857 N N . HIS B 1 174 ? -8.68 -68.5 -7.234 1 89.12 174 HIS B N 1
ATOM 4858 C CA . HIS B 1 174 ? -8.82 -69.438 -8.336 1 89.12 174 HIS B CA 1
ATOM 4859 C C . HIS B 1 174 ? -7.496 -69.625 -9.062 1 89.12 174 HIS B C 1
ATOM 4861 O O . HIS B 1 174 ? -7.457 -70.25 -10.117 1 89.12 174 HIS B O 1
ATOM 4867 N N . GLY B 1 175 ? -6.355 -69 -8.547 1 85.06 175 GLY B N 1
ATOM 4868 C CA . GLY B 1 175 ? -5.008 -69.188 -9.047 1 85.06 175 GLY B CA 1
ATOM 4869 C C . GLY B 1 175 ? -4.719 -68.5 -10.336 1 85.06 175 GLY B C 1
ATOM 4870 O O . GLY B 1 175 ? -3.746 -68.75 -11.031 1 85.06 175 GLY B O 1
ATOM 4871 N N . LYS B 1 176 ? -5.582 -67.5 -10.617 1 83.38 176 LYS B N 1
ATOM 4872 C CA . LYS B 1 176 ? -5.43 -66.812 -11.875 1 83.38 176 LYS B CA 1
ATOM 4873 C C . LYS B 1 176 ? -4.449 -65.625 -11.727 1 83.38 176 LYS B C 1
ATOM 4875 O O . LYS B 1 176 ? -3.844 -65.188 -12.703 1 83.38 176 LYS B O 1
ATOM 4880 N N . VAL B 1 177 ? -4.457 -65.125 -10.477 1 86.12 177 VAL B N 1
ATOM 4881 C CA . VAL B 1 177 ? -3.508 -64 -10.195 1 86.12 177 VAL B CA 1
ATOM 4882 C C . VAL B 1 177 ? -2.736 -64.312 -8.914 1 86.12 177 VAL B C 1
ATOM 4884 O O . VAL B 1 177 ? -3.182 -65.125 -8.094 1 86.12 177 VAL B O 1
ATOM 4887 N N . ALA B 1 178 ? -1.546 -63.812 -8.859 1 86.94 178 ALA B N 1
ATOM 4888 C CA . ALA B 1 178 ? -0.721 -64.062 -7.672 1 86.94 178 ALA B CA 1
ATOM 4889 C C . ALA B 1 178 ? -1.308 -63.312 -6.453 1 86.94 178 ALA B C 1
ATOM 4891 O O . ALA B 1 178 ? -1.939 -62.281 -6.586 1 86.94 178 ALA B O 1
ATOM 4892 N N . GLU B 1 179 ? -1.053 -63.875 -5.32 1 87.75 179 GLU B N 1
ATOM 4893 C CA . GLU B 1 179 ? -1.514 -63.281 -4.066 1 87.75 179 GLU B CA 1
ATOM 4894 C C . GLU B 1 179 ? -0.873 -61.906 -3.832 1 87.75 179 GLU B C 1
ATOM 4896 O O . GLU B 1 179 ? -1.452 -61.062 -3.16 1 87.75 179 GLU B O 1
ATOM 4901 N N . SER B 1 180 ? 0.252 -61.719 -4.426 1 89.56 180 SER B N 1
ATOM 4902 C CA . SER B 1 180 ? 0.964 -60.469 -4.293 1 89.56 180 SER B CA 1
ATOM 4903 C C . SER B 1 180 ? 0.163 -59.312 -4.895 1 89.56 180 SER B C 1
ATOM 4905 O O . SER B 1 180 ? 0.284 -58.156 -4.453 1 89.56 180 SER B O 1
ATOM 4907 N N . GLN B 1 181 ? -0.677 -59.594 -5.789 1 89.88 181 GLN B N 1
ATOM 4908 C CA . GLN B 1 181 ? -1.491 -58.594 -6.434 1 89.88 181 GLN B CA 1
ATOM 4909 C C . GLN B 1 181 ? -2.584 -58.062 -5.496 1 89.88 181 GLN B C 1
ATOM 4911 O O . GLN B 1 181 ? -2.975 -56.906 -5.562 1 89.88 181 GLN B O 1
ATOM 4916 N N . VAL B 1 182 ? -3.033 -58.969 -4.676 1 91.94 182 VAL B N 1
ATOM 4917 C CA . VAL B 1 182 ? -4.027 -58.562 -3.689 1 91.94 182 VAL B CA 1
ATOM 4918 C C . VAL B 1 182 ? -3.416 -57.562 -2.721 1 91.94 182 VAL B C 1
ATOM 4920 O O . VAL B 1 182 ? -4.059 -56.562 -2.355 1 91.94 182 VAL B O 1
ATOM 4923 N N . LEU B 1 183 ? -2.17 -57.781 -2.459 1 92.44 183 LEU B N 1
ATOM 4924 C CA . LEU B 1 183 ? -1.471 -56.875 -1.558 1 92.44 183 LEU B CA 1
ATOM 4925 C C . LEU B 1 183 ? -1.253 -55.531 -2.217 1 92.44 183 LEU B C 1
ATOM 4927 O O . LEU B 1 183 ? -1.324 -54.5 -1.552 1 92.44 183 LEU B O 1
ATOM 4931 N N . THR B 1 184 ? -1.058 -55.5 -3.465 1 91.69 184 THR B N 1
ATOM 4932 C CA . THR B 1 184 ? -0.873 -54.25 -4.215 1 91.69 184 THR B CA 1
ATOM 4933 C C . THR B 1 184 ? -2.16 -53.438 -4.23 1 91.69 184 THR B C 1
ATOM 4935 O O . THR B 1 184 ? -2.125 -52.219 -4.082 1 91.69 184 THR B O 1
ATOM 4938 N N . VAL B 1 185 ? -3.238 -54.125 -4.355 1 92.75 185 VAL B N 1
ATOM 4939 C CA . VAL B 1 185 ? -4.523 -53.438 -4.383 1 92.75 185 VAL B CA 1
ATOM 4940 C C . VAL B 1 185 ? -4.844 -52.875 -2.998 1 92.75 185 VAL B C 1
ATOM 4942 O O . VAL B 1 185 ? -5.395 -51.781 -2.871 1 92.75 185 VAL B O 1
ATOM 4945 N N . LYS B 1 186 ? -4.438 -53.625 -1.994 1 93.38 186 LYS B N 1
ATOM 4946 C CA . LYS B 1 186 ? -4.656 -53.188 -0.626 1 93.38 186 LYS B CA 1
ATOM 4947 C C . LYS B 1 186 ? -3.846 -51.906 -0.333 1 93.38 186 LYS B C 1
ATOM 4949 O O . LYS B 1 186 ? -4.324 -51 0.344 1 93.38 186 LYS B O 1
ATOM 4954 N N . ALA B 1 187 ? -2.658 -51.906 -0.815 1 93.44 187 ALA B N 1
ATOM 4955 C CA . ALA B 1 187 ? -1.817 -50.719 -0.668 1 93.44 187 ALA B CA 1
ATOM 4956 C C . ALA B 1 187 ? -2.428 -49.531 -1.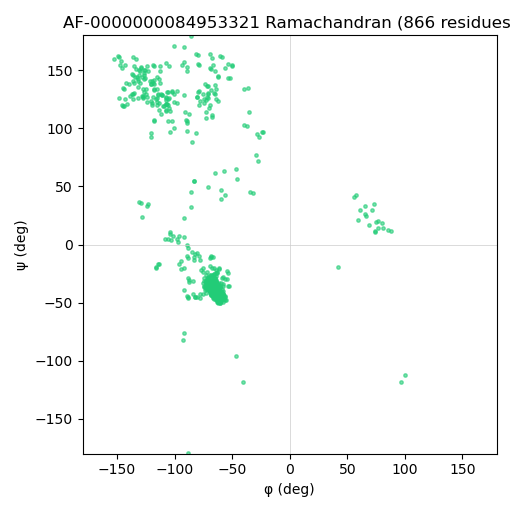389 1 93.44 187 ALA B C 1
ATOM 4958 O O . ALA B 1 187 ? -2.402 -48.406 -0.875 1 93.44 187 ALA B O 1
ATOM 4959 N N . GLN B 1 188 ? -2.961 -49.781 -2.568 1 92.94 188 GLN B N 1
ATOM 4960 C CA . GLN B 1 188 ? -3.619 -48.719 -3.328 1 92.94 188 GLN B CA 1
ATOM 4961 C C . GLN B 1 188 ? -4.863 -48.219 -2.602 1 92.94 188 GLN B C 1
ATOM 4963 O O . GLN B 1 188 ? -5.152 -47.031 -2.617 1 92.94 188 GLN B O 1
ATOM 4968 N N . LEU B 1 189 ? -5.602 -49.125 -2.029 1 94 189 LEU B N 1
ATOM 4969 C CA . LEU B 1 189 ? -6.785 -48.75 -1.267 1 94 189 LEU B CA 1
ATOM 4970 C C . LEU B 1 189 ? -6.418 -47.812 -0.116 1 94 189 LEU B C 1
ATOM 4972 O O . LEU B 1 189 ? -7.109 -46.812 0.132 1 94 189 LEU B O 1
ATOM 4976 N N . ALA B 1 190 ? -5.293 -48.125 0.53 1 94.56 190 ALA B N 1
ATOM 4977 C CA . ALA B 1 190 ? -4.816 -47.281 1.611 1 94.56 190 ALA B CA 1
ATOM 4978 C C . ALA B 1 190 ? -4.469 -45.875 1.094 1 94.56 190 ALA B C 1
ATOM 4980 O O . ALA B 1 190 ? -4.75 -44.875 1.751 1 94.56 190 ALA B O 1
ATOM 4981 N N . ASN B 1 191 ? -3.842 -45.812 -0.091 1 93.75 191 ASN B N 1
ATOM 4982 C CA . ASN B 1 191 ? -3.521 -44.531 -0.717 1 93.75 191 ASN B CA 1
ATOM 4983 C C . ASN B 1 191 ? -4.785 -43.75 -1.074 1 93.75 191 ASN B C 1
ATOM 4985 O O . ASN B 1 191 ? -4.82 -42.531 -0.933 1 93.75 191 ASN B O 1
ATOM 4989 N N . ASP B 1 192 ? -5.766 -44.438 -1.545 1 94.75 192 ASP B N 1
ATOM 4990 C CA . ASP B 1 192 ? -7.027 -43.812 -1.896 1 94.75 192 ASP B CA 1
ATOM 4991 C C . ASP B 1 192 ? -7.73 -43.25 -0.655 1 94.75 192 ASP B C 1
ATOM 4993 O O . ASP B 1 192 ? -8.328 -42.188 -0.698 1 94.75 192 ASP B O 1
ATOM 4997 N N . GLU B 1 193 ? -7.652 -44 0.372 1 95.5 193 GLU B N 1
ATOM 4998 C CA . GLU B 1 193 ? -8.242 -43.562 1.628 1 95.5 193 GLU B CA 1
ATOM 4999 C C . GLU B 1 193 ? -7.543 -42.312 2.137 1 95.5 193 GLU B C 1
ATOM 5001 O O . GLU B 1 193 ? -8.195 -41.375 2.621 1 95.5 193 GLU B O 1
ATOM 5006 N N . LEU B 1 194 ? -6.246 -42.312 2.025 1 94.56 194 LEU B N 1
ATOM 5007 C CA . LEU B 1 194 ? -5.48 -41.125 2.396 1 94.56 194 LEU B CA 1
ATOM 5008 C C . LEU B 1 194 ? -5.898 -39.938 1.552 1 94.56 194 LEU B C 1
ATOM 5010 O O . LEU B 1 194 ? -6.059 -38.812 2.074 1 94.56 194 LEU B O 1
ATOM 5014 N N . ALA B 1 195 ? -6.008 -40.062 0.277 1 94 195 ALA B N 1
ATOM 5015 C CA . ALA B 1 195 ? -6.422 -39 -0.632 1 94 195 ALA B CA 1
ATOM 5016 C C . ALA B 1 195 ? -7.801 -38.469 -0.26 1 94 195 ALA B C 1
ATOM 5018 O O . ALA B 1 195 ? -8.055 -37.25 -0.343 1 94 195 ALA B O 1
ATOM 5019 N N . SER B 1 196 ? -8.734 -39.344 0.075 1 96.44 196 SER B N 1
ATOM 5020 C CA . SER B 1 196 ? -10.078 -38.969 0.482 1 96.44 196 SER B CA 1
ATOM 5021 C C . SER B 1 196 ? -10.047 -38.125 1.757 1 96.44 196 SER B C 1
ATOM 5023 O O . SER B 1 196 ? -10.75 -37.125 1.862 1 96.44 196 SER B O 1
ATOM 5025 N N . VAL B 1 197 ? -9.242 -38.5 2.688 1 96.75 197 VAL B N 1
ATOM 5026 C CA . VAL B 1 197 ? -9.109 -37.781 3.936 1 96.75 197 VAL B CA 1
ATOM 5027 C C . VAL B 1 197 ? -8.539 -36.375 3.65 1 96.75 197 VAL B C 1
ATOM 5029 O O . VAL B 1 197 ? -9.008 -35.375 4.215 1 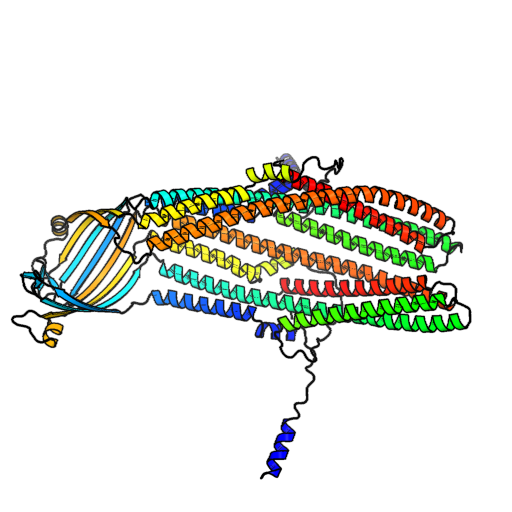96.75 197 VAL B O 1
ATOM 5032 N N . LYS B 1 198 ? -7.516 -36.312 2.781 1 96.62 198 LYS B N 1
ATOM 5033 C CA . LYS B 1 198 ? -6.934 -35.031 2.4 1 96.62 198 LYS B CA 1
ATOM 5034 C C . LYS B 1 198 ? -7.969 -34.125 1.738 1 96.62 198 LYS B C 1
ATOM 5036 O O . LYS B 1 198 ? -8.047 -32.938 2.043 1 96.62 198 LYS B O 1
ATOM 5041 N N . ALA B 1 199 ? -8.758 -34.656 0.84 1 96.81 199 ALA B N 1
ATOM 5042 C CA . ALA B 1 199 ? -9.797 -33.906 0.15 1 96.81 199 ALA B CA 1
ATOM 5043 C C . ALA B 1 199 ? -10.859 -33.406 1.128 1 96.81 199 ALA B C 1
ATOM 5045 O O . ALA B 1 199 ? -11.336 -32.281 1.021 1 96.81 199 ALA B O 1
ATOM 5046 N N . ALA B 1 200 ? -11.234 -34.281 2.053 1 96.06 200 ALA B N 1
ATOM 5047 C CA . ALA B 1 200 ? -12.219 -33.906 3.064 1 96.06 200 ALA B CA 1
ATOM 5048 C C . ALA B 1 200 ? -11.711 -32.781 3.941 1 96.06 200 ALA B C 1
ATOM 5050 O O . ALA B 1 200 ? -12.469 -31.875 4.309 1 96.06 200 ALA B O 1
ATOM 5051 N N . ASN B 1 201 ? -10.492 -32.875 4.309 1 95.94 201 ASN B N 1
ATOM 5052 C CA . ASN B 1 201 ? -9.883 -31.812 5.098 1 95.94 201 ASN B CA 1
ATOM 5053 C C . ASN B 1 201 ? -9.852 -30.5 4.328 1 95.94 201 ASN B C 1
ATOM 5055 O O . ASN B 1 201 ? -10.109 -29.438 4.898 1 95.94 201 ASN B O 1
ATOM 5059 N N . THR B 1 202 ? -9.453 -30.531 3.064 1 97.31 202 THR B N 1
ATOM 5060 C CA . THR B 1 202 ? -9.453 -29.344 2.225 1 97.31 202 THR B CA 1
ATOM 5061 C C . THR B 1 202 ? -10.844 -28.719 2.154 1 97.31 202 THR B C 1
ATOM 5063 O O . THR B 1 202 ? -10.992 -27.5 2.207 1 97.31 202 THR B O 1
ATOM 5066 N N . LEU B 1 203 ? -11.875 -29.562 1.974 1 96.56 203 LEU B N 1
ATOM 5067 C CA . LEU B 1 203 ? -13.258 -29.094 1.937 1 96.56 203 LEU B CA 1
ATOM 5068 C C . LEU B 1 203 ? -13.641 -28.406 3.246 1 96.56 203 LEU B C 1
ATOM 5070 O O . LEU B 1 203 ? -14.227 -27.328 3.236 1 96.56 203 LEU B O 1
ATOM 5074 N N . ARG B 1 204 ? -13.219 -29.031 4.355 1 94.69 204 ARG B N 1
ATOM 5075 C CA . ARG B 1 204 ? -13.508 -28.453 5.664 1 94.69 204 ARG B CA 1
ATOM 5076 C C . ARG B 1 204 ? -12.852 -27.078 5.816 1 94.69 204 ARG B C 1
ATOM 5078 O O . ARG B 1 204 ? -13.469 -26.141 6.336 1 94.69 204 ARG B O 1
ATOM 5085 N N . LEU B 1 205 ? -11.641 -26.984 5.375 1 95.56 205 LEU B N 1
ATOM 5086 C CA . LEU B 1 205 ? -10.922 -25.719 5.457 1 95.56 205 LEU B CA 1
ATOM 5087 C C . LEU B 1 205 ? -11.602 -24.656 4.602 1 95.56 205 LEU B C 1
ATOM 5089 O O . LEU B 1 205 ? -11.711 -23.5 5.016 1 95.56 205 LEU B O 1
ATOM 5093 N N . SER B 1 206 ? -12.016 -25.031 3.389 1 96.75 206 SER B N 1
ATOM 5094 C CA . SER B 1 206 ? -12.719 -24.094 2.521 1 96.75 206 SER B CA 1
ATOM 5095 C C . SER B 1 206 ? -14.016 -23.625 3.164 1 96.75 206 SER B C 1
ATOM 5097 O O . SER B 1 206 ? -14.383 -22.453 3.041 1 96.75 206 SER B O 1
ATOM 5099 N N . MET B 1 207 ? -14.719 -24.547 3.816 1 94.81 207 MET B N 1
ATOM 5100 C CA . MET B 1 207 ? -15.945 -24.188 4.516 1 94.81 207 MET B CA 1
ATOM 5101 C C . MET B 1 207 ? -15.672 -23.203 5.641 1 94.81 207 MET B C 1
ATOM 5103 O O . MET B 1 207 ? -16.406 -22.219 5.809 1 94.81 207 MET B O 1
ATOM 5107 N N . ILE B 1 208 ? -14.602 -23.406 6.406 1 93.62 208 ILE B N 1
ATOM 5108 C CA . ILE B 1 208 ? -14.211 -22.516 7.504 1 93.62 208 ILE B CA 1
ATOM 5109 C C . ILE B 1 208 ? -13.914 -21.125 6.965 1 93.62 208 ILE B C 1
ATOM 5111 O O . ILE B 1 208 ? -14.305 -20.125 7.574 1 93.62 208 ILE B O 1
ATOM 5115 N N . ASN B 1 209 ? -13.273 -21.078 5.816 1 95.38 209 ASN B N 1
ATOM 5116 C CA . ASN B 1 209 ? -12.938 -19.797 5.211 1 95.38 209 ASN B CA 1
ATOM 5117 C C . ASN B 1 209 ? -14.195 -18.984 4.883 1 95.38 209 ASN B C 1
ATOM 5119 O O . ASN B 1 209 ? -14.242 -17.781 5.117 1 95.38 209 ASN B O 1
ATOM 5123 N N . LEU B 1 210 ? -15.164 -19.688 4.277 1 96.56 210 LEU B N 1
ATOM 5124 C CA . LEU B 1 210 ? -16.406 -18.984 3.953 1 96.56 210 LEU B CA 1
ATOM 5125 C C . LEU B 1 210 ? -17.141 -18.562 5.219 1 96.56 210 LEU B C 1
ATOM 5127 O O . LEU B 1 210 ? -17.625 -17.438 5.305 1 96.56 210 LEU B O 1
ATOM 5131 N N . LEU B 1 211 ? -17.141 -19.438 6.207 1 94.44 211 LEU B N 1
ATOM 5132 C CA . LEU B 1 211 ? -17.828 -19.156 7.461 1 94.44 211 LEU B CA 1
ATOM 5133 C C . LEU B 1 211 ? -17.219 -17.938 8.141 1 94.44 211 LEU B C 1
ATOM 5135 O O . LEU B 1 211 ? -17.938 -17.125 8.742 1 94.44 211 LEU B O 1
ATOM 5139 N N . GLN B 1 212 ? -15.922 -17.797 8.047 1 93.81 212 GLN B N 1
ATOM 5140 C CA . GLN B 1 212 ? -15.234 -16.641 8.617 1 93.81 212 GLN B CA 1
ATOM 5141 C C . GLN B 1 212 ? -15.695 -15.344 7.949 1 93.81 212 GLN B C 1
ATOM 5143 O O . GLN B 1 212 ? -15.922 -14.344 8.625 1 93.81 212 GLN B O 1
ATOM 5148 N N . LEU B 1 213 ? -15.867 -15.328 6.652 1 94.88 213 LEU B N 1
ATOM 5149 C CA . LEU B 1 213 ? -16.328 -14.156 5.914 1 94.88 213 LEU B CA 1
ATOM 5150 C C . LEU B 1 213 ? -17.766 -13.805 6.293 1 94.88 213 LEU B C 1
ATOM 5152 O O . LEU B 1 213 ? -18.125 -12.625 6.301 1 94.88 213 LEU B O 1
ATOM 5156 N N . LEU B 1 214 ? -18.5 -14.875 6.594 1 94.62 214 LEU B N 1
ATOM 5157 C CA . LEU B 1 214 ? -19.922 -14.695 6.891 1 94.62 214 LEU B CA 1
ATOM 5158 C C . LEU B 1 214 ? -20.125 -14.281 8.352 1 94.62 214 LEU B C 1
ATOM 5160 O O . LEU B 1 214 ? -21.203 -13.844 8.727 1 94.62 214 LEU B O 1
ATOM 5164 N N . GLU B 1 215 ? -19.031 -14.438 9.156 1 92.12 215 GLU B N 1
ATOM 5165 C CA . GLU B 1 215 ? -19.078 -14.094 10.578 1 92.12 215 GLU B CA 1
ATOM 5166 C C . GLU B 1 215 ? -20.203 -14.852 11.281 1 92.12 215 GLU B C 1
ATOM 5168 O O . GLU B 1 215 ? -20.984 -14.266 12.031 1 92.12 215 GLU B O 1
ATOM 5173 N N . LEU B 1 216 ? -20.266 -16.125 10.836 1 88.31 216 LEU B N 1
ATOM 5174 C CA . LEU B 1 216 ? -21.25 -16.984 11.492 1 88.31 216 LEU B CA 1
ATOM 5175 C C . LEU B 1 216 ? -20.625 -17.719 12.672 1 88.31 216 LEU B C 1
ATOM 5177 O O . LEU B 1 216 ? -19.5 -18.219 12.57 1 88.31 216 LEU B O 1
ATOM 5181 N N . ARG B 1 217 ? -21.188 -17.688 13.844 1 75.94 217 ARG B N 1
ATOM 5182 C CA . ARG B 1 217 ? -20.672 -18.328 15.055 1 75.94 217 ARG B CA 1
ATOM 5183 C C . ARG B 1 217 ? -21.047 -19.797 15.102 1 75.94 217 ARG B C 1
ATOM 5185 O O . ARG B 1 217 ? -20.234 -20.641 15.484 1 75.94 217 ARG B O 1
ATOM 5192 N N . ASP B 1 218 ? -22.375 -20.078 14.773 1 72.25 218 ASP B N 1
ATOM 5193 C CA . ASP B 1 218 ? -22.844 -21.453 14.797 1 72.25 218 ASP B CA 1
ATOM 5194 C C . ASP B 1 218 ? -22.656 -22.109 13.43 1 72.25 218 ASP B C 1
ATOM 5196 O O . ASP B 1 218 ? -23.359 -21.766 12.469 1 72.25 218 ASP B O 1
ATOM 5200 N N . THR B 1 219 ? -21.734 -22.953 13.352 1 72.06 219 THR B N 1
ATOM 5201 C CA . THR B 1 219 ? -21.344 -23.547 12.07 1 72.06 219 THR B CA 1
ATOM 5202 C C . THR B 1 219 ? -21.891 -24.953 11.93 1 72.06 219 THR B C 1
ATOM 5204 O O . THR B 1 219 ? -21.641 -25.625 10.922 1 72.06 219 THR B O 1
ATOM 5207 N N . ALA B 1 220 ? -22.672 -25.312 12.977 1 76.31 220 ALA B N 1
ATOM 5208 C CA . ALA B 1 220 ? -23.172 -26.688 12.898 1 76.31 220 ALA B CA 1
ATOM 5209 C C . ALA B 1 220 ? -24.203 -26.844 11.781 1 76.31 220 ALA B C 1
ATOM 5211 O O . ALA B 1 220 ? -25.172 -26.078 11.727 1 76.31 220 ALA B O 1
ATOM 5212 N N . GLY B 1 221 ? -23.938 -27.656 10.875 1 80.31 221 GLY B N 1
ATOM 5213 C CA . GLY B 1 221 ? -24.859 -27.984 9.797 1 80.31 221 GLY B CA 1
ATOM 5214 C C . GLY B 1 221 ? -24.781 -27.031 8.633 1 80.31 221 GLY B C 1
ATOM 5215 O O . GLY B 1 221 ? -25.703 -26.969 7.809 1 80.31 221 GLY B O 1
ATOM 5216 N N . PHE B 1 222 ? -23.812 -26.188 8.531 1 89.69 222 PHE B N 1
ATOM 5217 C CA . PHE B 1 222 ? -23.672 -25.234 7.43 1 89.69 222 PHE B CA 1
ATOM 5218 C C . PHE B 1 222 ? -23.422 -25.953 6.113 1 89.69 222 PHE B C 1
ATOM 5220 O O . PHE B 1 222 ? -22.625 -26.891 6.055 1 89.69 222 PHE B O 1
ATOM 5227 N N . ASP B 1 223 ? -24.188 -25.594 5.121 1 92.25 223 ASP B N 1
ATOM 5228 C CA . ASP B 1 223 ? -23.984 -26.109 3.77 1 92.25 223 ASP B CA 1
ATOM 5229 C C . ASP B 1 223 ? -24.406 -25.078 2.721 1 92.25 223 ASP B C 1
ATOM 5231 O O . ASP B 1 223 ? -25.047 -24.078 3.047 1 92.25 223 ASP B O 1
ATOM 5235 N N . ILE B 1 224 ? -23.938 -25.297 1.549 1 94.5 224 ILE B N 1
ATOM 5236 C CA . ILE B 1 224 ? -24.25 -24.359 0.49 1 94.5 224 ILE B CA 1
ATOM 5237 C C . ILE B 1 224 ? -25.016 -25.062 -0.623 1 94.5 224 ILE B C 1
ATOM 5239 O O . ILE B 1 224 ? -24.922 -26.281 -0.771 1 94.5 224 ILE B O 1
ATOM 5243 N N . VAL B 1 225 ? -25.812 -24.281 -1.384 1 94 225 VAL B N 1
ATOM 5244 C CA . VAL B 1 225 ? -26.578 -24.797 -2.512 1 94 225 VAL B CA 1
ATOM 5245 C C . VAL B 1 225 ? -25.672 -24.922 -3.74 1 94 225 VAL B C 1
ATOM 5247 O O . VAL B 1 225 ? -24.953 -23.984 -4.074 1 94 225 VAL B O 1
ATOM 5250 N N . PRO B 1 226 ? -25.641 -26.094 -4.352 1 91.75 226 PRO B N 1
ATOM 5251 C CA . PRO B 1 226 ? -24.844 -26.219 -5.582 1 91.75 226 PRO B CA 1
ATOM 5252 C C . PRO B 1 226 ? -25.359 -25.312 -6.703 1 91.75 226 PRO B C 1
ATOM 5254 O O . PRO B 1 226 ? -26.547 -25.031 -6.781 1 91.75 226 PRO B O 1
ATOM 5257 N N . VAL B 1 227 ? -24.391 -24.828 -7.422 1 86.5 227 VAL B N 1
ATOM 5258 C CA . VAL B 1 227 ? -24.75 -23.969 -8.555 1 86.5 227 VAL B CA 1
ATOM 5259 C C . VAL B 1 227 ? -24.641 -24.766 -9.852 1 86.5 227 VAL B C 1
ATOM 5261 O O . VAL B 1 227 ? -23.734 -25.578 -10.016 1 86.5 227 VAL B O 1
ATOM 5264 N N . ALA B 1 228 ? -25.703 -24.625 -10.641 1 74.88 228 ALA B N 1
ATOM 5265 C CA . ALA B 1 228 ? -25.672 -25.281 -11.945 1 74.88 228 ALA B CA 1
ATOM 5266 C C . ALA B 1 228 ? -24.625 -24.641 -12.859 1 74.88 228 ALA B C 1
ATOM 5268 O O . ALA B 1 228 ? -24.641 -23.422 -13.055 1 74.88 228 ALA B O 1
ATOM 5269 N N . LEU B 1 229 ? -23.578 -25.422 -13.133 1 76.19 229 LEU B N 1
ATOM 5270 C CA . LEU B 1 229 ? -22.531 -24.906 -14.008 1 76.19 229 LEU B CA 1
ATOM 5271 C C . LEU B 1 229 ? -22.875 -25.141 -15.477 1 76.19 229 LEU B C 1
ATOM 5273 O O . LEU B 1 229 ? -22.844 -26.266 -15.961 1 76.19 229 LEU B O 1
ATOM 5277 N N . ASP B 1 230 ? -24.219 -24.812 -15.844 1 60.28 230 ASP B N 1
ATOM 5278 C CA . ASP B 1 230 ? -24.609 -25.188 -17.203 1 60.28 230 ASP B CA 1
ATOM 5279 C C . ASP B 1 230 ? -23.484 -24.922 -18.188 1 60.28 230 ASP B C 1
ATOM 5281 O O . ASP B 1 230 ? -22.312 -24.859 -17.812 1 60.28 230 ASP B O 1
ATOM 5285 N N . THR B 1 231 ? -23.922 -23.828 -19.312 1 60.19 231 THR B N 1
ATOM 5286 C CA . THR B 1 231 ? -23.328 -23.703 -20.641 1 60.19 231 THR B CA 1
ATOM 5287 C C . THR B 1 231 ? -22.031 -22.906 -20.578 1 60.19 231 THR B C 1
ATOM 5289 O O . THR B 1 231 ? -22.016 -21.75 -20.125 1 60.19 231 THR B O 1
ATOM 5292 N N . LEU B 1 232 ? -20.906 -23.625 -20.5 1 68.44 232 LEU B N 1
ATOM 5293 C CA . LEU B 1 232 ? -19.594 -23.016 -20.641 1 68.44 232 LEU B CA 1
ATOM 5294 C C . LEU B 1 232 ? -19.469 -22.297 -21.969 1 68.44 232 LEU B C 1
ATOM 5296 O O . LEU B 1 232 ? -18.797 -22.781 -22.891 1 68.44 232 LEU B O 1
ATOM 5300 N N . MET B 1 233 ? -20.297 -21.281 -22.141 1 69.94 233 MET B N 1
ATOM 5301 C CA . MET B 1 233 ? -20.203 -20.516 -23.391 1 69.94 233 MET B CA 1
ATOM 5302 C C . MET B 1 233 ? -18.953 -19.641 -23.391 1 69.94 233 MET B C 1
ATOM 5304 O O . MET B 1 233 ? -18.562 -19.109 -22.359 1 69.94 233 MET B O 1
ATOM 5308 N N . PRO B 1 234 ? -18.266 -19.625 -24.625 1 73.81 234 PRO B N 1
ATOM 5309 C CA . PRO B 1 234 ? -17.062 -18.812 -24.766 1 73.81 234 PRO B CA 1
ATOM 5310 C C . PRO B 1 234 ? -17.312 -17.344 -24.422 1 73.81 234 PRO B C 1
ATOM 5312 O O . PRO B 1 234 ? -18.453 -16.859 -24.516 1 73.81 234 PRO B O 1
ATOM 5315 N N . LEU B 1 235 ? -16.328 -16.719 -24 1 81.62 235 LEU B N 1
ATOM 5316 C CA . LEU B 1 235 ? -16.375 -15.305 -23.625 1 81.62 235 LEU B CA 1
ATOM 5317 C C . LEU B 1 235 ? -16.734 -14.43 -24.812 1 81.62 235 LEU B C 1
ATOM 5319 O O . LEU B 1 235 ? -16.125 -14.562 -25.891 1 81.62 235 LEU B O 1
ATOM 5323 N N . ALA B 1 236 ? -17.797 -13.617 -24.734 1 77.5 236 ALA B N 1
ATOM 5324 C CA . ALA B 1 236 ? -18.281 -12.82 -25.859 1 77.5 236 ALA B CA 1
ATOM 5325 C C . ALA B 1 236 ? -17.703 -11.406 -25.828 1 77.5 236 ALA B C 1
ATOM 5327 O O . ALA B 1 236 ? -17.672 -10.719 -26.844 1 77.5 236 ALA B O 1
ATOM 5328 N N . VAL B 1 237 ? -17.141 -11 -24.766 1 86.69 237 VAL B N 1
ATOM 5329 C CA . VAL B 1 237 ? -16.734 -9.609 -24.609 1 86.69 237 VAL B CA 1
ATOM 5330 C C . VAL B 1 237 ? -15.234 -9.531 -24.359 1 86.69 237 VAL B C 1
ATOM 5332 O O . VAL B 1 237 ? -14.68 -10.352 -23.625 1 86.69 237 VAL B O 1
ATOM 5335 N N . SER B 1 238 ? -14.578 -8.578 -24.984 1 89.94 238 SER B N 1
ATOM 5336 C CA . SER B 1 238 ? -13.133 -8.398 -24.859 1 89.94 238 SER B CA 1
ATOM 5337 C C . SER B 1 238 ? -12.773 -7.695 -23.547 1 89.94 238 SER B C 1
ATOM 5339 O O . SER B 1 238 ? -13.617 -7.027 -22.953 1 89.94 238 SER B O 1
ATOM 5341 N N . PRO B 1 239 ? -11.578 -7.914 -23.062 1 90.62 239 PRO B N 1
ATOM 5342 C CA . PRO B 1 239 ? -11.133 -7.203 -21.875 1 90.62 239 PRO B CA 1
ATOM 5343 C C . PRO B 1 239 ? -11.289 -5.688 -21.984 1 90.62 239 PRO B C 1
ATOM 5345 O O . PRO B 1 239 ? -11.648 -5.023 -21.016 1 90.62 239 PRO B O 1
ATOM 5348 N N . ASP B 1 240 ? -11.062 -5.148 -23.234 1 91.81 240 ASP B N 1
ATOM 5349 C CA . ASP B 1 240 ? -11.148 -3.705 -23.438 1 91.81 240 ASP B CA 1
ATOM 5350 C C . ASP B 1 240 ? -12.586 -3.213 -23.266 1 91.81 240 ASP B C 1
ATOM 5352 O O . ASP B 1 240 ? -12.812 -2.146 -22.688 1 91.81 240 ASP B O 1
ATOM 5356 N N . GLU B 1 241 ? -13.461 -3.99 -23.734 1 93.25 241 GLU B N 1
ATOM 5357 C CA . GLU B 1 241 ? -14.867 -3.619 -23.609 1 93.25 241 GLU B CA 1
ATOM 5358 C C . GLU B 1 241 ? -15.32 -3.658 -22.156 1 93.25 241 GLU B C 1
ATOM 5360 O O . GLU B 1 241 ? -16.047 -2.775 -21.703 1 93.25 241 GLU B O 1
ATOM 5365 N N . ILE B 1 242 ? -14.867 -4.676 -21.438 1 94.69 242 ILE B N 1
ATOM 5366 C CA . ILE B 1 242 ? -15.219 -4.797 -20.031 1 94.69 242 ILE B CA 1
ATOM 5367 C C . ILE B 1 242 ? -14.617 -3.633 -19.25 1 94.69 242 ILE B C 1
ATOM 5369 O O . ILE B 1 242 ? -15.281 -3.035 -18.391 1 94.69 242 ILE B O 1
ATOM 5373 N N . PHE B 1 243 ? -13.43 -3.264 -19.656 1 94.5 243 PHE B N 1
ATOM 5374 C CA . PHE B 1 243 ? -12.734 -2.172 -18.984 1 94.5 243 PHE B CA 1
ATOM 5375 C C . PHE B 1 243 ? -13.453 -0.847 -19.234 1 94.5 243 PHE B C 1
ATOM 5377 O O . PHE B 1 243 ? -13.586 -0.033 -18.312 1 94.5 243 PHE B O 1
ATOM 5384 N N . ALA B 1 244 ? -13.883 -0.639 -20.359 1 93.75 244 ALA B N 1
ATOM 5385 C CA . ALA B 1 244 ? -14.555 0.609 -20.719 1 93.75 244 ALA B CA 1
ATOM 5386 C C . ALA B 1 244 ? -15.773 0.845 -19.828 1 93.75 244 ALA B C 1
ATOM 5388 O O . ALA B 1 244 ? -16.062 1.983 -19.453 1 93.75 244 ALA B O 1
ATOM 5389 N N . VAL B 1 245 ? -16.406 -0.2 -19.453 1 93.81 245 VAL B N 1
ATOM 5390 C CA . VAL B 1 245 ? -17.562 -0.093 -18.578 1 93.81 245 VAL B CA 1
ATOM 5391 C C . VAL B 1 245 ? -17.109 0.02 -17.125 1 93.81 245 VAL B C 1
ATOM 5393 O O . VAL B 1 245 ? -17.562 0.893 -16.391 1 93.81 245 VAL B O 1
ATOM 5396 N N . SER B 1 246 ? -16.141 -0.839 -16.719 1 95.44 246 SER B N 1
ATOM 5397 C CA . SER B 1 246 ? -15.68 -0.95 -15.336 1 95.44 246 SER B CA 1
ATOM 5398 C C . SER B 1 246 ? -15.062 0.359 -14.852 1 95.44 246 SER B C 1
ATOM 5400 O O . SER B 1 246 ? -15.242 0.745 -13.695 1 95.44 246 SER B O 1
ATOM 5402 N N . GLU B 1 247 ? -14.375 1.053 -15.797 1 95.12 247 GLU B N 1
ATOM 5403 C CA . GLU B 1 247 ? -13.688 2.277 -15.398 1 95.12 247 GLU B CA 1
ATOM 5404 C C . GLU B 1 247 ? -14.68 3.35 -14.961 1 95.12 247 GLU B C 1
ATOM 5406 O O . GLU B 1 247 ? -14.344 4.234 -14.172 1 95.12 247 GLU B O 1
ATOM 5411 N N . GLN B 1 248 ? -15.93 3.211 -15.367 1 94.19 248 GLN B N 1
ATOM 5412 C CA . GLN B 1 248 ? -16.938 4.223 -15.07 1 94.19 248 GLN B CA 1
ATOM 5413 C C . GLN B 1 248 ? -17.719 3.873 -13.797 1 94.19 248 GLN B C 1
ATOM 5415 O O . GLN B 1 248 ? -18.266 4.754 -13.141 1 94.19 248 GLN B O 1
ATOM 5420 N N . ILE B 1 249 ? -17.672 2.592 -13.453 1 94.44 249 ILE B N 1
ATOM 5421 C CA . ILE B 1 249 ? -18.625 2.217 -12.422 1 94.44 249 ILE B CA 1
ATOM 5422 C C . ILE B 1 249 ? -17.891 1.76 -11.164 1 94.44 249 ILE B C 1
ATOM 5424 O O . ILE B 1 249 ? -18.469 1.734 -10.078 1 94.44 249 ILE B O 1
ATOM 5428 N N . MET B 1 250 ? -16.641 1.383 -11.234 1 96.44 250 MET B N 1
ATOM 5429 C CA . MET B 1 250 ? -15.914 0.824 -10.094 1 96.44 250 MET B CA 1
ATOM 5430 C C . MET B 1 250 ? -15.633 1.897 -9.047 1 96.44 250 MET B C 1
ATOM 5432 O O . MET B 1 250 ? -15.062 2.941 -9.367 1 96.44 250 MET B O 1
ATOM 5436 N N . PRO B 1 251 ? -15.969 1.581 -7.777 1 97.38 251 PRO B N 1
ATOM 5437 C CA . PRO B 1 251 ? -15.828 2.58 -6.719 1 97.38 251 PRO B CA 1
ATOM 5438 C C . PRO B 1 251 ? -14.375 2.984 -6.48 1 97.38 251 PRO B C 1
ATOM 5440 O O . PRO B 1 251 ? -14.102 4.129 -6.109 1 97.38 251 PRO B O 1
ATOM 5443 N N . GLU B 1 252 ? -13.398 2.086 -6.66 1 96.75 252 GLU B N 1
ATOM 5444 C CA . GLU B 1 252 ? -11.992 2.418 -6.465 1 96.75 252 GLU B CA 1
ATOM 5445 C C . GLU B 1 252 ? -11.539 3.498 -7.441 1 96.75 252 GLU B C 1
ATOM 5447 O O . GLU B 1 252 ? -10.695 4.332 -7.105 1 96.75 252 GLU B O 1
ATOM 5452 N N . ILE B 1 253 ? -12.102 3.486 -8.688 1 97.62 253 ILE B N 1
ATOM 5453 C CA . ILE B 1 253 ? -11.758 4.492 -9.688 1 97.62 253 ILE B CA 1
ATOM 5454 C C . ILE B 1 253 ? -12.445 5.812 -9.344 1 97.62 253 ILE B C 1
ATOM 5456 O O . ILE B 1 253 ? -11.82 6.879 -9.406 1 97.62 253 ILE B O 1
ATOM 5460 N N . LYS B 1 254 ? -13.711 5.711 -8.953 1 97.56 254 LYS B N 1
ATOM 5461 C CA . LYS B 1 254 ? -14.438 6.91 -8.547 1 97.56 254 LYS B CA 1
ATOM 5462 C C . LYS B 1 254 ? -13.758 7.586 -7.359 1 97.56 254 LYS B C 1
ATOM 5464 O O . LYS B 1 254 ? -13.625 8.812 -7.332 1 97.56 254 LYS B O 1
ATOM 5469 N N . SER B 1 255 ? -13.336 6.766 -6.391 1 98.25 255 SER B N 1
ATOM 5470 C CA . SER B 1 255 ? -12.641 7.293 -5.223 1 98.25 255 SER B CA 1
ATOM 5471 C C . SER B 1 255 ? -11.344 7.988 -5.625 1 98.25 255 SER B C 1
ATOM 5473 O O . SER B 1 255 ? -11.039 9.086 -5.141 1 98.25 255 SER B O 1
ATOM 5475 N N . ALA B 1 256 ? -10.555 7.395 -6.535 1 97.69 256 ALA B N 1
ATOM 5476 C CA . ALA B 1 256 ? -9.281 7.953 -6.977 1 97.69 256 ALA B CA 1
ATOM 5477 C C . ALA B 1 256 ? -9.492 9.266 -7.73 1 97.69 256 ALA B C 1
ATOM 5479 O O . ALA B 1 256 ? -8.734 10.219 -7.547 1 97.69 256 ALA B O 1
ATOM 5480 N N . ARG B 1 257 ? -10.523 9.328 -8.57 1 97.56 257 ARG B N 1
ATOM 5481 C CA . ARG B 1 257 ? -10.828 10.539 -9.32 1 97.56 257 ARG B CA 1
ATOM 5482 C C . ARG B 1 257 ? -11.266 11.664 -8.375 1 97.56 257 ARG B C 1
ATOM 5484 O O . ARG B 1 257 ? -10.844 12.812 -8.531 1 97.56 257 ARG B O 1
ATOM 5491 N N . THR B 1 258 ? -12.078 11.312 -7.418 1 98.38 258 THR B N 1
ATOM 5492 C CA . THR B 1 258 ? -12.531 12.297 -6.441 1 98.38 258 THR B CA 1
ATOM 5493 C C . THR B 1 258 ? -11.352 12.797 -5.602 1 98.38 258 THR B C 1
ATOM 5495 O O . THR B 1 258 ? -11.312 13.969 -5.215 1 98.38 258 THR B O 1
ATOM 5498 N N . ALA B 1 259 ? -10.422 11.93 -5.324 1 98.25 259 ALA B N 1
ATOM 5499 C CA . ALA B 1 259 ? -9.227 12.32 -4.57 1 98.25 259 ALA B CA 1
ATOM 5500 C C . ALA B 1 259 ? -8.438 13.398 -5.316 1 98.25 259 ALA B C 1
ATOM 5502 O O . ALA B 1 259 ? -7.867 14.297 -4.695 1 98.25 259 ALA B O 1
ATOM 5503 N N . VAL B 1 260 ? -8.391 13.305 -6.656 1 98.06 260 VAL B N 1
ATOM 5504 C CA . VAL B 1 260 ? -7.73 14.328 -7.461 1 98.06 260 VAL B CA 1
ATOM 5505 C C . VAL B 1 260 ? -8.461 15.656 -7.312 1 98.06 260 VAL B C 1
ATOM 5507 O O . VAL B 1 260 ? -7.832 16.703 -7.156 1 98.06 260 VAL B O 1
ATOM 5510 N N . GLU B 1 261 ? -9.766 15.594 -7.297 1 97.75 261 GLU B N 1
ATOM 5511 C CA . GLU B 1 261 ? -10.562 16.797 -7.086 1 97.75 261 GLU B CA 1
ATOM 5512 C C . GLU B 1 261 ? -10.32 17.391 -5.703 1 97.75 261 GLU B C 1
ATOM 5514 O O . GLU B 1 261 ? -10.211 18.609 -5.551 1 97.75 261 GLU B O 1
ATOM 5519 N N . SER B 1 262 ? -10.234 16.484 -4.73 1 98.19 262 SER B N 1
ATOM 5520 C CA . SER B 1 262 ? -9.953 16.922 -3.365 1 98.19 262 SER B CA 1
ATOM 5521 C C . SER B 1 262 ? -8.602 17.625 -3.277 1 98.19 262 SER B C 1
ATOM 5523 O O . SER B 1 262 ? -8.461 18.641 -2.578 1 98.19 262 SER B O 1
ATOM 5525 N N . SER B 1 263 ? -7.625 17.094 -3.986 1 97.81 263 SER B N 1
ATOM 5526 C CA . SER B 1 263 ? -6.297 17.703 -3.994 1 97.81 263 SER B CA 1
ATOM 5527 C C . SER B 1 263 ? -6.32 19.078 -4.648 1 97.81 263 SER B C 1
ATOM 5529 O O . SER B 1 263 ? -5.547 19.969 -4.273 1 97.81 263 SER B O 1
ATOM 5531 N N . GLN B 1 264 ? -7.234 19.297 -5.648 1 97.06 264 GLN B N 1
ATOM 5532 C CA . GLN B 1 264 ? -7.418 20.609 -6.25 1 97.06 264 GLN B CA 1
ATOM 5533 C C . GLN B 1 264 ? -7.945 21.609 -5.227 1 97.06 264 GLN B C 1
ATOM 5535 O O . GLN B 1 264 ? -7.527 22.766 -5.211 1 97.06 264 GLN B O 1
ATOM 5540 N N . SER B 1 265 ? -8.812 21.125 -4.375 1 96.94 265 SER B N 1
ATOM 5541 C CA . SER B 1 265 ? -9.312 21.969 -3.295 1 96.94 265 SER B CA 1
ATOM 5542 C C . SER B 1 265 ? -8.195 22.328 -2.312 1 96.94 265 SER B C 1
ATOM 5544 O O . SER B 1 265 ? -8.164 23.438 -1.773 1 96.94 265 SER B O 1
ATOM 5546 N N . ALA B 1 266 ? -7.305 21.406 -2.139 1 97.69 266 ALA B N 1
ATOM 5547 C CA . ALA B 1 266 ? -6.172 21.656 -1.255 1 97.69 266 ALA B CA 1
ATOM 5548 C C . ALA B 1 266 ? -5.289 22.781 -1.796 1 97.69 266 ALA B C 1
ATOM 5550 O O . ALA B 1 266 ? -4.742 23.578 -1.026 1 97.69 266 ALA B O 1
ATOM 5551 N N . ILE B 1 267 ? -5.18 22.891 -3.135 1 98.19 267 ILE B N 1
ATOM 5552 C CA . ILE B 1 267 ? -4.426 23.969 -3.758 1 98.19 267 ILE B CA 1
ATOM 5553 C C . ILE B 1 267 ? -5.133 25.297 -3.5 1 98.19 267 ILE B C 1
ATOM 5555 O O . ILE B 1 267 ? -4.488 26.297 -3.162 1 98.19 267 ILE B O 1
ATOM 5559 N N . ARG B 1 268 ? -6.434 25.281 -3.59 1 97.81 268 ARG B N 1
ATOM 5560 C CA . ARG B 1 268 ? -7.207 26.484 -3.348 1 97.81 268 ARG B CA 1
ATOM 5561 C C . ARG B 1 268 ? -7.102 26.922 -1.889 1 97.81 268 ARG B C 1
ATOM 5563 O O . ARG B 1 268 ? -7.027 28.125 -1.596 1 97.81 268 ARG B O 1
ATOM 5570 N N . ILE B 1 269 ? -7.078 25.922 -1.009 1 98 269 ILE B N 1
ATOM 5571 C CA . ILE B 1 269 ? -6.91 26.219 0.409 1 98 269 ILE B CA 1
ATOM 5572 C C . ILE B 1 269 ? -5.539 26.844 0.645 1 98 269 ILE B C 1
ATOM 5574 O O . ILE B 1 269 ? -5.418 27.844 1.362 1 98 269 ILE B O 1
ATOM 5578 N N . ALA B 1 270 ? -4.527 26.312 0.003 1 97.62 270 ALA B N 1
ATOM 5579 C CA . ALA B 1 270 ? -3.18 26.859 0.143 1 97.62 270 ALA B CA 1
ATOM 5580 C C . ALA B 1 270 ? -3.104 28.281 -0.413 1 97.62 270 ALA B C 1
ATOM 5582 O O . ALA B 1 270 ? -2.426 29.141 0.154 1 97.62 270 ALA B O 1
ATOM 5583 N N . LYS B 1 271 ? -3.809 28.594 -1.482 1 97.44 271 LYS B N 1
ATOM 5584 C CA . LYS B 1 271 ? -3.803 29.906 -2.123 1 97.44 271 LYS B CA 1
ATOM 5585 C C . LYS B 1 271 ? -4.484 30.953 -1.244 1 97.44 271 LYS B C 1
ATOM 5587 O O . LYS B 1 271 ? -4.305 32.156 -1.445 1 97.44 271 LYS B O 1
ATOM 5592 N N . ALA B 1 272 ? -5.262 30.406 -0.306 1 96.44 272 ALA B N 1
ATOM 5593 C CA . ALA B 1 272 ? -5.941 31.328 0.6 1 96.44 272 ALA B CA 1
ATOM 5594 C C . ALA B 1 272 ? -4.934 32.156 1.397 1 96.44 272 ALA B C 1
ATOM 5596 O O . ALA B 1 272 ? -5.25 33.25 1.861 1 96.44 272 ALA B O 1
ATOM 5597 N N . GLY B 1 273 ? -3.725 31.672 1.508 1 95.12 273 GLY B N 1
ATOM 5598 C CA . GLY B 1 273 ? -2.68 32.375 2.244 1 95.12 273 GLY B CA 1
ATOM 5599 C C . GLY B 1 273 ? -2.24 33.656 1.582 1 95.12 273 GLY B C 1
ATOM 5600 O O . GLY B 1 273 ? -1.601 34.5 2.217 1 95.12 273 GLY B O 1
ATOM 5601 N N . TYR B 1 274 ? -2.684 33.969 0.264 1 95.56 274 TYR B N 1
ATOM 5602 C CA . TYR B 1 274 ? -2.34 35.188 -0.457 1 95.56 274 TYR B CA 1
ATOM 5603 C C . TYR B 1 274 ? -3.35 36.281 -0.17 1 95.56 274 TYR B C 1
ATOM 5605 O O . TYR B 1 274 ? -3.109 37.469 -0.487 1 95.56 274 TYR B O 1
ATOM 5613 N N . TYR B 1 275 ? -4.434 35.875 0.485 1 96.31 275 TYR B N 1
ATOM 5614 C CA . TYR B 1 275 ? -5.523 36.844 0.664 1 96.31 275 TYR B CA 1
ATOM 5615 C C . TYR B 1 275 ? -5.586 37.312 2.104 1 96.31 275 TYR B C 1
ATOM 5617 O O . TYR B 1 275 ? -5.09 36.656 3.018 1 96.31 275 TYR B O 1
ATOM 5625 N N . PRO B 1 276 ? -6.176 38.531 2.33 1 95.94 276 PRO B N 1
ATOM 5626 C CA . PRO B 1 276 ? -6.348 39.031 3.697 1 95.94 276 PRO B CA 1
ATOM 5627 C C . PRO B 1 276 ? -7.387 38.219 4.484 1 95.94 276 PRO B C 1
ATOM 5629 O O . PRO B 1 276 ? -8.133 37.438 3.904 1 95.94 276 PRO B O 1
ATOM 5632 N N . SER B 1 277 ? -7.359 38.375 5.711 1 96.25 277 SER B N 1
ATOM 5633 C CA . SER B 1 277 ? -8.383 37.812 6.582 1 96.25 277 SER B CA 1
ATOM 5634 C C . SER B 1 277 ? -9.102 38.906 7.367 1 96.25 277 SER B C 1
ATOM 5636 O O . SER B 1 277 ? -8.484 39.906 7.754 1 96.25 277 SER B O 1
ATOM 5638 N N . LEU B 1 278 ? -10.414 38.781 7.465 1 97.06 278 LEU B N 1
ATOM 5639 C CA . LEU B 1 278 ? -11.273 39.719 8.18 1 97.06 278 LEU B CA 1
ATOM 5640 C C . LEU B 1 278 ? -12.109 39 9.234 1 97.06 278 LEU B C 1
ATOM 5642 O O . LEU B 1 278 ? -12.711 37.969 8.953 1 97.06 278 LEU B O 1
ATOM 5646 N N . ALA B 1 279 ? -12.062 39.531 10.414 1 97.06 279 ALA B N 1
ATOM 5647 C CA . ALA B 1 279 ? -12.844 38.938 11.5 1 97.06 279 ALA B CA 1
ATOM 5648 C C . ALA B 1 279 ? -13.648 40.031 12.242 1 97.06 279 ALA B C 1
ATOM 5650 O O . ALA B 1 279 ? -13.242 41.188 12.273 1 97.06 279 ALA B O 1
ATOM 5651 N N . LEU B 1 280 ? -14.805 39.656 12.695 1 97.19 280 LEU B N 1
ATOM 5652 C CA . LEU B 1 280 ? -15.656 40.5 13.539 1 97.19 280 LEU B CA 1
ATOM 5653 C C . LEU B 1 280 ? -15.719 39.938 14.961 1 97.19 280 LEU B C 1
ATOM 5655 O O . LEU B 1 280 ? -15.883 38.75 15.164 1 97.19 280 LEU B O 1
ATOM 5659 N N . ALA B 1 281 ? -15.461 40.781 15.883 1 97 281 ALA B N 1
ATOM 5660 C CA . ALA B 1 281 ? -15.516 40.344 17.281 1 97 281 ALA B CA 1
ATOM 5661 C C . ALA B 1 281 ? -16.25 41.375 18.125 1 97 281 ALA B C 1
ATOM 5663 O O . ALA B 1 281 ? -16.391 42.531 17.719 1 97 281 ALA B O 1
ATOM 5664 N N . ALA B 1 282 ? -16.828 40.969 19.172 1 96 282 ALA B N 1
ATOM 5665 C CA . ALA B 1 282 ? -17.469 41.812 20.172 1 96 282 ALA B CA 1
ATOM 5666 C C . ALA B 1 282 ? -17.047 41.406 21.578 1 96 282 ALA B C 1
ATOM 5668 O O . ALA B 1 282 ? -16.781 40.219 21.844 1 96 282 ALA B O 1
ATOM 5669 N N . LYS B 1 283 ? -16.938 42.375 22.359 1 95.69 283 LYS B N 1
ATOM 5670 C CA . LYS B 1 283 ? -16.531 42.156 23.75 1 95.69 283 LYS B CA 1
ATOM 5671 C C . LYS B 1 283 ? -17.344 43.031 24.703 1 95.69 283 LYS B C 1
ATOM 5673 O O . LYS B 1 283 ? -17.547 44.219 24.453 1 95.69 283 LYS B O 1
ATOM 5678 N N . ILE B 1 284 ? -17.922 42.5 25.688 1 93.38 284 ILE B N 1
ATOM 5679 C CA . ILE B 1 284 ? -18.5 43.219 26.812 1 93.38 284 ILE B CA 1
ATOM 5680 C C . ILE B 1 284 ? -17.656 42.969 28.062 1 93.38 284 ILE B C 1
ATOM 5682 O O . ILE B 1 284 ? -17.375 41.844 28.422 1 93.38 284 ILE B O 1
ATOM 5686 N N . SER B 1 285 ? -17.172 44.031 28.516 1 92.25 285 SER B N 1
ATOM 5687 C CA . SER B 1 285 ? -16.328 43.844 29.703 1 92.25 285 SER B CA 1
ATOM 5688 C C . SER B 1 285 ? -16.75 44.812 30.812 1 92.25 285 SER B C 1
ATOM 5690 O O . SER B 1 285 ? -17.312 45.875 30.562 1 92.25 285 SER B O 1
ATOM 5692 N N . SER B 1 286 ? -16.578 44.406 32.031 1 88.69 286 SER B N 1
ATOM 5693 C CA . SER B 1 286 ? -16.766 45.188 33.25 1 88.69 286 SER B CA 1
ATOM 5694 C C . SER B 1 286 ? -15.797 44.781 34.344 1 88.69 286 SER B C 1
ATOM 5696 O O . SER B 1 286 ? -15.062 43.812 34.188 1 88.69 286 SER B O 1
ATOM 5698 N N . GLY B 1 287 ? -15.602 45.719 35.25 1 85.25 287 GLY B N 1
ATOM 5699 C CA . GLY B 1 287 ? -14.664 45.406 36.312 1 85.25 287 GLY B CA 1
ATOM 5700 C C . GLY B 1 287 ? -14.953 46.156 37.625 1 85.25 287 GLY B C 1
ATOM 5701 O O . GLY B 1 287 ? -15.836 47 37.656 1 85.25 287 GLY B O 1
ATOM 5702 N N . TYR B 1 288 ? -14.406 45.562 38.625 1 83.19 288 TYR B N 1
ATOM 5703 C CA . TYR B 1 288 ? -14.469 46.125 39.969 1 83.19 288 TYR B CA 1
ATOM 5704 C C . TYR B 1 288 ? -13.078 46.5 40.469 1 83.19 288 TYR B C 1
ATOM 5706 O O . TYR B 1 288 ? -12.133 45.719 40.344 1 83.19 288 TYR B O 1
ATOM 5714 N N . TYR B 1 289 ? -12.992 47.812 40.812 1 82.44 289 TYR B N 1
ATOM 5715 C CA . TYR B 1 289 ? -11.75 48.312 41.406 1 82.44 289 TYR B CA 1
ATOM 5716 C C . TYR B 1 289 ? -11.922 48.531 42.906 1 82.44 289 TYR B C 1
ATOM 5718 O O . TYR B 1 289 ? -12.883 49.156 43.344 1 82.44 289 TYR B O 1
ATOM 5726 N N . HIS B 1 290 ? -11.148 47.781 43.625 1 78.75 290 HIS B N 1
ATOM 5727 C CA . HIS B 1 290 ? -11.156 48.031 45.062 1 78.75 290 HIS B CA 1
ATOM 5728 C C . HIS B 1 290 ? -9.875 48.75 45.469 1 78.75 290 HIS B C 1
ATOM 5730 O O . HIS B 1 290 ? -8.773 48.219 45.312 1 78.75 290 HIS B O 1
ATOM 5736 N N . ASN B 1 291 ? -10.156 50.062 45.75 1 68.81 291 ASN B N 1
ATOM 5737 C CA . ASN B 1 291 ? -9.094 50.812 46.438 1 68.81 291 ASN B CA 1
ATOM 5738 C C . ASN B 1 291 ? -9.5 51.188 47.844 1 68.81 291 ASN B C 1
ATOM 5740 O O . ASN B 1 291 ? -10.68 51.094 48.188 1 68.81 291 ASN B O 1
ATOM 5744 N N . ASN B 1 292 ? -8.625 51.312 48.844 1 60.44 292 ASN B N 1
ATOM 5745 C CA . ASN B 1 292 ? -8.828 51.531 50.281 1 60.44 292 ASN B CA 1
ATOM 5746 C C . ASN B 1 292 ? -9.719 52.75 50.531 1 60.44 292 ASN B C 1
ATOM 5748 O O . ASN B 1 292 ? -10.227 52.906 51.656 1 60.44 292 ASN B O 1
ATOM 5752 N N . ASP B 1 293 ? -9.789 53.594 49.719 1 59.91 293 ASP B N 1
ATOM 5753 C CA . ASP B 1 293 ? -10.414 54.781 50.281 1 59.91 293 ASP B CA 1
ATOM 5754 C C . ASP B 1 293 ? -11.922 54.781 50.062 1 59.91 293 ASP B C 1
ATOM 5756 O O . ASP B 1 293 ? -12.688 54.969 51 1 59.91 293 ASP B O 1
ATOM 5760 N N . ASN B 1 294 ? -12.539 55.062 48.906 1 61.25 294 ASN B N 1
ATOM 5761 C CA . ASN B 1 294 ? -13.977 55.125 48.688 1 61.25 294 ASN B CA 1
ATOM 5762 C C . ASN B 1 294 ? -14.43 54.125 47.625 1 61.25 294 ASN B C 1
ATOM 5764 O O . ASN B 1 294 ? -14.32 54.375 46.406 1 61.25 294 ASN B O 1
ATOM 5768 N N . ASN B 1 295 ? -14.898 52.906 48.125 1 69.56 295 ASN B N 1
ATOM 5769 C CA . ASN B 1 295 ? -15.195 51.844 47.156 1 69.56 295 ASN B CA 1
ATOM 5770 C C . ASN B 1 295 ? -16.703 51.688 46.938 1 69.56 295 ASN B C 1
ATOM 5772 O O . ASN B 1 295 ? -17.406 51.219 47.812 1 69.56 295 ASN B O 1
ATOM 5776 N N . PRO B 1 296 ? -17.156 52.344 45.844 1 73.62 296 PRO B N 1
ATOM 5777 C CA . PRO B 1 296 ? -18.562 52.062 45.531 1 73.62 296 PRO B CA 1
ATOM 5778 C C . PRO B 1 296 ? -18.875 50.562 45.5 1 73.62 296 PRO B C 1
ATOM 5780 O O . PRO B 1 296 ? -17.984 49.75 45.281 1 73.62 296 PRO B O 1
ATOM 5783 N N . PRO B 1 297 ? -20.266 50.281 45.812 1 79.88 297 PRO B N 1
ATOM 5784 C CA . PRO B 1 297 ? -20.656 48.844 45.781 1 79.88 297 PRO B CA 1
ATOM 5785 C C . PRO B 1 297 ? -20.422 48.188 44.438 1 79.88 297 PRO B C 1
ATOM 5787 O O . PRO B 1 297 ? -20.344 48.875 43.406 1 79.88 297 PRO B O 1
ATOM 5790 N N . LEU B 1 298 ? -20.391 46.844 44.469 1 78.75 298 LEU B N 1
ATOM 5791 C CA . LEU B 1 298 ? -20.031 46.031 43.312 1 78.75 298 LEU B CA 1
ATOM 5792 C C . LEU B 1 298 ? -21.031 46.219 42.188 1 78.75 298 LEU B C 1
ATOM 5794 O O . LEU B 1 298 ? -20.625 46.312 41.031 1 78.75 298 LEU B O 1
ATOM 5798 N N . ASP B 1 299 ? -22.297 46.25 42.5 1 77.88 299 ASP B N 1
ATOM 5799 C CA . ASP B 1 299 ? -23.328 46.344 41.5 1 77.88 299 ASP B CA 1
ATOM 5800 C C . ASP B 1 299 ? -23.25 47.656 40.719 1 77.88 299 ASP B C 1
ATOM 5802 O O . ASP B 1 299 ? -23.391 47.688 39.5 1 77.88 299 ASP B O 1
ATOM 5806 N N . ILE B 1 300 ? -22.953 48.75 41.406 1 77.12 300 ILE B N 1
ATOM 5807 C CA . ILE B 1 300 ? -22.891 50.062 40.812 1 77.12 300 ILE B CA 1
ATOM 5808 C C . ILE B 1 300 ? -21.641 50.156 39.938 1 77.12 300 ILE B C 1
ATOM 5810 O O . ILE B 1 300 ? -21.688 50.688 38.812 1 77.12 300 ILE B O 1
ATOM 5814 N N . GLN B 1 301 ? -20.656 49.531 40.406 1 80.06 301 GLN B N 1
ATOM 5815 C CA . GLN B 1 301 ? -19.406 49.625 39.625 1 80.06 301 GLN B CA 1
ATOM 5816 C C . GLN B 1 301 ? -19.484 48.781 38.375 1 80.06 301 GLN B C 1
ATOM 5818 O O . GLN B 1 301 ? -19 49.188 37.312 1 80.06 301 GLN B O 1
ATOM 5823 N N . PHE B 1 302 ? -20.125 47.688 38.5 1 82.69 302 PHE B N 1
ATOM 5824 C CA . PHE B 1 302 ? -20.234 46.812 37.344 1 82.69 302 PHE B CA 1
ATOM 5825 C C . PHE B 1 302 ? -21.031 47.5 36.219 1 82.69 302 PHE B C 1
ATOM 5827 O O . PHE B 1 302 ? -20.719 47.312 35.062 1 82.69 302 PHE B O 1
ATOM 5834 N N . LYS B 1 303 ? -22.078 48.219 36.656 1 79.62 303 LYS B N 1
ATOM 5835 C CA . LYS B 1 303 ? -22.891 48.906 35.688 1 79.62 303 LYS B CA 1
ATOM 5836 C C . LYS B 1 303 ? -22.172 50.125 35.125 1 79.62 303 LYS B C 1
ATOM 5838 O O . LYS B 1 303 ? -22.188 50.375 33.906 1 79.62 303 LYS B O 1
ATOM 5843 N N . ASN B 1 304 ? -21.469 50.812 35.969 1 78.94 304 ASN B N 1
ATOM 5844 C CA . ASN B 1 304 ? -20.812 52.062 35.562 1 78.94 304 ASN B CA 1
ATOM 5845 C C . ASN B 1 304 ? -19.547 51.781 34.75 1 78.94 304 ASN B C 1
ATOM 5847 O O . ASN B 1 304 ? -19.125 52.625 33.969 1 78.94 304 ASN B O 1
ATOM 5851 N N . ASN B 1 305 ? -19 50.531 34.938 1 80.25 305 ASN B N 1
ATOM 5852 C CA . ASN B 1 305 ? -17.719 50.281 34.312 1 80.25 305 ASN B CA 1
ATOM 5853 C C . ASN B 1 305 ? -17.906 49.406 33.062 1 80.25 305 ASN B C 1
ATOM 5855 O O . ASN B 1 305 ? -16.922 48.969 32.469 1 80.25 305 ASN B O 1
ATOM 5859 N N . MET B 1 306 ? -19.141 49.219 32.656 1 85.44 306 MET B N 1
ATOM 5860 C CA . MET B 1 306 ? -19.406 48.344 31.531 1 85.44 306 MET B CA 1
ATOM 5861 C C . MET B 1 306 ? -18.938 49 30.234 1 85.44 306 MET B C 1
ATOM 5863 O O . MET B 1 306 ? -19.234 50.156 29.969 1 85.44 306 MET B O 1
ATOM 5867 N N . GLN B 1 307 ? -18.172 48.25 29.578 1 87.69 307 GLN B N 1
ATOM 5868 C CA . GLN B 1 307 ? -17.703 48.656 28.266 1 87.69 307 GLN B CA 1
ATOM 5869 C C . GLN B 1 307 ? -18.109 47.656 27.188 1 87.69 307 GLN B C 1
ATOM 5871 O O . GLN B 1 307 ? -17.875 46.469 27.328 1 87.69 307 GLN B O 1
ATOM 5876 N N . GLN B 1 308 ? -18.828 48.156 26.141 1 91.81 308 GLN B N 1
ATOM 5877 C CA . GLN B 1 308 ? -19.172 47.344 24.984 1 91.81 308 GLN B CA 1
ATOM 5878 C C . GLN B 1 308 ? -18.359 47.75 23.75 1 91.81 308 GLN B C 1
ATOM 5880 O O . GLN B 1 308 ? -18.359 48.906 23.359 1 91.81 308 GLN B O 1
ATOM 5885 N N . THR B 1 309 ? -17.688 46.812 23.297 1 93.25 309 THR B N 1
ATOM 5886 C CA . THR B 1 309 ? -16.812 47.125 22.172 1 93.25 309 THR B CA 1
ATOM 5887 C C . THR B 1 309 ? -17.094 46.156 21 1 93.25 309 THR B C 1
ATOM 5889 O O . THR B 1 309 ? -17.266 44.969 21.219 1 93.25 309 THR B O 1
ATOM 5892 N N . VAL B 1 310 ? -17.266 46.656 19.766 1 94.19 310 VAL B N 1
ATOM 5893 C CA . VAL B 1 310 ? -17.312 45.875 18.531 1 94.19 310 VAL B CA 1
ATOM 5894 C C . VAL B 1 310 ? -16.125 46.25 17.656 1 94.19 310 VAL B C 1
ATOM 5896 O O . VAL B 1 310 ? -15.82 47.438 17.453 1 94.19 310 VAL B O 1
ATOM 5899 N N . TYR B 1 311 ? -15.445 45.25 17.312 1 94.62 311 TYR B N 1
ATOM 5900 C CA . TYR B 1 311 ? -14.297 45.625 16.484 1 94.62 311 TYR B CA 1
ATOM 5901 C C . TYR B 1 311 ? -14.125 44.688 15.312 1 94.62 311 TYR B C 1
ATOM 5903 O O . TYR B 1 311 ? -14.484 43.5 15.398 1 94.62 311 TYR B O 1
ATOM 5911 N N . LEU B 1 312 ? -13.648 45.188 14.141 1 96.12 312 LEU B N 1
ATOM 5912 C CA . LEU B 1 312 ? -13.25 44.5 12.914 1 96.12 312 LEU B CA 1
ATOM 5913 C C . LEU B 1 312 ? -11.734 44.469 12.789 1 96.12 312 LEU B C 1
ATOM 5915 O O . LEU B 1 312 ? -11.055 45.469 12.969 1 96.12 312 LEU B O 1
ATOM 5919 N N . THR B 1 313 ? -11.258 43.219 12.617 1 96.56 313 THR B N 1
ATOM 5920 C CA . THR B 1 313 ? -9.812 43.094 12.477 1 96.56 313 THR B CA 1
ATOM 5921 C C . THR B 1 313 ? -9.461 42.562 11.086 1 96.56 313 THR B C 1
ATOM 5923 O O . THR B 1 313 ? -9.961 41.531 10.656 1 96.56 313 THR B O 1
ATOM 5926 N N . LEU B 1 314 ? -8.609 43.312 10.383 1 96.62 314 LEU B N 1
ATOM 5927 C CA . LEU B 1 314 ? -8.117 42.969 9.055 1 96.62 314 LEU B CA 1
ATOM 5928 C C . LEU B 1 314 ? -6.633 42.625 9.094 1 96.62 314 LEU B C 1
ATOM 5930 O O . LEU B 1 314 ? -5.84 43.375 9.695 1 96.62 314 LEU B O 1
ATOM 5934 N N . ARG B 1 315 ? -6.281 41.5 8.539 1 96.44 315 ARG B N 1
ATOM 5935 C CA . ARG B 1 315 ? -4.883 41.094 8.422 1 96.44 315 ARG B CA 1
ATOM 5936 C C . ARG B 1 315 ? -4.52 40.812 6.969 1 96.44 315 ARG B C 1
ATOM 5938 O O . ARG B 1 315 ? -5.16 39.969 6.32 1 96.44 315 ARG B O 1
ATOM 5945 N N . ILE B 1 316 ? -3.521 41.5 6.434 1 96.12 316 ILE B N 1
ATOM 5946 C CA . ILE B 1 316 ? -3.041 41.312 5.07 1 96.12 316 ILE B CA 1
ATOM 5947 C C . ILE B 1 316 ? -1.581 40.844 5.098 1 96.12 316 ILE B C 1
ATOM 5949 O O . ILE B 1 316 ? -0.683 41.656 5.332 1 96.12 316 ILE B O 1
ATOM 5953 N N . PRO B 1 317 ? -1.345 39.625 4.809 1 94.69 317 PRO B N 1
ATOM 5954 C CA . PRO B 1 317 ? 0.051 39.188 4.703 1 94.69 317 PRO B CA 1
ATOM 5955 C C . PRO B 1 317 ? 0.732 39.719 3.436 1 94.69 317 PRO B C 1
ATOM 5957 O O . PRO B 1 317 ? 0.395 39.281 2.33 1 94.69 317 PRO B O 1
ATOM 5960 N N . LEU B 1 318 ? 1.694 40.562 3.545 1 95.69 318 LEU B N 1
ATOM 5961 C CA . LEU B 1 318 ? 2.395 41.125 2.395 1 95.69 318 LEU B CA 1
ATOM 5962 C C . LEU B 1 318 ? 3.562 40.25 1.982 1 95.69 318 LEU B C 1
ATOM 5964 O O . LEU B 1 318 ? 3.793 40.031 0.791 1 95.69 318 LEU B O 1
ATOM 5968 N N . PHE B 1 319 ? 4.289 39.844 2.936 1 96.12 319 PHE B N 1
ATOM 5969 C CA . PHE B 1 319 ? 5.414 38.938 2.717 1 96.12 319 PHE B CA 1
ATOM 5970 C C . PHE B 1 319 ? 5.559 37.969 3.875 1 96.12 319 PHE B C 1
ATOM 5972 O O . PHE B 1 319 ? 5.754 38.375 5.02 1 96.12 319 PHE B O 1
ATOM 5979 N N . ASN B 1 320 ? 5.441 36.625 3.59 1 95.19 320 ASN B N 1
ATOM 5980 C CA . ASN B 1 320 ? 5.477 35.625 4.645 1 95.19 320 ASN B CA 1
ATOM 5981 C C . ASN B 1 320 ? 6.586 34.594 4.406 1 95.19 320 ASN B C 1
ATOM 5983 O O . ASN B 1 320 ? 6.379 33.406 4.57 1 95.19 320 ASN B O 1
ATOM 5987 N N . ARG B 1 321 ? 7.719 35.062 3.826 1 96.12 321 ARG B N 1
ATOM 5988 C CA . ARG B 1 321 ? 8.93 34.281 3.65 1 96.12 321 ARG B CA 1
ATOM 5989 C C . ARG B 1 321 ? 8.68 33.125 2.693 1 96.12 321 ARG B C 1
ATOM 5991 O O . ARG B 1 321 ? 9.156 32 2.922 1 96.12 321 ARG B O 1
ATOM 5998 N N . MET B 1 322 ? 7.848 33.281 1.747 1 96.25 322 MET B N 1
ATOM 5999 C CA . MET B 1 322 ? 7.523 32.344 0.656 1 96.25 322 MET B CA 1
ATOM 6000 C C . MET B 1 322 ? 6.793 31.125 1.178 1 96.25 322 MET B C 1
ATOM 6002 O O . MET B 1 322 ? 6.758 30.094 0.512 1 96.25 322 MET B O 1
ATOM 6006 N N . THR B 1 323 ? 6.238 31.141 2.381 1 95.62 323 THR B N 1
ATOM 6007 C CA . THR B 1 323 ? 5.535 30.016 2.984 1 95.62 323 THR B CA 1
ATOM 6008 C C . THR B 1 323 ? 4.297 29.656 2.172 1 95.62 323 THR B C 1
ATOM 6010 O O . THR B 1 323 ? 4.074 28.484 1.859 1 95.62 323 THR B O 1
ATOM 6013 N N . THR B 1 324 ? 3.488 30.688 1.765 1 96.31 324 THR B N 1
ATOM 6014 C CA . THR B 1 324 ? 2.281 30.438 0.988 1 96.31 324 THR B CA 1
ATOM 6015 C C . THR B 1 324 ? 2.631 29.906 -0.397 1 96.31 324 THR B C 1
ATOM 6017 O O . THR B 1 324 ? 2.023 28.938 -0.868 1 96.31 324 THR B O 1
ATOM 6020 N N . ARG B 1 325 ? 3.625 30.562 -1.019 1 97.31 325 ARG B N 1
ATOM 6021 C CA . ARG B 1 325 ? 4.062 30.109 -2.334 1 97.31 325 ARG B CA 1
ATOM 6022 C C . ARG B 1 325 ? 4.473 28.641 -2.295 1 97.31 325 ARG B C 1
ATOM 6024 O O . ARG B 1 325 ? 4.059 27.844 -3.146 1 97.31 325 ARG B O 1
ATOM 6031 N N . ASN B 1 326 ? 5.27 28.297 -1.323 1 97.69 326 ASN B N 1
ATOM 6032 C CA . ASN B 1 326 ? 5.766 26.922 -1.213 1 97.69 326 ASN B CA 1
ATOM 6033 C C . ASN B 1 326 ? 4.664 25.953 -0.797 1 97.69 326 ASN B C 1
ATOM 6035 O O . ASN B 1 326 ? 4.664 24.797 -1.21 1 97.69 326 ASN B O 1
ATOM 6039 N N . ALA B 1 327 ? 3.697 26.406 0.002 1 97.62 327 ALA B N 1
ATOM 6040 C CA . ALA B 1 327 ? 2.539 25.578 0.333 1 97.62 327 ALA B CA 1
ATOM 6041 C C . ALA B 1 327 ? 1.728 25.25 -0.916 1 97.62 327 ALA B C 1
ATOM 6043 O O . ALA B 1 327 ? 1.271 24.109 -1.086 1 97.62 327 ALA B O 1
ATOM 6044 N N . VAL B 1 328 ? 1.546 26.25 -1.782 1 98.25 328 VAL B N 1
ATOM 6045 C CA . VAL B 1 328 ? 0.824 26.047 -3.033 1 98.25 328 VAL B CA 1
ATOM 6046 C C . VAL B 1 328 ? 1.588 25.062 -3.912 1 98.25 328 VAL B C 1
ATOM 6048 O O . VAL B 1 328 ? 0.998 24.125 -4.473 1 98.25 328 VAL B O 1
ATOM 6051 N N . ARG B 1 329 ? 2.918 25.266 -4 1 98.25 329 ARG B N 1
ATOM 6052 C CA . ARG B 1 329 ? 3.742 24.375 -4.801 1 98.25 329 ARG B CA 1
ATOM 6053 C C . ARG B 1 329 ? 3.67 22.938 -4.262 1 98.25 329 ARG B C 1
ATOM 6055 O O . ARG B 1 329 ? 3.582 21.984 -5.035 1 98.25 329 ARG B O 1
ATOM 6062 N N . THR B 1 330 ? 3.715 22.781 -2.967 1 98.12 330 THR B N 1
ATOM 6063 C CA . THR B 1 330 ? 3.588 21.469 -2.34 1 98.12 330 THR B CA 1
ATOM 6064 C C . THR B 1 330 ? 2.232 20.844 -2.66 1 98.12 330 THR B C 1
ATOM 6066 O O . THR B 1 330 ? 2.154 19.672 -3.018 1 98.12 330 THR B O 1
ATOM 6069 N N . ALA B 1 331 ? 1.176 21.641 -2.537 1 98.19 331 ALA B N 1
ATOM 6070 C CA . ALA B 1 331 ? -0.167 21.156 -2.85 1 98.19 331 ALA B CA 1
ATOM 6071 C C . ALA B 1 331 ? -0.275 20.75 -4.312 1 98.19 331 ALA B C 1
ATOM 6073 O O . ALA B 1 331 ? -0.958 19.766 -4.641 1 98.19 331 ALA B O 1
ATOM 6074 N N . GLN B 1 332 ? 0.377 21.516 -5.18 1 98.56 332 GLN B N 1
ATOM 6075 C CA . GLN B 1 332 ? 0.382 21.172 -6.594 1 98.56 332 GLN B CA 1
ATOM 6076 C C . GLN B 1 332 ? 1.071 19.828 -6.832 1 98.56 332 GLN B C 1
ATOM 6078 O O . GLN B 1 332 ? 0.608 19.031 -7.641 1 98.56 332 GLN B O 1
ATOM 6083 N N . LYS B 1 333 ? 2.201 19.625 -6.148 1 98.25 333 LYS B N 1
ATOM 6084 C CA . LYS B 1 333 ? 2.883 18.328 -6.254 1 98.25 333 LYS B CA 1
ATOM 6085 C C . LYS B 1 333 ? 2.021 17.203 -5.691 1 98.25 333 LYS B C 1
ATOM 6087 O O . LYS B 1 333 ? 2.027 16.094 -6.219 1 98.25 333 LYS B O 1
ATOM 6092 N N . GLU B 1 334 ? 1.237 17.5 -4.672 1 97.56 334 GLU B N 1
ATOM 6093 C CA . GLU B 1 334 ? 0.317 16.516 -4.113 1 97.56 334 GLU B CA 1
ATOM 6094 C C . GLU B 1 334 ? -0.777 16.141 -5.113 1 97.56 334 GLU B C 1
ATOM 6096 O O . GLU B 1 334 ? -1.195 14.992 -5.191 1 97.56 334 GLU B O 1
ATOM 6101 N N . ARG B 1 335 ? -1.253 17.141 -5.832 1 97.94 335 ARG B N 1
ATOM 6102 C CA . ARG B 1 335 ? -2.229 16.859 -6.879 1 97.94 335 ARG B CA 1
ATOM 6103 C C . ARG B 1 335 ? -1.627 15.977 -7.965 1 97.94 335 ARG B C 1
ATOM 6105 O O . ARG B 1 335 ? -2.279 15.055 -8.453 1 97.94 335 ARG B O 1
ATOM 6112 N N . GLU B 1 336 ? -0.353 16.297 -8.297 1 97.62 336 GLU B N 1
ATOM 6113 C CA . GLU B 1 336 ? 0.344 15.445 -9.258 1 97.62 336 GLU B CA 1
ATOM 6114 C C . GLU B 1 336 ? 0.42 14 -8.766 1 97.62 336 GLU B C 1
ATOM 6116 O O . GLU B 1 336 ? 0.184 13.062 -9.539 1 97.62 336 GLU B O 1
ATOM 6121 N N . ASP B 1 337 ? 0.722 13.766 -7.531 1 97.5 337 ASP B N 1
ATOM 6122 C CA . ASP B 1 337 ? 0.773 12.438 -6.938 1 97.5 337 ASP B CA 1
ATOM 6123 C C . ASP B 1 337 ? -0.595 11.758 -6.984 1 97.5 337 ASP B C 1
ATOM 6125 O O . ASP B 1 337 ? -0.696 10.57 -7.301 1 97.5 337 ASP B O 1
ATOM 6129 N N . SER B 1 338 ? -1.616 12.531 -6.66 1 97.25 338 SER B N 1
ATOM 6130 C CA . SER B 1 338 ? -2.973 11.992 -6.691 1 97.25 338 SER B CA 1
ATOM 6131 C C . SER B 1 338 ? -3.363 11.57 -8.102 1 97.25 338 SER B C 1
ATOM 6133 O O . SER B 1 338 ? -4.039 10.555 -8.281 1 97.25 338 SER B O 1
ATOM 6135 N N . ARG B 1 339 ? -2.975 12.359 -9.055 1 97.44 339 ARG B N 1
ATOM 6136 C CA . ARG B 1 339 ? -3.242 12 -10.445 1 97.44 339 ARG B CA 1
ATOM 6137 C C . ARG B 1 339 ? -2.529 10.711 -10.828 1 97.44 339 ARG B C 1
ATOM 6139 O O . ARG B 1 339 ? -3.111 9.844 -11.484 1 97.44 339 ARG B O 1
ATOM 6146 N N . LEU B 1 340 ? -1.252 10.602 -10.438 1 96.19 340 LEU B N 1
ATOM 6147 C CA . LEU B 1 340 ? -0.492 9.383 -10.703 1 96.19 340 LEU B CA 1
ATOM 6148 C C . LEU B 1 340 ? -1.136 8.188 -10.016 1 96.19 340 LEU B C 1
ATOM 6150 O O . LEU B 1 340 ? -1.19 7.094 -10.586 1 96.19 340 LEU B O 1
ATOM 6154 N N . ALA B 1 341 ? -1.637 8.391 -8.859 1 96 341 ALA B N 1
ATOM 6155 C CA . ALA B 1 341 ? -2.322 7.324 -8.133 1 96 341 ALA B CA 1
ATOM 6156 C C . ALA B 1 341 ? -3.594 6.898 -8.859 1 96 341 ALA B C 1
ATOM 6158 O O . ALA B 1 341 ? -3.906 5.707 -8.93 1 96 341 ALA B O 1
ATOM 6159 N N . ALA B 1 342 ? -4.348 7.867 -9.352 1 96.25 342 ALA B N 1
ATOM 6160 C CA . ALA B 1 342 ? -5.555 7.562 -10.117 1 96.25 342 ALA B CA 1
ATOM 6161 C C . ALA B 1 342 ? -5.215 6.773 -11.383 1 96.25 342 ALA B C 1
ATOM 6163 O O . ALA B 1 342 ? -5.895 5.801 -11.711 1 96.25 342 ALA B O 1
ATOM 6164 N N . ASP B 1 343 ? -4.172 7.195 -12.055 1 93.12 343 ASP B N 1
ATOM 6165 C CA . ASP B 1 343 ? -3.715 6.473 -13.242 1 93.12 343 ASP B CA 1
ATOM 6166 C C . ASP B 1 343 ? -3.318 5.039 -12.891 1 93.12 343 ASP B C 1
ATOM 6168 O O . ASP B 1 343 ? -3.631 4.105 -13.625 1 93.12 343 ASP B O 1
ATOM 6172 N N . ASN B 1 344 ? -2.623 4.883 -11.82 1 93.25 344 ASN B N 1
ATOM 6173 C CA . ASN B 1 344 ? -2.225 3.555 -11.367 1 93.25 344 ASN B CA 1
ATOM 6174 C C . ASN B 1 344 ? -3.436 2.68 -11.055 1 93.25 344 ASN B C 1
ATOM 6176 O O . ASN B 1 344 ? -3.428 1.479 -11.328 1 93.25 344 ASN B O 1
ATOM 6180 N N . ALA B 1 345 ? -4.461 3.285 -10.43 1 94.81 345 ALA B N 1
ATOM 6181 C CA . ALA B 1 345 ? -5.684 2.541 -10.141 1 94.81 345 ALA B CA 1
ATOM 6182 C C . ALA B 1 345 ? -6.328 2.027 -11.43 1 94.81 345 ALA B C 1
ATOM 6184 O O . ALA B 1 345 ? -6.789 0.887 -11.484 1 94.81 345 ALA B O 1
ATOM 6185 N N . LEU B 1 346 ? -6.348 2.852 -12.422 1 93.81 346 LEU B N 1
ATOM 6186 C CA . LEU B 1 346 ? -6.898 2.463 -13.719 1 93.81 346 LEU B CA 1
ATOM 6187 C C . LEU B 1 346 ? -6.098 1.32 -14.328 1 93.81 346 LEU B C 1
ATOM 6189 O O . LEU B 1 346 ? -6.672 0.345 -14.82 1 93.81 346 LEU B O 1
ATOM 6193 N N . LYS B 1 347 ? -4.816 1.453 -14.312 1 90.5 347 LYS B N 1
ATOM 6194 C CA . LYS B 1 347 ? -3.949 0.422 -14.875 1 90.5 347 LYS B CA 1
ATOM 6195 C C . LYS B 1 347 ? -4.102 -0.895 -14.117 1 90.5 347 LYS B C 1
ATOM 6197 O O . LYS B 1 347 ? -4.129 -1.966 -14.727 1 90.5 347 LYS B O 1
ATOM 6202 N N . THR B 1 348 ? -4.164 -0.78 -12.828 1 92.44 348 THR B N 1
ATOM 6203 C CA . THR B 1 348 ? -4.34 -1.969 -12 1 92.44 348 THR B CA 1
ATOM 6204 C C . THR B 1 348 ? -5.664 -2.658 -12.312 1 92.44 348 THR B C 1
ATOM 6206 O O . THR B 1 348 ? -5.719 -3.883 -12.43 1 92.44 348 THR B O 1
ATOM 6209 N N . LEU B 1 349 ? -6.715 -1.871 -12.445 1 94.5 349 LEU B N 1
ATOM 6210 C CA . LEU B 1 349 ? -8.016 -2.42 -12.812 1 94.5 349 LEU B CA 1
ATOM 6211 C C . LEU B 1 349 ? -7.945 -3.123 -14.164 1 94.5 349 LEU B C 1
ATOM 6213 O O . LEU B 1 349 ? -8.438 -4.242 -14.305 1 94.5 349 LEU B O 1
ATOM 6217 N N . TYR B 1 350 ? -7.332 -2.559 -15.109 1 92.31 350 TYR B N 1
ATOM 6218 C CA . TYR B 1 350 ? -7.199 -3.146 -16.438 1 92.31 350 TYR B CA 1
ATOM 6219 C C . TYR B 1 350 ? -6.438 -4.465 -16.375 1 92.31 350 TYR B C 1
ATOM 6221 O O . TYR B 1 350 ? -6.848 -5.457 -16.984 1 92.31 350 TYR B O 1
ATOM 6229 N N . LYS B 1 351 ? -5.371 -4.418 -15.672 1 89.88 351 LYS B N 1
ATOM 6230 C CA . LYS B 1 351 ? -4.566 -5.629 -15.523 1 89.88 351 LYS B CA 1
ATOM 6231 C C . LYS B 1 351 ? -5.383 -6.754 -14.891 1 89.88 351 LYS B C 1
ATOM 6233 O O . LYS B 1 351 ? -5.309 -7.902 -15.336 1 89.88 351 LYS B O 1
ATOM 6238 N N . GLU B 1 352 ? -6.098 -6.406 -13.898 1 92.81 352 GLU B N 1
ATOM 6239 C CA . GLU B 1 352 ? -6.91 -7.406 -13.211 1 92.81 352 GLU B CA 1
ATOM 6240 C C . GLU B 1 352 ? -7.969 -7.992 -14.141 1 92.81 352 GLU B C 1
ATOM 6242 O O . GLU B 1 352 ? -8.195 -9.203 -14.148 1 92.81 352 GLU B O 1
ATOM 6247 N N . ILE B 1 353 ? -8.547 -7.152 -14.922 1 93.56 353 ILE B N 1
ATOM 6248 C CA . ILE B 1 353 ? -9.562 -7.594 -15.867 1 93.56 353 ILE B CA 1
ATOM 6249 C C . ILE B 1 353 ? -8.922 -8.469 -16.938 1 93.56 353 ILE B C 1
ATOM 6251 O O . ILE B 1 353 ? -9.438 -9.539 -17.281 1 93.56 353 ILE B O 1
ATOM 6255 N N . GLN B 1 354 ? -7.758 -8.047 -17.453 1 90.31 354 GLN B N 1
ATOM 6256 C CA . GLN B 1 354 ? -7.043 -8.828 -18.453 1 90.31 354 GLN B CA 1
ATOM 6257 C C . GLN B 1 354 ? -6.668 -10.203 -17.906 1 90.31 354 GLN B C 1
ATOM 6259 O O . GLN B 1 354 ? -6.906 -11.219 -18.562 1 90.31 354 GLN B O 1
ATOM 6264 N N . LYS B 1 355 ? -6.094 -10.203 -16.719 1 91 355 LYS B N 1
ATOM 6265 C CA . LYS B 1 355 ? -5.688 -11.461 -16.094 1 91 355 LYS B CA 1
ATOM 6266 C C . LYS B 1 355 ? -6.887 -12.391 -15.906 1 91 355 LYS B C 1
ATOM 6268 O O . LYS B 1 355 ? -6.82 -13.578 -16.25 1 91 355 LYS B O 1
ATOM 6273 N N . THR B 1 356 ? -7.961 -11.82 -15.414 1 93.81 356 THR B N 1
ATOM 6274 C CA . THR B 1 356 ? -9.164 -12.617 -15.195 1 93.81 356 THR B CA 1
ATOM 6275 C C . THR B 1 356 ? -9.711 -13.148 -16.516 1 93.81 356 THR B C 1
ATOM 6277 O O . THR B 1 356 ? -10.141 -14.305 -16.594 1 93.81 356 THR B O 1
ATOM 6280 N N . TRP B 1 357 ? -9.68 -12.328 -17.547 1 92.5 357 TRP B N 1
ATOM 6281 C CA . TRP B 1 357 ? -10.172 -12.727 -18.859 1 92.5 357 TRP B CA 1
ATOM 6282 C C . TRP B 1 357 ? -9.336 -13.852 -19.453 1 92.5 357 TRP B C 1
ATOM 6284 O O . TRP B 1 357 ? -9.875 -14.867 -19.906 1 92.5 357 TRP B O 1
ATOM 6294 N N . TYR B 1 358 ? -8.016 -13.727 -19.359 1 89.19 358 TYR B N 1
ATOM 6295 C CA . TYR B 1 358 ? -7.133 -14.75 -19.906 1 89.19 358 TYR B CA 1
ATOM 6296 C C . TYR B 1 358 ? -7.207 -16.031 -19.078 1 89.19 358 TYR B C 1
ATOM 6298 O O . TYR B 1 358 ? -7.086 -17.125 -19.609 1 89.19 358 TYR B O 1
ATOM 6306 N N . ASP B 1 359 ? -7.414 -15.844 -17.781 1 91.56 359 ASP B N 1
ATOM 6307 C CA . ASP B 1 359 ? -7.633 -17.016 -16.938 1 91.56 359 ASP B CA 1
ATOM 6308 C C . ASP B 1 359 ? -8.906 -17.766 -17.344 1 91.56 359 ASP B C 1
ATOM 6310 O O . ASP B 1 359 ? -8.93 -19 -17.359 1 91.56 359 ASP B O 1
ATOM 6314 N N . ALA B 1 360 ? -9.914 -16.984 -17.625 1 93 360 ALA B N 1
ATOM 6315 C CA . ALA B 1 360 ? -11.164 -17.578 -18.094 1 93 360 ALA B CA 1
ATOM 6316 C C . ALA B 1 360 ? -10.969 -18.297 -19.422 1 93 360 ALA B C 1
ATOM 6318 O O . ALA B 1 360 ? -11.438 -19.422 -19.594 1 93 360 ALA B O 1
ATOM 6319 N N . LEU B 1 361 ? -10.273 -17.641 -20.297 1 90.69 361 LEU B N 1
ATOM 6320 C CA . LEU B 1 361 ? -9.992 -18.25 -21.594 1 90.69 361 LEU B CA 1
ATOM 6321 C C . LEU B 1 361 ? -9.195 -19.547 -21.422 1 90.69 361 LEU B C 1
ATOM 6323 O O . LEU B 1 361 ? -9.539 -20.562 -22.031 1 90.69 361 LEU B O 1
ATOM 6327 N N . SER B 1 362 ? -8.18 -19.453 -20.594 1 90.94 362 SER B N 1
ATOM 6328 C CA . SER B 1 362 ? -7.359 -20.625 -20.312 1 90.94 362 SER B CA 1
ATOM 6329 C C . SER B 1 362 ? -8.18 -21.75 -19.688 1 90.94 362 SER B C 1
ATOM 6331 O O . SER B 1 362 ? -8.039 -22.922 -20.062 1 90.94 362 SER B O 1
ATOM 6333 N N . ALA B 1 363 ? -9 -21.391 -18.781 1 93 363 ALA B N 1
ATOM 6334 C CA . ALA B 1 363 ? -9.844 -22.375 -18.125 1 93 363 ALA B CA 1
ATOM 6335 C C . ALA B 1 363 ? -10.797 -23.031 -19.125 1 93 363 ALA B C 1
ATOM 6337 O O . ALA B 1 363 ? -11.031 -24.234 -19.078 1 93 363 ALA B O 1
ATOM 6338 N N . HIS B 1 364 ? -11.336 -22.281 -20.047 1 92.12 364 HIS B N 1
ATOM 6339 C CA . HIS B 1 364 ? -12.219 -22.797 -21.094 1 92.12 364 HIS B CA 1
ATOM 6340 C C . HIS B 1 364 ? -11.484 -23.766 -22 1 92.12 364 HIS B C 1
ATOM 6342 O O . HIS B 1 364 ? -11.984 -24.859 -22.297 1 92.12 364 HIS B O 1
ATOM 6348 N N . GLU B 1 365 ? -10.32 -23.359 -22.406 1 89.5 365 GLU B N 1
ATOM 6349 C CA . GLU B 1 365 ? -9.508 -24.219 -23.266 1 89.5 365 GLU B CA 1
ATOM 6350 C C . GLU B 1 365 ? -9.133 -25.516 -22.547 1 89.5 365 GLU B C 1
ATOM 6352 O O . GLU B 1 365 ? -9.148 -26.594 -23.156 1 89.5 365 GLU B O 1
ATOM 6357 N N . ARG B 1 366 ? -8.812 -25.406 -21.266 1 90.56 366 ARG B N 1
ATOM 6358 C CA . ARG B 1 366 ? -8.492 -26.578 -20.469 1 90.56 366 ARG B CA 1
ATOM 6359 C C . ARG B 1 366 ? -9.703 -27.5 -20.344 1 90.56 366 ARG B C 1
ATOM 6361 O O . ARG B 1 366 ? -9.578 -28.719 -20.469 1 90.56 366 ARG B O 1
ATOM 6368 N N . TYR B 1 367 ? -10.844 -26.953 -20.094 1 91 367 TYR B N 1
ATOM 6369 C CA . TYR B 1 367 ? -12.055 -27.75 -19.953 1 91 367 TYR B CA 1
ATOM 6370 C C . TYR B 1 367 ? -12.344 -28.531 -21.234 1 91 367 TYR B C 1
ATOM 6372 O O . TYR B 1 367 ? -12.648 -29.734 -21.172 1 91 367 TYR B O 1
ATOM 6380 N N . GLU B 1 368 ? -12.203 -27.875 -22.359 1 88.5 368 GLU B N 1
ATOM 6381 C CA . GLU B 1 368 ? -12.43 -28.547 -23.641 1 88.5 368 GLU B CA 1
ATOM 6382 C C . GLU B 1 368 ? -11.453 -29.703 -23.828 1 88.5 368 GLU B C 1
ATOM 6384 O O . GLU B 1 368 ? -11.844 -30.781 -24.281 1 88.5 368 GLU B O 1
ATOM 6389 N N . SER B 1 369 ? -10.25 -29.375 -23.453 1 86.81 369 SER B N 1
ATOM 6390 C CA . SER B 1 369 ? -9.234 -30.422 -23.562 1 86.81 369 SER B CA 1
ATOM 6391 C C . SER B 1 369 ? -9.516 -31.562 -22.594 1 86.81 369 SER B C 1
ATOM 6393 O O . SER B 1 369 ? -9.297 -32.75 -22.938 1 86.81 369 SER B O 1
ATOM 6395 N N . THR B 1 370 ? -10.016 -31.266 -21.406 1 90.62 370 THR B N 1
ATOM 6396 C CA . THR B 1 370 ? -10.273 -32.281 -20.391 1 90.62 370 THR B CA 1
ATOM 6397 C C . THR B 1 370 ? -11.469 -33.156 -20.797 1 90.62 370 THR B C 1
ATOM 6399 O O . THR B 1 370 ? -11.539 -34.312 -20.422 1 90.62 370 THR B O 1
ATOM 6402 N N . ARG B 1 371 ? -12.383 -32.625 -21.547 1 88.44 371 ARG B N 1
ATOM 6403 C CA . ARG B 1 371 ? -13.492 -33.438 -22.047 1 88.44 371 ARG B CA 1
ATOM 6404 C C . ARG B 1 371 ? -12.984 -34.594 -22.875 1 88.44 371 ARG B C 1
ATOM 6406 O O . ARG B 1 371 ? -13.422 -35.75 -22.703 1 88.44 371 ARG B O 1
ATOM 6413 N N . HIS B 1 372 ? -12.016 -34.281 -23.672 1 86.38 372 HIS B N 1
ATOM 6414 C CA . HIS B 1 372 ? -11.406 -35.344 -24.5 1 86.38 372 HIS B CA 1
ATOM 6415 C C . HIS B 1 372 ? -10.602 -36.312 -23.641 1 86.38 372 HIS B C 1
ATOM 6417 O O . HIS B 1 372 ? -10.656 -37.531 -23.844 1 86.38 372 HIS B O 1
ATOM 6423 N N . SER B 1 373 ? -9.93 -35.719 -22.688 1 88.38 373 SER B N 1
ATOM 6424 C CA . SER B 1 373 ? -9.094 -36.531 -21.812 1 88.38 373 SER B CA 1
ATOM 6425 C C . SER B 1 373 ? -9.93 -37.5 -20.953 1 88.38 373 SER B C 1
ATOM 6427 O O . SER B 1 373 ? -9.602 -38.656 -20.828 1 88.38 373 SER B O 1
ATOM 6429 N N . VAL B 1 374 ? -11.062 -37.031 -20.438 1 92.25 374 VAL B N 1
ATOM 6430 C CA . VAL B 1 374 ? -11.922 -37.875 -19.594 1 92.25 374 VAL B CA 1
ATOM 6431 C C . VAL B 1 374 ? -12.555 -38.969 -20.438 1 92.25 374 VAL B C 1
ATOM 6433 O O . VAL B 1 374 ? -12.617 -40.125 -20.016 1 92.25 374 VAL B O 1
ATOM 6436 N N . ALA B 1 375 ? -12.969 -38.625 -21.641 1 91.44 375 ALA B N 1
ATOM 6437 C CA . ALA B 1 375 ? -13.57 -39.625 -22.531 1 91.44 375 ALA B CA 1
ATOM 6438 C C . ALA B 1 375 ? -12.562 -40.719 -22.891 1 91.44 375 ALA B C 1
ATOM 6440 O O . ALA B 1 375 ? -12.875 -41.906 -22.812 1 91.44 375 ALA B O 1
ATOM 6441 N N . ALA B 1 376 ? -11.383 -40.219 -23.219 1 86.62 376 ALA B N 1
ATOM 6442 C CA . ALA B 1 376 ? -10.336 -41.188 -23.609 1 86.62 376 ALA B CA 1
ATOM 6443 C C . ALA B 1 376 ? -9.938 -42.062 -22.422 1 86.62 376 ALA B C 1
ATOM 6445 O O . ALA B 1 376 ? -9.773 -43.281 -22.578 1 86.62 376 ALA B O 1
ATOM 6446 N N . ASN B 1 377 ? -9.805 -41.531 -21.25 1 89.88 377 ASN B N 1
ATOM 6447 C CA . ASN B 1 377 ? -9.398 -42.281 -20.078 1 89.88 377 ASN B CA 1
ATOM 6448 C C . ASN B 1 377 ? -10.516 -43.188 -19.594 1 89.88 377 ASN B C 1
ATOM 6450 O O . ASN B 1 377 ? -10.25 -44.281 -19.062 1 89.88 377 ASN B O 1
ATOM 6454 N N . SER B 1 378 ? -11.758 -42.781 -19.766 1 91.94 378 SER B N 1
ATOM 6455 C CA . SER B 1 378 ? -12.891 -43.656 -19.422 1 91.94 378 SER B CA 1
ATOM 6456 C C . SER B 1 378 ? -12.898 -44.906 -20.281 1 91.94 378 SER B C 1
ATOM 6458 O O . SER B 1 378 ? -13.102 -46.031 -19.766 1 91.94 378 SER B O 1
ATOM 6460 N N . GLU B 1 379 ? -12.648 -44.719 -21.562 1 90.19 379 GLU B N 1
ATOM 6461 C CA . GLU B 1 379 ? -12.586 -45.875 -22.469 1 90.19 379 GLU B CA 1
ATOM 6462 C C . GLU B 1 379 ? -11.391 -46.75 -22.141 1 90.19 379 GLU B C 1
ATOM 6464 O O . GLU B 1 379 ? -11.5 -48 -22.172 1 90.19 379 GLU B O 1
ATOM 6469 N N . ALA B 1 380 ? -10.32 -46.094 -21.844 1 85.88 380 ALA B N 1
ATOM 6470 C CA . ALA B 1 380 ? -9.125 -46.875 -21.469 1 85.88 380 ALA B CA 1
ATOM 6471 C C . ALA B 1 380 ? -9.359 -47.688 -20.219 1 85.88 380 ALA B C 1
ATOM 6473 O O . ALA B 1 380 ? -8.906 -48.844 -20.125 1 85.88 380 ALA B O 1
ATOM 6474 N N . LEU B 1 381 ? -10.078 -47.125 -19.25 1 89.19 381 LEU B N 1
ATOM 6475 C CA . LEU B 1 381 ? -10.375 -47.875 -18.016 1 89.19 381 LEU B CA 1
ATOM 6476 C C . LEU B 1 381 ? -11.305 -49.031 -18.297 1 89.19 381 LEU B C 1
ATOM 6478 O O . LEU B 1 381 ? -11.117 -50.125 -17.75 1 89.19 381 LEU B O 1
ATOM 6482 N N . ARG B 1 382 ? -12.281 -48.781 -19.141 1 90.5 382 ARG B N 1
ATOM 6483 C CA . ARG B 1 382 ? -13.211 -49.844 -19.5 1 90.5 382 ARG B CA 1
ATOM 6484 C C . ARG B 1 382 ? -12.469 -51.031 -20.109 1 90.5 382 ARG B C 1
ATOM 6486 O O . ARG B 1 382 ? -12.695 -52.188 -19.719 1 90.5 382 ARG B O 1
ATOM 6493 N N . TYR B 1 383 ? -11.562 -50.75 -21 1 86.12 383 TYR B N 1
ATOM 6494 C CA . TYR B 1 383 ? -10.789 -51.812 -21.641 1 86.12 383 TYR B CA 1
ATOM 6495 C C . TYR B 1 383 ? -9.852 -52.469 -20.641 1 86.12 383 TYR B C 1
ATOM 6497 O O . TYR B 1 383 ? -9.68 -53.719 -20.672 1 86.12 383 TYR B O 1
ATOM 6505 N N . ALA B 1 384 ? -9.227 -51.656 -19.812 1 85.62 384 ALA B N 1
ATOM 6506 C CA . ALA B 1 384 ? -8.32 -52.219 -18.797 1 85.62 384 ALA B CA 1
ATOM 6507 C C . ALA B 1 384 ? -9.07 -53.156 -17.844 1 85.62 384 ALA B C 1
ATOM 6509 O O . ALA B 1 384 ? -8.539 -54.188 -17.422 1 85.62 384 ALA B O 1
ATOM 6510 N N . LYS B 1 385 ? -10.25 -52.812 -17.516 1 87.62 385 LYS B N 1
ATOM 6511 C CA . LYS B 1 385 ? -11.078 -53.625 -16.625 1 87.62 385 LYS B CA 1
ATOM 6512 C C . LYS B 1 385 ? -11.422 -54.969 -17.266 1 87.62 385 LYS B C 1
ATOM 6514 O O . LYS B 1 385 ? -11.312 -56 -16.625 1 87.62 385 LYS B O 1
ATOM 6519 N N . GLU B 1 386 ? -11.766 -54.938 -18.562 1 87.5 386 GLU B N 1
ATOM 6520 C CA . GLU B 1 386 ? -12.109 -56.156 -19.281 1 87.5 386 GLU B CA 1
ATOM 6521 C C . GLU B 1 386 ? -10.906 -57.094 -19.391 1 87.5 386 GLU B C 1
ATOM 6523 O O . GLU B 1 386 ? -11.031 -58.281 -19.188 1 87.5 386 GLU B O 1
ATOM 6528 N N . LYS B 1 387 ? -9.852 -56.5 -19.641 1 85.19 387 LYS B N 1
ATOM 6529 C CA . LYS B 1 387 ? -8.633 -57.281 -19.766 1 85.19 387 LYS B CA 1
ATOM 6530 C C . LYS B 1 387 ? -8.227 -57.875 -18.422 1 85.19 387 LYS B C 1
ATOM 6532 O O . LYS B 1 387 ? -7.738 -59.031 -18.359 1 85.19 387 LYS B O 1
ATOM 6537 N N . TYR B 1 388 ? -8.375 -57.094 -17.422 1 85.5 388 TYR B N 1
ATOM 6538 C CA . TYR B 1 388 ? -8.023 -57.531 -16.078 1 85.5 388 TYR B CA 1
ATOM 6539 C C . TYR B 1 388 ? -8.938 -58.688 -15.625 1 85.5 388 TYR B C 1
ATOM 6541 O O . TYR B 1 388 ? -8.469 -59.688 -15.07 1 85.5 388 TYR B O 1
ATOM 6549 N N . GLN B 1 389 ? -10.172 -58.594 -15.984 1 83.62 389 GLN B N 1
ATOM 6550 C CA . GLN B 1 389 ? -11.148 -59.625 -15.617 1 83.62 389 GLN B CA 1
ATOM 6551 C C . GLN B 1 389 ? -10.875 -60.938 -16.359 1 83.62 389 GLN B C 1
ATOM 6553 O O . GLN B 1 389 ? -11.148 -62.031 -15.844 1 83.62 389 GLN B O 1
ATOM 6558 N N . ALA B 1 390 ? -10.219 -60.75 -17.547 1 80.88 390 ALA B N 1
ATOM 6559 C CA . ALA B 1 390 ? -9.891 -61.906 -18.359 1 80.88 390 ALA B CA 1
ATOM 6560 C C . ALA B 1 390 ? -8.531 -62.469 -17.969 1 80.88 390 ALA B C 1
ATOM 6562 O O . ALA B 1 390 ? -8.102 -63.5 -18.516 1 80.88 390 ALA B O 1
ATOM 6563 N N . GLY B 1 391 ? -7.801 -61.844 -16.953 1 76.56 391 GLY B N 1
ATOM 6564 C CA . GLY B 1 391 ? -6.496 -62.281 -16.484 1 76.56 391 GLY B CA 1
ATOM 6565 C C . GLY B 1 391 ? -5.371 -61.906 -17.438 1 76.56 391 GLY B C 1
ATOM 6566 O O . GLY B 1 391 ? -4.293 -62.5 -17.391 1 76.56 391 GLY B O 1
ATOM 6567 N N . LYS B 1 392 ? -5.602 -60.938 -18.297 1 76.62 392 LYS B N 1
ATOM 6568 C CA . LYS B 1 392 ? -4.641 -60.625 -19.344 1 76.62 392 LYS B CA 1
ATOM 6569 C C . LYS B 1 392 ? -3.943 -59.281 -19.047 1 76.62 392 LYS B C 1
ATOM 6571 O O . LYS B 1 392 ? -3.295 -58.719 -19.938 1 76.62 392 LYS B O 1
ATOM 6576 N N . SER B 1 393 ? -4.273 -58.75 -17.891 1 77.19 393 SER B N 1
ATOM 6577 C CA . SER B 1 393 ? -3.623 -57.5 -17.531 1 77.19 393 SER B CA 1
ATOM 6578 C C . SER B 1 393 ? -3.121 -57.531 -16.094 1 77.19 393 SER B C 1
ATOM 6580 O O . SER B 1 393 ? -3.516 -58.406 -15.312 1 77.19 393 SER B O 1
ATOM 6582 N N . THR B 1 394 ? -2.154 -56.625 -15.844 1 79.38 394 THR B N 1
ATOM 6583 C CA . THR B 1 394 ? -1.596 -56.594 -14.492 1 79.38 394 THR B CA 1
ATOM 6584 C C . THR B 1 394 ? -2.361 -55.594 -13.625 1 79.38 394 THR B C 1
ATOM 6586 O O . THR B 1 394 ? -3.07 -54.719 -14.148 1 79.38 394 THR B O 1
ATOM 6589 N N . VAL B 1 395 ? -2.279 -55.812 -12.344 1 83.31 395 VAL B N 1
ATOM 6590 C CA . VAL B 1 395 ? -2.889 -54.906 -11.359 1 83.31 395 VAL B CA 1
ATOM 6591 C C . VAL B 1 395 ? -2.363 -53.5 -11.555 1 83.31 395 VAL B C 1
ATOM 6593 O O . VAL B 1 395 ? -3.104 -52.531 -11.375 1 83.31 395 VAL B O 1
ATOM 6596 N N . TYR B 1 396 ? -1.18 -53.406 -12.031 1 79.81 396 TYR B N 1
ATOM 6597 C CA . TYR B 1 396 ? -0.549 -52.094 -12.227 1 79.81 396 TYR B CA 1
ATOM 6598 C C . TYR B 1 396 ? -1.213 -51.312 -13.359 1 79.81 396 TYR B C 1
ATOM 6600 O O . TYR B 1 396 ? -1.48 -50.125 -13.234 1 79.81 396 TYR B O 1
ATOM 6608 N N . GLU B 1 397 ? -1.523 -52.031 -14.375 1 81.69 397 GLU B N 1
ATOM 6609 C CA . GLU B 1 397 ? -2.16 -51.406 -15.523 1 81.69 397 GLU B CA 1
ATOM 6610 C C . GLU B 1 397 ? -3.561 -50.906 -15.172 1 81.69 397 GLU B C 1
ATOM 6612 O O . GLU B 1 397 ? -3.947 -49.812 -15.562 1 81.69 397 GLU B O 1
ATOM 6617 N N . TYR B 1 398 ? -4.207 -51.688 -14.492 1 85 398 TYR B N 1
ATOM 6618 C CA . TYR B 1 398 ? -5.559 -51.344 -14.078 1 85 398 TYR B CA 1
ATOM 6619 C C . TYR B 1 398 ? -5.535 -50.156 -13.117 1 85 398 TYR B C 1
ATOM 6621 O O . TYR B 1 398 ? -6.305 -49.188 -13.273 1 85 398 TYR B O 1
ATOM 6629 N N . ASN B 1 399 ? -4.629 -50.188 -12.227 1 86.44 399 ASN B N 1
ATOM 6630 C CA . ASN B 1 399 ? -4.488 -49.094 -11.273 1 86.44 399 ASN B CA 1
ATOM 6631 C C . ASN B 1 399 ? -4.117 -47.781 -11.977 1 86.44 399 ASN B C 1
ATOM 6633 O O . ASN B 1 399 ? -4.633 -46.719 -11.633 1 86.44 399 ASN B O 1
ATOM 6637 N N . GLU B 1 400 ? -3.281 -47.875 -12.852 1 83.88 400 GLU B N 1
ATOM 6638 C CA . GLU B 1 400 ? -2.846 -46.688 -13.586 1 83.88 400 GLU B CA 1
ATOM 6639 C C . GLU B 1 400 ? -4.004 -46.062 -14.367 1 83.88 400 GLU B C 1
ATOM 6641 O O . GLU B 1 400 ? -4.16 -44.844 -14.375 1 83.88 400 GLU B O 1
ATOM 6646 N N . ALA B 1 401 ? -4.75 -46.906 -15.008 1 85.19 401 ALA B N 1
ATOM 6647 C CA . ALA B 1 401 ? -5.91 -46.406 -15.75 1 85.19 401 ALA B CA 1
ATOM 6648 C C . ALA B 1 401 ? -6.906 -45.719 -14.82 1 85.19 401 ALA B C 1
ATOM 6650 O O . ALA B 1 401 ? -7.453 -44.688 -15.164 1 85.19 401 ALA B O 1
ATOM 6651 N N . LYS B 1 402 ? -7.074 -46.281 -13.656 1 90 402 LYS B N 1
ATOM 6652 C CA . LYS B 1 402 ? -7.98 -45.719 -12.664 1 90 402 LYS B CA 1
ATOM 6653 C C . LYS B 1 402 ? -7.488 -44.344 -12.203 1 90 402 LYS B C 1
ATOM 6655 O O . LYS B 1 402 ? -8.273 -43.406 -12.102 1 90 402 LYS B O 1
ATOM 6660 N N . MET B 1 403 ? -6.215 -44.281 -11.945 1 87.31 403 MET B N 1
ATOM 6661 C CA . MET B 1 403 ? -5.617 -43.031 -11.461 1 87.31 403 MET B CA 1
ATOM 6662 C C . MET B 1 403 ? -5.703 -41.938 -12.523 1 87.31 403 MET B C 1
ATOM 6664 O O . MET B 1 403 ? -5.984 -40.781 -12.211 1 87.31 403 MET B O 1
ATOM 6668 N N . LYS B 1 404 ? -5.465 -42.375 -13.734 1 86.75 404 LYS B N 1
ATOM 6669 C CA . LYS B 1 404 ? -5.496 -41.406 -14.836 1 86.75 404 LYS B CA 1
ATOM 6670 C C . LYS B 1 404 ? -6.898 -40.844 -15.039 1 86.75 404 LYS B C 1
ATOM 6672 O O . LYS B 1 404 ? -7.066 -39.656 -15.297 1 86.75 404 LYS B O 1
ATOM 6677 N N . LEU B 1 405 ? -7.918 -41.688 -14.922 1 90.12 405 LEU B N 1
ATOM 6678 C CA . LEU B 1 405 ? -9.297 -41.219 -15.055 1 90.12 405 LEU B CA 1
ATOM 6679 C C . LEU B 1 405 ? -9.656 -40.281 -13.914 1 90.12 405 LEU B C 1
ATOM 6681 O O . LEU B 1 405 ? -10.234 -39.219 -14.141 1 90.12 405 LEU B O 1
ATOM 6685 N N . ALA B 1 406 ? -9.281 -40.625 -12.719 1 91.38 406 ALA B N 1
ATOM 6686 C CA . ALA B 1 406 ? -9.57 -39.781 -11.562 1 91.38 406 ALA B CA 1
ATOM 6687 C C . ALA B 1 406 ? -8.914 -38.406 -11.711 1 91.38 406 ALA B C 1
ATOM 6689 O O . ALA B 1 406 ? -9.539 -37.375 -11.422 1 91.38 406 ALA B O 1
ATOM 6690 N N . ASN B 1 407 ? -7.66 -38.438 -12.094 1 90.81 407 ASN B N 1
ATOM 6691 C CA . ASN B 1 407 ? -6.93 -37.188 -12.297 1 90.81 407 ASN B CA 1
ATOM 6692 C C . ASN B 1 407 ? -7.582 -36.344 -13.375 1 90.81 407 ASN B C 1
ATOM 6694 O O . ASN B 1 407 ? -7.688 -35.125 -13.219 1 90.81 407 ASN B O 1
ATOM 6698 N N . SER B 1 408 ? -7.934 -36.969 -14.453 1 91.94 408 SER B N 1
ATOM 6699 C CA . SER B 1 408 ? -8.57 -36.219 -15.531 1 91.94 408 SER B CA 1
ATOM 6700 C C . SER B 1 408 ? -9.906 -35.625 -15.094 1 91.94 408 SER B C 1
ATOM 6702 O O . SER B 1 408 ? -10.273 -34.531 -15.5 1 91.94 408 SER B O 1
ATOM 6704 N N . ARG B 1 409 ? -10.672 -36.406 -14.297 1 93.06 409 ARG B N 1
ATOM 6705 C CA . ARG B 1 409 ? -11.938 -35.906 -13.773 1 93.06 409 ARG B CA 1
ATOM 6706 C C . ARG B 1 409 ? -11.711 -34.719 -12.836 1 93.06 409 ARG B C 1
ATOM 6708 O O . ARG B 1 409 ? -12.469 -33.75 -12.867 1 93.06 409 ARG B O 1
ATOM 6715 N N . SER B 1 410 ? -10.742 -34.844 -11.992 1 93.94 410 SER B N 1
ATOM 6716 C CA . SER B 1 410 ? -10.391 -33.75 -11.094 1 93.94 410 SER B CA 1
ATOM 6717 C C . SER B 1 410 ? -10 -32.5 -11.875 1 93.94 410 SER B C 1
ATOM 6719 O O . SER B 1 410 ? -10.422 -31.375 -11.531 1 93.94 410 SER B O 1
ATOM 6721 N N . GLU B 1 411 ? -9.219 -32.656 -12.906 1 93.62 411 GLU B N 1
ATOM 6722 C CA . GLU B 1 411 ? -8.797 -31.531 -13.758 1 93.62 411 GLU B CA 1
ATOM 6723 C C . GLU B 1 411 ? -9.984 -30.891 -14.461 1 93.62 411 GLU B C 1
ATOM 6725 O O . GLU B 1 411 ? -10.039 -29.672 -14.625 1 93.62 411 GLU B O 1
ATOM 6730 N N . GLN B 1 412 ? -10.859 -31.734 -14.922 1 93.25 412 GLN B N 1
ATOM 6731 C CA . GLN B 1 412 ? -12.062 -31.219 -15.578 1 93.25 412 GLN B CA 1
ATOM 6732 C C . GLN B 1 412 ? -12.898 -30.391 -14.609 1 93.25 412 GLN B C 1
ATOM 6734 O O . GLN B 1 412 ? -13.359 -29.297 -14.953 1 93.25 412 GLN B O 1
ATOM 6739 N N . ALA B 1 413 ? -13.055 -30.922 -13.43 1 94.06 413 ALA B N 1
ATOM 6740 C CA . ALA B 1 413 ? -13.797 -30.188 -12.406 1 94.06 413 ALA B CA 1
ATOM 6741 C C . ALA B 1 413 ? -13.133 -28.844 -12.117 1 94.06 413 ALA B C 1
ATOM 6743 O O . ALA B 1 413 ? -13.812 -27.812 -12.039 1 94.06 413 ALA B O 1
ATOM 6744 N N . GLN B 1 414 ? -11.844 -28.859 -11.969 1 95 414 GLN B N 1
ATOM 6745 C CA . GLN B 1 414 ? -11.102 -27.641 -11.695 1 95 414 GLN B CA 1
ATOM 6746 C C . GLN B 1 414 ? -11.281 -26.625 -12.812 1 95 414 GLN B C 1
ATOM 6748 O O . GLN B 1 414 ? -11.539 -25.438 -12.547 1 95 414 GLN B O 1
ATOM 6753 N N . ALA B 1 415 ? -11.086 -27.047 -14.008 1 93.56 415 ALA B N 1
ATOM 6754 C CA . ALA B 1 415 ? -11.227 -26.156 -15.156 1 93.56 415 ALA B CA 1
ATOM 6755 C C . ALA B 1 415 ? -12.641 -25.594 -15.25 1 93.56 415 ALA B C 1
ATOM 6757 O O . ALA B 1 415 ? -12.828 -24.406 -15.523 1 93.56 415 ALA B O 1
ATOM 6758 N N . ARG B 1 416 ? -13.594 -26.469 -15.031 1 93.38 416 ARG B N 1
ATOM 6759 C CA . ARG B 1 416 ? -14.992 -26.078 -15.117 1 93.38 416 ARG B CA 1
ATOM 6760 C C . ARG B 1 416 ? -15.328 -25.016 -14.078 1 93.38 416 ARG B C 1
ATOM 6762 O O . ARG B 1 416 ? -15.906 -23.984 -14.406 1 93.38 416 ARG B O 1
ATOM 6769 N N . TYR B 1 417 ? -14.969 -25.234 -12.883 1 95 417 TYR B N 1
ATOM 6770 C CA . TYR B 1 417 ? -15.26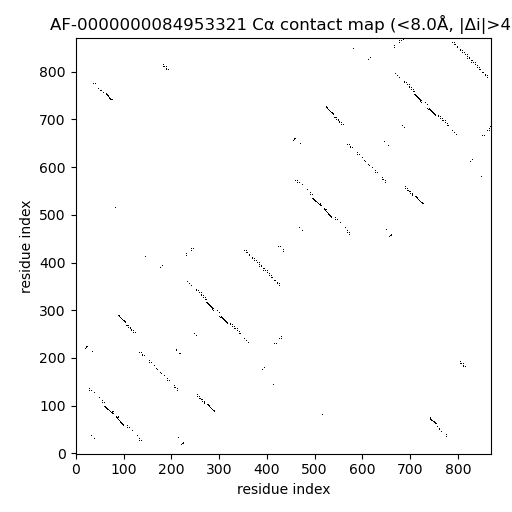6 -24.297 -11.805 1 95 417 TYR B CA 1
ATOM 6771 C C . TYR B 1 417 ? -14.445 -23.031 -11.945 1 95 417 TYR B C 1
ATOM 6773 O O . TYR B 1 417 ? -14.914 -21.938 -11.617 1 95 417 TYR B O 1
ATOM 6781 N N . GLU B 1 418 ? -13.234 -23.156 -12.375 1 94.75 418 GLU B N 1
ATOM 6782 C CA . GLU B 1 418 ? -12.414 -21.969 -12.609 1 94.75 418 GLU B CA 1
ATOM 6783 C C . GLU B 1 418 ? -13.031 -21.078 -13.672 1 94.75 418 GLU B C 1
ATOM 6785 O O . GLU B 1 418 ? -13.062 -19.844 -13.523 1 94.75 418 GLU B O 1
ATOM 6790 N N . PHE B 1 419 ? -13.43 -21.734 -14.727 1 94 419 PHE B N 1
ATOM 6791 C CA . PHE B 1 419 ? -14.062 -20.969 -15.789 1 94 419 PHE B CA 1
ATOM 6792 C C . PHE B 1 419 ? -15.312 -20.266 -15.281 1 94 419 PHE B C 1
ATOM 6794 O O . PHE B 1 419 ? -15.5 -19.062 -15.508 1 94 419 PHE B O 1
ATOM 6801 N N . ALA B 1 420 ? -16.141 -20.984 -14.609 1 93.5 420 ALA B N 1
ATOM 6802 C CA . ALA B 1 420 ? -17.375 -20.422 -14.078 1 93.5 420 ALA B CA 1
ATOM 6803 C C . ALA B 1 420 ? -17.109 -19.25 -13.141 1 93.5 420 ALA B C 1
ATOM 6805 O O . ALA B 1 420 ? -17.766 -18.219 -13.211 1 93.5 420 ALA B O 1
ATOM 6806 N N . LEU B 1 421 ? -16.172 -19.438 -12.297 1 94.56 421 LEU B N 1
ATOM 6807 C CA . LEU B 1 421 ? -15.805 -18.391 -11.336 1 94.56 421 LEU B CA 1
ATOM 6808 C C . LEU B 1 421 ? -15.289 -17.156 -12.055 1 94.56 421 LEU B C 1
ATOM 6810 O O . LEU B 1 421 ? -15.711 -16.031 -11.75 1 94.56 421 LEU B O 1
ATOM 6814 N N . ARG B 1 422 ? -14.328 -17.344 -13 1 94.19 422 ARG B N 1
ATOM 6815 C CA . ARG B 1 422 ? -13.75 -16.203 -13.719 1 94.19 422 ARG B CA 1
ATOM 6816 C C . ARG B 1 422 ? -14.805 -15.469 -14.531 1 94.19 422 ARG B C 1
ATOM 6818 O O . ARG B 1 422 ? -14.773 -14.242 -14.625 1 94.19 422 ARG B O 1
ATOM 6825 N N . LYS B 1 423 ? -15.648 -16.25 -15.102 1 91.94 423 LYS B N 1
ATOM 6826 C CA . LYS B 1 423 ? -16.75 -15.633 -15.836 1 91.94 423 LYS B CA 1
ATOM 6827 C C . LYS B 1 423 ? -17.625 -14.781 -14.906 1 91.94 423 LYS B C 1
ATOM 6829 O O . LYS B 1 423 ? -18.016 -13.672 -15.266 1 91.94 423 LYS B O 1
ATOM 6834 N N . LYS B 1 424 ? -17.891 -15.328 -13.781 1 92 424 LYS B N 1
ATOM 6835 C CA . LYS B 1 424 ? -18.672 -14.602 -12.789 1 92 424 LYS B CA 1
ATOM 6836 C C . LYS B 1 424 ? -17.984 -13.305 -12.375 1 92 424 LYS B C 1
ATOM 6838 O O . LYS B 1 424 ? -18.625 -12.266 -12.219 1 92 424 LYS B O 1
ATOM 6843 N N . ILE B 1 425 ? -16.719 -13.336 -12.188 1 94.12 425 ILE B N 1
ATOM 6844 C CA . ILE B 1 425 ? -15.938 -12.172 -11.789 1 94.12 425 ILE B CA 1
ATOM 6845 C C . ILE B 1 425 ? -15.945 -11.133 -12.914 1 94.12 425 ILE B C 1
ATOM 6847 O O . ILE B 1 425 ? -16.062 -9.938 -12.656 1 94.12 425 ILE B O 1
ATOM 6851 N N . LEU B 1 426 ? -15.812 -11.625 -14.164 1 94.06 426 LEU B N 1
ATOM 6852 C CA . LEU B 1 426 ? -15.852 -10.719 -15.305 1 94.06 426 LEU B CA 1
ATOM 6853 C C . LEU B 1 426 ? -17.219 -10.039 -15.406 1 94.06 426 LEU B C 1
ATOM 6855 O O . LEU B 1 426 ? -17.297 -8.852 -15.742 1 94.06 426 LEU B O 1
ATOM 6859 N N . ASP B 1 427 ? -18.234 -10.797 -15.102 1 91.06 427 ASP B N 1
ATOM 6860 C CA . ASP B 1 427 ? -19.578 -10.227 -15.102 1 91.06 427 ASP B CA 1
ATOM 6861 C C . ASP B 1 427 ? -19.688 -9.125 -14.047 1 91.06 427 ASP B C 1
ATOM 6863 O O . ASP B 1 427 ? -20.359 -8.109 -14.273 1 91.06 427 ASP B O 1
ATOM 6867 N N . PHE B 1 428 ? -19.062 -9.352 -12.953 1 92.31 428 PHE B N 1
ATOM 6868 C CA . PHE B 1 428 ? -19.031 -8.359 -11.883 1 92.31 428 PHE B CA 1
ATOM 6869 C C . PHE B 1 428 ? -18.375 -7.066 -12.352 1 92.31 428 PHE B C 1
ATOM 6871 O O . PHE B 1 428 ? -18.875 -5.977 -12.086 1 92.31 428 PHE B O 1
ATOM 6878 N N . TYR B 1 429 ? -17.281 -7.219 -13.094 1 92.88 429 TYR B N 1
ATOM 6879 C CA . TYR B 1 429 ? -16.578 -6.043 -13.594 1 92.88 429 TYR B CA 1
ATOM 6880 C C . TYR B 1 429 ? -17.406 -5.32 -14.656 1 92.88 429 TYR B C 1
ATOM 6882 O O . TYR B 1 429 ? -17.297 -4.102 -14.805 1 92.88 429 TYR B O 1
ATOM 6890 N N . ALA B 1 430 ? -18.203 -6.059 -15.469 1 87.81 430 ALA B N 1
ATOM 6891 C CA . ALA B 1 430 ? -19 -5.492 -16.547 1 87.81 430 ALA B CA 1
ATOM 6892 C C . ALA B 1 430 ? -20.266 -4.836 -16.016 1 87.81 430 ALA B C 1
ATOM 6894 O O . ALA B 1 430 ? -20.859 -3.996 -16.688 1 87.81 430 ALA B O 1
ATOM 6895 N N . ASP B 1 431 ? -21.031 -5.43 -15.133 1 75.31 431 ASP B N 1
ATOM 6896 C CA . ASP B 1 431 ? -22.328 -4.898 -14.742 1 75.31 431 ASP B CA 1
ATOM 6897 C C . ASP B 1 431 ? -22.453 -4.781 -13.227 1 75.31 431 ASP B C 1
ATOM 6899 O O . ASP B 1 431 ? -23.5 -4.402 -12.703 1 75.31 431 ASP B O 1
ATOM 6903 N N . GLN B 1 432 ? -21.531 -4.664 -12.18 1 60.28 432 GLN B N 1
ATOM 6904 C CA . GLN B 1 432 ? -21.359 -4.648 -10.734 1 60.28 432 GLN B CA 1
ATOM 6905 C C . GLN B 1 432 ? -22.219 -5.723 -10.062 1 60.28 432 GLN B C 1
ATOM 6907 O O . GLN B 1 432 ? -21.984 -6.082 -8.914 1 60.28 432 GLN B O 1
ATOM 6912 N N . SER B 1 433 ? -23.312 -6.352 -10.594 1 59.94 433 SER B N 1
ATOM 6913 C CA . SER B 1 433 ? -24.156 -7.191 -9.758 1 59.94 433 SER B CA 1
ATOM 6914 C C . SER B 1 433 ? -23.656 -8.633 -9.742 1 59.94 433 SER B C 1
ATOM 6916 O O . SER B 1 433 ? -23.406 -9.219 -10.805 1 59.94 433 SER B O 1
ATOM 6918 N N . ILE B 1 434 ? -22.844 -9.055 -8.656 1 56.28 434 ILE B N 1
ATOM 6919 C CA . ILE B 1 434 ? -22.562 -10.469 -8.453 1 56.28 434 ILE B CA 1
ATOM 6920 C C . ILE B 1 434 ? -23.828 -11.188 -7.98 1 56.28 434 ILE B C 1
ATOM 6922 O O . ILE B 1 434 ? -24.234 -11.039 -6.828 1 56.28 434 ILE B O 1
ATOM 6926 N N . ARG B 1 435 ? -25.078 -11.094 -8.578 1 43.81 435 ARG B N 1
ATOM 6927 C CA . ARG B 1 435 ? -26.219 -11.844 -8.062 1 43.81 435 ARG B CA 1
ATOM 6928 C C . ARG B 1 435 ? -26.094 -13.328 -8.383 1 43.81 435 ARG B C 1
ATOM 6930 O O . ARG B 1 435 ? -25.578 -13.695 -9.445 1 43.81 435 ARG B O 1
#

Nearest PDB structures (foldseek):
  2wmz-assembly1_B  TM=8.909E-01  e=8.234E-21  Escherichia coli K-12
  1ek9-assembly1_A  TM=8.946E-01  e=1.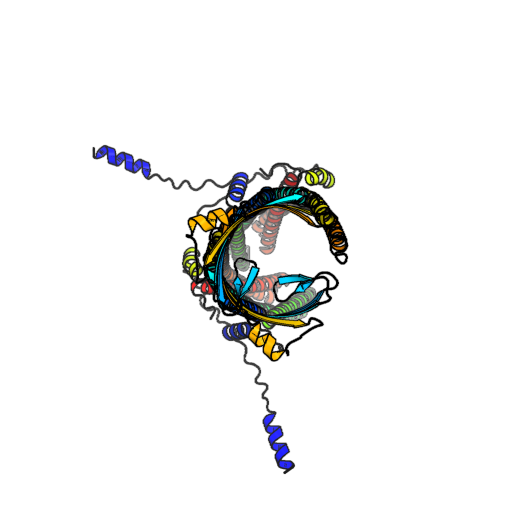505E-20  Escherichia coli
  7ng9-assembly1_A  TM=9.060E-01  e=1.842E-19  Klebsiella quasipneumoniae
  5azs-assembly1_B  TM=8.715E-01  e=5.445E-18  Pseudomonas aeruginosa PAO1
  5azs-assembly1_A  TM=8.640E-01  e=1.442E-17  Pseudomonas aeruginosa PAO1

Sequence (870 aa):
MKSMVFLVLCLLSGNLLYGQAPYTLGECIQQALHANVDIKRQQVKLDKQAIRVETEKYSRLPDLNLNGTQQFDFGRSLNRDNTYTDVNSQTSSFSLTTEVGLFSGFKTMHSIARQKLELKINRELLEKVRNDISLQVTICYYQILLDKEIAAIADEQIILTREQEEMTRVLATHGKVAESQVLTVKAQLANDELASVKAANTLRLSMINLLQLLELRDTAGFDIVPVALDTLMPLAVSPDEIFAVSEQIMPEIKSARTAVESSQSAIRIAKAGYYPSLALAAKISSGYYHNNDNNPPLDIQFKNNMQQTVYLTLRIPLFNRMTTRNAVRTAQKEREDSRLAADNALKTLYKEIQKTWYDALSAHERYESTRHSVAANSEALRYAKEKYQAGKSTVYEYNEAKMKLANSRSEQAQARYEFALRKKILDFYADQSIRMKSMVFLVLCLLSGNLLYGQAPYTLGECIQQALHANVDIKRQQVKLDKQAIRVETEKYSRLPDLNLNGTQQFDFGRSLNRDNTYTDVNSQTSSFSLTTEVGLFSGFKTMHSIARQKLELKINRELLEKVRNDISLQVTICYYQILLDKEIAAIADEQIILTREQEEMTRVLATHGKVAESQVLTVKAQLANDELASVKAANTLRLSMINLLQLLELRDTAGFDIVPVALDTLMPLAVSPDEIFAVSEQIMPEIKSARTAVESSQSAIRIAKAGYYPSLALAAKISSGYYHNNDNNPPLDIQFKNNMQQTVYLTLRIPLFNRMTTRNAVRTAQKEREDSRLAADNALKTLYKEIQKTWYDALSAHERYESTRHSVAANSEALRYAKEKYQAGKSTVYEYNEAKMKLANSRSEQAQARYEFALRKKILDFYADQSIR

Organism: Tannerella forsythia (strain ATCC 43037 / JCM 10827 / CCUG 21028 A / KCTC 5666 / FDC 338) (NCBI:txid203275)

InterPro domains:
  IPR003423 Outer membrane efflux protein [PF02321] (29-214)
  IPR003423 Outer membrane efflux protein [PF02321] (251-419)
  IPR051906 Outer membrane protein TolC-like [PTHR30026] (1-421)